Protein AF-A0A3E2HE52-F1 (afdb_monomer)

Foldseek 3Di:
DPQLLPDALVVQLQCCLVVNDALLSSLVSLVVLCVVACVLQVFAPWFDSVVLNVLSVVLSVQPSVQQALSASAEEEEELQFADQQAFRQLQFPVRSPPGGDNDGFQLRVLCVSRNYRHGHYTAFPRLQQDFFFDCGAASVDSQFFLFARSRSQLRCCLSSSHFKYKDKDLQQHFLLSCQQSQWKKKFAFAPLADPGRGQDQFPLFITMMMTGRDLVSVVSSCVSSVQFFPDDDDPDFDQLAAFEEEEECAPCVVLADPQLVVVSVVLQVLSVVSHHNYYYDDDPPLLVCLQVLSVLSSLQSLLVSCVVVCVVCVPRDDPVSVCSVVVVVVRDPVSNVVSLVSLVVCLVVVQVSQVVGLKYKYFSANHHGDGHRRGSHDSRRGRSCSSSSWMKMWHWQTAGPVRGITTIIITHRHSCRVSSSSNSNVSNVSSVVVVPPDDDDDDDDDDWDWDWFAEPLDGGDIAIQADDPRDDPADQDAEEAECLCLPPPDVVSLLVSLQVVLVNQQGALKHKYFPLPQDPVLVVLLVVLLCVVVPDPPVLQCVQQQVVFPLSFGKQDAQSFARDPVQPSHAGKIKGKDKDDLVLAPQRFDDDPVLVVLDGDHRDRPVCVVSVVSVSVRVNSVLVSVLSVQLSPCSSLVHHSCPCVVQQSRWTKMKMKMKHAFDALPDPNHFNWTKYFDAAQKKKKDWDQQFFKWWQMNSRDTRGDGHDPRIIMMGGGPLNC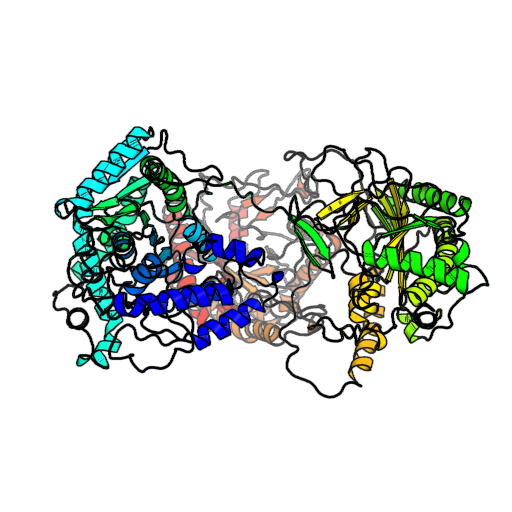QQSVNSGPGTIMGGDRSSRHMIIMMIIGTHTRLQDWGWNDPVCPVVDPPDDDIDGDGNPVVSCSSPSSDDDDDDDDDPPPPDDDDDDDVPVVVVVVVVVVVVVVVVVVVPPDDDDDDDDDDDDDVPDPPDDPCVLHLLPFDDDPQQCHPPFDFLCPPPLFLEEEAEEEEQAQPQFAFVVVVHQWGDQALFQAHPDDIHGNHGPVRRNVLSVLLLPFLLVLVLVLCLVLLFAHEYQHALSSCVVPLVSLVSNVVSVHAYAHQWNGLDACAPPDLVVSLVRLVSRQVSCCVSNVDGHQEDEHVRDYSRNVSSNVVSCVVVVHHNLAYEPAANDLAKWWGFRSNCPVPPDGQTHIYDYADPQLEQSQSRPPPRDPALVVSLVSLVVVCVVQSVCSVVVNHGYHYHHYYSSGCSDPRNVVSVSVNSVVCSPDPSYHRDYPSVSSVSSCVSPPDDPPTTD

Sequence (1176 aa):
MTEPYRITASEALALMKNGNLSVEDYAKSLLGRIKDRDSVVKAWAYLDPDSILAEAKKLDQIPPANRGPLHGIPIGVKDVILTKDMPTAYNSAIYKDEPPFLLDAAPIITLRAAGALIFGKTTTTEFASTTEGGPCTNPHAPGRTPGGSSSGSGAAVGDFQVPISLGTQTGGSTIRPGSFNGIYAFKPTWGAISREGLAQYSMTCDTLGLFARSVKDLELLSKVFQLQDDAPIPTTPFSVKGAKIAFCKTHIWPKAGPGTQAAFSKARELLISQGANVEELELPEDFSKITPWHEQVCSGEGRTSFLGNYLLAKEKLHDSIQGHIENKTKLSRKAQLDAYDGCARLRPVWDSIASQYDAIITPSAIDEAPTGIETTGSPIFCSMWTILQVPVLNIPGFAGENDLPIGLSLVAPRYHDLHVIHAGKSIVKIHILKMSTNTITKTEVEDPEYVYFFYDGAWGAKREVLHGRRAKKTFNEIPIIDISAIYSDNIDERMRVAKDIATACENVGFFYIKNHGIPQELVDATVESNKRYFDQPTEVKMQEHIYLSRTLRGYEPLHGAQLDGSKPKGDRKESFLYNYEPEQDPIPPTLTDEQRALLSHNLWPKDNPKFKQECFAYDKAMLGLARKMMQSFAIGLGVDEHHFDHKITAPNTSVKKIHYPPQNPSSTDETGIGAHTDFVCFTILYQDDVGGLDVLNANAEWIPAPAIPGTFVVNIGDFLMRASNDKFLSTVHRVKNISGKERYSMPFFFSFNMDAYVEVYRQFEKCFKRGMKSAKLISEQIFAAGNEYCSLSANITRRSQRRRRRDNRLYTYWLLQKCHINILLSLVYEKMTSKTPTPNGIASTLDAPNADPLQGTKYDFPRDHVGYGRKSHNPQWPNDARIAVSFVINYEEGAERTLLNGDFQSENRLWEQPDVPARIGERAVNVESDYDYGSRVGVWRLLELFEAHGFPVTMYAVGQALEKNPEVAEASLKGGHEIASHAYRWVDYHGMSPEMEKEYIERQLASLKKTTGQYPVGWYYGRLSPYSKGLVHEVFAEKGLPLLYEADTYADDMPYWVDVPAEKDSSDPKGMLMIPYTYDCNDLKFCSPTGWGSMGAFEEYLKSAFNVLYAEGLRGKPKMMTIGLHCRISGKPGRFTAVQNFVEYIAKKGGVWVTTRANIASHFREKFPYKKGCLA

Radius of gyration: 38.03 Å; Cα contacts (8 Å, |Δi|>4): 2359; chains: 1; bounding box: 90×82×101 Å

Mean predicted aligned error: 20.34 Å

Solvent-accessible surface area (backbone atoms only — not comparable to full-atom values): 62766 Å² total; per-residue (Å²): 131,82,61,62,38,75,50,44,49,58,56,46,42,51,32,40,73,70,68,77,38,53,32,40,59,42,52,50,38,16,52,49,46,35,71,77,42,34,90,61,27,34,22,63,70,42,76,52,71,67,61,41,47,53,49,24,50,52,52,60,67,48,54,77,93,76,52,32,95,39,44,45,41,50,31,33,33,23,25,46,43,37,32,46,86,42,59,52,30,24,64,32,75,84,30,68,87,50,74,45,44,96,44,54,8,51,58,50,49,52,40,48,70,24,30,31,32,79,51,36,24,12,25,38,17,44,55,58,72,45,55,54,38,53,83,31,11,14,63,93,43,66,65,15,14,10,22,27,23,16,19,7,21,25,17,26,34,49,59,35,41,29,40,28,17,33,29,43,23,57,39,18,11,29,36,30,5,9,10,33,29,48,21,33,11,36,35,53,23,56,76,62,55,70,61,55,48,45,63,70,41,24,89,83,25,54,27,63,14,43,34,23,75,42,65,65,41,48,54,51,48,38,59,73,61,60,64,70,40,93,64,82,78,72,92,65,79,53,62,55,57,70,32,40,34,30,40,36,62,63,88,60,42,90,63,50,32,72,31,38,53,50,40,55,52,49,53,52,54,53,43,46,76,55,46,25,46,75,46,80,45,82,76,64,77,74,64,61,54,40,57,65,26,45,53,42,47,41,41,57,35,28,23,67,54,42,42,66,56,45,75,74,44,48,94,55,50,58,68,70,60,52,34,25,59,68,41,71,82,64,78,45,73,66,59,42,49,52,24,52,53,52,41,59,61,46,33,63,54,46,30,64,57,40,69,76,36,77,41,32,40,31,57,22,39,41,39,43,51,50,81,40,34,68,40,21,66,72,39,74,60,28,28,55,48,26,55,49,30,25,18,37,38,22,42,45,84,36,53,24,94,83,71,35,27,30,24,40,21,40,46,42,28,64,52,34,46,60,54,53,53,47,43,46,57,40,62,49,54,65,59,54,71,72,66,68,86,68,87,87,89,84,81,92,81,82,84,85,51,73,46,67,28,25,48,97,92,38,75,77,44,72,39,56,49,41,61,79,94,65,43,65,95,60,59,82,73,72,53,77,41,73,42,58,42,69,74,48,92,48,63,71,51,27,52,52,44,12,46,54,50,36,52,34,25,53,65,56,8,38,30,34,39,27,60,71,81,68,60,64,70,54,53,52,54,39,53,52,50,50,49,64,58,68,72,46,56,67,78,60,52,54,75,31,28,20,86,79,21,99,53,54,12,14,29,40,53,68,37,60,38,55,56,36,86,89,43,92,69,33,21,51,29,30,36,40,34,41,60,56,52,60,91,60,41,90,67,62,59,90,70,53,74,72,59,56,68,71,57,64,63,65,44,71,58,84,93,42,61,61,58,58,53,48,51,48,58,49,48,38,53,48,52,57,46,50,52,52,47,51,27,29,51,26,43,43,70,73,48,57,51,65,70,59,53,86,37,47,57,62,35,48,28,41,37,39,44,35,42,28,64,57,30,66,64,86,51,90,81,71,38,37,35,39,34,28,57,47,94,26,33,29,33,44,30,44,64,40,91,69,44,35,41,32,38,49,35,85,29,46,47,75,34,76,51,74,52,56,92,78,44,35,41,37,36,35,5,48,51,38,12,48,44,52,68,64,49,33,33,53,43,41,31,33,31,45,46,56,76,55,47,64,42,51,37,41,45,39,35,39,28,53,20,72,85,50,78,56,53,62,47,72,89,55,58,85,70,61,68,91,84,77,73,89,59,81,53,60,62,69,60,64,58,41,72,54,54,58,67,63,66,91,87,86,89,88,87,82,84,77,80,86,80,82,90,81,83,92,73,63,64,69,64,58,56,60,59,59,57,64,60,61,62,62,62,59,76,64,63,80,77,77,83,87,85,85,87,89,88,81,92,79,82,70,63,104,75,45,79,82,68,58,91,44,66,89,40,56,47,38,70,79,86,75,91,58,78,62,57,97,67,66,69,60,77,73,43,74,91,70,22,22,25,38,37,30,45,31,40,47,43,46,40,82,22,52,41,22,50,92,74,72,36,64,31,20,56,44,72,82,43,95,60,55,88,47,77,56,37,72,79,41,73,44,67,70,56,54,52,45,35,49,42,10,69,74,49,7,43,58,57,50,50,55,56,30,55,77,68,72,41,32,30,24,30,30,35,13,20,47,14,38,72,75,41,43,65,61,44,50,50,37,54,75,63,63,28,43,65,26,34,24,41,31,50,58,58,78,37,63,87,58,52,73,68,60,50,48,50,39,52,53,49,19,45,53,38,34,30,70,56,66,74,43,67,50,39,34,41,34,59,92,37,61,36,88,50,45,73,42,48,53,54,47,53,30,58,78,68,74,47,70,72,55,32,39,28,85,42,71,87,50,55,51,69,34,45,42,71,45,46,72,36,71,85,49,97,77,62,74,55,44,37,36,38,42,44,55,76,79,50,24,54,66,28,63,32,39,97,85,42,49,90,44,46,63,58,50,31,53,47,50,53,48,56,48,51,54,40,37,53,35,12,75,72,67,42,33,36,47,44,51,35,38,38,35,27,55,53,42,34,34,78,84,38,28,54,28,56,51,54,46,52,60,53,52,72,75,45,81,47,61,37,62,31,29,60,68,54,52,35,51,53,42,47,69,80,34,53,83,47,92,93,39,53,96

Nearest PDB structures (foldseek):
  3cl6-assembly1_A  TM=9.719E-01  e=1.269E-30  Pseudomonas fluorescens
  1z7a-assembly1_C  TM=9.639E-01  e=1.206E-30  Pseudomonas aeruginosa PAO1
  1obk-assembly1_B  TM=9.242E-01  e=1.106E-32  Bradyrhizobium japonicum
  1obl-assembly1_B  TM=9.117E-01  e=1.164E-32  Bradyrhizobium japonicum
  1o9n-assembly1_B  TM=9.115E-01  e=5.951E-32  Bradyrhizobium japonicum

pLDDT: mean 87.35, std 18.32, range [24.3, 98.88]

InterPro domains:
  IPR002509 NodB homology domain [PF01522] (931-1021)
  IPR002509 NodB homology domain [PS51677] (925-1155)
  IPR005123 Oxoglutarate/iron-dependent dioxygenase domain [PS51471] (651-752)
  IPR011330 Glycoside hydrolase/deacetylase, beta/alpha-barrel [SSF88713] (860-1170)
  IPR023631 Amidase signature domain [PF01425] (28-418)
  IPR026992 Non-haem dioxygenase, N-terminal domain [PF14226] (478-606)
  IPR027443 Isopenicillin N synthase-like superfamily [G3DSA:2.60.120.330] (466-787)
  IPR036928 Amidase signature (AS) superfamily [G3DSA:3.90.1300.10] (6-431)
  IPR036928 Amidase signature (AS) superfamily [SSF75304] (2-427)
  IPR044861 Isopenicillin N synthase-like, Fe(2+) 2OG dioxygenase domain [PF03171] (658-750)

Organism: Scytalidium lignicola (NCBI:txid5539)

Secondary structure (DSSP, 8-state):
---GGGS-HHHHHHHHHTTSS-HHHHHHHHHHHHHHHHHHH--EEE--HHHHHHHHHHHHTS-GGG--TTTT-EEEEETTB--SSS---TT-TTTTTPPPPS---HHHHHHHHTT-EEEEEEP-SGGGT--B--S---SS-TTB---SSSHHHHHHHHTTS-SEEEEEESSSTTHHHHHHTTSEEEEPPTTSS--TTBPPS-TTT-EEEEEESSHHHHHHHHHHTT---SSPPPSSPPP-TT-EEEE---TTGGG--HHHHHHHHHHHHHHHHTT-EEEE-PPPGGGGGHHHHHHHHHHHHHHHHHHHHHHHHGGGS-HHHHHHHTTTT---HHHHHHHHHHHHHHHHHHHHHHTTSSEEEEESSSSSPPBBSSB----TTTHHHHHTT--EEEEEEEE-TTS-EEEEEEE-STT-HHHHHHHHHHHHHHHHHHH-SS-------PPPPEEEEEETTEEEEEEE---GGG-----SS--EEE-GGGG-S-HHHHHHHHHHHHHHHHHTSEEEEES-S--HHHHHHHHHHHHHHHTS-HHHHGGGBGGGSTT--EEE-TT---S-TT-TT--S-EEEEEE--GGG-SS-----HHHHHTSPPP---TT-HHHHHHHHHHHHHHHHHHHHHHHHHHHHHTS-TTTTGGGSSSB--EEEEEEE----TT-SS--SEEEE--SSSEEEEEE-TT--EEEE-TTS-EEEE---TTEEEEEE-HHHHHHTTSSS----EEE--TTSS-EEEEEEEE--BTT--B---GGGGGG--TT-----B-THHHHHHHHGGG-S-----SSSTTS-----SSHHHHHHHHHHHHHHHHHHHTTS------------STTS----TTTTSTT--PPPS-TTTT-------GGG-SEEEEEEEEE-TT-SS-GGGT-SB---SSSSSTTPPPPBSS--HHHHHHHHHIIIIIHHHHHHHHHHTT---EEEE-HHHHHH-HHHHHHHHHTT-EEEE--SSSS--TT--HHHHHHHHHHHHHHHHHHHSS--SEE--SS--TTHHHHHHHHHHHTT----EE----S-SS-EEE--GGGTT-SS---EEE----SSSBGGGGGSTTS-SSHHHHHHHHHHHHHHHHHHHHTT--EEEEEEEETTTTTSHHHHHHHHHHHHHHHTSTTEEE--HHHHHHHHHHHS---TT---

Structure (mmCIF, N/CA/C/O backbone):
data_AF-A0A3E2HE52-F1
#
_entry.id   AF-A0A3E2HE52-F1
#
loop_
_atom_site.group_PDB
_atom_site.id
_atom_site.type_symbol
_atom_site.label_atom_id
_atom_site.label_alt_id
_atom_site.label_comp_id
_atom_site.label_asym_id
_atom_site.label_entity_id
_atom_site.label_seq_id
_atom_site.pdbx_PDB_ins_code
_atom_site.Cartn_x
_atom_site.Cartn_y
_atom_site.Cartn_z
_atom_site.occupancy
_atom_site.B_iso_or_equiv
_atom_site.auth_seq_id
_atom_site.auth_comp_id
_atom_site.auth_asym_id
_atom_site.auth_atom_id
_atom_site.pdbx_PDB_model_num
ATOM 1 N N . MET A 1 1 ? -28.986 24.211 15.234 1.00 50.69 1 MET A N 1
ATOM 2 C CA . MET A 1 1 ? -27.893 23.339 14.753 1.00 50.69 1 MET A CA 1
ATOM 3 C C . MET A 1 1 ? -27.778 23.548 13.257 1.00 50.69 1 MET A C 1
ATOM 5 O O . MET A 1 1 ? -28.802 23.791 12.635 1.00 50.69 1 MET A O 1
ATOM 9 N N . THR A 1 2 ? -26.573 23.529 12.696 1.00 74.25 2 THR A N 1
ATOM 10 C CA . THR A 1 2 ? -26.380 23.571 11.239 1.00 74.25 2 THR A CA 1
ATOM 11 C C . THR A 1 2 ? -26.931 22.283 10.623 1.00 74.25 2 THR A C 1
ATOM 13 O O . THR A 1 2 ? -26.657 21.206 11.148 1.00 74.25 2 THR A O 1
ATOM 16 N N . GLU A 1 3 ? -27.713 22.385 9.546 1.00 89.50 3 GLU A N 1
ATOM 17 C CA . GLU A 1 3 ? -28.259 21.219 8.831 1.00 89.50 3 GLU A CA 1
ATOM 18 C C . GLU A 1 3 ? -27.138 20.275 8.355 1.00 89.50 3 GLU A C 1
ATOM 20 O O . GLU A 1 3 ? -26.168 20.773 7.769 1.00 89.50 3 GLU A O 1
ATOM 25 N N . PRO A 1 4 ? -27.248 18.940 8.534 1.00 94.31 4 PRO A N 1
ATOM 26 C CA . PRO A 1 4 ? -26.158 18.020 8.218 1.00 94.31 4 PRO A CA 1
ATOM 27 C C . PRO A 1 4 ? -25.644 18.150 6.781 1.00 94.31 4 PRO A C 1
ATOM 29 O O . PRO A 1 4 ? -24.438 18.247 6.604 1.00 94.31 4 PRO A O 1
ATOM 32 N N . TYR A 1 5 ? -26.501 18.271 5.755 1.00 96.19 5 TYR A N 1
ATOM 33 C CA . TYR A 1 5 ? -26.062 18.417 4.353 1.00 96.19 5 TYR A CA 1
ATOM 34 C C . TYR A 1 5 ? -25.074 19.580 4.112 1.00 96.19 5 TYR A C 1
ATOM 36 O O . TYR A 1 5 ? -24.321 19.552 3.134 1.00 96.19 5 TYR A O 1
ATOM 44 N N . ARG A 1 6 ? -25.020 20.585 5.002 1.00 95.00 6 ARG A N 1
ATOM 45 C CA . ARG A 1 6 ? -24.123 21.749 4.894 1.00 95.00 6 ARG A CA 1
ATOM 46 C C . ARG A 1 6 ? -22.703 21.505 5.407 1.00 95.00 6 ARG A C 1
ATOM 48 O O . ARG A 1 6 ? -21.808 22.227 4.981 1.00 95.00 6 ARG A O 1
ATOM 55 N N . ILE A 1 7 ? -22.481 20.525 6.281 1.00 94.94 7 ILE A N 1
ATOM 56 C CA . ILE A 1 7 ? -21.164 20.301 6.906 1.00 94.94 7 ILE A CA 1
ATOM 57 C C . ILE A 1 7 ? -20.246 19.486 5.989 1.00 94.94 7 ILE A C 1
ATOM 59 O O . ILE A 1 7 ? -20.693 18.540 5.343 1.00 94.94 7 ILE A O 1
ATOM 63 N N . THR A 1 8 ? -18.968 19.833 5.912 1.00 96.56 8 THR A N 1
ATOM 64 C CA . THR A 1 8 ? -17.938 19.184 5.074 1.00 96.56 8 THR A CA 1
ATOM 65 C C . THR A 1 8 ? -17.779 17.684 5.357 1.00 96.56 8 THR A C 1
ATOM 67 O O . THR A 1 8 ? -18.231 17.186 6.388 1.00 96.56 8 THR A O 1
ATOM 70 N N . ALA A 1 9 ? -17.113 16.943 4.464 1.00 96.00 9 ALA A N 1
ATOM 71 C CA . ALA A 1 9 ? -16.877 15.513 4.691 1.00 96.00 9 ALA A CA 1
ATOM 72 C C . ALA A 1 9 ? -16.032 15.272 5.949 1.00 96.00 9 ALA A C 1
ATOM 74 O O . ALA A 1 9 ? -16.312 14.353 6.711 1.00 96.00 9 ALA A O 1
ATOM 75 N N . SER A 1 10 ? -15.035 16.117 6.201 1.00 95.31 10 SER A N 1
ATOM 76 C CA . SER A 1 10 ? -14.171 16.044 7.379 1.00 95.31 10 SER A CA 1
ATOM 77 C C . SER A 1 10 ? -14.935 16.312 8.680 1.00 95.31 10 SER A C 1
ATOM 79 O O . SER A 1 10 ? -14.688 15.638 9.679 1.00 95.31 10 SER A O 1
ATOM 81 N N . GLU A 1 11 ? -15.873 17.265 8.676 1.00 96.38 11 GLU A N 1
ATOM 82 C CA . GLU A 1 11 ? -16.760 17.534 9.818 1.00 96.38 11 GLU A CA 1
ATOM 83 C C . GLU A 1 11 ? -17.758 16.391 10.027 1.00 96.38 11 GLU A C 1
ATOM 85 O O . GLU A 1 11 ? -17.892 15.894 11.145 1.00 96.38 11 GLU A O 1
ATOM 90 N N . ALA A 1 12 ? -18.405 15.917 8.957 1.00 95.75 12 ALA A N 1
ATOM 91 C CA . ALA A 1 12 ? -19.315 14.777 9.015 1.00 95.75 12 ALA A CA 1
ATOM 92 C C . ALA A 1 12 ? -18.601 13.523 9.535 1.00 95.75 12 ALA A C 1
ATOM 94 O O . ALA A 1 12 ? -19.114 12.856 10.427 1.00 95.75 12 ALA A O 1
ATOM 95 N N . LEU A 1 13 ? -17.382 13.249 9.060 1.00 94.62 13 LEU A N 1
ATOM 96 C CA . LEU A 1 13 ? -16.562 12.129 9.516 1.00 94.62 13 LEU A CA 1
ATOM 97 C C . LEU A 1 13 ? -16.242 12.235 11.010 1.00 94.62 13 LEU A C 1
ATOM 99 O O . LEU A 1 13 ? -16.273 11.226 11.712 1.00 94.62 13 LEU A O 1
ATOM 103 N N . ALA A 1 14 ? -15.935 13.436 11.509 1.00 93.56 14 ALA A N 1
ATOM 104 C CA . ALA A 1 14 ? -15.688 13.661 12.931 1.00 93.56 14 ALA A CA 1
ATOM 105 C C . ALA A 1 14 ? -16.951 13.405 13.771 1.00 93.56 14 ALA A C 1
ATOM 107 O O . ALA A 1 14 ? -16.887 12.705 14.783 1.00 93.56 14 ALA A O 1
ATOM 108 N N . LEU A 1 15 ? -18.116 13.887 13.323 1.00 94.62 15 LEU A N 1
ATOM 109 C CA . LEU A 1 15 ? -19.388 13.628 14.004 1.00 94.62 15 LEU A CA 1
ATOM 110 C C . LEU A 1 15 ? -19.785 12.145 13.950 1.00 94.62 15 LEU A C 1
ATOM 112 O O . LEU A 1 15 ? -20.231 11.611 14.964 1.00 94.62 15 LEU A O 1
ATOM 116 N N . MET A 1 16 ? -19.566 11.464 12.820 1.00 92.19 16 MET A N 1
ATOM 117 C CA . MET A 1 16 ? -19.802 10.022 12.665 1.00 92.19 16 MET A CA 1
ATOM 118 C C . MET A 1 16 ? -18.875 9.179 13.540 1.00 92.19 16 MET A C 1
ATOM 120 O O . MET A 1 16 ? -19.310 8.181 14.117 1.00 92.19 16 MET A O 1
ATOM 124 N N . LYS A 1 17 ? -17.603 9.577 13.678 1.00 88.06 17 LYS A N 1
ATOM 125 C CA . LYS A 1 17 ? -16.636 8.920 14.573 1.00 88.06 17 LYS A CA 1
ATOM 126 C C . LYS A 1 17 ? -17.029 9.056 16.043 1.00 88.06 17 LYS A C 1
ATOM 128 O O . LYS A 1 17 ? -16.867 8.095 16.788 1.00 88.06 17 LYS A O 1
ATOM 133 N N . ASN A 1 18 ? -17.591 10.201 16.426 1.00 88.81 18 ASN A N 1
ATOM 134 C CA . ASN A 1 18 ? -18.018 10.480 17.799 1.00 88.81 18 ASN A CA 1
ATOM 135 C C . ASN A 1 18 ? -19.479 10.064 18.075 1.00 88.81 18 ASN A C 1
ATOM 137 O O . ASN A 1 18 ? -19.993 10.322 19.159 1.00 88.81 18 ASN A O 1
ATOM 141 N N . GLY A 1 19 ? -20.160 9.438 17.104 1.00 87.94 19 GLY A N 1
ATOM 142 C CA . GLY A 1 19 ? -21.541 8.955 17.233 1.00 87.94 19 GLY A CA 1
ATOM 143 C C . GLY A 1 19 ? -22.622 10.044 17.245 1.00 87.94 19 GLY A C 1
ATOM 144 O O . GLY A 1 19 ? -23.780 9.741 17.511 1.00 87.94 19 GLY A O 1
ATOM 145 N N . ASN A 1 20 ? -22.269 11.296 16.941 1.00 92.31 20 ASN A N 1
ATOM 146 C CA . ASN A 1 20 ? -23.181 12.447 16.937 1.00 92.31 20 ASN A CA 1
ATOM 147 C C . ASN A 1 20 ? -23.946 12.620 15.610 1.00 92.31 20 ASN A C 1
ATOM 149 O O . ASN A 1 20 ? -24.821 13.477 15.517 1.00 92.31 20 ASN A O 1
ATOM 153 N N . LEU A 1 21 ? -23.600 11.845 14.580 1.00 94.75 21 LEU A N 1
ATOM 154 C CA . LEU A 1 21 ? -24.282 11.799 13.287 1.00 94.75 21 LEU A CA 1
ATOM 155 C C . LEU A 1 21 ? -24.191 10.368 12.747 1.00 94.75 21 LEU A C 1
ATOM 157 O O . LEU A 1 21 ? -23.092 9.825 12.665 1.00 94.75 21 LEU A O 1
ATOM 161 N N . SER A 1 22 ? -25.314 9.743 12.396 1.00 97.56 22 SER A N 1
ATOM 162 C CA . SER A 1 22 ? -25.299 8.433 11.731 1.00 97.56 22 SER A CA 1
ATOM 163 C C . SER A 1 22 ? -25.069 8.583 10.222 1.00 97.56 22 SER A C 1
ATOM 165 O O . SER A 1 22 ? -25.306 9.654 9.648 1.00 97.56 22 SER A O 1
ATOM 167 N N . VAL A 1 23 ? -24.609 7.515 9.565 1.00 98.25 23 VAL A N 1
ATOM 168 C CA . VAL A 1 23 ? -24.470 7.485 8.100 1.00 98.25 23 VAL A CA 1
ATOM 169 C C . VAL A 1 23 ? -25.841 7.639 7.446 1.00 98.25 23 VAL A C 1
ATOM 171 O O . VAL A 1 23 ? -25.989 8.410 6.497 1.00 98.25 23 VAL A O 1
ATOM 174 N N . GLU A 1 24 ? -26.860 6.968 7.988 1.00 98.25 24 GLU A N 1
ATOM 175 C CA . GLU A 1 24 ? -28.241 7.068 7.524 1.00 98.25 24 GLU A CA 1
ATOM 176 C C . GLU A 1 24 ? -28.799 8.495 7.641 1.00 98.25 24 GLU A C 1
ATOM 178 O O . GLU A 1 24 ? -29.388 8.992 6.681 1.00 98.25 24 GLU A O 1
ATOM 183 N N . ASP A 1 25 ? -28.608 9.184 8.769 1.00 97.88 25 ASP A N 1
ATOM 184 C CA . ASP A 1 25 ? -29.136 10.543 8.957 1.00 97.88 25 ASP A CA 1
ATOM 185 C C . ASP A 1 25 ? -28.439 11.555 8.047 1.00 97.88 25 ASP A C 1
ATOM 187 O O . ASP A 1 25 ? -29.089 12.454 7.501 1.00 97.88 25 ASP A O 1
ATOM 191 N N . TYR A 1 26 ? -27.133 11.388 7.814 1.00 98.31 26 TYR A N 1
ATOM 192 C CA . TYR A 1 26 ? -26.429 12.228 6.853 1.00 98.31 26 TYR A CA 1
ATOM 193 C C . TYR A 1 26 ? -26.914 11.977 5.422 1.00 98.31 26 TYR A C 1
ATOM 195 O O . TYR A 1 26 ? -27.222 12.930 4.703 1.00 98.31 26 TYR A O 1
ATOM 203 N N . ALA A 1 27 ? -27.069 10.707 5.029 1.00 98.50 27 ALA A N 1
ATOM 204 C CA . ALA A 1 27 ? -27.607 10.335 3.725 1.00 98.50 27 ALA A CA 1
ATOM 205 C C . ALA A 1 27 ? -29.034 10.873 3.516 1.00 98.50 27 ALA A C 1
ATOM 207 O O . ALA A 1 27 ? -29.316 11.445 2.466 1.00 98.50 27 ALA A O 1
ATOM 208 N N . LYS A 1 28 ? -29.916 10.786 4.524 1.00 98.56 28 LYS A N 1
ATOM 209 C CA . LYS A 1 28 ? -31.266 11.382 4.485 1.00 98.56 28 LYS A CA 1
ATOM 210 C C . LYS A 1 28 ? -31.227 12.893 4.296 1.00 98.56 28 LYS A C 1
ATOM 212 O O . LYS A 1 28 ? -31.998 13.424 3.502 1.00 98.56 28 LYS A O 1
ATOM 217 N N . SER A 1 29 ? -30.339 13.582 5.012 1.00 98.44 29 SER A N 1
ATOM 218 C CA . SER A 1 29 ? -30.189 15.035 4.901 1.00 98.44 29 SER A CA 1
ATOM 219 C C . SER A 1 29 ? -29.765 15.450 3.485 1.00 98.44 29 SER A C 1
ATOM 221 O O . SER A 1 29 ? -30.343 16.374 2.911 1.00 98.44 29 SER A O 1
ATOM 223 N N . LEU A 1 30 ? -28.820 14.721 2.881 1.00 98.56 30 LEU A N 1
ATOM 224 C CA . LEU A 1 30 ? -28.375 14.950 1.502 1.00 98.56 30 LEU A CA 1
ATOM 225 C C . LEU A 1 30 ? -29.462 14.605 0.473 1.00 98.56 30 LEU A C 1
ATOM 227 O O . LEU A 1 30 ? -29.705 15.393 -0.436 1.00 98.56 30 LEU A O 1
ATOM 231 N N . LEU A 1 31 ? -30.176 13.485 0.639 1.00 98.75 31 LEU A N 1
ATOM 232 C CA . LEU A 1 31 ? -31.320 13.131 -0.212 1.00 98.75 31 LEU A CA 1
ATOM 233 C C . LEU A 1 31 ? -32.444 14.173 -0.126 1.00 98.75 31 LEU A C 1
ATOM 235 O O . LEU A 1 31 ? -33.067 14.480 -1.140 1.00 98.75 31 LEU A O 1
ATOM 239 N N . GLY A 1 32 ? -32.674 14.762 1.053 1.00 98.19 32 GLY A N 1
ATOM 240 C CA . GLY A 1 32 ? -33.581 15.899 1.225 1.00 98.19 32 GLY A CA 1
ATOM 241 C C . GLY A 1 32 ? -33.138 17.107 0.399 1.00 98.19 32 GLY A C 1
ATOM 242 O O . GLY A 1 32 ? -33.921 17.637 -0.386 1.00 98.19 32 GLY A O 1
ATOM 243 N N . ARG A 1 33 ? -31.852 17.474 0.478 1.00 97.81 33 ARG A N 1
ATOM 244 C CA . ARG A 1 33 ? -31.284 18.559 -0.335 1.00 97.81 33 ARG A CA 1
ATOM 245 C C . ARG A 1 33 ? -31.423 18.298 -1.838 1.00 97.81 33 ARG A C 1
ATOM 247 O O . ARG A 1 33 ? -31.769 19.216 -2.577 1.00 97.81 33 ARG A O 1
ATOM 254 N N . ILE A 1 34 ? -31.183 17.066 -2.284 1.00 98.50 34 ILE A N 1
ATOM 255 C CA . ILE A 1 34 ? -31.345 16.659 -3.688 1.00 98.50 34 ILE A CA 1
ATOM 256 C C . ILE A 1 34 ? -32.803 16.783 -4.116 1.00 98.50 34 ILE A C 1
ATOM 258 O O . ILE A 1 34 ? -33.084 17.390 -5.145 1.00 98.50 34 ILE A O 1
ATOM 262 N N . LYS A 1 35 ? -33.743 16.280 -3.312 1.00 97.88 35 LYS A N 1
ATOM 263 C CA . LYS A 1 35 ? -35.178 16.389 -3.598 1.00 97.88 35 LYS A CA 1
ATOM 264 C C . LYS A 1 35 ? -35.614 17.845 -3.800 1.00 97.88 35 LYS A C 1
ATOM 266 O O . LYS A 1 35 ? -36.406 18.120 -4.698 1.00 97.88 35 LYS A O 1
ATOM 271 N N . ASP A 1 36 ? -35.075 18.760 -2.999 1.00 96.81 36 ASP A N 1
ATOM 272 C CA . ASP A 1 36 ? -35.438 20.178 -3.041 1.00 96.81 36 ASP A CA 1
ATOM 273 C C . ASP A 1 36 ? -34.836 20.933 -4.237 1.00 96.81 36 ASP A C 1
ATOM 275 O O . ASP A 1 36 ? -35.368 21.966 -4.647 1.00 96.81 36 ASP A O 1
ATOM 279 N N . ARG A 1 37 ? -33.701 20.472 -4.776 1.00 96.75 37 ARG A N 1
ATOM 280 C CA . ARG A 1 37 ? -32.876 21.280 -5.691 1.00 96.75 37 ARG A CA 1
ATOM 281 C C . ARG A 1 37 ? -32.562 20.638 -7.025 1.00 96.75 37 ARG A C 1
ATOM 283 O O . ARG A 1 37 ? -32.329 21.360 -7.994 1.00 96.75 37 ARG A O 1
ATOM 290 N N . ASP A 1 38 ? -32.544 19.317 -7.111 1.00 96.88 38 ASP A N 1
ATOM 291 C CA . ASP A 1 38 ? -32.006 18.645 -8.287 1.00 96.88 38 ASP A CA 1
ATOM 292 C C . ASP A 1 38 ? -32.945 18.680 -9.497 1.00 96.88 38 ASP A C 1
ATOM 294 O O . ASP A 1 38 ? -32.495 18.555 -10.628 1.00 96.88 38 ASP A O 1
ATOM 298 N N . SER A 1 39 ? -34.228 18.998 -9.301 1.00 95.81 39 SER A N 1
ATOM 299 C CA . SER A 1 39 ? -35.128 19.357 -10.408 1.00 95.81 39 SER A CA 1
ATOM 300 C C . SER A 1 39 ? -34.629 20.573 -11.209 1.00 95.81 39 SER A C 1
ATOM 302 O O . SER A 1 39 ? -34.928 20.694 -12.400 1.00 95.81 39 SER A O 1
ATOM 304 N N . VAL A 1 40 ? -33.840 21.444 -10.568 1.00 95.00 40 VAL A N 1
ATOM 305 C CA . VAL A 1 40 ? -33.173 22.602 -11.172 1.00 95.00 40 VAL A CA 1
ATOM 306 C C . VAL A 1 40 ? -31.730 22.264 -11.549 1.00 95.00 40 VAL A C 1
ATOM 308 O O . VAL A 1 40 ? -31.337 22.471 -12.695 1.00 95.00 40 VAL A O 1
ATOM 311 N N . VAL A 1 41 ? -30.943 21.734 -10.606 1.00 97.56 41 VAL A N 1
ATOM 312 C CA . VAL A 1 41 ? -29.498 21.511 -10.798 1.00 97.56 41 VAL A CA 1
ATOM 313 C C . VAL A 1 41 ? -29.214 20.348 -11.752 1.00 97.56 41 VAL A C 1
ATOM 315 O O . VAL A 1 41 ? -28.331 20.467 -12.597 1.00 97.56 41 VAL A O 1
ATOM 318 N N . LYS A 1 42 ? -29.986 19.258 -11.673 1.00 97.75 42 LYS A N 1
ATOM 319 C CA . LYS A 1 42 ? -29.887 18.055 -12.519 1.00 97.75 42 LYS A CA 1
ATOM 320 C C . LYS A 1 42 ? -28.475 17.462 -12.540 1.00 97.75 42 LYS A C 1
ATOM 322 O O . LYS A 1 42 ? -27.897 17.175 -13.594 1.00 97.75 42 LYS A O 1
ATOM 327 N N . ALA A 1 43 ? -27.901 17.304 -11.353 1.00 98.31 43 ALA A N 1
ATOM 328 C CA . ALA A 1 43 ? -26.541 16.835 -11.156 1.00 98.31 43 ALA A CA 1
ATOM 329 C C . ALA A 1 43 ? -26.393 15.311 -11.279 1.00 98.31 43 ALA A C 1
ATOM 331 O O . ALA A 1 43 ? -25.278 14.839 -11.510 1.00 98.31 43 ALA A O 1
ATOM 332 N N . TRP A 1 44 ? -27.473 14.533 -11.159 1.00 98.38 44 TRP A N 1
ATOM 333 C CA . TRP A 1 44 ? -27.420 13.067 -11.114 1.00 98.38 44 TRP A CA 1
ATOM 334 C C . TRP A 1 44 ? -27.921 12.421 -12.412 1.00 98.38 44 TRP A C 1
ATOM 336 O O . TRP A 1 44 ? -29.010 12.715 -12.891 1.00 98.38 44 TRP A O 1
ATOM 346 N N . ALA A 1 45 ? -27.112 11.526 -12.981 1.00 96.69 45 ALA A N 1
ATOM 347 C CA . ALA A 1 45 ? -27.481 10.645 -14.091 1.00 96.69 45 ALA A CA 1
ATOM 348 C C . ALA A 1 45 ? -28.183 9.371 -13.592 1.00 96.69 45 ALA A C 1
ATOM 350 O O . ALA A 1 45 ? -29.071 8.846 -14.256 1.00 96.69 45 ALA A O 1
ATOM 351 N N . TYR A 1 46 ? -27.798 8.893 -12.406 1.00 97.38 46 TYR A N 1
ATOM 352 C CA . TYR A 1 46 ? -28.440 7.775 -11.725 1.00 97.38 46 TYR A CA 1
ATOM 353 C C . TYR A 1 46 ? -28.405 8.005 -10.216 1.00 97.38 46 TYR A C 1
ATOM 355 O O . TYR A 1 46 ? -27.350 8.304 -9.648 1.00 97.38 46 TYR A O 1
ATOM 363 N N . LEU A 1 47 ? -29.554 7.829 -9.569 1.00 97.56 47 LEU A N 1
ATOM 364 C CA . LEU A 1 47 ? -29.706 7.927 -8.126 1.00 97.56 47 LEU A CA 1
ATOM 365 C C . LEU A 1 47 ? -30.803 6.963 -7.673 1.00 97.56 47 LEU A C 1
ATOM 367 O O . LEU A 1 47 ? -31.915 7.005 -8.194 1.00 97.56 47 LEU A O 1
ATOM 371 N N . ASP A 1 48 ? -30.498 6.133 -6.681 1.00 97.75 48 ASP A N 1
ATOM 372 C CA . ASP A 1 48 ? -31.455 5.218 -6.057 1.00 97.75 48 ASP A CA 1
ATOM 373 C C . ASP A 1 48 ? -31.489 5.485 -4.542 1.00 97.75 48 ASP A C 1
ATOM 375 O O . ASP A 1 48 ? -30.648 4.962 -3.802 1.00 97.75 48 ASP A O 1
ATOM 379 N N . PRO A 1 49 ? -32.430 6.326 -4.068 1.00 97.88 49 PRO A N 1
ATOM 380 C CA . PRO A 1 49 ? -32.550 6.678 -2.655 1.00 97.88 49 PRO A CA 1
ATOM 381 C C . PRO A 1 49 ? -32.691 5.467 -1.727 1.00 97.88 49 PRO A C 1
ATOM 383 O O . PRO A 1 49 ? -32.122 5.471 -0.634 1.00 97.88 49 PRO A O 1
ATOM 386 N N . ASP A 1 50 ? -33.409 4.428 -2.153 1.00 97.44 50 ASP A N 1
ATOM 387 C CA . ASP A 1 50 ? -33.669 3.255 -1.322 1.00 97.44 50 ASP A CA 1
ATOM 388 C C . ASP A 1 50 ? -32.401 2.413 -1.162 1.00 97.44 50 ASP A C 1
ATOM 390 O O . ASP A 1 50 ? -32.045 2.039 -0.038 1.00 97.44 50 ASP A O 1
ATOM 394 N N . SER A 1 51 ? -31.663 2.187 -2.253 1.00 95.62 51 SER A N 1
ATOM 395 C CA . SER A 1 51 ? -30.366 1.500 -2.204 1.00 95.62 51 SER A CA 1
ATOM 396 C C . SER A 1 51 ? -29.328 2.279 -1.394 1.00 95.62 51 SER A C 1
ATOM 398 O O . SER A 1 51 ? -28.603 1.679 -0.596 1.00 95.62 51 SER A O 1
ATOM 400 N N . ILE A 1 52 ? -29.287 3.610 -1.525 1.00 98.31 52 ILE A N 1
ATOM 401 C CA . IL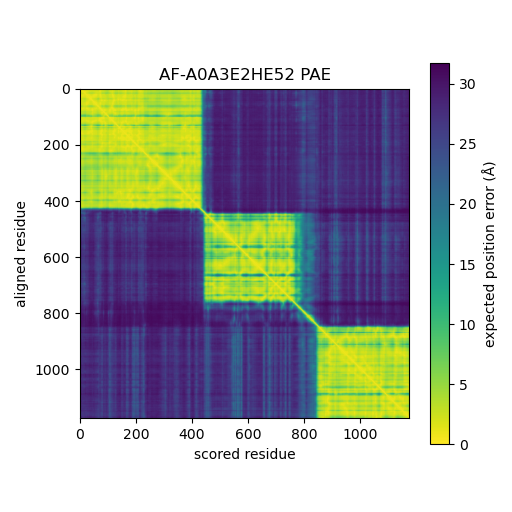E A 1 52 ? -28.397 4.482 -0.739 1.00 98.31 52 ILE A CA 1
ATOM 402 C C . ILE A 1 52 ? -28.692 4.345 0.755 1.00 98.31 52 ILE A C 1
ATOM 404 O O . ILE A 1 52 ? -27.773 4.142 1.547 1.00 98.31 52 ILE A O 1
ATOM 408 N N . LEU A 1 53 ? -29.963 4.431 1.157 1.00 98.38 53 LEU A N 1
ATOM 409 C CA . LEU A 1 53 ? -30.355 4.313 2.562 1.00 98.38 53 LEU A CA 1
ATOM 410 C C . LEU A 1 53 ? -30.130 2.899 3.104 1.00 98.38 53 LEU A C 1
ATOM 412 O O . LEU A 1 53 ? -29.739 2.738 4.261 1.00 98.38 53 LEU A O 1
ATOM 416 N N . ALA A 1 54 ? -30.352 1.869 2.286 1.00 97.75 54 ALA A N 1
ATOM 417 C CA . ALA A 1 54 ? -30.047 0.495 2.656 1.00 97.75 54 ALA A CA 1
ATOM 418 C C . ALA A 1 54 ? -28.543 0.298 2.896 1.00 97.75 54 ALA A C 1
ATOM 420 O O . ALA A 1 54 ? -28.162 -0.343 3.876 1.00 97.75 54 ALA A O 1
ATOM 421 N N . GLU A 1 55 ? -27.686 0.863 2.046 1.00 97.50 55 GLU A N 1
ATOM 422 C CA . GLU A 1 55 ? -26.235 0.788 2.218 1.00 97.50 55 GLU A CA 1
ATOM 423 C C . GLU A 1 55 ? -25.749 1.645 3.392 1.00 97.50 55 GLU A C 1
ATOM 425 O O . GLU A 1 55 ? -24.950 1.171 4.195 1.00 97.50 55 GLU A O 1
ATOM 430 N N . ALA A 1 56 ? -26.300 2.846 3.581 1.00 98.12 56 ALA A N 1
ATOM 431 C CA . ALA A 1 56 ? -26.030 3.686 4.746 1.00 98.12 56 ALA A CA 1
ATOM 432 C C . ALA A 1 56 ? -26.329 2.945 6.062 1.00 98.12 56 ALA A C 1
ATOM 434 O O . ALA A 1 56 ? -25.484 2.904 6.954 1.00 98.12 56 ALA A O 1
ATOM 435 N N . LYS A 1 57 ? -27.472 2.249 6.144 1.00 97.75 57 LYS A N 1
ATOM 436 C CA . LYS A 1 57 ? -27.823 1.389 7.288 1.00 97.75 57 LYS A CA 1
ATOM 437 C C . LYS A 1 57 ? -26.836 0.246 7.501 1.00 97.75 57 LYS A C 1
ATOM 439 O O . LYS A 1 57 ? -26.541 -0.097 8.644 1.00 97.75 57 LYS A O 1
ATOM 444 N N . LYS A 1 58 ? -26.340 -0.378 6.426 1.00 97.25 58 LYS A N 1
ATOM 445 C CA . LYS A 1 58 ? -25.306 -1.421 6.536 1.00 97.25 58 LYS A CA 1
ATOM 446 C C . LYS A 1 58 ? -23.993 -0.841 7.046 1.00 97.25 58 LYS A C 1
ATOM 448 O O . LYS A 1 58 ? -23.360 -1.469 7.888 1.00 97.25 58 LYS A O 1
ATOM 453 N N . LEU A 1 59 ? -23.603 0.345 6.576 1.00 96.94 59 LEU A N 1
ATOM 454 C CA . LEU A 1 59 ? -22.420 1.050 7.064 1.00 96.94 59 LEU A CA 1
ATOM 455 C C . LEU A 1 59 ? -22.570 1.397 8.552 1.00 96.94 59 LEU A C 1
ATOM 457 O O . LEU A 1 59 ? -21.665 1.097 9.325 1.00 96.94 59 LEU A O 1
ATOM 461 N N . ASP A 1 60 ? -23.732 1.881 8.994 1.00 97.25 60 ASP A N 1
ATOM 462 C CA . ASP A 1 60 ? -23.989 2.140 10.418 1.00 97.25 60 ASP A CA 1
ATOM 463 C C . ASP A 1 60 ? -23.837 0.883 11.296 1.00 97.25 60 ASP A C 1
ATOM 465 O O . ASP A 1 60 ? -23.364 0.982 12.431 1.00 97.25 60 ASP A O 1
ATOM 469 N N . GLN A 1 61 ? -24.149 -0.307 10.764 1.00 95.19 61 GLN A N 1
ATOM 470 C CA . GLN A 1 61 ? -23.956 -1.593 11.451 1.00 95.19 61 GLN A CA 1
ATOM 471 C C . GLN A 1 61 ? -22.486 -2.028 11.555 1.00 95.19 61 GLN A C 1
ATOM 473 O O . GLN A 1 61 ? -22.183 -2.942 12.327 1.00 95.19 61 GLN A O 1
ATOM 478 N N . ILE A 1 62 ? -21.565 -1.413 10.804 1.00 92.06 62 ILE A N 1
ATOM 479 C CA . ILE A 1 62 ? -20.135 -1.722 10.894 1.00 92.06 62 ILE A CA 1
ATOM 480 C C . ILE A 1 62 ? -19.602 -1.191 12.235 1.00 92.06 62 ILE A C 1
ATOM 482 O O . ILE A 1 62 ? -19.665 0.021 12.482 1.00 92.06 62 ILE A O 1
ATOM 486 N N . PRO A 1 63 ? -19.036 -2.061 13.100 1.00 89.50 63 PRO A N 1
ATOM 487 C CA . PRO A 1 63 ? -18.479 -1.642 14.382 1.00 89.50 63 PRO A CA 1
ATOM 488 C C . PRO A 1 63 ? -17.384 -0.583 14.203 1.00 89.50 63 PRO A C 1
ATOM 490 O O . PRO A 1 63 ? -16.594 -0.723 13.268 1.00 89.50 63 PRO A O 1
ATOM 493 N N . PRO A 1 64 ? -17.253 0.416 15.102 1.00 85.06 64 PRO A N 1
ATOM 494 C CA . PRO A 1 64 ? -16.270 1.494 14.966 1.00 85.06 64 PRO A CA 1
ATOM 495 C C . PRO A 1 64 ? -14.829 1.052 14.682 1.00 85.06 64 PRO A C 1
ATOM 497 O O . PRO A 1 64 ? -14.139 1.715 13.916 1.00 85.06 64 PRO A O 1
ATOM 500 N N . ALA A 1 65 ? -14.396 -0.088 15.229 1.00 83.50 65 ALA A N 1
ATOM 501 C CA . ALA A 1 65 ? -13.064 -0.655 14.996 1.00 83.50 65 ALA A CA 1
ATOM 502 C C . ALA A 1 65 ? -12.823 -1.134 13.548 1.00 83.50 65 ALA A C 1
ATOM 504 O O . ALA A 1 65 ? -11.682 -1.209 13.109 1.00 83.50 65 ALA A O 1
ATOM 505 N N . ASN A 1 66 ? -13.889 -1.427 12.798 1.00 86.88 66 ASN A N 1
ATOM 506 C CA . ASN A 1 66 ? -13.837 -1.894 11.408 1.00 86.88 66 ASN A CA 1
ATOM 507 C C . ASN A 1 66 ? -14.182 -0.783 10.403 1.00 86.88 66 ASN A C 1
ATOM 509 O O . ASN A 1 66 ? -14.318 -1.042 9.206 1.00 86.88 66 ASN A O 1
ATOM 513 N N . ARG A 1 67 ? -14.392 0.450 10.879 1.00 91.12 67 ARG A N 1
ATOM 514 C CA . ARG A 1 67 ? -14.720 1.601 10.039 1.00 91.12 67 ARG A CA 1
ATOM 515 C C . ARG A 1 67 ? -13.442 2.136 9.394 1.00 91.12 67 ARG A C 1
ATOM 517 O O . ARG A 1 67 ? -12.502 2.511 10.088 1.00 91.12 67 ARG A O 1
ATOM 524 N N . GLY A 1 68 ? -13.417 2.177 8.064 1.00 91.69 68 GLY A N 1
ATOM 525 C CA . GLY A 1 68 ? -12.306 2.753 7.306 1.00 91.69 68 GLY A CA 1
ATOM 526 C C . GLY A 1 68 ? -12.211 4.288 7.422 1.00 91.69 68 GLY A C 1
ATOM 527 O O . GLY A 1 68 ? -13.091 4.940 7.992 1.00 91.69 68 GLY A O 1
ATOM 528 N N . PRO A 1 69 ? -11.147 4.901 6.873 1.00 95.38 69 PRO A N 1
ATOM 529 C CA . PRO A 1 69 ? -10.879 6.337 6.996 1.00 95.38 69 PRO A CA 1
ATOM 530 C C . PRO A 1 69 ? -11.930 7.257 6.352 1.00 95.38 69 PRO A C 1
ATOM 532 O O . PRO A 1 69 ? -11.982 8.426 6.719 1.00 95.38 69 PRO A O 1
ATOM 535 N N . LEU A 1 70 ? -12.774 6.751 5.447 1.00 96.88 70 LEU A N 1
ATOM 536 C CA . LEU A 1 70 ? -13.900 7.464 4.826 1.00 96.88 70 LEU A CA 1
ATOM 537 C C . LEU A 1 70 ? -15.258 6.899 5.245 1.00 96.88 70 LEU A C 1
ATOM 539 O O . LEU A 1 70 ? -16.236 7.069 4.520 1.00 96.88 70 LEU A O 1
ATOM 543 N N . HIS A 1 71 ? -15.329 6.195 6.376 1.00 97.88 71 HIS A N 1
ATOM 544 C CA . HIS A 1 71 ? -16.535 5.475 6.756 1.00 97.88 71 HIS A CA 1
ATOM 545 C C . HIS A 1 71 ? -17.801 6.335 6.682 1.00 97.88 71 HIS A C 1
ATOM 547 O O . HIS A 1 71 ? -17.916 7.339 7.382 1.00 97.88 71 HIS A O 1
ATOM 553 N N . GLY A 1 72 ? -18.747 5.906 5.845 1.00 96.56 72 GLY A N 1
ATOM 554 C CA . GLY A 1 72 ? -20.045 6.548 5.690 1.00 96.56 72 GLY A CA 1
ATOM 555 C C . GLY A 1 72 ? -20.049 7.837 4.876 1.00 96.56 72 GLY A C 1
ATOM 556 O O . GLY A 1 72 ? -21.123 8.385 4.650 1.00 96.56 72 GLY A O 1
ATOM 557 N N . ILE A 1 73 ? -18.895 8.329 4.413 1.00 98.50 73 ILE A N 1
ATOM 558 C CA . ILE A 1 73 ? -18.825 9.590 3.673 1.00 98.50 73 ILE A CA 1
ATOM 559 C C . ILE A 1 73 ? -19.430 9.421 2.276 1.00 98.50 73 ILE A C 1
ATOM 561 O O . ILE A 1 73 ? -18.927 8.600 1.504 1.00 98.50 73 ILE A O 1
ATOM 565 N N . PRO A 1 74 ? -20.484 10.188 1.936 1.00 98.62 74 PRO A N 1
ATOM 566 C CA . PRO A 1 74 ? -21.125 10.147 0.628 1.00 98.62 74 PRO A CA 1
ATOM 567 C C . PRO A 1 74 ? -20.225 10.707 -0.472 1.00 98.62 74 PRO A C 1
ATOM 569 O O . PRO A 1 74 ? -19.704 11.817 -0.339 1.00 98.62 74 PRO A O 1
ATOM 572 N N . ILE A 1 75 ? -20.069 9.957 -1.565 1.00 98.75 75 ILE A N 1
ATOM 573 C CA . ILE A 1 75 ? -19.264 10.355 -2.727 1.00 98.75 75 ILE A CA 1
ATOM 574 C C . ILE A 1 75 ? -20.090 10.230 -4.007 1.00 98.75 75 ILE A C 1
ATOM 576 O O . ILE A 1 75 ? -20.547 9.141 -4.358 1.00 98.75 75 ILE A O 1
ATOM 580 N N . GLY A 1 76 ? -20.245 11.343 -4.726 1.00 98.81 76 GLY A N 1
ATOM 581 C CA . GLY A 1 76 ? -20.815 11.351 -6.075 1.00 98.81 76 GLY A CA 1
ATOM 582 C C . GLY A 1 76 ? -19.782 10.889 -7.103 1.00 98.81 76 GLY A C 1
ATOM 583 O O . GLY A 1 76 ? -18.618 11.282 -7.028 1.00 98.81 76 GLY A O 1
ATOM 584 N N . VAL A 1 77 ? -20.178 10.059 -8.066 1.00 98.81 77 VAL A N 1
ATOM 585 C CA . VAL A 1 77 ? -19.248 9.440 -9.021 1.00 98.81 77 VAL A CA 1
ATOM 586 C C . VAL A 1 77 ? -19.622 9.824 -10.444 1.00 98.81 77 VAL A C 1
ATOM 588 O O . VAL A 1 77 ? -20.693 9.461 -10.911 1.00 98.81 77 VAL A O 1
ATOM 591 N N . LYS A 1 78 ? -18.735 10.513 -11.168 1.00 98.75 78 LYS A N 1
ATOM 592 C CA . LYS A 1 78 ? -18.966 10.864 -12.579 1.00 98.75 78 LYS A CA 1
ATOM 593 C C . LYS A 1 78 ? -19.336 9.640 -13.411 1.00 98.75 78 LYS A C 1
ATOM 595 O O . LYS A 1 78 ? -18.653 8.621 -13.330 1.00 98.75 78 LYS A O 1
ATOM 600 N N . ASP A 1 79 ? -20.348 9.766 -14.268 1.00 98.00 79 ASP A N 1
ATOM 601 C CA . ASP A 1 79 ? -20.888 8.659 -15.071 1.00 98.00 79 ASP A CA 1
ATOM 602 C C . ASP A 1 79 ? -20.009 8.213 -16.261 1.00 98.00 79 ASP A C 1
ATOM 604 O O . ASP A 1 79 ? -20.482 7.805 -17.312 1.00 98.00 79 ASP A O 1
ATOM 608 N N . VAL A 1 80 ? -18.693 8.281 -16.084 1.00 97.56 80 VAL A N 1
ATOM 609 C CA . VAL A 1 80 ? -17.672 7.639 -16.926 1.00 97.56 80 VAL A CA 1
ATOM 610 C C . VAL A 1 80 ? -16.743 6.745 -16.098 1.00 97.56 80 VAL A C 1
ATOM 612 O O . VAL A 1 80 ? -15.714 6.293 -16.589 1.00 97.56 80 VAL A O 1
ATOM 615 N N . ILE A 1 81 ? -17.067 6.535 -14.822 1.00 98.56 81 ILE A N 1
ATOM 616 C CA . ILE A 1 81 ? -16.306 5.730 -13.868 1.00 98.56 81 ILE A CA 1
ATOM 617 C C . ILE A 1 81 ? -17.153 4.499 -13.539 1.00 98.56 81 ILE A C 1
ATOM 619 O O . ILE A 1 81 ? -18.319 4.629 -13.154 1.00 98.56 81 ILE A O 1
ATOM 623 N N . LEU A 1 82 ? -16.580 3.310 -13.723 1.00 98.19 82 LEU A N 1
ATOM 624 C CA . LEU A 1 82 ? -17.270 2.044 -13.489 1.00 98.19 82 LEU A CA 1
ATOM 625 C C . LEU A 1 82 ? -17.644 1.843 -12.015 1.00 98.19 82 LEU A C 1
ATOM 627 O O . LEU A 1 82 ? -16.850 2.094 -11.104 1.00 98.19 82 LEU A O 1
ATOM 631 N N . THR A 1 83 ? -18.851 1.329 -11.809 1.00 97.44 83 THR A N 1
ATOM 632 C CA . THR A 1 83 ? -19.425 0.940 -10.519 1.00 97.44 83 THR A CA 1
ATOM 633 C C . THR A 1 83 ? -20.113 -0.402 -10.693 1.00 97.44 83 THR A C 1
ATOM 635 O O . THR A 1 83 ? -20.841 -0.588 -11.667 1.00 97.44 83 THR A O 1
ATOM 638 N N . LYS A 1 84 ? -19.919 -1.330 -9.753 1.00 95.25 84 LYS A N 1
ATOM 639 C CA . LYS A 1 84 ? -20.463 -2.688 -9.905 1.00 95.25 84 LYS A CA 1
ATOM 640 C C . LYS A 1 84 ? -21.973 -2.817 -9.660 1.00 95.25 84 LYS A C 1
ATOM 642 O O . LYS A 1 84 ? -22.567 -3.861 -9.899 1.00 95.25 84 LYS A O 1
ATOM 647 N N . ASP A 1 85 ? -22.564 -1.800 -9.048 1.00 93.12 85 ASP A N 1
ATOM 648 C CA . ASP A 1 85 ? -23.915 -1.796 -8.478 1.00 93.12 85 ASP A CA 1
ATOM 649 C C . ASP A 1 85 ? -24.800 -0.674 -9.039 1.00 93.12 85 ASP A C 1
ATOM 651 O O . ASP A 1 85 ? -25.973 -0.583 -8.690 1.00 93.12 85 ASP A O 1
ATOM 655 N N . MET A 1 86 ? -24.257 0.165 -9.921 1.00 95.69 86 MET A N 1
ATOM 656 C CA . MET A 1 86 ? -24.970 1.246 -10.601 1.00 95.69 86 MET A CA 1
ATOM 657 C C . MET A 1 86 ? -24.557 1.261 -12.075 1.00 95.69 86 MET A C 1
ATOM 659 O O . MET A 1 86 ? -23.391 0.972 -12.369 1.00 95.69 86 MET A O 1
ATOM 663 N N . PRO A 1 87 ? -25.467 1.600 -13.002 1.00 96.06 87 PRO A N 1
ATOM 664 C CA . PRO A 1 87 ? -25.138 1.666 -14.421 1.00 96.06 87 PRO A CA 1
ATOM 665 C C . PRO A 1 87 ? -24.057 2.720 -14.686 1.00 96.06 87 PRO A C 1
ATOM 667 O O . PRO A 1 87 ? -23.921 3.686 -13.933 1.00 96.06 87 PRO A O 1
ATOM 670 N N . THR A 1 88 ? -23.286 2.536 -15.758 1.00 97.12 88 THR A N 1
ATOM 671 C CA . THR A 1 88 ? -22.386 3.565 -16.297 1.00 97.12 88 THR A CA 1
ATOM 672 C C . THR A 1 88 ? -22.738 3.783 -17.757 1.00 97.12 88 THR A C 1
ATOM 674 O O . THR A 1 88 ? -22.366 2.969 -18.598 1.00 97.12 88 THR A O 1
ATOM 677 N N . ALA A 1 89 ? -23.465 4.862 -18.052 1.00 95.69 89 ALA A N 1
ATOM 678 C CA . ALA A 1 89 ? -24.027 5.097 -19.381 1.00 95.69 89 ALA A CA 1
ATOM 679 C C . ALA A 1 89 ? -23.145 5.995 -20.260 1.00 95.69 89 ALA A C 1
ATOM 681 O O . ALA A 1 89 ? -23.437 6.179 -21.443 1.00 95.69 89 ALA A O 1
ATOM 682 N N . TYR A 1 90 ? -22.081 6.587 -19.706 1.00 95.56 90 TYR A N 1
ATOM 683 C CA . TYR A 1 90 ? -21.162 7.482 -20.422 1.00 95.56 90 TYR A CA 1
ATOM 684 C C . TYR A 1 90 ? -21.846 8.698 -21.063 1.00 95.56 90 TYR A C 1
ATOM 686 O O . TYR A 1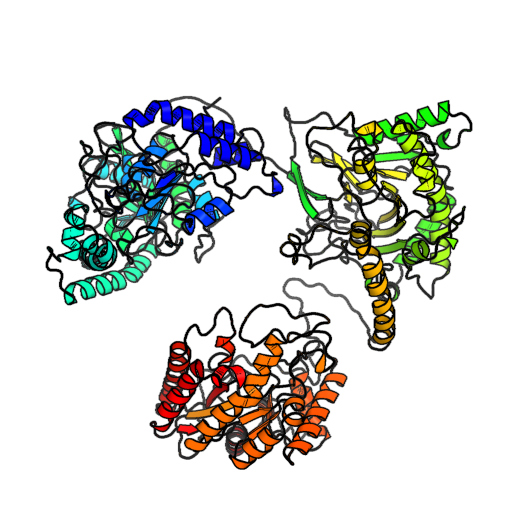 90 ? -21.257 9.337 -21.933 1.00 95.56 90 TYR A O 1
ATOM 694 N N . ASN A 1 91 ? -23.087 9.003 -20.660 1.00 95.50 91 ASN A N 1
ATOM 695 C CA . ASN A 1 91 ? -23.996 9.910 -21.363 1.00 95.50 91 ASN A CA 1
ATOM 696 C C . ASN A 1 91 ? -24.103 9.626 -22.880 1.00 95.50 91 ASN A C 1
ATOM 698 O O . ASN A 1 91 ? -24.205 10.553 -23.677 1.00 95.50 91 ASN A O 1
ATOM 702 N N . SER A 1 92 ? -24.052 8.351 -23.282 1.00 94.69 92 SER A N 1
ATOM 703 C CA . SER A 1 92 ? -24.150 7.922 -24.680 1.00 94.69 92 SER A CA 1
ATOM 704 C C . SER A 1 92 ? -25.398 7.077 -24.912 1.00 94.69 92 SER A C 1
ATOM 706 O O . SER A 1 92 ? -25.737 6.199 -24.114 1.00 94.69 92 SER A O 1
ATOM 708 N N . ALA A 1 93 ? -26.053 7.281 -26.057 1.00 93.94 93 ALA A N 1
ATOM 709 C CA . ALA A 1 93 ? -27.205 6.480 -26.472 1.00 93.94 93 ALA A CA 1
ATOM 710 C C . ALA A 1 93 ? -26.861 4.992 -26.691 1.00 93.94 93 ALA A C 1
ATOM 712 O O . ALA A 1 93 ? -27.764 4.162 -26.779 1.00 93.94 93 ALA A O 1
ATOM 713 N N . ILE A 1 94 ? -25.571 4.647 -26.773 1.00 94.62 94 ILE A N 1
ATOM 714 C CA . ILE A 1 94 ? -25.096 3.261 -26.852 1.00 94.62 94 ILE A CA 1
ATOM 715 C C . ILE A 1 94 ? -25.371 2.499 -25.547 1.00 94.62 94 ILE A C 1
ATOM 717 O O . ILE A 1 94 ? -25.731 1.331 -25.611 1.00 94.62 94 ILE A O 1
ATOM 721 N N . TYR A 1 95 ? -25.235 3.154 -24.388 1.00 93.88 95 TYR A N 1
ATOM 722 C CA . TYR A 1 95 ? -25.202 2.493 -23.073 1.00 93.88 95 TYR A CA 1
ATOM 723 C C . TYR A 1 95 ? -26.357 2.890 -22.144 1.00 93.88 95 TYR A C 1
ATOM 725 O O . TYR A 1 95 ? -26.358 2.526 -20.971 1.00 93.88 95 TYR A O 1
ATOM 733 N N . LYS A 1 96 ? -27.334 3.656 -22.644 1.00 87.75 96 LYS A N 1
ATOM 734 C CA . LYS A 1 96 ? -28.408 4.259 -21.838 1.00 87.75 96 LYS A CA 1
ATOM 735 C C . LYS A 1 96 ? -29.195 3.249 -20.991 1.00 87.75 96 LYS A C 1
ATOM 737 O O . LYS A 1 96 ? -29.542 3.568 -19.859 1.00 87.75 96 LYS A O 1
ATOM 742 N N . ASP A 1 97 ? -29.452 2.063 -21.540 1.00 86.44 97 ASP A N 1
ATOM 743 C CA . ASP A 1 97 ? -30.295 1.031 -20.924 1.00 86.44 97 ASP A CA 1
ATOM 744 C C . ASP A 1 97 ? -29.493 -0.221 -20.508 1.00 86.44 97 ASP A C 1
ATOM 746 O O . ASP A 1 97 ? -30.070 -1.265 -20.202 1.00 86.44 97 ASP A O 1
ATOM 750 N N . GLU A 1 98 ? -28.158 -0.135 -20.502 1.00 88.31 98 GLU A N 1
ATOM 751 C CA . GLU A 1 98 ? -27.290 -1.252 -20.121 1.00 88.31 98 GLU A CA 1
ATOM 752 C C . GLU A 1 98 ? -27.270 -1.450 -18.593 1.00 88.31 98 GLU A C 1
ATOM 754 O O . GLU A 1 98 ? -27.269 -0.475 -17.829 1.00 88.31 98 GLU A O 1
ATOM 759 N N . PRO A 1 99 ? -27.238 -2.705 -18.106 1.00 87.69 99 PRO A N 1
ATOM 760 C CA . PRO A 1 99 ? -27.150 -2.981 -16.680 1.00 87.69 99 PRO A CA 1
ATOM 761 C C . PRO A 1 99 ? -25.789 -2.547 -16.098 1.00 87.69 99 PRO A C 1
ATOM 763 O O . PRO A 1 99 ? -24.822 -2.335 -16.835 1.00 87.69 99 PRO A O 1
ATOM 766 N N . PRO A 1 100 ? -25.670 -2.456 -14.759 1.00 85.44 100 PRO A N 1
ATOM 767 C CA . PRO A 1 100 ? -24.386 -2.248 -14.100 1.00 85.44 100 PRO A CA 1
ATOM 768 C C . PRO A 1 100 ? -23.328 -3.267 -14.538 1.00 85.44 100 PRO A C 1
ATOM 770 O O . PRO A 1 100 ? -23.607 -4.458 -14.701 1.00 85.44 100 PRO A O 1
ATOM 773 N N . PHE A 1 101 ? -22.087 -2.803 -14.669 1.00 83.00 101 PHE A N 1
ATOM 774 C CA . PHE A 1 101 ? -20.939 -3.676 -14.905 1.00 83.00 101 PHE A CA 1
ATOM 775 C C . PHE A 1 101 ? -20.690 -4.573 -13.683 1.00 83.00 101 PHE A C 1
ATOM 777 O O . PHE A 1 101 ? -21.072 -4.235 -12.573 1.00 83.00 101 PHE A O 1
ATOM 784 N N . LEU A 1 102 ? -19.991 -5.702 -13.837 1.00 86.19 102 LEU A N 1
ATOM 785 C CA . LEU A 1 102 ? -19.649 -6.577 -12.697 1.00 86.19 102 LEU A CA 1
ATOM 786 C C . LEU A 1 102 ? -18.385 -6.132 -11.932 1.00 86.19 102 LEU A C 1
ATOM 788 O O . LEU A 1 102 ? -17.866 -6.881 -11.103 1.00 86.19 102 LEU A O 1
ATOM 792 N N . LEU A 1 103 ? -17.868 -4.931 -12.216 1.00 92.31 103 LEU A N 1
ATOM 793 C CA . LEU A 1 103 ? -16.593 -4.421 -11.709 1.00 92.31 103 LEU A CA 1
ATOM 794 C C . LEU A 1 103 ? -16.734 -2.972 -11.228 1.00 92.31 103 LEU A C 1
ATOM 796 O O . LEU A 1 103 ? -17.382 -2.147 -11.868 1.00 92.31 103 LEU A O 1
ATOM 800 N N . ASP A 1 104 ? -16.085 -2.666 -10.107 1.00 97.88 104 ASP A N 1
ATOM 801 C CA . ASP A 1 104 ? -15.818 -1.290 -9.688 1.00 97.88 104 ASP A CA 1
ATOM 802 C C . ASP A 1 104 ? -14.527 -0.809 -10.372 1.00 97.88 104 ASP A C 1
ATOM 804 O O . ASP A 1 104 ? -13.579 -1.582 -10.518 1.00 97.88 104 ASP A O 1
ATOM 808 N N . ALA A 1 105 ? -14.454 0.471 -10.744 1.00 98.38 105 ALA A N 1
ATOM 809 C CA . ALA A 1 105 ? -13.188 1.088 -11.136 1.00 98.38 105 ALA A CA 1
ATOM 810 C C . ALA A 1 105 ? -12.187 1.061 -9.966 1.00 98.38 105 ALA A C 1
ATOM 812 O O . ALA A 1 105 ? -12.590 1.142 -8.803 1.00 98.38 105 ALA A O 1
ATOM 813 N N . ALA A 1 106 ? -10.883 1.031 -10.251 1.00 98.12 106 ALA A N 1
ATOM 814 C CA . ALA A 1 106 ? -9.838 1.016 -9.222 1.00 98.12 106 ALA A CA 1
ATOM 815 C C . ALA A 1 106 ? -10.013 2.099 -8.133 1.00 98.12 106 ALA A C 1
ATOM 817 O O . ALA A 1 106 ? -9.983 1.750 -6.950 1.00 98.12 106 ALA A O 1
ATOM 818 N N . PRO A 1 107 ? -10.286 3.383 -8.455 1.00 98.19 107 PRO A N 1
ATOM 819 C CA . PRO A 1 107 ? -10.537 4.378 -7.415 1.00 98.19 107 PRO A CA 1
ATOM 820 C C . PRO A 1 107 ? -11.806 4.104 -6.594 1.00 98.19 107 PRO A C 1
ATOM 822 O O . PRO A 1 107 ? -11.836 4.417 -5.407 1.00 98.19 107 PRO A O 1
ATOM 825 N N . ILE A 1 108 ? -12.837 3.482 -7.171 1.00 98.62 108 ILE A N 1
ATOM 826 C CA . ILE A 1 108 ? -14.053 3.099 -6.438 1.00 98.62 108 ILE A CA 1
ATOM 827 C C . ILE A 1 108 ? -13.770 1.946 -5.474 1.00 98.62 108 ILE A C 1
ATOM 829 O O . ILE A 1 108 ? -14.249 1.978 -4.340 1.00 98.62 108 ILE A O 1
ATOM 833 N N . ILE A 1 109 ? -12.949 0.971 -5.875 1.00 98.38 109 ILE A N 1
ATOM 834 C CA . ILE A 1 109 ? -12.485 -0.103 -4.986 1.00 98.38 109 ILE A CA 1
ATOM 835 C C . ILE A 1 109 ? -11.780 0.500 -3.767 1.00 98.38 109 ILE A C 1
ATOM 837 O O . ILE A 1 109 ? -12.135 0.161 -2.638 1.00 98.38 109 ILE A O 1
ATOM 841 N N . THR A 1 110 ? -10.849 1.437 -3.980 1.00 98.44 110 THR A N 1
ATOM 842 C CA . THR A 1 110 ? -10.133 2.129 -2.896 1.00 98.44 110 THR A CA 1
ATOM 843 C C . THR A 1 110 ? -11.092 2.856 -1.954 1.00 98.44 110 THR A C 1
ATOM 845 O O . THR A 1 110 ? -11.000 2.702 -0.737 1.00 98.44 110 THR A O 1
ATOM 848 N N . LEU A 1 111 ? -12.061 3.603 -2.490 1.00 98.44 111 LEU A N 1
ATOM 849 C CA . LEU A 1 111 ? -13.020 4.353 -1.675 1.00 98.44 111 LEU A CA 1
ATOM 850 C C . LEU A 1 111 ? -13.964 3.440 -0.884 1.00 98.44 111 LEU A C 1
ATOM 852 O O . LEU A 1 111 ? -14.201 3.683 0.300 1.00 98.44 111 LEU A O 1
ATOM 856 N N . ARG A 1 112 ? -14.463 2.358 -1.493 1.00 97.00 112 ARG A N 1
ATOM 857 C CA . ARG A 1 112 ? -15.282 1.356 -0.792 1.00 97.00 112 ARG A CA 1
ATOM 858 C C . ARG A 1 112 ? -14.486 0.642 0.294 1.00 97.00 112 ARG A C 1
ATOM 860 O O . ARG A 1 112 ? -14.999 0.460 1.394 1.00 97.00 112 ARG A O 1
ATOM 867 N N . ALA A 1 113 ? -13.230 0.283 0.024 1.00 96.81 113 ALA A N 1
ATOM 868 C CA . ALA A 1 113 ? -12.334 -0.303 1.022 1.00 96.81 113 ALA A CA 1
ATOM 869 C C . ALA A 1 113 ? -12.053 0.671 2.179 1.00 96.81 113 ALA A C 1
ATOM 871 O O . ALA A 1 113 ? -11.957 0.255 3.332 1.00 96.81 113 ALA A O 1
ATOM 872 N N . ALA A 1 114 ? -12.013 1.975 1.894 1.00 97.69 114 ALA A N 1
ATOM 873 C CA . ALA A 1 114 ? -11.940 3.029 2.898 1.00 97.69 114 ALA A CA 1
ATOM 874 C C . ALA A 1 114 ? -13.271 3.281 3.639 1.00 97.69 114 ALA A C 1
ATOM 876 O O . ALA A 1 114 ? -13.307 4.099 4.559 1.00 97.69 114 ALA A O 1
ATOM 877 N N . GLY A 1 115 ? -14.348 2.573 3.287 1.00 97.25 115 GLY A N 1
ATOM 878 C CA . GLY A 1 115 ? -15.657 2.640 3.937 1.00 97.25 115 GLY A CA 1
ATOM 879 C C . GLY A 1 115 ? -16.595 3.727 3.407 1.00 97.25 115 GLY A C 1
ATOM 880 O O . GLY A 1 115 ? -17.602 3.997 4.060 1.00 97.25 115 GLY A O 1
ATOM 881 N N . ALA A 1 116 ? -16.288 4.358 2.271 1.00 98.38 116 ALA A N 1
ATOM 882 C CA . ALA A 1 116 ? -17.126 5.407 1.695 1.00 98.38 116 ALA A CA 1
ATOM 883 C C . ALA A 1 116 ? -18.496 4.884 1.230 1.00 98.38 116 ALA A C 1
ATOM 885 O O . ALA A 1 116 ? -18.622 3.750 0.757 1.00 98.38 116 ALA A O 1
ATOM 886 N N . LEU A 1 117 ? -19.508 5.751 1.300 1.00 98.38 117 LEU A N 1
ATOM 887 C CA . LEU A 1 117 ? -20.827 5.515 0.723 1.00 98.38 117 LEU A CA 1
ATOM 888 C C . LEU A 1 117 ? -20.835 6.043 -0.717 1.00 98.38 117 LEU A C 1
ATOM 890 O O . LEU A 1 117 ? -20.918 7.249 -0.947 1.00 98.38 117 LEU A O 1
ATOM 894 N N . ILE A 1 118 ? -20.739 5.148 -1.700 1.00 98.38 118 ILE A N 1
ATOM 895 C CA . ILE A 1 118 ? -20.880 5.533 -3.110 1.00 98.38 118 ILE A CA 1
ATOM 896 C C . ILE A 1 118 ? -22.338 5.927 -3.340 1.00 98.38 118 ILE A C 1
ATOM 898 O O . ILE A 1 118 ? -23.232 5.103 -3.175 1.00 98.38 118 ILE A O 1
ATOM 902 N N . PHE A 1 119 ? -22.571 7.205 -3.634 1.00 98.31 119 PHE A N 1
ATOM 903 C CA . PHE A 1 119 ? -23.887 7.817 -3.459 1.00 98.31 119 PHE A CA 1
ATOM 904 C C . PHE A 1 119 ? -24.740 7.806 -4.727 1.00 98.31 119 PHE A C 1
ATOM 906 O O . PHE A 1 119 ? -25.956 7.774 -4.651 1.00 98.31 119 PHE A O 1
ATOM 913 N N . GLY A 1 120 ? -24.123 7.832 -5.904 1.00 98.31 120 GLY A N 1
ATOM 914 C CA . GLY A 1 120 ? -24.844 7.878 -7.172 1.00 98.31 120 GLY A CA 1
ATOM 915 C C . GLY A 1 120 ? -23.933 8.277 -8.320 1.00 98.31 120 GLY A C 1
ATOM 916 O O . GLY A 1 120 ? -22.759 8.614 -8.111 1.00 98.31 120 GLY A O 1
ATOM 917 N N . LYS A 1 121 ? -24.484 8.262 -9.533 1.00 98.50 121 LYS A N 1
ATOM 918 C CA . LYS A 1 121 ? -23.759 8.627 -10.750 1.00 98.50 121 LYS A CA 1
ATOM 919 C C . LYS A 1 121 ? -24.084 10.060 -11.130 1.00 98.50 121 LYS A C 1
ATOM 921 O O . LYS A 1 121 ? -25.252 10.395 -11.308 1.00 98.50 121 LYS A O 1
ATOM 926 N N . THR A 1 122 ? -23.076 10.913 -11.246 1.00 98.69 122 THR A N 1
ATOM 927 C CA . THR A 1 122 ? -23.246 12.325 -11.600 1.00 98.69 122 THR A CA 1
ATOM 928 C C . THR A 1 122 ? -23.148 12.539 -13.108 1.00 98.69 122 THR A C 1
ATOM 930 O O . THR A 1 122 ? -22.404 11.847 -13.808 1.00 98.69 122 THR A O 1
ATOM 933 N N . THR A 1 123 ? -23.902 13.516 -13.614 1.00 97.94 123 THR A N 1
ATOM 934 C CA . THR A 1 123 ? -23.999 13.823 -15.044 1.00 97.94 123 THR A CA 1
ATOM 935 C C . THR A 1 123 ? -22.652 14.195 -15.657 1.00 97.94 123 THR A C 1
ATOM 937 O O . THR A 1 123 ? -21.797 14.851 -15.048 1.00 97.94 123 THR A O 1
ATOM 940 N N . THR A 1 124 ? -22.469 13.775 -16.904 1.00 98.00 124 THR A N 1
ATOM 941 C CA . THR A 1 124 ? -21.260 13.990 -17.695 1.00 98.00 124 THR A CA 1
ATOM 942 C C . THR A 1 124 ? -21.619 14.251 -19.155 1.00 98.00 124 THR A C 1
ATOM 944 O O . THR A 1 124 ? -22.742 13.973 -19.559 1.00 98.00 124 THR A O 1
ATOM 947 N N . THR A 1 125 ? -20.689 14.799 -19.936 1.00 96.56 125 THR A N 1
ATOM 948 C CA . THR A 1 125 ? -20.823 14.849 -21.399 1.00 96.56 125 THR A CA 1
ATOM 949 C C . THR A 1 125 ? -20.415 13.515 -22.016 1.00 96.56 125 THR A C 1
ATOM 951 O O . THR A 1 125 ? -19.765 12.705 -21.349 1.00 96.56 125 THR A O 1
ATOM 954 N N . GLU A 1 126 ? -20.783 13.269 -23.275 1.00 96.75 126 GLU A N 1
ATOM 955 C CA . GLU A 1 126 ? -20.590 11.957 -23.905 1.00 96.75 126 GLU A CA 1
ATOM 956 C C . GLU A 1 126 ? -19.113 11.495 -23.850 1.00 96.75 126 GLU A C 1
ATOM 958 O O . GLU A 1 126 ? -18.196 12.183 -24.319 1.00 96.75 126 GLU A O 1
ATOM 963 N N . PHE A 1 127 ? -18.872 10.353 -23.192 1.00 96.50 127 PHE A N 1
ATOM 964 C CA . PHE A 1 127 ? -17.550 9.779 -22.874 1.00 96.50 127 PHE A CA 1
ATOM 965 C C . PHE A 1 127 ? -16.548 10.762 -22.248 1.00 96.50 127 PHE A C 1
ATOM 967 O O . PHE A 1 127 ? -15.336 10.596 -22.375 1.00 96.50 127 PHE A O 1
ATOM 974 N N . ALA A 1 128 ? -17.034 11.816 -21.587 1.00 96.44 128 ALA A N 1
ATOM 975 C CA . ALA A 1 128 ? -16.226 12.924 -21.090 1.00 96.44 128 ALA A CA 1
ATOM 976 C C . ALA A 1 128 ? -15.388 13.653 -22.166 1.00 96.44 128 ALA A C 1
ATOM 978 O O . ALA A 1 128 ? -14.462 14.388 -21.804 1.00 96.44 128 ALA A O 1
ATOM 979 N N . SER A 1 129 ? -15.734 13.488 -23.447 1.00 94.19 129 SER A N 1
ATOM 980 C CA . SER A 1 129 ? -14.924 13.882 -24.608 1.00 94.19 129 SER A CA 1
ATOM 981 C C . SER A 1 129 ? -15.472 15.085 -25.382 1.00 94.19 129 SER A C 1
ATOM 983 O O . SER A 1 129 ? -14.725 15.733 -26.117 1.00 94.19 129 SER A O 1
ATOM 985 N N . THR A 1 130 ? -16.750 15.425 -25.188 1.00 92.19 130 THR A N 1
ATOM 986 C CA . THR A 1 130 ? -17.418 16.534 -25.882 1.00 92.19 130 THR A CA 1
ATOM 987 C C . THR A 1 130 ? -17.545 17.770 -24.990 1.00 92.19 130 THR A C 1
ATOM 989 O O . THR A 1 130 ? -17.510 17.688 -23.755 1.00 92.19 130 THR A O 1
ATOM 992 N N . THR A 1 131 ? -17.693 18.936 -25.624 1.00 90.25 131 THR A N 1
ATOM 993 C CA . THR A 1 131 ? -18.024 20.199 -24.947 1.00 90.25 131 THR A CA 1
ATOM 994 C C . THR A 1 131 ? -19.510 20.534 -24.990 1.00 90.25 131 THR A C 1
ATOM 996 O O . THR A 1 131 ? -19.886 21.530 -24.371 1.00 90.25 131 THR A O 1
ATOM 999 N N . GLU A 1 132 ? -20.313 19.745 -25.709 1.00 91.44 132 GLU A N 1
ATOM 1000 C CA . GLU A 1 132 ? -21.774 19.835 -25.710 1.00 91.44 132 GLU A CA 1
ATOM 1001 C C . GLU A 1 132 ? -22.269 19.599 -24.286 1.00 91.44 132 GLU A C 1
ATOM 1003 O O . GLU A 1 132 ? -21.876 18.631 -23.630 1.00 91.44 132 GLU A O 1
ATOM 1008 N N . GLY A 1 133 ? -23.028 20.554 -23.767 1.00 84.19 133 GLY A N 1
ATOM 1009 C CA . GLY A 1 133 ? -23.545 20.461 -22.417 1.00 84.19 133 GLY A CA 1
ATOM 1010 C C . GLY A 1 133 ? -24.678 19.447 -22.298 1.00 84.19 133 GLY A C 1
ATOM 1011 O O . GLY A 1 133 ? -25.123 18.836 -23.262 1.00 84.19 133 GLY A O 1
ATOM 1012 N N . GLY A 1 134 ? -25.114 19.237 -21.063 1.00 83.56 134 GLY A N 1
ATOM 1013 C CA . GLY A 1 134 ? -26.223 18.349 -20.744 1.00 83.56 134 GLY A CA 1
ATOM 1014 C C . GLY A 1 134 ? -27.296 19.089 -19.950 1.00 83.56 134 GLY A C 1
ATOM 1015 O O . GLY A 1 134 ? -27.225 20.306 -19.790 1.00 83.56 134 GLY A O 1
ATOM 1016 N N . PRO A 1 135 ? -28.265 18.367 -19.369 1.00 87.81 135 PRO A N 1
ATOM 1017 C CA . PRO A 1 135 ? -29.343 18.988 -18.602 1.00 87.81 135 PRO A CA 1
ATOM 1018 C C . PRO A 1 135 ? -28.870 19.667 -17.303 1.00 87.81 135 PRO A C 1
ATOM 1020 O O . PRO A 1 135 ? -29.644 20.406 -16.700 1.00 87.81 135 PRO A O 1
ATOM 1023 N N . CYS A 1 136 ? -27.638 19.403 -16.859 1.00 96.88 136 CYS A N 1
ATOM 1024 C CA . CYS A 1 136 ? -27.066 19.927 -15.623 1.00 96.88 136 CYS A CA 1
ATOM 1025 C C . CYS A 1 136 ? -26.842 21.443 -15.695 1.00 96.88 136 CYS A C 1
ATOM 1027 O O . CYS A 1 136 ? -26.302 21.951 -16.679 1.00 96.88 136 CYS A O 1
ATOM 1029 N N . THR A 1 137 ? -27.208 22.155 -14.632 1.00 97.75 137 THR A N 1
ATOM 1030 C CA . THR A 1 137 ? -27.142 23.619 -14.544 1.00 97.75 137 THR A CA 1
ATOM 1031 C C . THR A 1 137 ? -26.228 24.073 -13.405 1.00 97.75 137 THR A C 1
ATOM 1033 O O . THR A 1 137 ? -25.921 23.313 -12.485 1.00 97.75 137 THR A O 1
ATOM 1036 N N . ASN A 1 138 ? -25.761 25.321 -13.462 1.00 97.94 138 ASN A N 1
ATOM 1037 C CA . ASN A 1 138 ? -24.972 25.913 -12.387 1.00 97.94 138 ASN A CA 1
ATOM 1038 C C . ASN A 1 138 ? -25.853 26.168 -11.143 1.00 97.94 138 ASN A C 1
ATOM 1040 O O . ASN A 1 138 ? -26.903 26.807 -11.263 1.00 97.94 138 ASN A O 1
ATOM 1044 N N . PRO A 1 139 ? -25.436 25.749 -9.934 1.00 96.06 139 PRO A N 1
ATOM 1045 C CA . PRO A 1 139 ? -26.251 25.885 -8.729 1.00 96.06 139 PRO A CA 1
ATOM 1046 C C . PRO A 1 139 ? -26.446 27.333 -8.261 1.00 96.06 139 PRO A C 1
ATOM 1048 O O . PRO A 1 139 ? -27.435 27.614 -7.575 1.00 96.06 139 PRO A O 1
ATOM 1051 N N . HIS A 1 140 ? -25.550 28.240 -8.663 1.00 95.00 140 HIS A N 1
ATOM 1052 C CA . HIS A 1 140 ? -25.627 29.678 -8.383 1.00 95.00 140 HIS A CA 1
ATOM 1053 C C . HIS A 1 140 ? -26.494 30.421 -9.407 1.00 95.00 140 HIS A C 1
ATOM 1055 O O . HIS A 1 140 ? -27.084 31.446 -9.083 1.00 95.00 140 HIS A O 1
ATOM 1061 N N . ALA A 1 141 ? -26.622 29.888 -10.628 1.00 94.69 141 ALA A N 1
ATOM 1062 C CA . ALA A 1 141 ? -27.441 30.467 -11.692 1.00 94.69 141 ALA A CA 1
ATOM 1063 C C . ALA A 1 141 ? -27.952 29.391 -12.675 1.00 94.69 141 ALA A C 1
ATOM 1065 O O . ALA A 1 141 ? -27.248 29.051 -13.627 1.00 94.69 141 ALA A O 1
ATOM 1066 N N . PRO A 1 142 ? -29.202 28.906 -12.528 1.00 91.19 142 PRO A N 1
ATOM 1067 C CA . PRO A 1 142 ? -29.746 27.803 -13.333 1.00 91.19 142 PRO A CA 1
ATOM 1068 C C . PRO A 1 142 ? -29.757 28.015 -14.856 1.00 91.19 142 PRO A C 1
ATOM 1070 O O . PRO A 1 142 ? -29.825 27.055 -15.616 1.00 91.19 142 PRO A O 1
ATOM 1073 N N . GLY A 1 143 ? -29.689 29.264 -15.328 1.00 92.50 143 GLY A N 1
ATOM 1074 C CA . GLY A 1 143 ? -29.581 29.595 -16.755 1.00 92.50 143 GLY A CA 1
ATOM 1075 C C . GLY A 1 143 ? -28.161 29.494 -17.325 1.00 92.50 143 GLY A C 1
ATOM 1076 O O . GLY A 1 143 ? -27.930 29.929 -18.454 1.00 92.50 143 GLY A O 1
ATOM 1077 N N . ARG A 1 144 ? -27.193 29.002 -16.547 1.00 97.25 144 ARG A N 1
ATOM 1078 C CA . ARG A 1 144 ? -25.768 28.978 -16.891 1.00 97.25 144 ARG A CA 1
ATOM 1079 C C . ARG A 1 144 ? -25.180 27.584 -16.734 1.00 97.25 144 ARG A C 1
ATOM 1081 O O . ARG A 1 144 ? -25.659 26.770 -15.944 1.00 97.25 144 ARG A O 1
ATOM 1088 N N . THR A 1 145 ? -24.112 27.324 -17.476 1.00 97.81 145 THR A N 1
ATOM 1089 C CA . THR A 1 145 ? -23.429 26.030 -17.457 1.00 97.81 145 THR A CA 1
ATOM 1090 C C . THR A 1 145 ? -22.690 25.798 -16.131 1.00 97.81 145 THR A C 1
ATOM 1092 O O . THR A 1 145 ? -22.008 26.698 -15.632 1.00 97.81 145 THR A O 1
ATOM 1095 N N . PRO A 1 146 ? -22.741 24.588 -15.548 1.00 97.44 146 PRO A N 1
ATOM 1096 C CA . PRO A 1 146 ? -21.888 24.218 -14.417 1.00 97.44 146 PRO A CA 1
ATOM 1097 C C . PRO A 1 146 ? -20.450 23.913 -14.868 1.00 97.44 146 PRO A C 1
ATOM 1099 O O . PRO A 1 146 ? -19.595 23.564 -14.055 1.00 97.44 146 PRO A O 1
ATOM 1102 N N . GLY A 1 147 ? -20.167 24.005 -16.169 1.00 97.69 147 GLY A N 1
ATOM 1103 C CA . GLY A 1 147 ? -18.924 23.541 -16.762 1.00 97.69 147 GLY A CA 1
ATOM 1104 C C . GLY A 1 147 ? -18.968 22.044 -17.046 1.00 97.69 147 GLY A C 1
ATOM 1105 O O . GLY A 1 147 ? -19.971 21.370 -16.823 1.00 97.69 147 GLY A O 1
ATOM 1106 N N . GLY A 1 148 ? -17.875 21.490 -17.561 1.00 95.69 148 GLY A N 1
ATOM 1107 C CA . GLY A 1 148 ? -17.802 20.062 -17.850 1.00 95.69 148 GLY A CA 1
ATOM 1108 C C . GLY A 1 148 ? -16.416 19.613 -18.297 1.00 95.69 148 GLY A C 1
ATOM 1109 O O . GLY A 1 148 ? -15.479 20.404 -18.351 1.00 95.69 148 GLY A O 1
ATOM 1110 N N . SER A 1 149 ? -16.216 18.334 -18.591 1.00 97.25 149 SER A N 1
ATOM 1111 C CA . SER A 1 149 ? -17.222 17.269 -18.697 1.00 97.25 149 SER A CA 1
ATOM 1112 C C . SER A 1 149 ? -17.701 16.654 -17.373 1.00 97.25 149 SER A C 1
ATOM 1114 O O . SER A 1 149 ? -18.590 15.810 -17.397 1.00 97.25 149 SER A O 1
ATOM 1116 N N . SER A 1 150 ? -17.138 17.027 -16.215 1.00 98.44 150 SER A N 1
ATOM 1117 C CA . SER A 1 150 ? -17.607 16.573 -14.884 1.00 98.44 150 SER A CA 1
ATOM 1118 C C . SER A 1 150 ? -18.719 17.478 -14.329 1.00 98.44 150 SER A C 1
ATOM 1120 O O . SER A 1 150 ? -18.616 17.980 -13.211 1.00 98.44 150 SER A O 1
ATOM 1122 N N . SER A 1 151 ? -19.742 17.736 -15.146 1.00 98.31 151 SER A N 1
ATOM 1123 C CA . SER A 1 151 ? -20.790 18.736 -14.900 1.00 98.31 151 SER A CA 1
ATOM 1124 C C . SER A 1 151 ? -21.539 18.491 -13.592 1.00 98.31 151 SER A C 1
ATOM 1126 O O . SER A 1 151 ? -21.532 19.343 -12.707 1.00 98.31 151 SER A O 1
ATOM 1128 N N . GLY A 1 152 ? -22.110 17.296 -13.429 1.00 98.50 152 GLY A N 1
ATOM 1129 C CA . GLY A 1 152 ? -22.847 16.930 -12.225 1.00 98.50 152 GLY A CA 1
ATOM 1130 C C . GLY A 1 152 ? -21.968 16.840 -10.984 1.00 98.50 152 GLY A C 1
ATOM 1131 O O . GLY A 1 152 ? -22.386 17.254 -9.912 1.00 98.50 152 GLY A O 1
ATOM 1132 N N . SER A 1 153 ? -20.725 16.364 -11.117 1.00 98.81 153 SER A N 1
ATOM 1133 C CA . SER A 1 153 ? -19.791 16.267 -9.986 1.00 98.81 153 SER A CA 1
ATOM 1134 C C . SER A 1 153 ? -19.520 17.632 -9.352 1.00 98.81 153 SER A C 1
ATOM 1136 O O . SER A 1 153 ? -19.603 17.760 -8.129 1.00 98.81 153 SER A O 1
ATOM 1138 N N . GLY A 1 154 ? -19.237 18.647 -10.177 1.00 98.38 154 GLY A N 1
ATOM 1139 C CA . GLY A 1 154 ? -19.015 20.010 -9.700 1.00 98.38 154 GLY A CA 1
ATOM 1140 C C . GLY A 1 154 ? -20.289 20.646 -9.137 1.00 98.38 154 GLY A C 1
ATOM 1141 O O . GLY A 1 154 ? -20.272 21.189 -8.033 1.00 98.38 154 GLY A O 1
ATOM 1142 N N . ALA A 1 155 ? -21.408 20.519 -9.854 1.00 98.69 155 ALA A N 1
ATOM 1143 C CA . ALA A 1 155 ? -22.683 21.104 -9.446 1.00 98.69 155 ALA A CA 1
ATOM 1144 C C . ALA A 1 155 ? -23.235 20.490 -8.146 1.00 98.69 155 ALA A C 1
ATOM 1146 O O . ALA A 1 155 ? -23.673 21.226 -7.265 1.00 98.69 155 ALA A O 1
ATOM 1147 N N . ALA A 1 156 ? -23.153 19.164 -7.970 1.00 98.75 156 ALA A N 1
ATOM 1148 C CA . ALA A 1 156 ? -23.631 18.482 -6.764 1.00 98.75 156 ALA A CA 1
ATOM 1149 C C . ALA A 1 156 ? -22.877 18.931 -5.502 1.00 98.75 156 ALA A C 1
ATOM 1151 O O . ALA A 1 156 ? -23.487 19.124 -4.449 1.00 98.75 156 ALA A O 1
ATOM 1152 N N . VAL A 1 157 ? -21.556 19.125 -5.598 1.00 98.75 157 VAL A N 1
ATOM 1153 C CA . VAL A 1 157 ? -20.752 19.622 -4.471 1.00 98.75 157 VAL A CA 1
ATOM 1154 C C . VAL A 1 157 ? -21.051 21.100 -4.205 1.00 98.75 157 VAL A C 1
ATOM 1156 O O . VAL A 1 157 ? -21.267 21.474 -3.050 1.00 98.75 157 VAL A O 1
ATOM 1159 N N . GLY A 1 158 ? -21.139 21.921 -5.259 1.00 97.69 158 GLY A N 1
ATOM 1160 C CA . GLY A 1 158 ? -21.473 23.348 -5.160 1.00 97.69 158 GLY A CA 1
ATOM 1161 C C . GLY A 1 158 ? -22.879 23.626 -4.618 1.00 97.69 158 GLY A C 1
ATOM 1162 O O . GLY A 1 158 ? -23.084 24.617 -3.925 1.00 97.69 158 GLY A O 1
ATOM 1163 N N . ASP A 1 159 ? -23.838 22.727 -4.858 1.00 98.00 159 ASP A N 1
ATOM 1164 C CA . ASP A 1 159 ? -25.211 22.833 -4.347 1.00 98.00 159 ASP A CA 1
ATOM 1165 C C . ASP A 1 159 ? -25.427 22.145 -2.989 1.00 98.00 159 ASP A C 1
ATOM 1167 O O . ASP A 1 159 ? -26.552 22.100 -2.488 1.00 98.00 159 ASP A O 1
ATOM 1171 N N . PHE A 1 160 ? -24.368 21.626 -2.362 1.00 98.12 160 PHE A N 1
ATOM 1172 C CA . PHE A 1 160 ? -24.421 20.897 -1.090 1.00 98.12 160 PHE A CA 1
ATOM 1173 C C . PHE A 1 160 ? -25.206 19.571 -1.136 1.00 98.12 160 PHE A C 1
ATOM 1175 O O . PHE A 1 160 ? -25.629 19.076 -0.093 1.00 98.12 160 PHE A O 1
ATOM 1182 N N . GLN A 1 161 ? -25.385 18.984 -2.320 1.00 98.50 161 GLN A N 1
ATOM 1183 C CA . GLN A 1 161 ? -26.053 17.692 -2.507 1.00 98.50 161 GLN A CA 1
ATOM 1184 C C . GLN A 1 161 ? -25.158 16.501 -2.144 1.00 98.50 161 GLN A C 1
ATOM 1186 O O . GLN A 1 161 ? -25.656 15.436 -1.793 1.00 98.50 161 GLN A O 1
ATOM 1191 N N . VAL A 1 162 ? -23.837 16.678 -2.205 1.00 98.56 162 VAL A N 1
ATOM 1192 C CA . VAL A 1 162 ? -22.836 15.709 -1.738 1.00 98.56 162 VAL A CA 1
ATOM 1193 C C . VAL A 1 162 ? -21.592 16.469 -1.255 1.00 98.56 162 VAL A C 1
ATOM 1195 O O . VAL A 1 162 ? -21.269 17.508 -1.831 1.00 98.56 162 VAL A O 1
ATOM 1198 N N . PRO A 1 163 ? -20.884 16.036 -0.196 1.00 98.00 163 PRO A N 1
ATOM 1199 C CA . PRO A 1 163 ? -19.720 16.781 0.294 1.00 98.00 163 PRO A CA 1
ATOM 1200 C C . PRO A 1 163 ? -18.477 16.639 -0.599 1.00 98.00 163 PRO A C 1
ATOM 1202 O O . PRO A 1 163 ? -17.644 17.546 -0.626 1.00 98.00 163 PRO A O 1
ATOM 1205 N N . ILE A 1 164 ? -18.349 15.509 -1.304 1.00 98.56 164 ILE A N 1
ATOM 1206 C CA . ILE A 1 164 ? -17.225 15.160 -2.179 1.00 98.56 164 ILE A CA 1
ATOM 1207 C C . ILE A 1 164 ? -17.762 14.486 -3.444 1.00 98.56 164 ILE A C 1
ATOM 1209 O O . ILE A 1 164 ? -18.722 13.713 -3.392 1.00 98.56 164 ILE A O 1
ATOM 1213 N N . SER A 1 165 ? -17.107 14.708 -4.581 1.00 98.88 165 SER A N 1
ATOM 1214 C CA . SER A 1 165 ? -17.364 13.924 -5.789 1.00 98.88 165 SER A CA 1
ATOM 1215 C C . SER A 1 165 ? -16.094 13.640 -6.590 1.00 98.88 165 SER A C 1
ATOM 1217 O O . SER A 1 165 ? -15.084 14.340 -6.479 1.00 98.88 165 SER A O 1
ATOM 1219 N N . LEU A 1 166 ? -16.146 12.582 -7.399 1.00 98.81 166 LEU A N 1
ATOM 1220 C CA . LEU A 1 166 ? -15.115 12.244 -8.373 1.00 98.81 166 LEU A CA 1
ATOM 1221 C C . LEU A 1 166 ? -15.455 12.828 -9.739 1.00 98.81 166 LEU A C 1
ATOM 1223 O O . LEU A 1 166 ? -16.613 12.840 -10.161 1.00 98.81 166 LEU A O 1
ATOM 1227 N N . GLY A 1 167 ? -14.423 13.245 -10.458 1.00 98.50 167 GLY A N 1
ATOM 1228 C CA . GLY A 1 167 ? -14.472 13.644 -11.854 1.00 98.50 167 GLY A CA 1
ATOM 1229 C C . GLY A 1 167 ? -13.337 13.027 -12.659 1.00 98.50 167 GLY A C 1
ATOM 1230 O O . GLY A 1 167 ? -12.569 12.202 -12.171 1.00 98.50 167 GLY A O 1
ATOM 1231 N N . THR A 1 168 ? -13.208 13.468 -13.903 1.00 98.50 168 THR A N 1
ATOM 1232 C CA . THR A 1 168 ? -12.037 13.183 -14.741 1.00 98.50 168 THR A CA 1
ATOM 1233 C C . THR A 1 168 ? -11.653 14.441 -15.502 1.00 98.50 168 THR A C 1
ATOM 1235 O O . THR A 1 168 ? -12.532 15.246 -15.823 1.00 98.50 168 THR A O 1
ATOM 1238 N N . GLN A 1 169 ? -10.367 14.608 -15.810 1.00 98.69 169 GLN A N 1
ATOM 1239 C CA . GLN A 1 169 ? -9.848 15.711 -16.611 1.00 98.69 169 GLN A CA 1
ATOM 1240 C C . GLN A 1 169 ? -8.934 15.220 -17.731 1.00 98.69 169 GLN A C 1
ATOM 1242 O O . GLN A 1 169 ? -7.890 14.637 -17.467 1.00 98.69 169 GLN A O 1
ATOM 1247 N N . THR A 1 170 ? -9.334 15.542 -18.963 1.00 98.19 170 THR A N 1
ATOM 1248 C CA . THR A 1 170 ? -8.547 15.368 -20.198 1.00 98.19 170 THR A CA 1
ATOM 1249 C C . THR A 1 170 ? -8.073 16.714 -20.755 1.00 98.19 170 THR A C 1
ATOM 1251 O O . THR A 1 170 ? -6.967 16.836 -21.268 1.00 98.19 170 THR A O 1
ATOM 1254 N N . GLY A 1 171 ? -8.901 17.757 -20.630 1.00 96.88 171 GLY A N 1
ATOM 1255 C CA . GLY A 1 171 ? -8.537 19.146 -20.935 1.00 96.88 171 GLY A CA 1
ATOM 1256 C C . GLY A 1 171 ? -8.633 20.030 -19.696 1.00 96.88 171 GLY A C 1
ATOM 1257 O O . GLY A 1 171 ? -7.625 20.471 -19.160 1.00 96.88 171 GLY A O 1
ATOM 1258 N N . GLY A 1 172 ? -9.855 20.244 -19.204 1.00 97.50 172 GLY A N 1
ATOM 1259 C CA . GLY A 1 172 ? -10.123 21.090 -18.031 1.00 97.50 172 GLY A CA 1
ATOM 1260 C C . GLY A 1 172 ? -11.318 20.645 -17.200 1.00 97.50 172 GLY A C 1
ATOM 1261 O O . GLY A 1 172 ? -11.946 21.461 -16.536 1.00 97.50 172 GLY A O 1
ATOM 1262 N N . SER A 1 173 ? -11.687 19.370 -17.314 1.00 98.38 173 SER A N 1
ATOM 1263 C CA . SER A 1 173 ? -12.968 18.836 -16.846 1.00 98.38 173 SER A CA 1
ATOM 1264 C C . SER A 1 173 ? -13.078 18.634 -15.333 1.00 98.38 173 SER A C 1
ATOM 1266 O O . SER A 1 173 ? -14.126 18.192 -14.871 1.00 98.38 173 SER A O 1
ATOM 1268 N N . THR A 1 174 ? -12.049 18.998 -14.570 1.00 98.75 174 THR A N 1
ATOM 1269 C CA . THR A 1 174 ? -12.066 19.074 -13.103 1.00 98.75 174 THR A CA 1
ATOM 1270 C C . THR A 1 174 ? -11.966 20.530 -12.650 1.00 98.75 174 THR A C 1
ATOM 1272 O O . THR A 1 174 ? -12.850 21.035 -11.967 1.00 98.75 174 THR A O 1
ATOM 1275 N N . ILE A 1 175 ? -10.940 21.251 -13.103 1.00 98.75 175 ILE A N 1
ATOM 1276 C CA . ILE A 1 175 ? -10.636 22.613 -12.640 1.00 98.75 175 ILE A CA 1
ATOM 1277 C C . ILE A 1 175 ? -11.693 23.641 -13.069 1.00 98.75 175 ILE A C 1
ATOM 1279 O O . ILE A 1 175 ? -12.139 24.434 -12.240 1.00 98.75 175 ILE A O 1
ATOM 1283 N N . ARG A 1 176 ? -12.162 23.597 -14.324 1.00 98.50 176 ARG A N 1
ATOM 1284 C CA . ARG A 1 176 ? -13.166 24.552 -14.826 1.00 98.50 176 ARG A CA 1
ATOM 1285 C C . ARG A 1 176 ? -14.520 24.416 -14.114 1.00 98.50 176 ARG A C 1
ATOM 1287 O O . ARG A 1 176 ? -15.012 25.435 -13.635 1.00 98.50 176 ARG A O 1
ATOM 1294 N N . PRO A 1 177 ? -15.108 23.209 -13.961 1.00 98.44 177 PRO A N 1
ATOM 1295 C CA . PRO A 1 177 ? -16.267 23.038 -13.085 1.00 98.44 177 PRO A CA 1
ATOM 1296 C C . PRO A 1 177 ? -15.999 23.468 -11.639 1.00 98.44 177 PRO A C 1
ATOM 1298 O O . PRO A 1 177 ? -16.889 24.020 -11.004 1.00 98.44 177 PRO A O 1
ATOM 1301 N N . GLY A 1 178 ? -14.786 23.271 -11.113 1.00 98.38 178 GLY A N 1
ATOM 1302 C CA . GLY A 1 178 ? -14.425 23.746 -9.773 1.00 98.38 178 GLY A CA 1
ATOM 1303 C C . GLY A 1 178 ? -14.587 25.260 -9.630 1.00 98.38 178 GLY A C 1
ATOM 1304 O O . GLY A 1 178 ? -15.230 25.733 -8.695 1.00 98.38 178 GLY A O 1
ATOM 1305 N N . SER A 1 179 ? -14.070 26.004 -10.612 1.00 98.31 179 SER A N 1
ATOM 1306 C CA . SER A 1 179 ? -14.219 27.458 -10.705 1.00 98.31 179 SER A CA 1
ATOM 1307 C C . SER A 1 179 ? -15.687 27.865 -10.810 1.00 98.31 179 SER A C 1
ATOM 1309 O O . SER A 1 179 ? -16.168 28.593 -9.953 1.00 98.31 179 SER A O 1
ATOM 1311 N N . PHE A 1 180 ? -16.417 27.363 -11.812 1.00 98.50 180 PHE A N 1
ATOM 1312 C CA . PHE A 1 180 ? -17.797 27.789 -12.094 1.00 98.50 180 PHE A CA 1
ATOM 1313 C C . PHE A 1 180 ? -18.781 27.500 -10.957 1.00 98.50 180 PHE A C 1
ATOM 1315 O O . PHE A 1 180 ? -19.737 28.250 -10.775 1.00 98.50 180 PHE A O 1
ATOM 1322 N N . ASN A 1 181 ? -18.569 26.419 -10.202 1.00 98.12 181 ASN A N 1
ATOM 1323 C CA . ASN A 1 181 ? -19.443 26.043 -9.090 1.00 98.12 181 ASN A CA 1
ATOM 1324 C C . ASN A 1 181 ? -18.949 26.580 -7.734 1.00 98.12 181 ASN A C 1
ATOM 1326 O O . ASN A 1 181 ? -19.607 26.341 -6.723 1.00 98.12 181 ASN A O 1
ATOM 1330 N N . GLY A 1 182 ? -17.828 27.311 -7.693 1.00 96.75 182 GLY A N 1
ATOM 1331 C CA . GLY A 1 182 ? -17.322 27.952 -6.474 1.00 96.75 182 GLY A CA 1
ATOM 1332 C C . GLY A 1 182 ? -16.819 26.975 -5.415 1.00 96.75 182 GLY A C 1
ATOM 1333 O O . GLY A 1 182 ? -17.054 27.177 -4.227 1.00 96.75 182 GLY A O 1
ATOM 1334 N N . ILE A 1 183 ? -16.137 25.909 -5.833 1.00 97.88 183 ILE A N 1
ATOM 1335 C CA . ILE A 1 183 ? -15.679 24.830 -4.949 1.00 97.88 183 ILE A CA 1
ATOM 1336 C C . ILE A 1 183 ? -14.206 24.496 -5.171 1.00 97.88 183 ILE A C 1
ATOM 1338 O O . ILE A 1 183 ? -13.600 24.861 -6.181 1.00 97.88 183 ILE A O 1
ATOM 1342 N N . TYR A 1 184 ? -13.619 23.751 -4.239 1.00 98.50 184 TYR A N 1
ATOM 1343 C CA . TYR A 1 184 ? -12.287 23.204 -4.446 1.00 98.50 184 TYR A CA 1
ATOM 1344 C C . TYR A 1 184 ? -12.346 22.065 -5.453 1.00 98.50 184 TYR A C 1
ATOM 1346 O O . TYR A 1 184 ? -13.216 21.193 -5.385 1.00 98.50 184 TYR A O 1
ATOM 1354 N N . ALA A 1 185 ? -11.388 22.062 -6.371 1.00 98.69 185 ALA A N 1
ATOM 1355 C CA . ALA A 1 185 ? -11.220 20.985 -7.330 1.00 98.69 185 ALA A CA 1
ATOM 1356 C C . ALA A 1 185 ? -9.736 20.680 -7.492 1.00 98.69 185 ALA A C 1
ATOM 1358 O O . ALA A 1 185 ? -8.934 21.592 -7.665 1.00 98.69 185 ALA A O 1
ATOM 1359 N N . PHE A 1 186 ? -9.372 19.408 -7.442 1.00 98.81 186 PHE A N 1
ATOM 1360 C CA . PHE A 1 186 ? -7.991 18.961 -7.499 1.00 98.81 186 PHE A CA 1
ATOM 1361 C C . PHE A 1 186 ? -7.807 17.964 -8.636 1.00 98.81 186 PHE A C 1
ATOM 1363 O O . PHE A 1 186 ? -8.501 16.947 -8.711 1.00 98.81 186 PHE A O 1
ATOM 1370 N N . LYS A 1 187 ? -6.872 18.273 -9.534 1.00 98.69 187 LYS A N 1
ATOM 1371 C CA . LYS A 1 187 ? -6.338 17.343 -10.524 1.00 98.69 187 LYS A CA 1
ATOM 1372 C C . LYS A 1 187 ? -4.949 16.909 -10.037 1.00 98.69 187 LYS A C 1
ATOM 1374 O O . LYS A 1 187 ? -4.030 17.712 -10.175 1.00 98.69 187 LYS A O 1
ATOM 1379 N N . PRO A 1 188 ? -4.773 15.685 -9.519 1.00 98.62 188 PRO A N 1
ATOM 1380 C CA . PRO A 1 188 ? -3.464 15.163 -9.133 1.00 98.62 188 PRO A CA 1
ATOM 1381 C C . PRO A 1 188 ? -2.501 15.066 -10.323 1.00 98.62 188 PRO A C 1
ATOM 1383 O O . PRO A 1 188 ? -2.914 15.186 -11.485 1.00 98.62 188 PRO A O 1
ATOM 1386 N N . THR A 1 189 ? -1.228 14.794 -10.053 1.00 98.62 189 THR A N 1
ATOM 1387 C CA . THR A 1 189 ? -0.245 14.369 -11.054 1.00 98.62 189 THR A CA 1
ATOM 1388 C C . THR A 1 189 ? -0.805 13.193 -11.855 1.00 98.62 189 THR A C 1
ATOM 1390 O O . THR A 1 189 ? -1.447 12.283 -11.320 1.00 98.62 189 THR A O 1
ATOM 1393 N N . TRP A 1 190 ? -0.613 13.218 -13.175 1.00 98.06 190 TRP A N 1
ATOM 1394 C CA . TRP A 1 190 ? -1.085 12.128 -14.030 1.00 98.06 190 TRP A CA 1
ATOM 1395 C C . TRP A 1 190 ? -0.432 10.807 -13.600 1.00 98.06 190 TRP A C 1
ATOM 1397 O O . TRP A 1 190 ? 0.780 10.737 -13.422 1.00 98.06 190 TRP A O 1
ATOM 1407 N N . GLY A 1 191 ? -1.241 9.762 -13.415 1.00 94.75 191 GLY A N 1
ATOM 1408 C CA . GLY A 1 191 ? -0.768 8.453 -12.956 1.00 94.75 191 GLY A CA 1
ATOM 1409 C C . GLY A 1 191 ? -0.586 8.307 -11.440 1.00 94.75 191 GLY A C 1
ATOM 1410 O O . GLY A 1 191 ? -0.365 7.188 -10.993 1.00 94.75 191 GLY A O 1
ATOM 1411 N N . ALA A 1 192 ? -0.746 9.371 -10.641 1.00 96.94 192 ALA A N 1
ATOM 1412 C CA . ALA A 1 192 ? -0.659 9.280 -9.177 1.00 96.94 192 ALA A CA 1
ATOM 1413 C C . ALA A 1 192 ? -1.860 8.555 -8.536 1.00 96.94 192 ALA A C 1
ATOM 1415 O O . ALA A 1 192 ? -1.756 8.019 -7.438 1.00 96.94 192 ALA A O 1
ATOM 1416 N N . ILE A 1 193 ? -2.999 8.496 -9.236 1.00 98.00 193 ILE A N 1
ATOM 1417 C CA . ILE A 1 193 ? -4.148 7.651 -8.884 1.00 98.00 193 ILE A CA 1
ATOM 1418 C C . ILE A 1 193 ? -4.487 6.771 -10.088 1.00 98.00 193 ILE A C 1
ATOM 1420 O O . ILE A 1 193 ? -4.513 7.258 -11.224 1.00 98.00 193 ILE A O 1
ATOM 1424 N N . SER A 1 194 ? -4.769 5.485 -9.843 1.00 96.75 194 SER A N 1
ATOM 1425 C CA . SER A 1 194 ? -5.141 4.540 -10.902 1.00 96.75 194 SER A CA 1
ATOM 1426 C C . SER A 1 194 ? -6.362 5.020 -11.691 1.00 96.75 194 SER A C 1
ATOM 1428 O O . SER A 1 194 ? -7.326 5.559 -11.144 1.00 96.75 194 SER A O 1
ATOM 1430 N N . ARG A 1 195 ? -6.308 4.787 -13.003 1.00 95.44 195 ARG A N 1
ATOM 1431 C CA . ARG A 1 195 ? -7.344 5.152 -13.978 1.00 95.44 195 ARG A CA 1
ATOM 1432 C C . ARG A 1 195 ? -8.081 3.934 -14.526 1.00 95.44 195 ARG A C 1
ATOM 1434 O O . ARG A 1 195 ? -8.894 4.061 -15.435 1.00 95.44 195 ARG A O 1
ATOM 1441 N N . GLU A 1 196 ? -7.776 2.751 -14.008 1.00 97.00 196 GLU A N 1
ATOM 1442 C CA . GLU A 1 196 ? -8.444 1.524 -14.417 1.00 97.00 196 GLU A CA 1
ATOM 1443 C C . GLU A 1 196 ? -9.946 1.606 -14.110 1.00 97.00 196 GLU A C 1
ATOM 1445 O O . GLU A 1 196 ? -10.355 1.957 -13.000 1.00 97.00 196 GLU A O 1
ATOM 1450 N N . GLY A 1 197 ? -10.769 1.311 -15.119 1.00 96.19 197 GLY A N 1
ATOM 1451 C CA . GLY A 1 197 ? -12.226 1.435 -15.049 1.00 96.19 197 GLY A CA 1
ATOM 1452 C C . GLY A 1 197 ? -12.772 2.855 -15.251 1.00 96.19 197 GLY A C 1
ATOM 1453 O O . GLY A 1 197 ? -13.955 3.084 -15.006 1.00 96.19 197 GLY A O 1
ATOM 1454 N N . LEU A 1 198 ? -11.956 3.816 -15.692 1.00 96.81 198 LEU A N 1
ATOM 1455 C CA . LEU A 1 198 ? -12.440 5.081 -16.260 1.00 96.81 198 LEU A CA 1
ATOM 1456 C C . LEU A 1 198 ? -12.677 4.905 -17.768 1.00 96.81 198 LEU A C 1
ATOM 1458 O O . LEU A 1 198 ? -11.960 4.145 -18.421 1.00 96.81 198 LEU A O 1
ATOM 1462 N N . ALA A 1 199 ? -13.634 5.640 -18.341 1.00 94.19 199 ALA A N 1
ATOM 1463 C CA . ALA A 1 199 ? -13.730 5.780 -19.792 1.00 94.19 199 ALA A CA 1
ATOM 1464 C C . ALA A 1 199 ? -12.414 6.333 -20.340 1.00 94.19 199 ALA A C 1
ATOM 1466 O O . ALA A 1 199 ? -11.887 7.320 -19.822 1.00 94.19 199 ALA A O 1
ATOM 1467 N N . GLN A 1 200 ? -11.908 5.696 -21.390 1.00 93.88 200 GLN A N 1
ATOM 1468 C CA . GLN A 1 200 ? -10.682 6.109 -22.051 1.00 93.88 200 GLN A CA 1
ATOM 1469 C C . GLN A 1 200 ? -11.032 7.043 -23.205 1.00 93.88 200 GLN A C 1
ATOM 1471 O O . GLN A 1 200 ? -11.705 6.643 -24.150 1.00 93.88 200 GLN A O 1
ATOM 1476 N N . TYR A 1 201 ? -10.559 8.282 -23.127 1.00 96.44 201 TYR A N 1
ATOM 1477 C CA . TYR A 1 201 ? -10.540 9.212 -24.251 1.00 96.44 201 TYR A CA 1
ATOM 1478 C C . TYR A 1 201 ? -9.096 9.394 -24.725 1.00 96.44 201 TYR A C 1
ATOM 1480 O O . TYR A 1 201 ? -8.759 9.026 -25.853 1.00 96.44 201 TYR A O 1
ATOM 1488 N N . SER A 1 202 ? -8.229 9.900 -23.848 1.00 97.38 202 SER A N 1
ATOM 1489 C CA . SER A 1 202 ? -6.815 10.141 -24.123 1.00 97.38 202 SER A CA 1
ATOM 1490 C C . SER A 1 202 ? -5.958 9.541 -23.015 1.00 97.38 202 SER A C 1
ATOM 1492 O O . SER A 1 202 ? -5.856 10.069 -21.906 1.00 97.38 202 SER A O 1
ATOM 1494 N N . MET A 1 203 ? -5.265 8.452 -23.342 1.00 93.50 203 MET A N 1
ATOM 1495 C CA . MET A 1 203 ? -4.323 7.788 -22.448 1.00 93.50 203 MET A CA 1
ATOM 1496 C C . MET A 1 203 ? -3.281 8.744 -21.868 1.00 93.50 203 MET A C 1
ATOM 1498 O O . MET A 1 203 ? -2.942 8.598 -20.693 1.00 93.50 203 MET A O 1
ATOM 1502 N N . THR A 1 204 ? -2.824 9.735 -22.632 1.00 96.38 204 THR A N 1
ATOM 1503 C CA . THR A 1 204 ? -1.793 10.692 -22.201 1.00 96.38 204 THR A CA 1
ATOM 1504 C C . THR A 1 204 ? -2.315 11.769 -21.242 1.00 96.38 204 THR A C 1
ATOM 1506 O O . THR A 1 204 ? -1.541 12.292 -20.436 1.00 96.38 204 THR A O 1
ATOM 1509 N N . CYS A 1 205 ? -3.613 12.082 -21.295 1.00 97.94 205 CYS A N 1
ATOM 1510 C CA . CYS A 1 205 ? -4.207 13.218 -20.586 1.00 97.94 205 CYS A CA 1
ATOM 1511 C C . CYS A 1 205 ? -5.157 12.817 -19.454 1.00 97.94 205 CYS A C 1
ATOM 1513 O O . CYS A 1 205 ? -5.181 13.485 -18.419 1.00 97.94 205 CYS A O 1
ATOM 1515 N N . ASP A 1 206 ? -5.952 11.760 -19.642 1.00 98.44 206 ASP A N 1
ATOM 1516 C CA . ASP A 1 206 ? -7.043 11.406 -18.733 1.00 98.44 206 ASP A CA 1
ATOM 1517 C C . ASP A 1 206 ? -6.508 11.247 -17.314 1.00 98.44 206 ASP A C 1
ATOM 1519 O O . ASP A 1 206 ? -5.603 10.454 -17.077 1.00 98.44 206 ASP A O 1
ATOM 1523 N N . THR A 1 207 ? -7.041 12.020 -16.374 1.00 98.75 207 THR A N 1
ATOM 1524 C CA . THR A 1 207 ? -6.623 12.021 -14.967 1.00 98.75 207 THR A CA 1
ATOM 1525 C C . THR A 1 207 ? -7.865 12.018 -14.080 1.00 98.75 207 THR A C 1
ATOM 1527 O O . THR A 1 207 ? -8.815 12.751 -14.366 1.00 98.75 207 THR A O 1
ATOM 1530 N N . LEU A 1 208 ? -7.883 11.219 -13.008 1.00 98.62 208 LEU A N 1
ATOM 1531 C CA . LEU A 1 208 ? -8.958 11.282 -12.012 1.00 98.62 208 LEU A CA 1
ATOM 1532 C C . LEU A 1 208 ? -8.971 12.673 -11.359 1.00 98.62 208 LEU A C 1
ATOM 1534 O O . LEU A 1 208 ? -7.922 13.211 -11.029 1.00 98.62 208 LEU A O 1
ATOM 1538 N N . GLY A 1 209 ? -10.147 13.268 -11.187 1.00 98.50 209 GLY A N 1
ATOM 1539 C CA . GLY A 1 209 ? -10.325 14.552 -10.512 1.00 98.50 209 GLY A CA 1
ATOM 1540 C C . GLY A 1 209 ? -11.105 14.412 -9.215 1.00 98.50 209 GLY A C 1
ATOM 1541 O O . GLY A 1 209 ? -11.973 13.546 -9.115 1.00 98.50 209 GLY A O 1
ATOM 1542 N N . LEU A 1 210 ? -10.834 15.290 -8.254 1.00 98.81 210 LEU A N 1
ATOM 1543 C CA . LEU A 1 210 ? -11.517 15.335 -6.962 1.00 98.81 210 LEU A CA 1
ATOM 1544 C C . LEU A 1 210 ? -12.185 16.699 -6.775 1.00 98.81 210 LEU A C 1
ATOM 1546 O O . LEU A 1 210 ? -11.567 17.725 -7.045 1.00 98.81 210 LEU A O 1
ATOM 1550 N N . PHE A 1 211 ? -13.420 16.717 -6.283 1.00 98.88 211 PHE A N 1
ATOM 1551 C CA . PHE A 1 211 ? -14.139 17.931 -5.899 1.00 98.88 211 PHE A CA 1
ATOM 1552 C C . PHE A 1 211 ? -14.503 17.878 -4.423 1.00 98.88 211 PHE A C 1
ATOM 1554 O O . PHE A 1 211 ? -14.930 16.831 -3.932 1.00 98.88 211 PHE A O 1
ATOM 1561 N N . ALA A 1 212 ? -14.378 19.006 -3.729 1.00 98.19 212 ALA A N 1
ATOM 1562 C CA . ALA A 1 212 ? -14.742 19.098 -2.325 1.00 98.19 212 ALA A CA 1
ATOM 1563 C C . ALA A 1 212 ? -15.120 20.521 -1.900 1.00 98.19 212 ALA A C 1
ATOM 1565 O O . ALA A 1 212 ? -14.837 21.505 -2.585 1.00 98.19 212 ALA A O 1
ATOM 1566 N N . ARG A 1 213 ? -15.730 20.632 -0.718 1.00 94.50 213 ARG A N 1
ATOM 1567 C CA . ARG A 1 213 ? -16.101 21.922 -0.111 1.00 94.50 213 ARG A CA 1
ATOM 1568 C C . ARG A 1 213 ? -14.995 22.551 0.728 1.00 94.50 213 ARG A C 1
ATOM 1570 O O . ARG A 1 213 ? -15.097 23.719 1.084 1.00 94.50 213 ARG A O 1
ATOM 1577 N N . SER A 1 214 ? -13.938 21.803 1.035 1.00 94.12 214 SER A N 1
ATOM 1578 C CA . SER A 1 214 ? -12.791 22.302 1.790 1.00 94.12 214 SER A CA 1
ATOM 1579 C C . SER A 1 214 ? -11.479 21.666 1.332 1.00 94.12 214 SER A C 1
ATOM 1581 O O . SER A 1 214 ? -11.461 20.556 0.802 1.00 94.12 214 SER A O 1
ATOM 1583 N N . VAL A 1 215 ? -10.356 22.335 1.608 1.00 93.25 215 VAL A N 1
ATOM 1584 C CA . VAL A 1 215 ? -9.016 21.755 1.397 1.00 93.25 215 VAL A CA 1
ATOM 1585 C C . VAL A 1 215 ? -8.783 20.540 2.306 1.00 93.25 215 VAL A C 1
ATOM 1587 O O . VAL A 1 215 ? -8.124 19.591 1.897 1.00 93.25 215 VAL A O 1
ATOM 1590 N N . LYS A 1 216 ? -9.368 20.520 3.514 1.00 93.38 216 LYS A N 1
ATOM 1591 C CA . LYS A 1 216 ? -9.239 19.400 4.468 1.00 93.38 216 LYS A CA 1
ATOM 1592 C C . LYS A 1 216 ? -9.850 18.105 3.920 1.00 93.38 216 LYS A C 1
ATOM 1594 O O . LYS A 1 216 ? -9.306 17.026 4.134 1.00 93.38 216 LYS A O 1
ATOM 1599 N N . ASP A 1 217 ? -10.938 18.218 3.163 1.00 97.00 217 ASP A N 1
ATOM 1600 C CA . ASP A 1 217 ? -11.555 17.083 2.473 1.00 97.00 217 ASP A CA 1
ATOM 1601 C C . ASP A 1 217 ? -10.658 16.541 1.349 1.00 97.00 217 ASP A C 1
ATOM 1603 O O . ASP A 1 217 ? -10.572 15.329 1.158 1.00 97.00 217 ASP A O 1
ATOM 1607 N N . LEU A 1 218 ? -9.939 17.418 0.639 1.00 97.38 218 LEU A N 1
ATOM 1608 C CA . LEU A 1 218 ? -8.938 16.998 -0.344 1.00 97.38 218 LEU A CA 1
ATOM 1609 C C . LEU A 1 218 ? -7.729 16.336 0.334 1.00 97.38 218 LEU A C 1
ATOM 1611 O O . LEU A 1 218 ? -7.306 15.281 -0.119 1.00 97.38 218 LEU A O 1
ATOM 1615 N N . GLU A 1 219 ? -7.231 16.872 1.458 1.00 94.81 219 GLU A N 1
ATOM 1616 C CA . GLU A 1 219 ? -6.182 16.226 2.273 1.00 94.81 219 GLU A CA 1
ATOM 1617 C C . GLU A 1 219 ? -6.602 14.816 2.727 1.00 94.81 219 GLU A C 1
ATOM 1619 O O . GLU A 1 219 ? -5.792 13.886 2.728 1.00 94.81 219 GLU A O 1
ATOM 1624 N N . LEU A 1 220 ? -7.872 14.644 3.111 1.00 95.50 220 LEU A N 1
ATOM 1625 C CA . LEU A 1 220 ? -8.436 13.353 3.499 1.00 95.50 220 LEU A CA 1
ATOM 1626 C C . LEU A 1 220 ? -8.414 12.354 2.331 1.00 95.50 220 LEU A C 1
ATOM 1628 O O . LEU A 1 220 ? -7.975 11.218 2.515 1.00 95.50 220 LEU A O 1
ATOM 1632 N N . LEU A 1 221 ? -8.835 12.768 1.132 1.00 97.56 221 LEU A N 1
ATOM 1633 C CA . LEU A 1 221 ? -8.798 11.916 -0.061 1.00 97.56 221 LEU A CA 1
ATOM 1634 C C . LEU A 1 221 ? -7.367 11.597 -0.503 1.00 97.56 221 LEU A C 1
ATOM 1636 O O . LEU A 1 221 ? -7.090 10.448 -0.839 1.00 97.56 221 LEU A O 1
ATOM 1640 N N . SER A 1 222 ? -6.446 12.562 -0.451 1.00 96.69 222 SER A N 1
ATOM 1641 C CA . SER A 1 222 ? -5.038 12.343 -0.801 1.00 96.69 222 SER A CA 1
ATOM 1642 C C . SER A 1 222 ? -4.393 11.266 0.071 1.00 96.69 222 SER A C 1
ATOM 1644 O O . SER A 1 222 ? -3.649 10.434 -0.439 1.00 96.69 222 SER A O 1
ATOM 1646 N N . LYS A 1 223 ? -4.738 11.211 1.366 1.00 95.00 223 LYS A N 1
ATOM 1647 C CA . LYS A 1 223 ? -4.299 10.133 2.271 1.00 95.00 223 LYS A CA 1
ATOM 1648 C C . LYS A 1 223 ? -4.898 8.778 1.899 1.00 95.00 223 LYS A C 1
ATOM 1650 O O . LYS A 1 223 ? -4.203 7.771 1.944 1.00 95.00 223 LYS A O 1
ATOM 1655 N N . VAL A 1 224 ? -6.177 8.744 1.526 1.00 97.62 224 VAL A N 1
ATOM 1656 C CA . VAL A 1 224 ? -6.877 7.507 1.132 1.00 97.62 224 VAL A CA 1
ATOM 1657 C C . VAL A 1 224 ? -6.302 6.927 -0.159 1.00 97.62 224 VAL A C 1
ATOM 1659 O O . VAL A 1 224 ? -6.141 5.714 -0.266 1.00 97.62 224 VAL A O 1
ATOM 1662 N N . PHE A 1 225 ? -5.953 7.789 -1.113 1.00 98.00 225 PHE A N 1
ATOM 1663 C CA . PHE A 1 225 ? -5.279 7.401 -2.350 1.00 98.00 225 PHE A CA 1
ATOM 1664 C C . PHE A 1 225 ? -3.760 7.256 -2.210 1.00 98.00 225 PHE A C 1
ATOM 1666 O O . PHE A 1 225 ? -3.117 6.882 -3.183 1.00 98.00 225 PHE A O 1
ATOM 1673 N N . GLN A 1 226 ? -3.208 7.502 -1.016 1.00 96.56 226 GLN A N 1
ATOM 1674 C CA . GLN A 1 226 ? -1.780 7.383 -0.711 1.00 96.56 226 GLN A CA 1
ATOM 1675 C C . GLN A 1 226 ? -0.897 8.195 -1.668 1.00 96.56 226 GLN A C 1
ATOM 1677 O O . GLN A 1 226 ? 0.126 7.714 -2.146 1.00 96.56 226 GLN A O 1
ATOM 1682 N N . LEU A 1 227 ? -1.301 9.436 -1.952 1.00 96.62 227 LEU A N 1
ATOM 1683 C CA . LEU A 1 227 ? -0.440 10.361 -2.684 1.00 96.62 227 LEU A CA 1
ATOM 1684 C C . LEU A 1 227 ? 0.833 10.626 -1.878 1.00 96.62 227 LEU A C 1
ATOM 1686 O O . 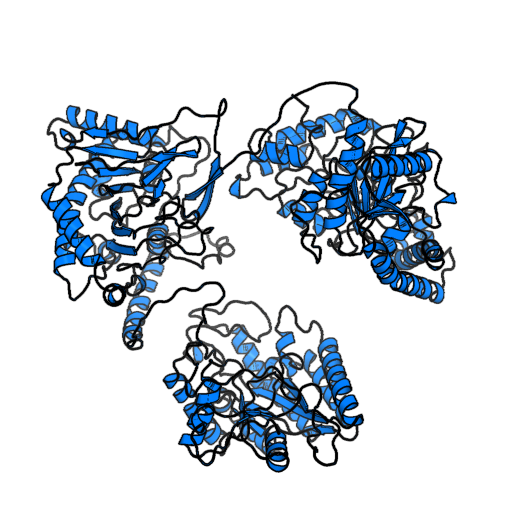LEU A 1 227 ? 0.778 10.766 -0.654 1.00 96.62 227 LEU A O 1
ATOM 1690 N N . GLN A 1 228 ? 1.958 10.708 -2.580 1.00 93.81 228 GLN A N 1
ATOM 1691 C CA . GLN A 1 228 ? 3.275 10.887 -1.993 1.00 93.81 228 GLN A CA 1
ATOM 1692 C C . GLN A 1 228 ? 4.065 11.911 -2.803 1.00 93.81 228 GLN A C 1
ATOM 1694 O O . GLN A 1 228 ? 4.112 11.830 -4.030 1.00 93.81 228 GLN A O 1
ATOM 1699 N N . ASP A 1 229 ? 4.705 12.823 -2.079 1.00 95.62 229 ASP A N 1
ATOM 1700 C CA . ASP A 1 229 ? 5.725 13.727 -2.598 1.00 95.62 229 ASP A CA 1
ATOM 1701 C C . ASP A 1 229 ? 7.101 13.199 -2.144 1.00 95.62 229 ASP A C 1
ATOM 1703 O O . ASP A 1 229 ? 7.203 12.543 -1.100 1.00 95.62 229 ASP A O 1
ATOM 1707 N N . ASP A 1 230 ? 8.163 13.484 -2.902 1.00 90.94 230 ASP A N 1
ATOM 1708 C CA . ASP A 1 230 ? 9.530 13.056 -2.549 1.00 90.94 230 ASP A CA 1
ATOM 1709 C C . ASP A 1 230 ? 10.018 13.711 -1.249 1.00 90.94 230 ASP A C 1
ATOM 1711 O O . ASP A 1 230 ? 10.691 13.087 -0.425 1.00 90.94 230 ASP A O 1
ATOM 1715 N N . ALA A 1 231 ? 9.661 14.983 -1.055 1.00 87.56 231 ALA A N 1
ATOM 1716 C CA . ALA A 1 231 ? 9.931 15.711 0.171 1.00 87.56 231 ALA A CA 1
ATOM 1717 C C . ALA A 1 231 ? 8.741 15.578 1.138 1.00 87.56 231 ALA A C 1
ATOM 1719 O O . ALA A 1 231 ? 7.593 15.792 0.738 1.00 87.56 231 ALA A O 1
ATOM 1720 N N . PRO A 1 232 ? 8.979 15.276 2.426 1.00 86.81 232 PRO A N 1
ATOM 1721 C CA . PRO A 1 232 ? 7.905 15.242 3.406 1.00 86.81 232 PRO A CA 1
ATOM 1722 C C . PRO A 1 232 ? 7.299 16.638 3.578 1.00 86.81 232 PRO A C 1
ATOM 1724 O O . PRO A 1 232 ? 8.014 17.630 3.729 1.00 86.81 232 PRO A O 1
ATOM 1727 N N . ILE A 1 233 ? 5.968 16.710 3.611 1.00 91.00 233 ILE A N 1
ATOM 1728 C CA . ILE A 1 233 ? 5.270 17.974 3.849 1.00 91.00 233 ILE A CA 1
ATOM 1729 C C . ILE A 1 233 ? 5.482 18.423 5.300 1.00 91.00 233 ILE A C 1
ATOM 1731 O O . ILE A 1 233 ? 5.230 17.634 6.218 1.00 91.00 233 ILE A O 1
ATOM 1735 N N . PRO A 1 234 ? 5.896 19.683 5.536 1.00 86.94 234 PRO A N 1
ATOM 1736 C CA . PRO A 1 234 ? 6.040 20.217 6.882 1.00 86.94 234 PRO A CA 1
ATOM 1737 C C . PRO A 1 234 ? 4.748 20.103 7.697 1.00 86.94 234 PRO A C 1
ATOM 1739 O O . PRO A 1 234 ? 3.641 20.340 7.207 1.00 86.94 234 PRO A O 1
ATOM 1742 N N . THR A 1 235 ? 4.887 19.783 8.984 1.00 83.31 235 THR A N 1
ATOM 1743 C CA . THR A 1 235 ? 3.763 19.807 9.935 1.00 83.31 235 THR A CA 1
ATOM 1744 C C . THR A 1 235 ? 3.319 21.233 10.258 1.00 83.31 235 THR A C 1
ATOM 1746 O O . THR A 1 235 ? 2.166 21.457 10.634 1.00 83.31 235 THR A O 1
ATOM 1749 N N . THR A 1 236 ? 4.214 22.209 10.091 1.00 88.31 236 THR A N 1
ATOM 1750 C CA . THR A 1 236 ? 3.920 23.635 10.225 1.00 88.31 236 THR A CA 1
ATOM 1751 C C . THR A 1 236 ? 3.133 24.139 9.014 1.00 88.31 236 THR A C 1
ATOM 1753 O O . THR A 1 236 ? 3.461 23.776 7.889 1.00 88.31 236 THR A O 1
ATOM 1756 N N . PRO A 1 237 ? 2.111 24.997 9.193 1.00 87.88 237 PRO A N 1
ATOM 1757 C CA . PRO A 1 237 ? 1.396 25.588 8.064 1.00 87.88 237 PRO A CA 1
ATOM 1758 C C . PRO A 1 237 ? 2.325 26.385 7.140 1.00 87.88 237 PRO A C 1
ATOM 1760 O O . PRO A 1 237 ? 3.203 27.101 7.623 1.00 87.88 237 PRO A O 1
ATOM 1763 N N . PHE A 1 238 ? 2.068 26.340 5.830 1.00 90.62 238 PHE A N 1
ATOM 1764 C CA . PHE A 1 238 ? 2.770 27.159 4.841 1.00 90.62 238 PHE A CA 1
ATOM 1765 C C . PHE A 1 238 ? 2.729 28.645 5.230 1.00 90.62 238 PHE A C 1
ATOM 1767 O O . PHE A 1 238 ? 1.643 29.209 5.413 1.00 90.62 238 PHE A O 1
ATOM 1774 N N . SER A 1 239 ? 3.897 29.278 5.361 1.00 92.62 239 SER A N 1
ATOM 1775 C CA . SER A 1 239 ? 4.011 30.703 5.682 1.00 92.62 239 SER A CA 1
ATOM 1776 C C . SER A 1 239 ? 3.946 31.528 4.407 1.00 92.62 239 SER A C 1
ATOM 1778 O O . SER A 1 239 ? 4.825 31.423 3.565 1.00 92.62 239 SER A O 1
ATOM 1780 N N . VAL A 1 240 ? 2.943 32.399 4.282 1.00 92.50 240 VAL A N 1
ATOM 1781 C CA . VAL A 1 240 ? 2.850 33.304 3.123 1.00 92.50 240 VAL A CA 1
ATOM 1782 C C . VAL A 1 240 ? 3.809 34.489 3.242 1.00 92.50 240 VAL A C 1
ATOM 1784 O O . VAL A 1 240 ? 4.312 34.987 2.237 1.00 92.50 240 VAL A O 1
ATOM 1787 N N . LYS A 1 241 ? 4.114 34.926 4.467 1.00 94.19 241 LYS A N 1
ATOM 1788 C CA . LYS A 1 241 ? 5.091 35.990 4.698 1.00 94.19 241 LYS A CA 1
ATOM 1789 C C . LYS A 1 241 ? 6.477 35.506 4.265 1.00 94.19 241 LYS A C 1
ATOM 1791 O O . LYS A 1 241 ? 6.977 34.526 4.812 1.00 94.19 241 LYS A O 1
ATOM 1796 N N . GLY A 1 242 ? 7.080 36.211 3.312 1.00 93.31 242 GLY A N 1
ATOM 1797 C CA . GLY A 1 242 ? 8.379 35.897 2.720 1.00 93.31 242 GLY A CA 1
ATOM 1798 C C . GLY A 1 242 ? 8.351 34.855 1.597 1.00 93.31 242 GLY A C 1
ATOM 1799 O O . GLY A 1 242 ? 9.370 34.705 0.927 1.00 93.31 242 GLY A O 1
ATOM 1800 N N . ALA A 1 243 ? 7.220 34.181 1.353 1.00 96.38 243 ALA A N 1
ATOM 1801 C CA . ALA A 1 243 ? 7.114 33.174 0.296 1.00 96.38 243 ALA A CA 1
ATOM 1802 C C . ALA A 1 243 ? 7.247 33.802 -1.094 1.00 96.38 243 ALA A C 1
ATOM 1804 O O . ALA A 1 243 ? 6.685 34.871 -1.355 1.00 96.38 243 ALA A O 1
ATOM 1805 N N . LYS A 1 244 ? 7.949 33.116 -1.995 1.00 97.88 244 LYS A N 1
ATOM 1806 C CA . LYS A 1 244 ? 8.124 33.501 -3.393 1.00 97.88 244 LYS A CA 1
ATOM 1807 C C . LYS A 1 244 ? 6.999 32.907 -4.241 1.00 97.88 244 LYS A C 1
ATOM 1809 O O . LYS A 1 244 ? 6.990 31.711 -4.531 1.00 97.88 244 LYS A O 1
ATOM 1814 N N . ILE A 1 245 ? 6.042 33.745 -4.639 1.00 97.81 245 ILE A N 1
ATOM 1815 C CA . ILE A 1 245 ? 4.828 33.327 -5.356 1.00 97.81 245 ILE A CA 1
ATOM 1816 C C . ILE A 1 245 ? 4.824 33.908 -6.769 1.00 97.81 245 ILE A C 1
ATOM 1818 O O . ILE A 1 245 ? 4.855 35.126 -6.944 1.00 97.81 245 ILE A O 1
ATOM 1822 N N . ALA A 1 246 ? 4.725 33.048 -7.780 1.00 98.19 246 ALA A N 1
ATOM 1823 C CA . ALA A 1 246 ? 4.638 33.470 -9.176 1.00 98.19 246 ALA A CA 1
ATOM 1824 C C . ALA A 1 246 ? 3.186 33.583 -9.656 1.00 98.19 246 ALA A C 1
ATOM 1826 O O . ALA A 1 246 ? 2.335 32.763 -9.321 1.00 98.19 246 ALA A O 1
ATOM 1827 N N . PHE A 1 247 ? 2.916 34.569 -10.506 1.00 98.44 247 PHE A N 1
ATOM 1828 C CA . PHE A 1 247 ? 1.660 34.730 -11.235 1.00 98.44 247 PHE A CA 1
ATOM 1829 C C . PHE A 1 247 ? 1.908 34.442 -12.715 1.00 98.44 247 PHE A C 1
ATOM 1831 O O . PHE A 1 247 ? 2.561 35.218 -13.409 1.00 98.44 247 PHE A O 1
ATOM 1838 N N . CYS A 1 248 ? 1.382 33.318 -13.201 1.00 98.06 248 CYS A N 1
ATOM 1839 C CA . CYS A 1 248 ? 1.552 32.859 -14.574 1.00 98.06 248 CYS A CA 1
ATOM 1840 C C . CYS A 1 248 ? 0.284 33.115 -15.393 1.00 98.06 248 CYS A C 1
ATOM 1842 O O . CYS A 1 248 ? -0.728 32.420 -15.260 1.00 98.06 248 CYS A O 1
ATOM 1844 N N . LYS A 1 249 ? 0.352 34.113 -16.275 1.00 95.38 249 LYS A N 1
ATOM 1845 C CA . LYS A 1 249 ? -0.731 34.476 -17.201 1.00 95.38 249 LYS A CA 1
ATOM 1846 C C . LYS A 1 249 ? -0.928 33.445 -18.323 1.00 95.38 249 LYS A C 1
ATOM 1848 O O . LYS A 1 249 ? -2.052 33.263 -18.794 1.00 95.38 249 LYS A O 1
ATOM 1853 N N . THR A 1 250 ? 0.136 32.715 -18.683 1.00 94.50 250 THR A N 1
ATOM 1854 C CA . THR A 1 250 ? 0.233 31.802 -19.844 1.00 94.50 250 THR A CA 1
ATOM 1855 C C . THR A 1 250 ? 0.043 32.519 -21.190 1.00 94.50 250 THR A C 1
ATOM 1857 O O . THR A 1 250 ? -0.434 33.652 -21.247 1.00 94.50 250 THR A O 1
ATOM 1860 N N . HIS A 1 251 ? 0.355 31.855 -22.306 1.00 94.12 251 HIS A N 1
ATOM 1861 C CA . HIS A 1 251 ? 0.101 32.386 -23.657 1.00 94.12 251 HIS A CA 1
ATOM 1862 C C . HIS A 1 251 ? -1.395 32.541 -23.987 1.00 94.12 251 HIS A C 1
ATOM 1864 O O . HIS A 1 251 ? -1.748 33.144 -24.997 1.00 94.12 251 HIS A O 1
ATOM 1870 N N . ILE A 1 252 ? -2.285 32.013 -23.141 1.00 95.75 252 ILE A N 1
ATOM 1871 C CA . ILE A 1 252 ? -3.744 32.084 -23.298 1.00 95.75 252 ILE A CA 1
ATOM 1872 C C . ILE A 1 252 ? -4.342 33.346 -22.660 1.00 95.75 252 ILE A C 1
ATOM 1874 O O . ILE A 1 252 ? -5.500 33.665 -22.928 1.00 95.75 252 ILE A O 1
ATOM 1878 N N . TRP A 1 253 ? -3.564 34.116 -21.892 1.00 97.00 253 TRP A N 1
ATOM 1879 C CA . TRP A 1 253 ? -4.020 35.330 -21.206 1.00 97.00 253 TRP A CA 1
ATOM 1880 C C . TRP A 1 253 ? -4.876 36.303 -22.027 1.00 97.00 253 TRP A C 1
ATOM 1882 O O . TRP A 1 253 ? -5.845 36.809 -21.466 1.00 97.00 253 TRP A O 1
ATOM 1892 N N . PRO A 1 254 ? -4.630 36.540 -23.335 1.00 96.94 254 PRO A N 1
ATOM 1893 C CA . PRO A 1 254 ? -5.503 37.402 -24.137 1.00 96.94 254 PRO A CA 1
ATOM 1894 C C . PRO A 1 254 ? -6.977 36.959 -24.184 1.00 96.94 254 PRO A C 1
ATOM 1896 O O . PRO A 1 254 ? -7.834 37.741 -24.580 1.00 96.94 254 PRO A O 1
ATOM 1899 N N . LYS A 1 255 ? -7.283 35.712 -23.797 1.00 96.50 255 LYS A N 1
ATOM 1900 C CA . LYS A 1 255 ? -8.645 35.173 -23.677 1.00 96.50 255 LYS A CA 1
ATOM 1901 C C . LYS A 1 255 ? -9.241 35.292 -22.270 1.00 96.50 255 LYS A C 1
ATOM 1903 O O . LYS A 1 255 ? -10.369 34.849 -22.090 1.00 96.50 255 LYS A O 1
ATOM 1908 N N . ALA A 1 256 ? -8.519 35.809 -21.274 1.00 97.50 256 ALA A N 1
ATOM 1909 C CA . ALA A 1 256 ? -9.058 36.010 -19.930 1.00 97.50 256 ALA A CA 1
ATOM 1910 C C . ALA A 1 256 ? -10.148 37.089 -19.966 1.00 97.50 256 ALA A C 1
ATOM 1912 O O . ALA A 1 256 ? -9.919 38.186 -20.473 1.00 97.50 256 ALA A O 1
ATOM 1913 N N . GLY A 1 257 ? -11.323 36.789 -19.426 1.00 97.12 257 GLY A N 1
ATOM 1914 C CA . GLY A 1 257 ? -12.408 37.749 -19.276 1.00 97.12 257 GLY A CA 1
ATOM 1915 C C . GLY A 1 257 ? -12.188 38.706 -18.094 1.00 97.12 257 GLY A C 1
ATOM 1916 O O . GLY A 1 257 ? -11.303 38.468 -17.259 1.00 97.12 257 GLY A O 1
ATOM 1917 N N . PRO A 1 258 ? -12.955 39.808 -18.028 1.00 96.44 258 PRO A N 1
ATOM 1918 C CA . PRO A 1 258 ? -12.799 40.850 -17.013 1.00 96.44 258 PRO A CA 1
ATOM 1919 C C . PRO A 1 258 ? -12.843 40.320 -15.575 1.00 96.44 258 PRO A C 1
ATOM 1921 O O . PRO A 1 258 ? -12.012 40.731 -14.761 1.00 96.44 258 PRO A O 1
ATOM 1924 N N . GLY A 1 259 ? -13.726 39.368 -15.256 1.00 95.06 259 GLY A N 1
ATOM 1925 C CA . GLY A 1 259 ? -13.830 38.830 -13.898 1.00 95.06 259 GLY A CA 1
ATOM 1926 C C . GLY A 1 259 ? -12.582 38.045 -13.489 1.00 95.06 259 GLY A C 1
ATOM 1927 O O . GLY A 1 259 ? -12.064 38.210 -12.384 1.00 95.06 259 GLY A O 1
ATOM 1928 N N . THR A 1 260 ? -12.020 37.250 -14.403 1.00 97.00 260 THR A N 1
ATOM 1929 C CA . THR A 1 260 ? -10.760 36.526 -14.158 1.00 97.00 260 THR A CA 1
ATOM 1930 C C . THR A 1 260 ? -9.573 37.475 -14.033 1.00 97.00 260 THR A C 1
ATOM 1932 O O . THR A 1 260 ? -8.739 37.292 -13.145 1.00 97.00 260 THR A O 1
ATOM 1935 N N . GLN A 1 261 ? -9.496 38.516 -14.866 1.00 97.81 261 GLN A N 1
ATOM 1936 C CA . GLN A 1 261 ? -8.448 39.534 -14.750 1.00 97.81 261 GLN A CA 1
ATOM 1937 C C . GLN A 1 261 ? -8.524 40.260 -13.396 1.00 97.81 261 GLN A C 1
ATOM 1939 O O . GLN A 1 261 ? -7.495 40.455 -12.737 1.00 97.81 261 GLN A O 1
ATOM 1944 N N . ALA A 1 262 ? -9.735 40.603 -12.948 1.00 95.06 262 ALA A N 1
ATOM 1945 C CA . ALA A 1 262 ? -9.977 41.220 -11.649 1.00 95.06 262 ALA A CA 1
ATOM 1946 C C . ALA A 1 262 ? -9.600 40.284 -10.490 1.00 95.06 262 ALA A C 1
ATOM 1948 O O . ALA A 1 262 ? -8.864 40.695 -9.591 1.00 95.06 262 ALA A O 1
ATOM 1949 N N . ALA A 1 263 ? -10.014 39.014 -10.535 1.00 94.88 263 ALA A N 1
ATOM 1950 C CA . ALA A 1 263 ? -9.653 38.000 -9.543 1.00 94.88 263 ALA A CA 1
ATOM 1951 C C . ALA A 1 263 ? -8.131 37.814 -9.437 1.00 94.88 263 ALA A C 1
ATOM 1953 O O . ALA A 1 263 ? -7.571 37.825 -8.339 1.00 94.88 263 ALA A O 1
ATOM 1954 N N . PHE A 1 264 ? -7.446 37.711 -10.579 1.00 95.38 264 PHE A N 1
ATOM 1955 C CA . PHE A 1 264 ? -5.993 37.557 -10.659 1.00 95.38 264 PHE A CA 1
ATOM 1956 C C . PHE A 1 264 ? -5.260 38.758 -10.046 1.00 95.38 264 PHE A C 1
ATOM 1958 O O . PHE A 1 264 ? -4.344 38.597 -9.236 1.00 95.38 264 PHE A O 1
ATOM 1965 N N . SER A 1 265 ? -5.716 39.970 -10.371 1.00 95.06 265 SER A N 1
ATOM 1966 C CA . SER A 1 265 ? -5.168 41.217 -9.825 1.00 95.06 265 SER A CA 1
ATOM 1967 C C . SER A 1 265 ? -5.421 41.311 -8.320 1.00 95.06 265 SER A C 1
ATOM 1969 O O . SER A 1 265 ? -4.516 41.636 -7.548 1.00 95.06 265 SER A O 1
ATOM 1971 N N . LYS A 1 266 ? -6.623 40.927 -7.873 1.00 93.75 266 LYS A N 1
ATOM 1972 C CA . LYS A 1 266 ? -6.988 40.971 -6.462 1.00 93.75 266 LYS A CA 1
ATOM 1973 C C . LYS A 1 266 ? -6.195 39.982 -5.618 1.00 93.75 266 LYS A C 1
ATOM 1975 O O . LYS A 1 266 ? -5.740 40.333 -4.531 1.00 93.75 266 LYS A O 1
ATOM 1980 N N . ALA A 1 267 ? -6.001 38.760 -6.106 1.00 94.12 267 ALA A N 1
ATOM 1981 C CA . ALA A 1 267 ? -5.176 37.761 -5.435 1.00 94.12 267 ALA A CA 1
ATOM 1982 C C . ALA A 1 267 ? -3.736 38.263 -5.240 1.00 94.12 267 ALA A C 1
ATOM 1984 O O . ALA A 1 267 ? -3.180 38.127 -4.148 1.00 94.12 267 ALA A O 1
ATOM 1985 N N . ARG A 1 268 ? -3.165 38.911 -6.265 1.00 94.94 268 ARG A N 1
ATOM 1986 C CA . ARG A 1 268 ? -1.832 39.526 -6.202 1.00 94.94 268 ARG A CA 1
ATOM 1987 C C . ARG A 1 268 ? -1.750 40.593 -5.110 1.00 94.94 268 ARG A C 1
ATOM 1989 O O . ARG A 1 268 ? -0.859 40.522 -4.267 1.00 94.94 268 ARG A O 1
ATOM 1996 N N . GLU A 1 269 ? -2.694 41.534 -5.074 1.00 94.12 269 GLU A N 1
ATOM 1997 C CA . GLU A 1 269 ? -2.759 42.566 -4.025 1.00 94.12 269 GLU A CA 1
ATOM 1998 C C . GLU A 1 269 ? -2.841 41.966 -2.616 1.00 94.12 269 GLU A C 1
ATOM 2000 O O . GLU A 1 269 ? -2.159 42.418 -1.693 1.00 94.12 269 GLU A O 1
ATOM 2005 N N . LEU A 1 270 ? -3.691 40.949 -2.436 1.00 92.56 270 LEU A N 1
ATOM 2006 C CA . LEU A 1 270 ? -3.902 40.313 -1.140 1.00 92.56 270 LEU A CA 1
ATOM 2007 C C . LEU A 1 270 ? -2.625 39.643 -0.632 1.00 92.56 270 LEU A C 1
ATOM 2009 O O . LEU A 1 270 ? -2.256 39.867 0.520 1.00 92.56 270 LEU A O 1
ATOM 2013 N N . LEU A 1 271 ? -1.927 38.891 -1.482 1.00 94.06 271 LEU A N 1
ATOM 2014 C CA . LEU A 1 271 ? -0.686 38.207 -1.113 1.00 94.06 271 LEU A CA 1
ATOM 2015 C C . LEU A 1 271 ? 0.447 39.188 -0.795 1.00 94.06 271 LEU A C 1
ATOM 2017 O O . LEU A 1 271 ? 1.114 39.026 0.227 1.00 94.06 271 LEU A O 1
ATOM 2021 N N . ILE A 1 272 ? 0.600 40.258 -1.586 1.00 94.44 272 ILE A N 1
ATOM 2022 C CA . ILE A 1 272 ? 1.556 41.339 -1.287 1.00 94.44 272 ILE A CA 1
ATOM 2023 C C . ILE A 1 272 ? 1.236 41.964 0.077 1.00 94.44 272 ILE A C 1
ATOM 2025 O O . ILE A 1 272 ? 2.130 42.147 0.901 1.00 94.44 272 ILE A O 1
ATOM 2029 N N . SER A 1 273 ? -0.045 42.222 0.370 1.00 92.00 273 SER A N 1
ATOM 2030 C CA . SER A 1 273 ? -0.458 42.803 1.658 1.00 92.00 273 SER A CA 1
ATOM 2031 C C . SER A 1 273 ? -0.191 41.900 2.870 1.00 92.00 273 SER A C 1
ATOM 2033 O O . SER A 1 273 ? -0.213 42.380 4.000 1.00 92.00 273 SER A O 1
ATOM 2035 N N . GLN A 1 274 ? 0.058 40.605 2.652 1.00 92.44 274 GLN A N 1
ATOM 2036 C CA . GLN A 1 274 ? 0.447 39.638 3.685 1.00 92.44 274 GLN A CA 1
ATOM 2037 C C . GLN A 1 274 ? 1.962 39.375 3.720 1.00 92.44 274 GLN A C 1
ATOM 2039 O O . GLN A 1 274 ? 2.429 38.523 4.475 1.00 92.44 274 GLN A O 1
ATOM 2044 N N . GLY A 1 275 ? 2.740 40.125 2.934 1.00 94.06 275 GLY A N 1
ATOM 2045 C CA . GLY A 1 275 ? 4.197 40.055 2.913 1.00 94.06 275 GLY A CA 1
ATOM 2046 C C . GLY A 1 275 ? 4.772 38.955 2.024 1.00 94.06 275 GLY A C 1
ATOM 2047 O O . GLY A 1 275 ? 5.901 38.542 2.277 1.00 94.06 275 GLY A O 1
ATOM 2048 N N . ALA A 1 276 ? 4.030 38.458 1.029 1.00 96.44 276 ALA A N 1
ATOM 2049 C CA . ALA A 1 276 ? 4.579 37.561 0.010 1.00 96.44 276 ALA A CA 1
ATOM 2050 C C . ALA A 1 276 ? 5.444 38.325 -1.008 1.00 96.44 276 ALA A C 1
ATOM 2052 O O . ALA A 1 276 ? 5.118 39.450 -1.395 1.00 96.44 276 ALA A O 1
ATOM 2053 N N . ASN A 1 277 ? 6.498 37.675 -1.498 1.00 97.25 277 ASN A N 1
ATOM 2054 C CA . ASN A 1 277 ? 7.317 38.144 -2.612 1.00 97.25 277 ASN A CA 1
ATOM 2055 C C . ASN A 1 277 ? 6.661 37.683 -3.919 1.00 97.25 277 ASN A C 1
ATOM 2057 O O . ASN A 1 277 ? 6.782 36.519 -4.301 1.00 97.25 277 ASN A O 1
ATOM 2061 N N . VAL A 1 278 ? 5.910 38.575 -4.573 1.00 97.12 278 VAL A N 1
ATOM 2062 C CA . VAL A 1 278 ? 5.113 38.222 -5.757 1.00 97.12 278 VAL A CA 1
ATOM 2063 C C . VAL A 1 278 ? 5.805 38.628 -7.056 1.00 97.12 278 VAL A C 1
ATOM 2065 O O . VAL A 1 278 ? 6.096 39.806 -7.263 1.00 97.12 278 VAL A O 1
ATOM 2068 N N . GLU A 1 279 ? 5.979 37.666 -7.961 1.00 96.75 279 GLU A N 1
ATOM 2069 C CA . GLU A 1 279 ? 6.610 37.844 -9.273 1.00 96.75 279 GLU A CA 1
ATOM 2070 C C . GLU A 1 279 ? 5.648 37.491 -10.415 1.00 96.75 279 GLU A C 1
ATOM 2072 O O . GLU A 1 279 ? 4.725 36.692 -10.255 1.00 96.75 279 GLU A O 1
ATOM 2077 N N . GLU A 1 280 ? 5.862 38.084 -11.588 1.00 96.81 280 GLU A N 1
ATOM 2078 C CA . GLU A 1 280 ? 5.184 37.673 -12.820 1.00 96.81 280 GLU A CA 1
ATOM 2079 C C . GLU A 1 280 ? 6.042 36.624 -13.534 1.00 96.81 280 GLU A C 1
ATOM 2081 O O . GLU A 1 280 ? 7.235 36.838 -13.736 1.00 96.81 280 GLU A O 1
ATOM 2086 N N . LEU A 1 281 ? 5.444 35.479 -13.875 1.00 97.38 281 LEU A N 1
ATOM 2087 C CA . LEU A 1 281 ? 6.133 34.373 -14.537 1.00 97.38 281 LEU A CA 1
ATOM 2088 C C . LEU A 1 281 ? 5.794 34.354 -16.027 1.00 97.38 281 LEU A C 1
ATOM 2090 O O . LEU A 1 281 ? 4.677 33.994 -16.418 1.00 97.38 281 LEU A O 1
ATOM 2094 N N . GLU A 1 282 ? 6.788 34.682 -16.848 1.00 95.50 282 GLU A N 1
ATOM 2095 C CA . GLU A 1 282 ? 6.743 34.514 -18.298 1.00 95.50 282 GLU A CA 1
ATOM 2096 C C . GLU A 1 282 ? 7.279 33.133 -18.691 1.00 95.50 282 GLU A C 1
ATOM 2098 O O . GLU A 1 282 ? 8.330 32.695 -18.223 1.00 95.50 282 GLU A O 1
ATOM 2103 N N . LEU A 1 283 ? 6.538 32.425 -19.545 1.00 96.75 283 LEU A N 1
ATOM 2104 C CA . LEU A 1 283 ? 6.943 31.108 -20.034 1.00 96.75 283 LEU A CA 1
ATOM 2105 C C . LEU A 1 283 ? 7.732 31.239 -21.343 1.00 96.75 283 LEU A C 1
ATOM 2107 O O . LEU A 1 283 ? 7.393 32.095 -22.163 1.00 96.75 283 LEU A O 1
ATOM 2111 N N . PRO A 1 284 ? 8.725 30.363 -21.590 1.00 96.31 284 PRO A N 1
ATOM 2112 C CA . PRO A 1 284 ? 9.411 30.297 -22.876 1.00 96.31 284 PRO A CA 1
ATOM 2113 C C . PRO A 1 284 ? 8.439 30.146 -24.054 1.00 96.31 284 PRO A C 1
ATOM 2115 O O . PRO A 1 284 ? 7.423 29.458 -23.940 1.00 96.31 284 PRO A O 1
ATOM 2118 N N . GLU A 1 285 ? 8.786 30.721 -25.209 1.00 93.25 285 GLU A N 1
ATOM 2119 C CA . GLU A 1 285 ? 7.927 30.759 -26.407 1.00 93.25 285 GLU A CA 1
ATOM 2120 C C . GLU A 1 285 ? 7.405 29.374 -26.823 1.00 93.25 285 GLU A C 1
ATOM 2122 O O . GLU A 1 285 ? 6.257 29.239 -27.249 1.00 93.25 285 GLU A O 1
ATOM 2127 N N . ASP A 1 286 ? 8.204 28.320 -26.636 1.00 93.56 286 ASP A N 1
ATOM 2128 C CA . ASP A 1 286 ? 7.822 26.945 -26.963 1.00 93.56 286 ASP A CA 1
ATOM 2129 C C . ASP A 1 286 ? 6.563 26.453 -26.226 1.00 93.56 286 ASP A C 1
ATOM 2131 O O . ASP A 1 286 ? 5.842 25.614 -26.771 1.00 93.56 286 ASP A O 1
ATOM 2135 N N . PHE A 1 287 ? 6.234 26.997 -25.046 1.00 96.44 287 PHE A N 1
ATOM 2136 C CA . PHE A 1 287 ? 4.994 26.659 -24.335 1.00 96.44 287 PHE A CA 1
ATOM 2137 C C . PHE A 1 287 ? 3.737 27.078 -25.112 1.00 96.44 287 PHE A C 1
ATOM 2139 O O . PHE A 1 287 ? 2.690 26.454 -24.951 1.00 96.44 287 PHE A O 1
ATOM 2146 N N . SER A 1 288 ? 3.831 28.047 -26.030 1.00 94.50 288 SER A N 1
ATOM 2147 C CA . SER A 1 288 ? 2.702 28.446 -26.884 1.00 94.50 288 SER A CA 1
ATOM 2148 C C . SER A 1 288 ? 2.211 27.325 -27.814 1.00 94.50 288 SER A C 1
ATOM 2150 O O . SER A 1 288 ? 1.028 27.268 -28.158 1.00 94.50 288 SER A O 1
ATOM 2152 N N . LYS A 1 289 ? 3.093 26.379 -28.171 1.00 95.94 289 LYS A N 1
ATOM 2153 C CA . LYS A 1 289 ? 2.783 25.223 -29.032 1.00 95.94 289 LYS A CA 1
ATOM 2154 C C . LYS A 1 289 ? 1.996 24.136 -28.302 1.00 95.94 289 LYS A C 1
ATOM 2156 O O . LYS A 1 289 ? 1.439 23.242 -28.934 1.00 95.94 289 LYS A O 1
ATOM 2161 N N . ILE A 1 290 ? 1.910 24.205 -26.975 1.00 95.44 290 ILE A N 1
ATOM 2162 C CA . ILE A 1 290 ? 1.337 23.122 -26.180 1.00 95.44 290 ILE A CA 1
ATOM 2163 C C . ILE A 1 290 ? -0.178 22.985 -26.349 1.00 95.44 290 ILE A C 1
ATOM 2165 O O . ILE A 1 290 ? -0.715 21.887 -26.242 1.00 95.44 290 ILE A O 1
ATOM 2169 N N . THR A 1 291 ? -0.872 24.086 -26.645 1.00 92.56 291 THR A N 1
ATOM 2170 C CA . THR A 1 291 ? -2.316 24.083 -26.896 1.00 92.56 291 THR A CA 1
ATOM 2171 C C . THR A 1 291 ? -2.669 23.274 -28.146 1.00 92.56 291 THR A C 1
ATOM 2173 O O . THR A 1 291 ? -3.434 22.321 -28.012 1.00 92.56 291 THR A O 1
ATOM 2176 N N . PRO A 1 292 ? -2.104 23.565 -29.337 1.00 94.19 292 PRO A N 1
ATOM 2177 C CA . PRO A 1 292 ? -2.364 22.729 -30.503 1.00 94.19 292 PRO A CA 1
ATOM 2178 C C . PRO A 1 292 ? -1.839 21.298 -30.324 1.00 94.19 292 PRO A C 1
ATOM 2180 O O . PRO A 1 292 ? -2.486 20.366 -30.794 1.00 94.19 292 PRO A O 1
ATOM 2183 N N . TRP A 1 293 ? -0.729 21.073 -29.610 1.00 97.44 293 TRP A N 1
ATOM 2184 C CA . TRP A 1 293 ? -0.268 19.707 -29.323 1.00 97.44 293 TRP A CA 1
ATOM 2185 C C . TRP A 1 293 ? -1.237 18.914 -28.442 1.00 97.44 293 TRP A C 1
ATOM 2187 O O . TRP A 1 293 ? -1.502 17.752 -28.738 1.00 97.44 293 TRP A O 1
ATOM 2197 N N . HIS A 1 294 ? -1.824 19.526 -27.409 1.00 97.62 294 HIS A N 1
ATOM 2198 C CA . HIS A 1 294 ? -2.861 18.889 -26.588 1.00 97.62 294 HIS A CA 1
ATOM 2199 C C . HIS A 1 294 ? -4.055 18.434 -27.436 1.00 97.62 294 HIS A C 1
ATOM 2201 O O . HIS A 1 294 ? -4.490 17.286 -27.316 1.00 97.62 294 HIS A O 1
ATOM 2207 N N . GLU A 1 295 ? -4.541 19.295 -28.332 1.00 94.75 295 GLU A N 1
ATOM 2208 C CA . GLU A 1 295 ? -5.643 18.971 -29.245 1.00 94.75 295 GLU A CA 1
ATOM 2209 C C . GLU A 1 295 ? -5.277 17.828 -30.202 1.00 94.75 295 GLU A C 1
ATOM 2211 O O . GLU A 1 295 ? -6.082 16.923 -30.433 1.00 94.75 295 GLU A O 1
ATOM 2216 N N . GLN A 1 296 ? -4.049 17.827 -30.729 1.00 96.88 296 GLN A N 1
ATOM 2217 C CA . GLN A 1 296 ? -3.549 16.773 -31.615 1.00 96.88 296 GLN A CA 1
ATOM 2218 C C . GLN A 1 296 ? -3.408 15.431 -30.891 1.00 96.88 296 GLN A C 1
ATOM 2220 O O . GLN A 1 296 ? -3.825 14.408 -31.436 1.00 96.88 296 GLN A O 1
ATOM 2225 N N . VAL A 1 297 ? -2.887 15.423 -29.660 1.00 97.75 297 VAL A N 1
ATOM 2226 C CA . VAL A 1 297 ? -2.803 14.216 -28.823 1.00 97.75 297 VAL A CA 1
ATOM 2227 C C . VAL A 1 297 ? -4.200 13.664 -28.552 1.00 97.75 297 VAL A C 1
ATOM 2229 O O . VAL A 1 297 ? -4.458 12.500 -28.856 1.00 97.75 297 VAL A O 1
ATOM 2232 N N . CYS A 1 298 ? -5.133 14.498 -28.080 1.00 96.50 298 CYS A N 1
ATOM 2233 C CA . CYS A 1 298 ? -6.504 14.059 -27.804 1.00 96.50 298 CYS A CA 1
ATOM 2234 C C . CYS A 1 298 ? -7.199 13.548 -29.072 1.00 96.50 298 CYS A C 1
ATOM 2236 O O . CYS A 1 298 ? -7.815 12.485 -29.055 1.00 96.50 298 CYS A O 1
ATOM 2238 N N . SER A 1 299 ? -7.056 14.249 -30.202 1.00 94.56 299 SER A N 1
ATOM 2239 C CA . SER A 1 299 ? -7.657 13.808 -31.461 1.00 94.56 299 SER A CA 1
ATOM 2240 C C . SER A 1 299 ? -7.020 12.538 -32.021 1.00 94.56 299 SER A C 1
ATOM 2242 O O . SER A 1 299 ? -7.708 11.804 -32.731 1.00 94.56 299 SER A O 1
ATOM 2244 N N . GLY A 1 300 ? -5.726 12.312 -31.791 1.00 96.00 300 GLY A N 1
ATOM 2245 C CA . GLY A 1 300 ? -5.004 11.125 -32.238 1.00 96.00 300 GLY A CA 1
ATOM 2246 C C . GLY A 1 300 ? -5.365 9.889 -31.415 1.00 96.00 300 GLY A C 1
ATOM 2247 O O . GLY A 1 300 ? -5.640 8.836 -31.988 1.00 96.00 300 GLY A O 1
ATOM 2248 N N . GLU A 1 301 ? -5.420 10.029 -30.090 1.00 97.38 301 GLU A N 1
ATOM 2249 C CA . GLU A 1 301 ? -5.793 8.950 -29.163 1.00 97.38 301 GLU A CA 1
ATOM 2250 C C . GLU A 1 301 ? -7.292 8.658 -29.197 1.00 97.38 301 GLU A C 1
ATOM 2252 O O . GLU A 1 301 ? -7.688 7.495 -29.192 1.00 97.38 301 GLU A O 1
ATOM 2257 N N . GLY A 1 302 ? -8.131 9.683 -29.366 1.00 96.56 302 GLY A N 1
ATOM 2258 C CA . GLY A 1 302 ? -9.573 9.513 -29.535 1.00 96.56 302 GLY A CA 1
ATOM 2259 C C . GLY A 1 302 ? -9.939 8.617 -30.722 1.00 96.56 302 GLY A C 1
ATOM 2260 O O . GLY A 1 302 ? -10.935 7.902 -30.657 1.00 96.56 302 GLY A O 1
ATOM 2261 N N . ARG A 1 303 ? -9.110 8.564 -31.780 1.00 95.31 303 ARG A N 1
ATOM 2262 C CA . ARG A 1 303 ? -9.337 7.628 -32.902 1.00 95.31 303 ARG A CA 1
ATOM 2263 C C . ARG A 1 303 ? -9.313 6.190 -32.444 1.00 95.31 303 ARG A C 1
ATOM 2265 O O . ARG A 1 303 ? -10.148 5.402 -32.862 1.00 95.31 303 ARG A O 1
ATOM 2272 N N . THR A 1 304 ? -8.307 5.853 -31.647 1.00 94.25 304 THR A N 1
ATOM 2273 C CA . THR A 1 304 ? -8.085 4.489 -31.183 1.00 94.25 304 THR A CA 1
ATOM 2274 C C . THR A 1 304 ? -9.057 4.140 -30.069 1.00 94.25 304 THR A C 1
ATOM 2276 O O . THR A 1 304 ? -9.636 3.060 -30.108 1.00 94.25 304 THR A O 1
ATOM 2279 N N . SER A 1 305 ? -9.298 5.068 -29.140 1.00 96.31 305 SER A N 1
ATOM 2280 C CA . SER A 1 305 ? -10.176 4.850 -27.988 1.00 96.31 305 SER A CA 1
ATOM 2281 C C . SER A 1 305 ? -11.631 4.609 -28.397 1.00 96.31 305 SER A C 1
ATOM 2283 O O . SER A 1 305 ? -12.293 3.748 -27.830 1.00 96.31 305 SER A O 1
ATOM 2285 N N . PHE A 1 306 ? -12.123 5.318 -29.418 1.00 97.56 306 PHE A N 1
ATOM 2286 C CA . PHE A 1 306 ? -13.530 5.254 -29.826 1.00 97.56 306 PHE A CA 1
ATOM 2287 C C . PHE A 1 306 ? -13.798 4.392 -31.065 1.00 97.56 306 PHE A C 1
ATOM 2289 O O . PHE A 1 306 ? -14.954 4.270 -31.473 1.00 97.56 306 PHE A O 1
ATOM 2296 N N . LEU A 1 307 ? -12.776 3.770 -31.671 1.00 97.19 307 LEU A N 1
ATOM 2297 C CA . LEU A 1 307 ? -12.950 2.967 -32.888 1.00 97.19 307 LEU A CA 1
ATOM 2298 C C . LEU A 1 307 ? -13.980 1.847 -32.696 1.00 97.19 307 LEU A C 1
ATOM 2300 O O . LEU A 1 307 ? -14.829 1.648 -33.559 1.00 97.19 307 LEU A O 1
ATOM 2304 N N . GLY A 1 308 ? -13.938 1.144 -31.560 1.00 95.94 308 GLY A N 1
ATOM 2305 C CA . GLY A 1 308 ? -14.887 0.068 -31.260 1.00 95.94 308 GLY A CA 1
ATOM 2306 C C . GLY A 1 308 ? -16.335 0.562 -31.233 1.00 95.94 308 GLY A C 1
ATOM 2307 O O . GLY A 1 308 ? -17.181 0.026 -31.943 1.00 95.94 308 GLY A O 1
ATOM 2308 N N . ASN A 1 309 ? -16.609 1.632 -30.480 1.00 95.75 309 ASN A N 1
ATOM 2309 C CA . ASN A 1 309 ? -17.937 2.247 -30.419 1.00 95.75 309 ASN A CA 1
ATOM 2310 C C . ASN A 1 309 ? -18.403 2.764 -31.783 1.00 95.75 309 ASN A C 1
ATOM 2312 O O . ASN A 1 309 ? -19.561 2.574 -32.143 1.00 95.75 309 ASN A O 1
ATOM 2316 N N . TYR A 1 310 ? -17.498 3.372 -32.553 1.00 97.31 310 TYR A N 1
ATOM 2317 C CA . TYR A 1 310 ? -17.799 3.872 -33.892 1.00 97.31 310 TYR A CA 1
ATOM 2318 C C . TYR A 1 310 ? -18.195 2.744 -34.846 1.00 97.31 310 TYR A C 1
ATOM 2320 O O . TYR A 1 310 ? -19.163 2.881 -35.588 1.00 97.31 310 TYR A O 1
ATOM 2328 N N . LEU A 1 311 ? -17.474 1.620 -34.823 1.00 97.00 311 LEU A N 1
ATOM 2329 C CA . LEU A 1 311 ? -17.783 0.467 -35.671 1.00 97.00 311 LEU A CA 1
ATOM 2330 C C . LEU A 1 311 ? -19.101 -0.216 -35.281 1.00 97.00 311 LEU A C 1
ATOM 2332 O O . LEU A 1 311 ? -19.758 -0.786 -36.147 1.00 97.00 311 LEU A O 1
ATOM 2336 N N . LEU A 1 312 ? -19.479 -0.164 -34.001 1.00 94.00 312 LEU A N 1
ATOM 2337 C CA . LEU A 1 312 ? -20.707 -0.782 -33.500 1.00 94.00 312 LEU A CA 1
ATOM 2338 C C . LEU A 1 312 ? -21.956 0.078 -33.727 1.00 94.00 312 LEU A C 1
ATOM 2340 O O . LEU A 1 312 ? -23.009 -0.473 -34.033 1.00 94.00 312 LEU A O 1
ATOM 2344 N N . ALA A 1 313 ? -21.862 1.396 -33.532 1.00 95.25 313 ALA A N 1
ATOM 2345 C CA . ALA A 1 313 ? -23.023 2.289 -33.542 1.00 95.25 313 ALA A CA 1
ATOM 2346 C C . ALA A 1 313 ? -22.633 3.749 -33.837 1.00 95.25 313 ALA A C 1
ATOM 2348 O O . ALA A 1 313 ? -22.841 4.645 -33.014 1.00 95.25 313 ALA A O 1
ATOM 2349 N N . LYS A 1 314 ? -22.043 3.999 -35.012 1.00 96.25 314 LYS A N 1
ATOM 2350 C CA . LYS A 1 314 ? -21.603 5.333 -35.460 1.00 96.25 314 LYS A CA 1
ATOM 2351 C C . LYS A 1 314 ? -22.677 6.406 -35.275 1.00 96.25 314 LYS A C 1
ATOM 2353 O O . LYS A 1 314 ? -22.387 7.477 -34.756 1.00 96.25 314 LYS A O 1
ATOM 2358 N N . GLU A 1 315 ? -23.897 6.126 -35.720 1.00 96.81 315 GLU A N 1
ATOM 2359 C CA . GLU A 1 315 ? -25.030 7.055 -35.744 1.00 96.81 315 GLU A CA 1
ATOM 2360 C C . GLU A 1 315 ? -25.511 7.482 -34.353 1.00 96.81 315 GLU A C 1
ATOM 2362 O O . GLU A 1 315 ? -26.258 8.450 -34.235 1.00 96.81 315 GLU A O 1
ATOM 2367 N N . LYS A 1 316 ? -25.083 6.766 -33.307 1.00 95.81 316 LYS A N 1
ATOM 2368 C CA . LYS A 1 316 ? -25.393 7.076 -31.909 1.00 95.81 316 LYS A CA 1
ATOM 2369 C C . LYS A 1 316 ? -24.317 7.910 -31.211 1.00 95.81 316 LYS A C 1
ATOM 2371 O O . LYS A 1 316 ? -24.550 8.313 -30.077 1.00 95.81 316 LYS A O 1
ATOM 2376 N N . LEU A 1 317 ? -23.166 8.137 -31.849 1.00 96.06 317 LEU A N 1
ATOM 2377 C CA . LEU A 1 317 ? -22.062 8.928 -31.301 1.00 96.06 317 LEU A CA 1
ATOM 2378 C C . LEU A 1 317 ? -22.150 10.387 -31.738 1.00 96.06 317 LEU A C 1
ATOM 2380 O O . LEU A 1 317 ? -22.469 10.673 -32.893 1.00 96.06 317 LEU A O 1
ATOM 2384 N N . HIS A 1 318 ? -21.743 11.307 -30.868 1.00 95.31 318 HIS A N 1
ATOM 2385 C CA . HIS A 1 318 ? -21.614 12.718 -31.209 1.00 95.31 318 HIS A CA 1
ATOM 2386 C C . HIS A 1 318 ? -20.617 12.961 -32.361 1.00 95.31 318 HIS A C 1
ATOM 2388 O O . HIS A 1 318 ? -19.571 12.310 -32.482 1.00 95.31 318 HIS A O 1
ATOM 2394 N N . ASP A 1 319 ? -20.899 13.969 -33.189 1.00 94.69 319 ASP A N 1
ATOM 2395 C CA . ASP A 1 319 ? -20.147 14.284 -34.412 1.00 94.69 319 ASP A CA 1
ATOM 2396 C C . ASP A 1 319 ? -18.661 14.581 -34.178 1.00 94.69 319 ASP A C 1
ATOM 2398 O O . ASP A 1 319 ? -17.826 14.303 -35.047 1.00 94.69 319 ASP A O 1
ATOM 2402 N N . SER A 1 320 ? -18.306 15.140 -33.016 1.00 93.38 320 SER A N 1
ATOM 2403 C CA . SER A 1 320 ? -16.900 15.377 -32.660 1.00 93.38 320 SER A CA 1
ATOM 2404 C C . SER A 1 320 ? -16.141 14.068 -32.449 1.00 93.38 320 SER A C 1
ATOM 2406 O O . SER A 1 320 ? -14.995 13.958 -32.881 1.00 93.38 320 SER A O 1
ATOM 2408 N N . ILE A 1 321 ? -16.790 13.063 -31.849 1.00 96.00 321 ILE A N 1
ATOM 2409 C CA . ILE A 1 321 ? -16.219 11.730 -31.645 1.00 96.00 321 ILE A CA 1
ATOM 2410 C C . ILE A 1 321 ? -16.035 11.064 -33.001 1.00 96.00 321 ILE A C 1
ATOM 2412 O O . ILE A 1 321 ? -14.915 10.679 -33.337 1.00 96.00 321 ILE A O 1
ATOM 2416 N N . GLN A 1 322 ? -17.087 11.036 -33.829 1.00 97.00 322 GLN A N 1
ATOM 2417 C CA . GLN A 1 322 ? -16.999 10.548 -35.210 1.00 97.00 322 GLN A CA 1
ATOM 2418 C C . GLN A 1 322 ? -15.861 11.239 -35.979 1.00 97.00 322 GLN A C 1
ATOM 2420 O O . GLN A 1 322 ? -15.081 10.588 -36.674 1.00 97.00 322 GLN A O 1
ATOM 2425 N N . GLY A 1 323 ? -15.712 12.555 -35.797 1.00 95.88 323 GLY A N 1
ATOM 2426 C CA . GLY A 1 323 ? -14.667 13.359 -36.419 1.00 95.88 323 GLY A CA 1
ATOM 2427 C C . GLY A 1 323 ? -13.240 12.969 -36.030 1.00 95.88 323 GLY A C 1
ATOM 2428 O O . GLY A 1 323 ? -12.339 13.100 -36.866 1.00 95.88 323 GLY A O 1
ATOM 2429 N N . HIS A 1 324 ? -13.020 12.455 -34.814 1.00 95.38 324 HIS A N 1
ATOM 2430 C CA . HIS A 1 324 ? -11.728 11.889 -34.429 1.00 95.38 324 HIS A CA 1
ATOM 2431 C C . HIS A 1 324 ? -11.411 10.651 -35.274 1.00 95.38 324 HIS A C 1
ATOM 2433 O O . HIS A 1 324 ? -10.371 10.652 -35.941 1.00 95.38 324 HIS A O 1
ATOM 2439 N N . ILE A 1 325 ? -12.305 9.650 -35.308 1.00 97.19 325 ILE A N 1
ATOM 2440 C CA . ILE A 1 325 ? -12.115 8.395 -36.066 1.00 97.19 325 ILE A CA 1
ATOM 2441 C C . ILE A 1 325 ? -11.926 8.679 -37.559 1.00 97.19 325 ILE A C 1
ATOM 2443 O O . ILE A 1 325 ? -10.984 8.180 -38.173 1.00 97.19 325 ILE A O 1
ATOM 2447 N N . GLU A 1 326 ? -12.771 9.535 -38.131 1.00 97.50 326 GLU A N 1
ATOM 2448 C CA . GLU A 1 326 ? -12.734 9.908 -39.550 1.00 97.50 326 GLU A CA 1
ATOM 2449 C C . GLU A 1 326 ? -11.543 10.802 -39.914 1.00 97.50 326 GLU A C 1
ATOM 2451 O O . GLU A 1 326 ? -11.343 11.120 -41.085 1.00 97.50 326 GLU A O 1
ATOM 2456 N N . ASN A 1 327 ? -10.741 11.220 -38.927 1.00 95.31 327 ASN A N 1
ATOM 2457 C CA . ASN A 1 327 ? -9.611 12.119 -39.124 1.00 95.31 327 ASN A CA 1
ATOM 2458 C C . ASN A 1 327 ? -10.024 13.415 -39.856 1.00 95.31 327 ASN A C 1
ATOM 2460 O O . ASN A 1 327 ? -9.321 13.882 -40.756 1.00 95.31 327 ASN A O 1
ATOM 2464 N N . LYS A 1 328 ? -11.151 14.033 -39.465 1.00 94.81 328 LYS A N 1
ATOM 2465 C CA . LYS A 1 328 ? -11.639 15.283 -40.089 1.00 94.81 328 LYS A CA 1
ATOM 2466 C C . LYS A 1 328 ? -10.609 16.418 -40.009 1.00 94.81 328 LYS A C 1
ATOM 2468 O O . LYS A 1 328 ? -10.519 17.238 -40.918 1.00 94.81 328 LYS A O 1
ATOM 2473 N N . THR A 1 329 ? -9.787 16.429 -38.957 1.00 88.06 329 THR A N 1
ATOM 2474 C CA . THR A 1 329 ? -8.693 17.395 -38.746 1.00 88.06 329 THR A CA 1
ATOM 2475 C C . THR A 1 329 ? -7.466 17.149 -39.629 1.00 88.06 329 THR A C 1
ATOM 2477 O O . THR A 1 329 ? -6.545 17.961 -39.622 1.00 88.06 329 THR A O 1
ATOM 2480 N N . LYS A 1 330 ? -7.424 16.043 -40.388 1.00 94.94 330 LYS A N 1
ATOM 2481 C CA . LYS A 1 330 ? -6.293 15.631 -41.241 1.00 94.94 330 LYS A CA 1
ATOM 2482 C C . LYS A 1 330 ? -4.953 15.549 -40.495 1.00 94.94 330 LYS A C 1
ATOM 2484 O O . LYS A 1 330 ? -3.890 15.724 -41.090 1.00 94.94 330 LYS A O 1
ATOM 2489 N N . LEU A 1 331 ? -4.986 15.248 -39.197 1.00 95.69 331 LEU A N 1
ATOM 2490 C CA . LEU A 1 331 ? -3.789 15.053 -38.382 1.00 95.69 331 LEU A CA 1
ATOM 2491 C C . LEU A 1 331 ? -2.968 13.869 -38.920 1.00 95.69 331 LEU A C 1
ATOM 2493 O O . LEU A 1 331 ? -3.434 12.722 -38.964 1.00 95.69 331 LEU A O 1
ATOM 2497 N N . SER A 1 332 ? -1.741 14.187 -39.337 1.00 96.44 332 SER A N 1
ATOM 2498 C CA . SER A 1 332 ? -0.751 13.242 -39.849 1.00 96.44 332 SER A CA 1
ATOM 2499 C C . SER A 1 332 ? -0.015 12.535 -38.710 1.00 96.44 332 SER A C 1
ATOM 2501 O O . SER A 1 332 ? 0.081 13.055 -37.599 1.00 96.44 332 SER A O 1
ATOM 2503 N N . ARG A 1 333 ? 0.568 11.363 -38.991 1.00 94.69 333 ARG A N 1
ATOM 2504 C CA . ARG A 1 333 ? 1.400 10.648 -38.007 1.00 94.69 333 ARG A CA 1
ATOM 2505 C C . ARG A 1 333 ? 2.625 11.452 -37.584 1.00 94.69 333 ARG A C 1
ATOM 2507 O O . ARG A 1 333 ? 2.981 11.411 -36.416 1.00 94.69 333 ARG A O 1
ATOM 2514 N N . LYS A 1 334 ? 3.210 12.228 -38.502 1.00 96.25 334 LYS A N 1
ATOM 2515 C CA . LYS A 1 334 ? 4.322 13.131 -38.190 1.00 96.25 334 LYS A CA 1
ATOM 2516 C C . LYS A 1 334 ? 3.913 14.178 -37.151 1.00 96.25 334 LYS A C 1
ATOM 2518 O O . LYS A 1 334 ? 4.539 14.253 -36.110 1.00 96.25 334 LYS A O 1
ATOM 2523 N N . ALA A 1 335 ? 2.820 14.905 -37.391 1.00 95.94 335 ALA A N 1
ATOM 2524 C CA . ALA A 1 335 ? 2.338 15.909 -36.441 1.00 95.94 335 ALA A CA 1
ATOM 2525 C C . ALA A 1 335 ? 1.912 15.289 -35.096 1.00 95.94 335 ALA A C 1
ATOM 2527 O O . ALA A 1 335 ? 2.113 15.894 -34.051 1.00 95.94 335 ALA A O 1
ATOM 2528 N N . GLN A 1 336 ? 1.370 14.066 -35.105 1.00 95.19 336 GLN A N 1
ATOM 2529 C CA . GLN A 1 336 ? 1.051 13.345 -33.873 1.00 95.19 336 GLN A CA 1
ATOM 2530 C C . GLN A 1 336 ? 2.315 13.007 -33.057 1.00 95.19 336 GLN A C 1
ATOM 2532 O O . GLN A 1 336 ? 2.314 13.203 -31.846 1.00 95.19 336 GLN A O 1
ATOM 2537 N N . LEU A 1 337 ? 3.388 12.537 -33.706 1.00 97.00 337 LEU A N 1
ATOM 2538 C CA . LEU A 1 337 ? 4.685 12.310 -33.056 1.00 97.00 337 LEU A CA 1
ATOM 2539 C C . LEU A 1 337 ? 5.291 13.623 -32.544 1.00 97.00 337 LEU A C 1
ATOM 2541 O O . LEU A 1 337 ? 5.678 13.696 -31.382 1.00 97.00 337 LEU A O 1
ATOM 2545 N N . ASP A 1 338 ? 5.266 14.678 -33.366 1.00 96.81 338 ASP A N 1
ATOM 2546 C CA . ASP A 1 338 ? 5.754 16.009 -32.985 1.00 96.81 338 ASP A CA 1
ATOM 2547 C C . ASP A 1 338 ? 5.039 16.531 -31.721 1.00 96.81 338 ASP A C 1
ATOM 2549 O O . ASP A 1 338 ? 5.668 17.150 -30.863 1.00 96.81 338 ASP A O 1
ATOM 2553 N N . ALA A 1 339 ? 3.736 16.259 -31.579 1.00 97.50 339 ALA A N 1
ATOM 2554 C CA . ALA A 1 339 ? 2.963 16.620 -30.395 1.00 97.50 339 ALA A CA 1
ATOM 2555 C C . ALA A 1 339 ? 3.361 15.809 -29.152 1.00 97.50 339 ALA A C 1
ATOM 2557 O O . ALA A 1 339 ? 3.550 16.393 -28.083 1.00 97.50 339 ALA A O 1
ATOM 2558 N N . TYR A 1 340 ? 3.522 14.487 -29.277 1.00 98.06 340 TYR A N 1
ATOM 2559 C CA . TYR A 1 340 ? 3.964 13.641 -28.164 1.00 98.06 340 TYR A CA 1
ATOM 2560 C C . TYR A 1 340 ? 5.343 14.051 -27.649 1.00 98.06 340 TYR A C 1
ATOM 2562 O O . TYR A 1 340 ? 5.501 14.315 -26.454 1.00 98.06 340 TYR A O 1
ATOM 2570 N N . ASP A 1 341 ? 6.313 14.161 -28.554 1.00 97.50 341 ASP A N 1
ATOM 2571 C CA . ASP A 1 341 ? 7.697 14.479 -28.215 1.00 97.50 341 ASP A CA 1
ATOM 2572 C C . ASP A 1 341 ? 7.824 15.924 -27.720 1.00 97.50 341 ASP A C 1
ATOM 2574 O O . ASP A 1 341 ? 8.521 16.197 -26.739 1.00 97.50 341 ASP A O 1
ATOM 2578 N N . GLY A 1 342 ? 7.100 16.855 -28.349 1.00 97.25 342 GLY A N 1
ATOM 2579 C CA . GLY A 1 342 ? 7.046 18.258 -27.948 1.00 97.25 342 GLY A CA 1
ATOM 2580 C C . GLY A 1 342 ? 6.523 18.433 -26.524 1.00 97.25 342 GLY A C 1
ATOM 2581 O O . GLY A 1 342 ? 7.170 19.091 -25.704 1.00 97.25 342 GLY A O 1
ATOM 2582 N N . CYS A 1 343 ? 5.397 17.795 -26.195 1.00 97.38 343 CYS A N 1
ATOM 2583 C CA . CYS A 1 343 ? 4.857 17.807 -24.839 1.00 97.38 343 CYS A CA 1
ATOM 2584 C C . CYS A 1 343 ? 5.794 17.117 -23.844 1.00 97.38 343 CYS A C 1
ATOM 2586 O O . CYS A 1 343 ? 6.047 17.674 -22.777 1.00 97.38 343 CYS A O 1
ATOM 2588 N N . ALA A 1 344 ? 6.344 15.947 -24.183 1.00 97.62 344 ALA A N 1
ATOM 2589 C CA . ALA A 1 344 ? 7.269 15.222 -23.315 1.00 97.62 344 ALA A CA 1
ATOM 2590 C C . ALA A 1 344 ? 8.519 16.051 -22.980 1.00 97.62 344 ALA A C 1
ATOM 2592 O O . ALA A 1 344 ? 8.930 16.090 -21.820 1.00 97.62 344 ALA A O 1
ATOM 2593 N N . ARG A 1 345 ? 9.071 16.777 -23.962 1.00 97.88 345 ARG A N 1
ATOM 2594 C CA . ARG A 1 345 ? 10.234 17.658 -23.789 1.00 97.88 345 ARG A CA 1
ATOM 2595 C C . ARG A 1 345 ? 9.966 18.825 -22.839 1.00 97.88 345 ARG A C 1
ATOM 2597 O O . ARG A 1 345 ? 10.867 19.214 -22.104 1.00 97.88 345 ARG A O 1
ATOM 2604 N N . LEU A 1 346 ? 8.754 19.383 -22.835 1.00 98.00 346 LEU A N 1
ATOM 2605 C CA . LEU A 1 346 ? 8.417 20.526 -21.978 1.00 98.00 346 LEU A CA 1
ATOM 2606 C C . LEU A 1 346 ? 8.092 20.146 -20.529 1.00 98.00 346 LEU A C 1
ATOM 2608 O O . LEU A 1 346 ? 8.163 21.011 -19.661 1.00 98.00 346 LEU A O 1
ATOM 2612 N N . ARG A 1 347 ? 7.787 18.877 -20.232 1.00 98.31 347 ARG A N 1
ATOM 2613 C CA . ARG A 1 347 ? 7.511 18.420 -18.857 1.00 98.31 347 ARG A CA 1
ATOM 2614 C C . ARG A 1 347 ? 8.666 18.699 -17.876 1.00 98.31 347 ARG A C 1
ATOM 2616 O O . ARG A 1 347 ? 8.421 19.400 -16.899 1.00 98.31 347 ARG A O 1
ATOM 2623 N N . PRO A 1 348 ? 9.915 18.247 -18.117 1.00 97.81 348 PRO A N 1
ATOM 2624 C CA . PRO A 1 348 ? 11.028 18.562 -17.216 1.00 97.81 348 PRO A CA 1
ATOM 2625 C C . PRO A 1 348 ? 11.393 20.055 -17.211 1.00 97.81 348 PRO A C 1
ATOM 2627 O O . PRO A 1 348 ? 11.874 20.563 -16.202 1.00 97.81 348 PRO A O 1
ATOM 2630 N N . VAL A 1 349 ? 11.142 20.778 -18.311 1.00 98.38 349 VAL A N 1
ATOM 2631 C CA . VAL A 1 349 ? 11.353 22.235 -18.369 1.00 98.38 349 VAL A CA 1
ATOM 2632 C C . VAL A 1 349 ? 10.384 22.948 -17.429 1.00 98.38 349 VAL A C 1
ATOM 2634 O O . VAL A 1 349 ? 10.803 23.813 -16.666 1.00 98.38 349 VAL A O 1
ATOM 2637 N N . TRP A 1 350 ? 9.104 22.561 -17.442 1.00 98.31 350 TRP A N 1
ATOM 2638 C CA . TRP A 1 350 ? 8.127 23.071 -16.486 1.00 98.31 350 TRP A CA 1
ATOM 2639 C C . TRP A 1 350 ? 8.535 22.755 -15.050 1.00 98.31 350 TRP A C 1
ATOM 2641 O O . TRP A 1 350 ? 8.537 23.669 -14.234 1.00 98.31 350 TRP A O 1
ATOM 2651 N N . ASP A 1 351 ? 8.918 21.511 -14.746 1.00 98.31 351 ASP A N 1
ATOM 2652 C CA . ASP A 1 351 ? 9.308 21.134 -13.381 1.00 98.31 351 ASP A CA 1
ATOM 2653 C C . ASP A 1 351 ? 10.457 22.018 -12.863 1.00 98.31 351 ASP A C 1
ATOM 2655 O O . ASP A 1 351 ? 10.393 22.515 -11.741 1.00 98.31 351 ASP A O 1
ATOM 2659 N N . SER A 1 352 ? 11.454 22.300 -13.712 1.00 98.06 352 SER A N 1
ATOM 2660 C CA . SER A 1 352 ? 12.581 23.184 -13.383 1.00 98.06 352 SER A CA 1
ATOM 2661 C C . SER A 1 352 ? 12.203 24.663 -13.240 1.00 98.06 352 SER A C 1
ATOM 2663 O O . SER A 1 352 ? 12.880 25.400 -12.520 1.00 98.06 352 SER A O 1
ATOM 2665 N N . ILE A 1 353 ? 11.182 25.141 -13.955 1.00 98.19 353 ILE A N 1
ATOM 2666 C CA . ILE A 1 353 ? 10.652 26.499 -13.775 1.00 98.19 353 ILE A CA 1
ATOM 2667 C C . ILE A 1 353 ? 9.872 26.555 -12.461 1.00 98.19 353 ILE A C 1
ATOM 2669 O O . ILE A 1 353 ? 10.083 27.450 -11.644 1.00 98.19 353 ILE A O 1
ATOM 2673 N N . ALA A 1 354 ? 8.992 25.579 -12.243 1.00 97.88 354 ALA A N 1
ATOM 2674 C CA . ALA A 1 354 ? 8.085 25.552 -11.112 1.00 97.88 354 ALA A CA 1
ATOM 2675 C C . ALA A 1 354 ? 8.806 25.367 -9.772 1.00 97.88 354 ALA A C 1
ATOM 2677 O O . ALA A 1 354 ? 8.401 25.979 -8.788 1.00 97.88 354 ALA A O 1
ATOM 2678 N N . SER A 1 355 ? 9.917 24.625 -9.739 1.00 96.44 355 SER A N 1
ATOM 2679 C CA . SER A 1 355 ? 10.729 24.423 -8.531 1.00 96.44 355 SER A CA 1
ATOM 2680 C C . SER A 1 355 ? 11.411 25.692 -7.999 1.00 96.44 355 SER A C 1
ATOM 2682 O O . SER A 1 355 ? 12.004 25.662 -6.926 1.00 96.44 355 SER A O 1
ATOM 2684 N N . GLN A 1 356 ? 11.377 26.806 -8.739 1.00 97.56 356 GLN A N 1
ATOM 2685 C CA . GLN A 1 356 ? 11.957 28.090 -8.317 1.00 97.56 356 GLN A CA 1
ATOM 2686 C C . GLN A 1 356 ? 11.001 28.943 -7.473 1.00 97.56 356 GLN A C 1
ATOM 2688 O O . GLN A 1 356 ? 11.370 30.054 -7.077 1.00 97.56 356 GLN A O 1
ATOM 2693 N N . TYR A 1 357 ? 9.780 28.458 -7.247 1.00 97.81 357 TYR A N 1
ATOM 2694 C CA . TYR A 1 357 ? 8.706 29.170 -6.570 1.00 97.81 357 TYR A CA 1
ATOM 2695 C C . TYR A 1 357 ? 8.074 28.286 -5.500 1.00 97.81 357 TYR A C 1
ATOM 2697 O O . TYR A 1 357 ? 7.917 27.082 -5.682 1.00 97.81 357 TYR A O 1
ATOM 2705 N N . ASP A 1 358 ? 7.640 28.905 -4.406 1.00 95.94 358 ASP A N 1
ATOM 2706 C CA . ASP A 1 358 ? 6.923 28.207 -3.340 1.00 95.94 358 ASP A CA 1
ATOM 2707 C C . ASP A 1 358 ? 5.478 27.883 -3.758 1.00 95.94 358 ASP A C 1
ATOM 2709 O O . ASP A 1 358 ? 4.899 26.886 -3.322 1.00 95.94 358 ASP A O 1
ATOM 2713 N N . ALA A 1 359 ? 4.891 28.726 -4.615 1.00 96.00 359 ALA A N 1
ATOM 2714 C CA . ALA A 1 359 ? 3.585 28.521 -5.235 1.00 96.00 359 ALA A CA 1
ATOM 2715 C C . ALA A 1 359 ? 3.471 29.290 -6.563 1.00 96.00 359 ALA A C 1
ATOM 2717 O O . ALA A 1 359 ? 4.024 30.383 -6.706 1.00 96.00 359 ALA A O 1
ATOM 2718 N N . ILE A 1 360 ? 2.701 28.760 -7.517 1.00 98.50 360 ILE A N 1
ATOM 2719 C CA . ILE A 1 360 ? 2.397 29.433 -8.788 1.00 98.50 360 ILE A CA 1
ATOM 2720 C C . ILE A 1 360 ? 0.886 29.533 -8.963 1.00 98.50 360 ILE A C 1
ATOM 2722 O O . ILE A 1 360 ? 0.191 28.522 -8.900 1.00 98.50 360 ILE A O 1
ATOM 2726 N N . ILE A 1 361 ? 0.391 30.745 -9.216 1.00 98.31 361 ILE A N 1
ATOM 2727 C CA . ILE A 1 361 ? -1.021 31.060 -9.439 1.00 98.31 361 ILE A CA 1
ATOM 2728 C C . ILE A 1 361 ? -1.274 31.322 -10.926 1.00 98.31 361 ILE A C 1
ATOM 2730 O O . ILE A 1 361 ? -0.559 32.091 -11.569 1.00 98.31 361 ILE A O 1
ATOM 2734 N N . THR A 1 362 ? -2.326 30.718 -11.472 1.00 98.25 362 THR A N 1
ATOM 2735 C CA . THR A 1 362 ? -2.769 30.875 -12.866 1.00 98.25 362 THR A CA 1
ATOM 2736 C C . THR A 1 362 ? -4.307 30.850 -12.946 1.00 98.25 362 THR A C 1
ATOM 2738 O O . THR A 1 362 ? -4.948 30.389 -11.999 1.00 98.25 362 THR A O 1
ATOM 2741 N N . PRO A 1 363 ? -4.958 31.360 -14.007 1.00 97.94 363 PRO A N 1
ATOM 2742 C CA . PRO A 1 363 ? -6.416 31.275 -14.133 1.00 97.94 363 PRO A CA 1
ATOM 2743 C C . PRO A 1 363 ? -6.959 29.838 -14.182 1.00 97.94 363 PRO A C 1
ATOM 2745 O O . PRO A 1 363 ? -6.381 28.971 -14.833 1.00 97.94 363 PRO A O 1
ATOM 2748 N N . SER A 1 364 ? -8.117 29.596 -13.555 1.00 98.00 364 SER A N 1
ATOM 2749 C CA . SER A 1 364 ? -8.829 28.307 -13.652 1.00 98.00 364 SER A CA 1
ATOM 2750 C C . SER A 1 364 ? -9.801 28.224 -14.834 1.00 98.00 364 SER A C 1
ATOM 2752 O O . SER A 1 364 ? -10.154 27.127 -15.269 1.00 98.00 364 SER A O 1
ATOM 2754 N N . ALA A 1 365 ? -10.274 29.365 -15.337 1.00 97.56 365 ALA A N 1
ATOM 2755 C CA . ALA A 1 365 ? -11.249 29.464 -16.418 1.00 97.56 365 ALA A CA 1
ATOM 2756 C C . ALA A 1 365 ? -11.092 30.795 -17.174 1.00 97.56 365 ALA A C 1
ATOM 2758 O O . ALA A 1 365 ? -10.279 31.633 -16.794 1.00 97.56 365 ALA A O 1
ATOM 2759 N N . ILE A 1 366 ? -11.854 30.966 -18.262 1.00 97.50 366 ILE A N 1
ATOM 2760 C CA . ILE A 1 366 ? -11.900 32.231 -19.015 1.00 97.50 366 ILE A CA 1
ATOM 2761 C C . ILE A 1 366 ? -12.482 33.352 -18.155 1.00 97.50 366 ILE A C 1
ATOM 2763 O O . ILE A 1 366 ? -11.893 34.423 -18.078 1.00 97.50 366 ILE A O 1
ATOM 2767 N N . ASP A 1 367 ? -13.643 33.107 -17.554 1.00 97.00 367 ASP A N 1
ATOM 2768 C CA . ASP A 1 367 ? -14.356 34.038 -16.682 1.00 97.00 367 ASP A CA 1
ATOM 2769 C C . ASP A 1 367 ? -15.379 33.256 -15.838 1.00 97.00 367 ASP A C 1
ATOM 2771 O O . ASP A 1 367 ? -15.254 32.036 -15.712 1.00 97.00 367 ASP A O 1
ATOM 2775 N N . GLU A 1 368 ? -16.389 33.925 -15.286 1.00 96.38 368 GLU A N 1
ATOM 2776 C CA . GLU A 1 368 ? -17.604 33.316 -14.746 1.00 96.38 368 GLU A CA 1
ATOM 2777 C C . GLU A 1 368 ? -18.216 32.267 -15.693 1.00 96.38 368 GLU A C 1
ATOM 2779 O O . GLU A 1 368 ? -18.007 32.268 -16.912 1.00 96.38 368 GLU A O 1
ATOM 2784 N N . ALA A 1 369 ? -19.055 31.395 -15.130 1.00 97.00 369 ALA A N 1
ATOM 2785 C CA . ALA A 1 369 ? -19.844 30.440 -15.897 1.00 97.00 369 ALA A CA 1
ATOM 2786 C C . ALA A 1 369 ? -20.602 31.131 -17.056 1.00 97.00 369 ALA A C 1
ATOM 2788 O O . ALA A 1 369 ? -21.388 32.044 -16.793 1.00 97.00 369 ALA A O 1
ATOM 2789 N N . PRO A 1 370 ? -20.417 30.720 -18.325 1.00 95.00 370 PRO A N 1
ATOM 2790 C CA . PRO A 1 370 ? -21.142 31.293 -19.458 1.00 95.00 370 PRO A CA 1
ATOM 2791 C C . PRO A 1 370 ? -22.662 31.123 -19.365 1.00 95.00 370 PRO A C 1
ATOM 2793 O O . PRO A 1 370 ? -23.165 30.173 -18.761 1.00 95.00 370 PRO A O 1
ATOM 2796 N N . THR A 1 371 ? -23.396 32.027 -20.018 1.00 94.81 371 THR A N 1
ATOM 2797 C CA . THR A 1 371 ? -24.854 31.904 -20.168 1.00 94.81 371 THR A CA 1
ATOM 2798 C C . THR A 1 371 ? -25.216 30.767 -21.121 1.00 94.81 371 THR A C 1
ATOM 2800 O O . THR A 1 371 ? -24.558 30.584 -22.144 1.00 94.81 371 THR A O 1
ATOM 2803 N N . GLY A 1 372 ? -26.278 30.030 -20.791 1.00 92.69 372 GLY A N 1
ATOM 2804 C CA . GLY A 1 372 ? -26.726 28.845 -21.516 1.00 92.69 372 GLY A CA 1
ATOM 2805 C C . GLY A 1 372 ? -26.109 27.550 -20.984 1.00 92.69 372 GLY A C 1
ATOM 2806 O O . GLY A 1 372 ? -25.069 27.555 -20.324 1.00 92.69 372 GLY A O 1
ATOM 2807 N N . ILE A 1 373 ? -26.774 26.432 -21.280 1.00 93.25 373 ILE A N 1
ATOM 2808 C CA . ILE A 1 373 ? -26.345 25.080 -20.883 1.00 93.25 373 ILE A CA 1
ATOM 2809 C C . ILE A 1 373 ? -25.830 24.246 -22.058 1.00 93.25 373 ILE A C 1
ATOM 2811 O O . ILE A 1 373 ? -25.293 23.173 -21.834 1.00 93.25 373 ILE A O 1
ATOM 2815 N N . GLU A 1 374 ? -25.924 24.754 -23.289 1.00 91.94 374 GLU A N 1
ATOM 2816 C CA . GLU A 1 374 ? -25.551 24.033 -24.520 1.00 91.94 374 GLU A CA 1
ATOM 2817 C C . GLU A 1 374 ? -24.046 23.749 -24.629 1.00 91.94 374 GLU A C 1
ATOM 2819 O O . GLU A 1 374 ? -23.605 22.874 -25.369 1.00 91.94 374 GLU A O 1
ATOM 2824 N N . THR A 1 375 ? -23.225 24.493 -23.887 1.00 94.56 375 THR A N 1
ATOM 2825 C CA . THR A 1 375 ? -21.774 24.313 -23.845 1.00 94.56 375 THR A CA 1
ATOM 2826 C C . THR A 1 375 ? -21.273 24.217 -22.415 1.00 94.56 375 THR A C 1
ATOM 2828 O O . THR A 1 375 ? -21.747 24.886 -21.501 1.00 94.56 375 THR A O 1
ATOM 2831 N N . THR A 1 376 ? -20.237 23.414 -22.217 1.00 96.25 376 THR A N 1
ATOM 2832 C CA . THR A 1 376 ? -19.507 23.300 -20.947 1.00 96.25 376 THR A CA 1
ATOM 2833 C C . THR A 1 376 ? -18.480 24.416 -20.722 1.00 96.25 376 THR A C 1
ATOM 2835 O O . THR A 1 376 ? -17.720 24.379 -19.748 1.00 96.25 376 THR A O 1
ATOM 2838 N N . GLY A 1 377 ? -18.391 25.390 -21.631 1.00 95.00 377 GLY A N 1
ATOM 2839 C CA . GLY A 1 377 ? -17.344 26.410 -21.631 1.00 95.00 377 GLY A CA 1
ATOM 2840 C C . GLY A 1 377 ? -15.972 25.865 -22.049 1.00 95.00 377 GLY A C 1
ATOM 2841 O O . GLY A 1 377 ? -15.736 24.656 -22.097 1.00 95.00 377 GLY A O 1
ATOM 2842 N N . SER A 1 378 ? -15.043 26.771 -22.355 1.00 95.75 378 SER A N 1
ATOM 2843 C CA . SER A 1 378 ? -13.732 26.410 -22.908 1.00 95.75 378 SER A CA 1
ATOM 2844 C C . SER A 1 378 ? -12.737 25.925 -21.837 1.00 95.75 378 SER A C 1
ATOM 2846 O O . SER A 1 378 ? -12.547 26.618 -20.836 1.00 95.75 378 SER A O 1
ATOM 2848 N N . PRO A 1 379 ? -12.035 24.789 -22.042 1.00 95.94 379 PRO A N 1
ATOM 2849 C CA . PRO A 1 379 ? -11.005 24.270 -21.133 1.00 95.94 379 PRO A CA 1
ATOM 2850 C C . PRO A 1 379 ? -9.635 24.956 -21.276 1.00 95.94 379 PRO A C 1
ATOM 2852 O O . PRO A 1 379 ? -8.656 24.457 -20.726 1.00 95.94 379 PRO A O 1
ATOM 2855 N N . ILE A 1 380 ? -9.528 26.036 -22.053 1.00 95.62 380 ILE A N 1
ATOM 2856 C CA . ILE A 1 380 ? -8.255 26.520 -22.611 1.00 95.62 380 ILE A CA 1
ATOM 2857 C C . ILE A 1 380 ? -7.198 26.937 -21.572 1.00 95.62 380 ILE A C 1
ATOM 2859 O O . ILE A 1 380 ? -6.009 26.811 -21.840 1.00 95.62 380 ILE A O 1
ATOM 2863 N N . PHE A 1 381 ? -7.610 27.371 -20.376 1.00 97.75 381 PHE A N 1
ATOM 2864 C CA . PHE A 1 381 ? -6.693 27.685 -19.269 1.00 97.75 381 PHE A CA 1
ATOM 2865 C C . PHE A 1 381 ? -6.231 26.448 -18.479 1.00 97.75 381 PHE A C 1
ATOM 2867 O O . PHE A 1 381 ? -5.325 26.537 -17.657 1.00 97.75 381 PHE A O 1
ATOM 2874 N N . CYS A 1 382 ? -6.821 25.278 -18.731 1.00 98.31 382 CYS A N 1
ATOM 2875 C CA . CYS A 1 382 ? -6.517 24.038 -18.019 1.00 98.31 382 CYS A CA 1
ATOM 2876 C C . CYS A 1 382 ? -5.706 23.033 -18.853 1.00 98.31 382 CYS A C 1
ATOM 2878 O O . CYS A 1 382 ? -4.969 22.222 -18.291 1.00 98.31 382 CYS A O 1
ATOM 2880 N N . SER A 1 383 ? -5.872 23.037 -20.181 1.00 96.94 383 SER A N 1
ATOM 2881 C CA . SER A 1 383 ? -5.359 21.984 -21.073 1.00 96.94 383 SER A CA 1
ATOM 2882 C C . SER A 1 383 ? -3.842 21.835 -21.021 1.00 96.94 383 SER A C 1
ATOM 2884 O O . SER A 1 383 ? -3.349 20.708 -20.955 1.00 96.94 383 SER A O 1
ATOM 2886 N N . MET A 1 384 ? -3.114 22.955 -20.958 1.00 97.50 384 MET A N 1
ATOM 2887 C CA . MET A 1 384 ? -1.656 22.969 -20.801 1.00 97.50 384 MET A CA 1
ATOM 2888 C C . MET A 1 384 ? -1.207 22.164 -19.574 1.00 97.50 384 MET A C 1
ATOM 2890 O O . MET A 1 384 ? -0.332 21.310 -19.675 1.00 97.50 384 MET A O 1
ATOM 2894 N N . TRP A 1 385 ? -1.847 22.372 -18.426 1.00 98.44 385 TRP A N 1
ATOM 2895 C CA . TRP A 1 385 ? -1.485 21.687 -17.183 1.00 98.44 385 TRP A CA 1
ATOM 2896 C C . TRP A 1 385 ? -1.814 20.193 -17.219 1.00 98.44 385 TRP A C 1
ATOM 2898 O O . TRP A 1 385 ? -1.113 19.375 -16.626 1.00 98.44 385 TRP A O 1
ATOM 2908 N N . THR A 1 386 ? -2.859 19.813 -17.955 1.00 98.50 386 THR A N 1
ATOM 2909 C CA . THR A 1 386 ? -3.222 18.403 -18.124 1.00 98.50 386 THR A CA 1
ATOM 2910 C C . THR A 1 386 ? -2.190 17.655 -18.971 1.00 98.50 386 THR A C 1
ATOM 2912 O O . THR A 1 386 ? -1.723 16.601 -18.547 1.00 98.50 386 THR A O 1
ATOM 2915 N N . ILE A 1 387 ? -1.766 18.210 -20.114 1.00 98.25 387 ILE A N 1
ATOM 2916 C CA . ILE A 1 387 ? -0.781 17.561 -21.002 1.00 98.25 387 ILE A CA 1
ATOM 2917 C C . ILE A 1 387 ? 0.658 17.611 -20.450 1.00 98.25 387 ILE A C 1
ATOM 2919 O O . ILE A 1 387 ? 1.469 16.720 -20.732 1.00 98.25 387 ILE A O 1
ATOM 2923 N N . LEU A 1 388 ? 0.957 18.607 -19.603 1.00 98.44 388 LEU A N 1
ATOM 2924 C CA . LEU A 1 388 ? 2.173 18.647 -18.779 1.00 98.44 388 LEU A CA 1
ATOM 2925 C C . LEU A 1 388 ? 2.135 17.664 -17.606 1.00 98.44 388 LEU A C 1
ATOM 2927 O O . LEU A 1 388 ? 3.172 17.432 -16.994 1.00 98.44 388 LEU A O 1
ATOM 2931 N N . GLN A 1 389 ? 0.981 17.049 -17.328 1.00 98.50 389 GLN A N 1
ATOM 2932 C CA . GLN A 1 389 ? 0.808 15.991 -16.329 1.00 98.50 389 GLN A CA 1
ATOM 2933 C C . GLN A 1 389 ? 0.997 16.433 -14.868 1.00 98.50 389 GLN A C 1
ATOM 2935 O O . GLN A 1 389 ? 1.075 15.592 -13.978 1.00 98.50 389 GLN A O 1
ATOM 2940 N N . VAL A 1 390 ? 0.984 17.738 -14.607 1.00 98.62 390 VAL A N 1
ATOM 2941 C CA . VAL A 1 390 ? 1.277 18.349 -13.297 1.00 98.62 390 VAL A CA 1
ATOM 2942 C C . VAL A 1 390 ? 0.052 18.391 -12.382 1.00 98.62 390 VAL A C 1
ATOM 2944 O O . VAL A 1 390 ? -1.068 18.339 -12.899 1.00 98.62 390 VAL A O 1
ATOM 2947 N N . PRO A 1 391 ? 0.206 18.489 -11.051 1.00 98.69 391 PRO A N 1
ATOM 2948 C CA . PRO A 1 391 ? -0.923 18.656 -10.149 1.00 98.69 391 PRO A CA 1
ATOM 2949 C C . PRO A 1 391 ? -1.473 20.092 -10.212 1.00 98.69 391 PRO A C 1
ATOM 2951 O O . PRO A 1 391 ? -0.726 21.059 -10.373 1.00 98.69 391 PRO A O 1
ATOM 2954 N N . VAL A 1 392 ? -2.796 20.232 -10.097 1.00 98.75 392 VAL A N 1
ATOM 2955 C CA . VAL A 1 392 ? -3.509 21.518 -10.155 1.00 98.75 392 VAL A CA 1
ATOM 2956 C C . VAL A 1 392 ? -4.598 21.568 -9.091 1.00 98.75 392 VAL A C 1
ATOM 2958 O O . VAL A 1 392 ? -5.441 20.672 -9.033 1.00 98.75 392 VAL A O 1
ATOM 2961 N N . LEU A 1 393 ? -4.631 22.637 -8.296 1.00 98.69 393 LEU A N 1
ATOM 2962 C CA . LEU A 1 393 ? -5.672 22.901 -7.302 1.00 98.69 393 LEU A CA 1
ATOM 2963 C C . LEU A 1 393 ? -6.439 24.181 -7.650 1.00 98.69 393 LEU A C 1
ATOM 2965 O O . LEU A 1 393 ? -5.873 25.266 -7.598 1.00 98.69 393 LEU A O 1
ATOM 2969 N N . ASN A 1 394 ? -7.737 24.075 -7.930 1.00 98.38 394 ASN A N 1
ATOM 2970 C CA . ASN A 1 394 ? -8.637 25.224 -7.977 1.00 98.38 394 ASN A CA 1
ATOM 2971 C C . ASN A 1 394 ? -8.952 25.711 -6.561 1.00 98.38 394 ASN A C 1
ATOM 2973 O O . ASN A 1 394 ? -9.454 24.949 -5.728 1.00 98.38 394 ASN A O 1
ATOM 2977 N N . ILE A 1 395 ? -8.738 26.999 -6.338 1.00 95.19 395 ILE A N 1
ATOM 2978 C CA . ILE A 1 395 ? -9.117 27.728 -5.138 1.00 95.19 395 ILE A CA 1
ATOM 2979 C C . ILE A 1 395 ? -10.304 28.644 -5.472 1.00 95.19 395 ILE A C 1
ATOM 2981 O O . ILE A 1 395 ? -10.145 29.541 -6.303 1.00 95.19 395 ILE A O 1
ATOM 2985 N N . PRO A 1 396 ? -11.476 28.454 -4.839 1.00 92.56 396 PRO A N 1
ATOM 2986 C CA . PRO A 1 396 ? -12.598 29.381 -4.952 1.00 92.56 396 PRO A CA 1
ATOM 2987 C C . PRO A 1 396 ? -12.390 30.624 -4.068 1.00 92.56 396 PRO A C 1
ATOM 2989 O O . PRO A 1 396 ? -11.554 30.622 -3.163 1.00 92.56 396 PRO A O 1
ATOM 2992 N N . GLY A 1 397 ? -13.187 31.668 -4.299 1.00 84.19 397 GLY A N 1
ATOM 2993 C CA . GLY A 1 397 ? -13.243 32.854 -3.431 1.00 84.19 397 GLY A CA 1
ATOM 2994 C C . GLY A 1 397 ? -13.487 34.165 -4.174 1.00 84.19 397 GLY A C 1
ATOM 2995 O O . GLY A 1 397 ? -13.922 35.149 -3.592 1.00 84.19 397 GLY A O 1
ATOM 2996 N N . PHE A 1 398 ? -13.263 34.200 -5.482 1.00 91.75 398 PHE A N 1
ATOM 2997 C CA . PHE A 1 398 ? -13.533 35.399 -6.266 1.00 91.75 398 PHE A CA 1
ATOM 2998 C C . PHE A 1 398 ? -14.916 35.314 -6.900 1.00 91.75 398 PHE A C 1
ATOM 3000 O O . PHE A 1 398 ? -15.466 34.226 -7.078 1.00 91.75 398 PHE A O 1
ATOM 3007 N N . ALA A 1 399 ? -15.459 36.474 -7.240 1.00 89.75 399 ALA A N 1
ATOM 3008 C CA . ALA A 1 399 ? -16.688 36.599 -7.998 1.00 89.75 399 ALA A CA 1
ATOM 3009 C C . ALA A 1 399 ? -16.452 37.562 -9.162 1.00 89.75 399 ALA A C 1
ATOM 3011 O O . ALA A 1 399 ? -15.629 38.478 -9.046 1.00 89.75 399 ALA A O 1
ATOM 3012 N N . GLY A 1 400 ? -17.117 37.323 -10.287 1.00 89.25 400 GLY A N 1
ATOM 3013 C CA . GLY A 1 400 ? -17.111 38.262 -11.401 1.00 89.25 400 GLY A CA 1
ATOM 3014 C C . GLY A 1 400 ? -18.211 39.311 -11.268 1.00 89.25 400 GLY A C 1
ATOM 3015 O O . GLY A 1 400 ? -18.794 39.522 -10.205 1.00 89.25 400 GLY A O 1
ATOM 3016 N N . GLU A 1 401 ? -18.492 39.993 -12.374 1.00 88.69 401 GLU A N 1
ATOM 3017 C CA . GLU A 1 401 ? -19.439 41.112 -12.410 1.00 88.69 401 GLU A CA 1
ATOM 3018 C C . GLU A 1 401 ? -20.894 40.700 -12.136 1.00 88.69 401 GLU A C 1
ATOM 3020 O O . GLU A 1 401 ? -21.692 41.544 -11.732 1.00 88.69 401 GLU A O 1
ATOM 3025 N N . ASN A 1 402 ? -21.249 39.423 -12.324 1.00 89.00 402 ASN A N 1
ATOM 3026 C CA . ASN A 1 402 ? -22.591 38.906 -12.041 1.00 89.00 402 ASN A CA 1
ATOM 3027 C C . ASN A 1 402 ? -22.672 38.193 -10.682 1.00 89.00 402 ASN A C 1
ATOM 3029 O O . ASN A 1 402 ? -23.620 37.440 -10.458 1.00 89.00 402 ASN A O 1
ATOM 3033 N N . ASP A 1 403 ? -21.685 38.403 -9.803 1.00 89.75 403 ASP A N 1
ATOM 3034 C CA . ASP A 1 403 ? -21.554 37.733 -8.503 1.00 89.75 403 ASP A CA 1
ATOM 3035 C C . ASP A 1 403 ? -21.447 36.197 -8.623 1.00 89.75 403 ASP A C 1
ATOM 3037 O O . ASP A 1 403 ? -21.800 35.448 -7.711 1.00 89.75 403 ASP A O 1
ATOM 3041 N N . LEU A 1 404 ? -20.970 35.696 -9.773 1.00 94.62 404 LEU A N 1
ATOM 3042 C CA . LEU A 1 404 ? -20.777 34.264 -9.986 1.00 94.62 404 LEU A CA 1
ATOM 3043 C C . LEU A 1 404 ? -19.353 33.845 -9.640 1.00 94.62 404 LEU A C 1
ATOM 3045 O O . LEU A 1 404 ? -18.414 34.611 -9.869 1.00 94.62 404 LEU A O 1
ATOM 3049 N N . PRO A 1 405 ? -19.157 32.606 -9.157 1.00 96.69 405 PRO A N 1
ATOM 3050 C CA . PRO A 1 405 ? -17.847 32.180 -8.703 1.00 96.69 405 PRO A CA 1
ATOM 3051 C C . PRO A 1 405 ? -16.773 32.183 -9.793 1.00 96.69 405 PRO A C 1
ATOM 3053 O O . PRO A 1 405 ? -16.968 31.708 -10.916 1.00 96.69 405 PRO A O 1
ATOM 3056 N N . ILE A 1 406 ? -15.592 32.642 -9.390 1.00 95.38 406 ILE A N 1
ATOM 3057 C CA . ILE A 1 406 ? -14.340 32.573 -10.131 1.00 95.38 406 ILE A CA 1
ATOM 3058 C C . ILE A 1 406 ? -13.284 31.951 -9.219 1.00 95.38 406 ILE A C 1
ATOM 3060 O O . ILE A 1 406 ? -13.071 32.372 -8.078 1.00 95.38 406 ILE A O 1
ATOM 3064 N N . GLY A 1 407 ? -12.612 30.927 -9.734 1.00 95.50 407 GLY A N 1
ATOM 3065 C CA . GLY A 1 407 ? -11.489 30.279 -9.081 1.00 95.50 407 GLY A CA 1
ATOM 3066 C C . GLY A 1 407 ? -10.155 30.634 -9.729 1.00 95.50 407 GLY A C 1
ATOM 3067 O O . GLY A 1 407 ? -10.079 30.964 -10.914 1.00 95.50 407 GLY A O 1
ATOM 3068 N N . LEU A 1 408 ? -9.089 30.518 -8.941 1.00 97.38 408 LEU A N 1
ATOM 3069 C CA . LEU A 1 408 ? -7.708 30.565 -9.418 1.00 97.38 408 LEU A CA 1
ATOM 3070 C C . LEU A 1 408 ? -7.020 29.232 -9.135 1.00 97.38 408 LEU A C 1
ATOM 3072 O O . LEU A 1 408 ? -7.308 28.571 -8.139 1.00 97.38 408 LEU A O 1
ATOM 3076 N N . SER A 1 409 ? -6.117 28.830 -10.017 1.00 98.31 409 SER A N 1
ATOM 3077 C CA . SER A 1 409 ? -5.403 27.563 -9.934 1.00 98.31 409 SER A CA 1
ATOM 3078 C C . SER A 1 409 ? -4.038 27.750 -9.290 1.00 98.31 409 SER A C 1
ATOM 3080 O O . SER A 1 409 ? -3.288 28.638 -9.688 1.00 98.31 409 SER A O 1
ATOM 3082 N N . LEU A 1 410 ? -3.700 26.873 -8.346 1.00 98.38 410 LEU A N 1
ATOM 3083 C CA . LEU A 1 410 ? -2.322 26.604 -7.957 1.00 98.38 410 LEU A CA 1
ATOM 3084 C C . LEU A 1 410 ? -1.769 25.447 -8.779 1.00 98.38 410 LEU A C 1
ATOM 3086 O O . LEU A 1 410 ? -2.432 24.417 -8.914 1.00 98.38 410 LEU A O 1
ATOM 3090 N N . VAL A 1 411 ? -0.554 25.614 -9.293 1.00 98.25 411 VAL A N 1
ATOM 3091 C CA . VAL A 1 411 ? 0.174 24.599 -10.064 1.00 98.25 411 VAL A CA 1
ATOM 3092 C C . VAL A 1 411 ? 1.566 24.389 -9.473 1.00 98.25 411 VAL A C 1
ATOM 3094 O O . VAL A 1 411 ? 2.171 25.328 -8.958 1.00 98.25 411 VAL A O 1
ATOM 3097 N N . ALA A 1 412 ? 2.064 23.155 -9.534 1.00 97.88 412 ALA A N 1
ATOM 3098 C CA . ALA A 1 412 ? 3.366 22.761 -8.991 1.00 97.88 412 ALA A CA 1
ATOM 3099 C C . ALA A 1 412 ? 4.110 21.832 -9.978 1.00 97.88 412 ALA A C 1
ATOM 3101 O O . ALA A 1 412 ? 3.546 21.481 -11.025 1.00 97.88 412 ALA A O 1
ATOM 3102 N N . PRO A 1 413 ? 5.369 21.441 -9.706 1.00 98.31 413 PRO A N 1
ATOM 3103 C CA . PRO A 1 413 ? 6.022 20.369 -10.453 1.00 98.31 413 PRO A CA 1
ATOM 3104 C C . PRO A 1 413 ? 5.251 19.044 -10.337 1.00 98.31 413 PRO A C 1
ATOM 3106 O O . PRO A 1 413 ? 4.417 18.861 -9.446 1.00 98.31 413 PRO A O 1
ATOM 3109 N N . ARG A 1 414 ? 5.533 18.093 -11.231 1.00 97.81 414 ARG A N 1
ATOM 3110 C CA . ARG A 1 414 ? 4.997 16.724 -11.110 1.00 97.81 414 ARG A CA 1
ATOM 3111 C C . ARG A 1 414 ? 5.403 16.103 -9.762 1.00 97.81 414 ARG A C 1
ATOM 3113 O O . ARG A 1 414 ? 6.500 16.364 -9.271 1.00 97.81 414 ARG A O 1
ATOM 3120 N N . TYR A 1 415 ? 4.509 15.304 -9.174 1.00 97.25 415 TYR A N 1
ATOM 3121 C CA . TYR A 1 415 ? 4.678 14.647 -7.864 1.00 97.25 415 TYR A CA 1
ATOM 3122 C C . TYR A 1 415 ? 4.913 15.607 -6.679 1.00 97.25 415 TYR A C 1
ATOM 3124 O O . TYR A 1 415 ? 5.603 15.276 -5.721 1.00 97.25 415 TYR A O 1
ATOM 3132 N N . HIS A 1 416 ? 4.343 16.814 -6.762 1.00 97.56 416 HIS A N 1
ATOM 3133 C CA . HIS A 1 416 ? 4.250 17.786 -5.660 1.00 97.56 416 HIS A CA 1
ATOM 3134 C C . HIS A 1 416 ? 2.774 18.011 -5.273 1.00 97.56 416 HIS A C 1
ATOM 3136 O O . HIS A 1 416 ? 2.288 19.138 -5.109 1.00 97.56 416 HIS A O 1
ATOM 3142 N N . ASP A 1 417 ? 2.024 16.911 -5.238 1.00 98.25 417 ASP A N 1
ATOM 3143 C CA . ASP A 1 417 ? 0.580 16.851 -5.042 1.00 98.25 417 ASP A CA 1
ATOM 3144 C C . ASP A 1 417 ? 0.179 17.292 -3.633 1.00 98.25 417 ASP A C 1
ATOM 3146 O O . ASP A 1 417 ? -0.784 18.044 -3.451 1.00 98.25 417 ASP A O 1
ATOM 3150 N N . LEU A 1 418 ? 0.914 16.835 -2.619 1.00 97.75 418 LEU A N 1
ATOM 3151 C CA . LEU A 1 418 ? 0.652 17.215 -1.239 1.00 97.75 418 LEU A CA 1
ATOM 3152 C C . LEU A 1 418 ? 1.121 18.650 -0.966 1.00 97.75 418 LEU A C 1
ATOM 3154 O O . LEU A 1 418 ? 0.443 19.373 -0.230 1.00 97.75 418 LEU A O 1
ATOM 3158 N N . HIS A 1 419 ? 2.210 19.098 -1.599 1.00 96.69 419 HIS A N 1
ATOM 3159 C CA . HIS A 1 419 ? 2.705 20.473 -1.497 1.00 96.69 419 HIS A CA 1
ATOM 3160 C C . HIS A 1 419 ? 1.689 21.490 -2.018 1.00 96.69 419 HIS A C 1
ATOM 3162 O O . HIS A 1 419 ? 1.394 22.469 -1.332 1.00 96.69 419 HIS A O 1
ATOM 3168 N N . VAL A 1 420 ? 1.080 21.252 -3.187 1.00 96.62 420 VAL A N 1
ATOM 3169 C CA . VAL A 1 420 ? 0.089 22.195 -3.737 1.00 96.62 420 VAL A CA 1
ATOM 3170 C C . VAL A 1 420 ? -1.164 22.297 -2.854 1.00 96.62 420 VAL A C 1
ATOM 3172 O O . VAL A 1 420 ? -1.717 23.387 -2.681 1.00 96.62 420 VAL A O 1
ATOM 3175 N N . ILE A 1 421 ? -1.576 21.194 -2.216 1.00 96.75 421 ILE A N 1
ATOM 3176 C CA . ILE A 1 421 ? -2.663 21.179 -1.223 1.00 96.75 421 ILE A CA 1
ATOM 3177 C C . ILE A 1 421 ? -2.255 21.952 0.039 1.00 96.75 421 ILE A C 1
ATOM 3179 O O . ILE A 1 421 ? -3.026 22.776 0.543 1.00 96.75 421 ILE A O 1
ATOM 3183 N N . HIS A 1 422 ? -1.034 21.726 0.526 1.00 95.06 422 HIS A N 1
ATOM 3184 C CA . HIS A 1 422 ? -0.484 22.383 1.706 1.00 95.06 422 HIS A CA 1
ATOM 3185 C C . HIS A 1 422 ? -0.380 23.906 1.530 1.00 95.06 422 HIS A C 1
ATOM 3187 O O . HIS A 1 422 ? -0.888 24.662 2.364 1.00 95.06 422 HIS A O 1
ATOM 3193 N N . ALA A 1 423 ? 0.193 24.368 0.415 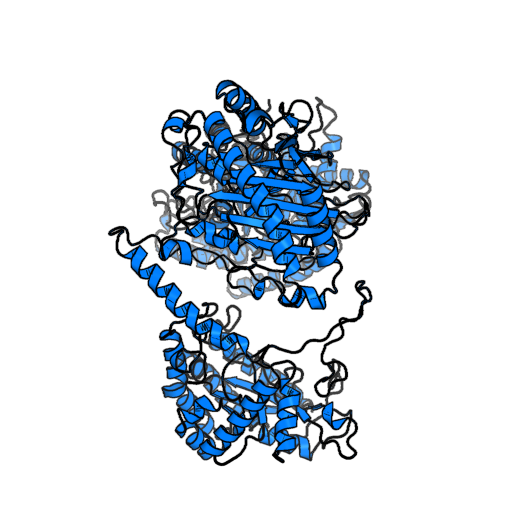1.00 93.81 423 ALA A N 1
ATOM 3194 C CA . ALA A 1 423 ? 0.270 25.786 0.071 1.00 93.81 423 ALA A CA 1
ATOM 3195 C C . ALA A 1 423 ? -1.130 26.400 -0.099 1.00 93.81 423 ALA A C 1
ATOM 3197 O O . ALA A 1 423 ? -1.424 27.467 0.454 1.00 93.81 423 ALA A O 1
ATOM 3198 N N . GLY A 1 424 ? -2.037 25.691 -0.783 1.00 92.12 424 GLY A N 1
ATOM 3199 C CA . GLY A 1 424 ? -3.421 26.123 -0.979 1.00 92.12 424 GLY A CA 1
ATOM 3200 C C . GLY A 1 424 ? -4.172 26.366 0.327 1.00 92.12 424 GLY A C 1
ATOM 3201 O O . GLY A 1 424 ? -4.877 27.366 0.459 1.00 92.12 424 GLY A O 1
ATOM 3202 N N . LYS A 1 425 ? -3.965 25.520 1.340 1.00 90.50 425 LYS A N 1
ATOM 3203 C CA . LYS A 1 425 ? -4.588 25.674 2.663 1.00 90.50 425 LYS A CA 1
ATOM 3204 C C . LYS A 1 425 ? -4.260 27.007 3.336 1.00 90.50 425 LYS A C 1
ATOM 3206 O O . LYS A 1 425 ? -5.133 27.588 3.981 1.00 90.50 425 LYS A O 1
ATOM 3211 N N . SER A 1 426 ? -3.028 27.494 3.201 1.00 86.56 426 SER A N 1
ATOM 3212 C CA . SER A 1 426 ? -2.610 28.774 3.786 1.00 86.56 426 SER A CA 1
ATOM 3213 C C . SER A 1 426 ? -2.967 29.969 2.908 1.00 86.56 426 SER A C 1
ATOM 3215 O O . SER A 1 426 ? -3.450 30.975 3.427 1.00 86.56 426 SER A O 1
ATOM 3217 N N . ILE A 1 427 ? -2.796 29.854 1.587 1.00 85.31 427 ILE A N 1
ATOM 3218 C CA . ILE A 1 427 ? -3.109 30.928 0.631 1.00 85.31 427 ILE A CA 1
ATOM 3219 C C . ILE A 1 427 ? -4.599 31.300 0.689 1.00 85.31 427 ILE A C 1
ATOM 3221 O O . ILE A 1 427 ? -4.947 32.477 0.617 1.00 85.31 427 ILE A O 1
ATOM 3225 N N . VAL A 1 428 ? -5.486 30.332 0.934 1.00 77.94 428 VAL A N 1
ATOM 3226 C CA . VAL A 1 428 ? -6.924 30.604 1.079 1.00 77.94 428 VAL A CA 1
ATOM 3227 C C . VAL A 1 428 ? -7.276 31.382 2.347 1.00 77.94 428 VAL A C 1
ATOM 3229 O O . VAL A 1 428 ? -8.167 32.232 2.317 1.00 77.94 428 VAL A O 1
ATOM 3232 N N . LYS A 1 429 ? -6.590 31.144 3.473 1.00 72.12 429 LYS A N 1
ATOM 3233 C CA . LYS A 1 429 ? -6.907 31.826 4.745 1.00 72.12 429 LYS A CA 1
ATOM 3234 C C . LYS A 1 429 ? -6.792 33.350 4.637 1.00 72.12 429 LYS A C 1
ATOM 3236 O O . LYS A 1 429 ? -7.532 34.070 5.300 1.00 72.12 429 LYS A O 1
ATOM 3241 N N . ILE A 1 430 ? -5.918 33.834 3.757 1.00 62.88 430 ILE A N 1
ATOM 3242 C CA . ILE A 1 430 ? -5.708 35.262 3.481 1.00 62.88 430 ILE A CA 1
ATOM 3243 C C . ILE A 1 430 ? -6.937 35.910 2.844 1.00 62.88 430 ILE A C 1
ATOM 3245 O O . ILE A 1 430 ? -7.248 37.068 3.119 1.00 62.88 430 ILE A O 1
ATOM 3249 N N . HIS A 1 431 ? -7.646 35.158 2.010 1.00 52.19 431 HIS A N 1
ATOM 3250 C CA . HIS A 1 431 ? -8.846 35.621 1.335 1.00 52.19 431 HIS A CA 1
ATOM 3251 C C . HIS A 1 431 ? -10.045 35.719 2.305 1.00 52.19 431 HIS A C 1
ATOM 3253 O O . HIS A 1 431 ? -10.785 36.701 2.284 1.00 52.19 431 HIS A O 1
ATOM 3259 N N . ILE A 1 432 ? -10.170 34.769 3.241 1.00 46.62 432 ILE A N 1
ATOM 3260 C CA . ILE A 1 432 ? -11.257 34.724 4.239 1.00 46.62 432 ILE A CA 1
ATOM 3261 C C . ILE A 1 432 ? -11.152 35.871 5.268 1.00 46.62 432 ILE A C 1
ATOM 3263 O O . ILE A 1 432 ? -12.171 36.418 5.686 1.00 46.62 432 ILE A O 1
ATOM 3267 N N . LEU A 1 433 ? -9.935 36.309 5.619 1.00 35.81 433 LEU A N 1
ATOM 3268 C CA . LEU A 1 433 ? -9.688 37.374 6.608 1.00 35.81 433 LEU A CA 1
ATOM 3269 C C . LEU A 1 433 ? -10.168 38.781 6.193 1.00 35.81 433 LEU A C 1
ATOM 3271 O O . LEU A 1 433 ? -10.236 39.661 7.047 1.00 35.81 433 LEU A O 1
ATOM 3275 N N . LYS A 1 434 ? -10.509 39.024 4.917 1.00 39.56 434 LYS A N 1
ATOM 3276 C CA . LYS A 1 434 ? -11.054 40.323 4.460 1.00 39.56 434 LYS A CA 1
ATOM 3277 C C . LYS A 1 434 ? -12.540 40.306 4.093 1.00 39.56 434 LYS A C 1
ATOM 3279 O O . LYS A 1 434 ? -13.116 41.381 3.971 1.00 39.56 434 LYS A O 1
ATOM 3284 N N . MET A 1 435 ? -13.173 39.136 3.973 1.00 37.69 435 MET A N 1
ATOM 3285 C CA . MET A 1 435 ? -14.634 39.041 3.802 1.00 37.69 435 MET A CA 1
ATOM 3286 C C . MET A 1 435 ? -15.394 39.041 5.142 1.00 37.69 435 MET A C 1
ATOM 3288 O O . MET A 1 435 ? -16.608 39.216 5.159 1.00 37.69 435 MET A O 1
ATOM 3292 N N . SER A 1 436 ? -14.704 38.894 6.282 1.00 29.80 436 SER A N 1
ATOM 3293 C CA . SER A 1 436 ? -15.319 38.788 7.614 1.00 29.80 436 SER A CA 1
ATOM 3294 C C . SER A 1 436 ? -15.678 40.129 8.283 1.00 29.80 436 SER A C 1
ATOM 3296 O O . SER A 1 436 ? -15.629 40.234 9.509 1.00 29.80 436 SER A O 1
ATOM 3298 N N . THR A 1 437 ? -16.058 41.160 7.522 1.00 27.94 437 THR A N 1
ATOM 3299 C CA . THR A 1 437 ? -16.688 42.376 8.077 1.00 27.94 437 THR A CA 1
ATOM 3300 C C . THR A 1 437 ? -18.211 42.313 8.099 1.00 27.94 437 THR A C 1
ATOM 3302 O O . THR A 1 437 ? -18.838 43.345 8.297 1.00 27.94 437 THR A O 1
ATOM 3305 N N . ASN A 1 438 ? -18.824 41.130 7.980 1.00 27.47 438 ASN A N 1
ATOM 3306 C CA . ASN A 1 438 ? -20.228 40.946 8.340 1.00 27.47 438 ASN A CA 1
ATOM 3307 C C . ASN A 1 438 ? -20.512 39.536 8.898 1.00 27.47 438 ASN A C 1
ATOM 3309 O O . ASN A 1 438 ? -20.548 38.546 8.177 1.00 27.47 438 ASN A O 1
ATOM 3313 N N . THR A 1 439 ? -20.802 39.527 10.206 1.00 26.56 439 THR A N 1
ATOM 3314 C CA . THR A 1 439 ? -21.878 38.740 10.841 1.00 26.56 439 THR A CA 1
ATOM 3315 C C . THR A 1 439 ? -21.541 37.363 11.468 1.00 26.56 439 THR A C 1
ATOM 3317 O O . THR A 1 439 ? -21.450 36.339 10.805 1.00 26.56 439 THR A O 1
ATOM 3320 N N . ILE A 1 440 ? -21.562 37.393 12.814 1.00 27.44 440 ILE A N 1
ATOM 3321 C CA . ILE A 1 440 ? -21.905 36.364 13.828 1.00 27.44 440 ILE A CA 1
ATOM 3322 C C . ILE A 1 440 ? -20.820 35.371 14.307 1.00 27.44 440 ILE A C 1
ATOM 3324 O O . ILE A 1 440 ? -20.241 34.574 13.583 1.00 27.44 440 ILE A O 1
ATOM 3328 N N . THR A 1 441 ? -20.636 35.432 15.628 1.00 37.03 441 THR A N 1
ATOM 3329 C CA . THR A 1 441 ? -19.777 34.685 16.553 1.00 37.03 441 THR A CA 1
ATOM 3330 C C . THR A 1 441 ? -20.248 33.247 16.827 1.00 37.03 441 THR A C 1
ATOM 3332 O O . THR A 1 441 ? -21.449 33.045 17.001 1.00 37.03 441 THR A O 1
ATOM 3335 N N . LYS A 1 442 ? -19.318 32.281 17.014 1.00 28.94 442 LYS A N 1
ATOM 3336 C CA . LYS A 1 442 ? -19.168 31.479 18.264 1.00 28.94 442 LYS A CA 1
ATOM 3337 C C . LYS A 1 442 ? -18.193 30.276 18.206 1.00 28.94 442 LYS A C 1
ATOM 3339 O O . LYS A 1 442 ? -18.337 29.396 17.371 1.00 28.94 442 LYS A O 1
ATOM 3344 N N . THR A 1 443 ? -17.347 30.243 19.247 1.00 28.03 443 THR A N 1
ATOM 3345 C CA . THR A 1 443 ? -16.784 29.121 20.046 1.00 28.03 443 THR A CA 1
ATOM 3346 C C . THR A 1 443 ? -15.965 28.005 19.391 1.00 28.03 443 THR A C 1
ATOM 3348 O O . THR A 1 443 ? -16.474 27.186 18.635 1.00 28.03 443 THR A O 1
ATOM 3351 N N . GLU A 1 444 ? -14.710 27.946 19.841 1.00 30.17 444 GLU A N 1
ATOM 3352 C CA . GLU A 1 444 ? -13.728 26.870 19.711 1.00 30.17 444 GLU A CA 1
ATOM 3353 C C . GLU A 1 444 ? -14.290 25.510 20.166 1.00 30.17 444 GLU A C 1
ATOM 3355 O O . GLU A 1 444 ? -14.948 25.408 21.204 1.00 30.17 444 GLU A O 1
ATOM 3360 N N . VAL A 1 445 ? -14.019 24.462 19.384 1.00 32.25 445 VAL A N 1
ATOM 3361 C CA . VAL A 1 445 ? -14.185 23.057 19.778 1.00 32.25 445 VAL A CA 1
ATOM 3362 C C . VAL A 1 445 ? -12.814 22.408 19.626 1.00 32.25 445 VAL A C 1
ATOM 3364 O O . VAL A 1 445 ? -12.306 22.307 18.510 1.00 32.25 445 VAL A O 1
ATOM 3367 N N . GLU A 1 446 ? -12.211 22.029 20.749 1.00 36.41 446 GLU A N 1
ATOM 3368 C CA . GLU A 1 446 ? -10.970 21.251 20.804 1.00 36.41 446 GLU A CA 1
ATOM 3369 C C . GLU A 1 446 ? -11.222 19.790 20.386 1.00 36.41 446 GLU A C 1
ATOM 3371 O O . GLU A 1 446 ? -12.306 19.237 20.609 1.00 36.41 446 GLU A O 1
ATOM 3376 N N . ASP A 1 447 ? -10.223 19.171 19.753 1.00 40.62 447 ASP A N 1
ATOM 3377 C CA . ASP A 1 447 ? -10.255 17.767 19.328 1.00 40.62 447 ASP A CA 1
ATOM 3378 C C . ASP A 1 447 ? -10.321 16.809 20.548 1.00 40.62 447 ASP A C 1
ATOM 3380 O O . ASP A 1 447 ? -9.677 17.070 21.563 1.00 40.62 447 ASP A O 1
ATOM 3384 N N . PRO A 1 448 ? -11.067 15.685 20.486 1.00 49.03 448 PRO A N 1
ATOM 3385 C CA . PRO A 1 448 ? -11.190 14.749 21.608 1.00 49.03 448 PRO A CA 1
ATOM 3386 C C . PRO A 1 448 ? -9.928 13.893 21.819 1.00 49.03 448 PRO A C 1
ATOM 3388 O O . PRO A 1 448 ? -9.388 13.309 20.876 1.00 49.03 448 PRO A O 1
ATOM 3391 N N . GLU A 1 449 ? -9.513 13.759 23.079 1.00 75.19 449 GLU A N 1
ATOM 3392 C CA . GLU A 1 449 ? -8.385 12.936 23.536 1.00 75.19 449 GLU A CA 1
ATOM 3393 C C . GLU A 1 449 ? -8.829 11.488 23.866 1.00 75.19 449 GLU A C 1
ATOM 3395 O O . GLU A 1 449 ? -9.991 11.241 24.196 1.00 75.19 449 GLU A O 1
ATOM 3400 N N . TYR A 1 450 ? -7.928 10.497 23.760 1.00 82.69 450 TYR A N 1
ATOM 3401 C CA . TYR A 1 450 ? -8.221 9.071 23.999 1.00 82.69 450 TYR A CA 1
ATOM 3402 C C . TYR A 1 450 ? -7.108 8.362 24.786 1.00 82.69 450 TYR A C 1
ATOM 3404 O O . TYR A 1 450 ? -5.927 8.615 24.564 1.00 82.69 450 TYR A O 1
ATOM 3412 N N . VAL A 1 451 ? -7.487 7.375 25.605 1.00 79.81 451 VAL A N 1
ATOM 3413 C CA . VAL A 1 451 ? -6.591 6.402 26.253 1.00 79.81 451 VAL A CA 1
ATOM 3414 C C . VAL A 1 451 ? -6.708 5.042 25.554 1.00 79.81 451 VAL A C 1
ATOM 3416 O O . VAL A 1 451 ? -7.810 4.499 25.458 1.00 79.81 451 VAL A O 1
ATOM 3419 N N . TYR A 1 452 ? -5.587 4.485 25.083 1.00 79.62 452 TYR A N 1
ATOM 3420 C CA . TYR A 1 452 ? -5.505 3.180 24.407 1.00 79.62 452 TYR A CA 1
ATOM 3421 C C . TYR A 1 452 ? -5.082 2.061 25.371 1.00 79.62 452 TYR A C 1
ATOM 3423 O O . TYR A 1 452 ? -4.337 2.318 26.316 1.00 79.62 452 TYR A O 1
ATOM 3431 N N . PHE A 1 453 ? -5.566 0.837 25.148 1.00 80.12 453 PHE A N 1
ATOM 3432 C CA . PHE A 1 453 ? -5.282 -0.328 25.990 1.00 80.12 453 PHE A CA 1
ATOM 3433 C C . PHE A 1 453 ? -5.448 -1.664 25.244 1.00 80.12 453 PHE A C 1
ATOM 3435 O O . PHE A 1 453 ? -6.055 -1.737 24.172 1.00 80.12 453 PHE A O 1
ATOM 3442 N N . PHE A 1 454 ? -4.895 -2.723 25.834 1.00 71.88 454 PHE A N 1
ATOM 3443 C CA . PHE A 1 454 ? -5.028 -4.119 25.433 1.00 71.88 454 PHE A CA 1
ATOM 3444 C C . PHE A 1 454 ? -6.327 -4.706 26.000 1.00 71.88 454 PHE A C 1
ATOM 3446 O O . PHE A 1 454 ? -6.608 -4.562 27.189 1.00 71.88 454 PHE A O 1
ATOM 3453 N N . TYR A 1 455 ? -7.144 -5.344 25.168 1.00 73.44 455 TYR A N 1
ATOM 3454 C CA . TYR A 1 455 ? -8.432 -5.915 25.573 1.00 73.44 455 TYR A CA 1
ATOM 3455 C C . TYR A 1 455 ? -8.800 -7.081 24.655 1.00 73.44 455 TYR A C 1
ATOM 3457 O O . TYR A 1 455 ? -8.563 -7.007 23.451 1.00 73.44 455 TYR A O 1
ATOM 3465 N N . ASP A 1 456 ? -9.390 -8.144 25.204 1.00 62.16 456 ASP A N 1
ATOM 3466 C CA . ASP A 1 456 ? -9.847 -9.325 24.446 1.00 62.16 456 ASP A CA 1
ATOM 3467 C C . ASP A 1 456 ? -8.774 -9.966 23.521 1.00 62.16 456 ASP A C 1
ATOM 3469 O O . ASP A 1 456 ? -9.049 -10.382 22.398 1.00 62.16 456 ASP A O 1
ATOM 3473 N N . GLY A 1 457 ? -7.514 -9.984 23.963 1.00 53.34 457 GLY A N 1
ATOM 3474 C CA . GLY A 1 457 ? -6.366 -10.559 23.261 1.00 53.34 457 GLY A CA 1
ATOM 3475 C C . GLY A 1 457 ? -5.761 -9.634 22.204 1.00 53.34 457 GLY A C 1
ATOM 3476 O O . GLY A 1 457 ? -4.883 -10.059 21.460 1.00 53.34 457 GLY A O 1
ATOM 3477 N N . ALA A 1 458 ? -6.215 -8.378 22.106 1.00 53.59 458 ALA A N 1
ATOM 3478 C CA . ALA A 1 458 ? -5.792 -7.456 21.059 1.00 53.59 458 ALA A CA 1
ATOM 3479 C C . ALA A 1 458 ? -5.396 -6.068 21.586 1.00 53.59 458 ALA A C 1
ATOM 3481 O O . ALA A 1 458 ? -6.071 -5.463 22.422 1.00 53.59 458 ALA A O 1
ATOM 3482 N N . TRP A 1 459 ? -4.321 -5.515 21.018 1.00 62.91 459 TRP A N 1
ATOM 3483 C CA . TRP A 1 459 ? -3.946 -4.111 21.191 1.00 62.91 459 TRP A CA 1
ATOM 3484 C C . TRP A 1 459 ? -4.821 -3.193 20.324 1.00 62.91 459 TRP A C 1
ATOM 3486 O O . TRP A 1 459 ? -5.177 -3.543 19.198 1.00 62.91 459 TRP A O 1
ATOM 3496 N N . GLY A 1 460 ? -5.127 -1.990 20.824 1.00 61.12 460 GLY A N 1
ATOM 3497 C CA . GLY A 1 460 ? -5.809 -0.937 20.058 1.00 61.12 460 GLY A CA 1
ATOM 3498 C C . GLY A 1 460 ? -7.240 -0.616 20.499 1.00 61.12 460 GLY A C 1
ATOM 3499 O O . GLY A 1 460 ? -7.887 0.233 19.877 1.00 61.12 460 GLY A O 1
ATOM 3500 N N . ALA A 1 461 ? -7.738 -1.227 21.580 1.00 76.44 461 ALA A N 1
ATOM 3501 C CA . ALA A 1 461 ? -8.948 -0.741 22.236 1.00 76.44 461 ALA A CA 1
ATOM 3502 C C . ALA A 1 461 ? -8.704 0.676 22.784 1.00 76.44 461 ALA A C 1
ATOM 3504 O O . ALA A 1 461 ? -7.582 1.027 23.144 1.00 76.44 461 ALA A O 1
ATOM 3505 N N . LYS A 1 462 ? -9.739 1.523 22.805 1.00 83.31 462 LYS A N 1
ATOM 3506 C CA . LYS A 1 462 ? -9.611 2.922 23.238 1.00 83.31 462 LYS A CA 1
ATOM 3507 C C . LYS A 1 462 ? -10.824 3.412 24.014 1.00 83.31 462 LYS A C 1
ATOM 3509 O O . LYS A 1 462 ? -11.952 3.004 23.735 1.00 83.31 462 LYS A O 1
ATOM 3514 N N . ARG A 1 463 ? -10.596 4.328 24.954 1.00 86.88 463 ARG A N 1
ATOM 3515 C CA . ARG A 1 463 ? -11.625 5.041 25.721 1.00 86.88 463 ARG A CA 1
ATOM 3516 C C . ARG A 1 463 ? -11.404 6.542 25.570 1.00 86.88 463 ARG A C 1
ATOM 3518 O O . ARG A 1 463 ? -10.279 7.009 25.686 1.00 86.88 463 ARG A O 1
ATOM 3525 N N . GLU A 1 464 ? -12.463 7.273 25.247 1.00 83.62 464 GLU A N 1
ATOM 3526 C CA . GLU A 1 464 ? -12.421 8.732 25.093 1.00 83.62 464 GLU A CA 1
ATOM 3527 C C . GLU A 1 464 ? -12.254 9.421 26.453 1.00 83.62 464 GLU A C 1
ATOM 3529 O O . GLU A 1 464 ? -12.875 8.992 27.429 1.00 83.62 464 GLU A O 1
ATOM 3534 N N . VAL A 1 465 ? -11.455 10.490 26.494 1.00 83.62 465 VAL A N 1
ATOM 3535 C CA . VAL A 1 465 ? -11.322 11.381 27.649 1.00 83.62 465 VAL A CA 1
ATOM 3536 C C . VAL A 1 465 ? -12.501 12.352 27.661 1.00 83.62 465 VAL A C 1
ATOM 3538 O O . VAL A 1 465 ? -12.718 13.117 26.720 1.00 83.62 465 VAL A O 1
ATOM 3541 N N . LEU A 1 466 ? -13.318 12.283 28.712 1.00 82.62 466 LEU A N 1
ATOM 3542 C CA . LEU A 1 466 ? -14.565 13.042 28.816 1.00 82.62 466 LEU A CA 1
ATOM 3543 C C . LEU A 1 466 ? -14.431 14.169 29.847 1.00 82.62 466 LEU A C 1
ATOM 3545 O O . LEU A 1 466 ? -14.275 13.902 31.034 1.00 82.62 466 LEU A O 1
ATOM 3549 N N . HIS A 1 467 ? -14.589 15.425 29.414 1.00 76.50 467 HIS A N 1
ATOM 3550 C CA . HIS A 1 467 ? -14.541 16.608 30.285 1.00 76.50 467 HIS A CA 1
ATOM 3551 C C . HIS A 1 467 ? -15.875 17.372 30.355 1.00 76.50 467 HIS A C 1
ATOM 3553 O O . HIS A 1 467 ? -16.744 17.276 29.477 1.00 76.50 467 HIS A O 1
ATOM 3559 N N . GLY A 1 468 ? -16.030 18.182 31.408 1.00 77.25 468 GLY A N 1
ATOM 3560 C CA . GLY A 1 468 ? -17.133 19.132 31.568 1.00 77.25 468 GLY A CA 1
ATOM 3561 C C . GLY A 1 468 ? -18.513 18.477 31.466 1.00 77.25 468 GLY A C 1
ATOM 3562 O O . GLY A 1 468 ? -18.812 17.509 32.158 1.00 77.25 468 GLY A O 1
ATOM 3563 N N . ARG A 1 469 ? -19.371 18.990 30.574 1.00 68.00 469 ARG A N 1
ATOM 3564 C CA . ARG A 1 469 ? -20.755 18.499 30.408 1.00 68.00 469 ARG A CA 1
ATOM 3565 C C . ARG A 1 469 ? -20.857 17.087 29.807 1.00 68.00 469 ARG A C 1
ATOM 3567 O O . ARG A 1 469 ? -21.948 16.527 29.819 1.00 68.00 469 ARG A O 1
ATOM 3574 N N . ARG A 1 470 ? -19.764 16.530 29.262 1.00 71.75 470 ARG A N 1
ATOM 3575 C CA . ARG A 1 470 ? -19.706 15.162 28.706 1.00 71.75 470 ARG A CA 1
ATOM 3576 C C . ARG A 1 470 ? -19.242 14.118 29.725 1.00 71.75 470 ARG A C 1
ATOM 3578 O O . ARG A 1 470 ? -19.355 12.927 29.439 1.00 71.75 470 ARG A O 1
ATOM 3585 N N . ALA A 1 471 ? -18.724 14.546 30.879 1.00 81.31 471 ALA A N 1
ATOM 3586 C CA . ALA A 1 471 ? -18.258 13.644 31.922 1.00 81.31 471 ALA A CA 1
ATOM 3587 C C . ALA A 1 471 ? -19.420 12.787 32.450 1.00 81.31 471 ALA A C 1
ATOM 3589 O O . ALA A 1 471 ? -20.484 13.293 32.816 1.00 81.31 471 ALA A O 1
ATOM 3590 N N . LYS A 1 472 ? -19.222 11.469 32.477 1.00 85.00 472 LYS A N 1
ATOM 3591 C CA . LYS A 1 472 ? -20.149 10.510 33.080 1.00 85.00 472 LYS A CA 1
ATOM 3592 C C . LYS A 1 472 ? -19.941 10.490 34.589 1.00 85.00 472 LYS A C 1
ATOM 3594 O O . LYS A 1 472 ? -18.823 10.650 35.079 1.00 85.00 472 LYS A O 1
ATOM 3599 N N . LYS A 1 473 ? -21.012 10.202 35.330 1.00 88.81 473 LYS A N 1
ATOM 3600 C CA . LYS A 1 473 ? -20.889 9.806 36.735 1.00 88.81 473 LYS A CA 1
ATOM 3601 C C . LYS A 1 473 ? -20.207 8.434 36.779 1.00 88.81 473 LYS A C 1
ATOM 3603 O O . LYS A 1 473 ? -20.762 7.462 36.279 1.00 88.81 473 LYS A O 1
ATOM 3608 N N . THR A 1 474 ? -19.003 8.380 37.332 1.00 92.44 474 THR A N 1
ATOM 3609 C CA . THR A 1 474 ? -18.157 7.181 37.441 1.00 92.44 474 THR A CA 1
ATOM 3610 C C . THR A 1 474 ? -17.407 7.220 38.769 1.00 92.44 474 THR A C 1
ATOM 3612 O O . THR A 1 474 ? -17.429 8.243 39.454 1.00 92.44 474 THR A O 1
ATOM 3615 N N . PHE A 1 475 ? -16.760 6.118 39.145 1.00 93.44 475 PHE A N 1
ATOM 3616 C CA . PHE A 1 475 ? -15.923 6.079 40.338 1.00 93.44 475 PHE A CA 1
ATOM 3617 C C . PHE A 1 475 ? -14.698 7.000 40.214 1.00 93.44 475 PHE A C 1
ATOM 3619 O O . PHE A 1 475 ? -14.118 7.164 39.136 1.00 93.44 475 PHE A O 1
ATOM 3626 N N . ASN A 1 476 ? -14.321 7.581 41.347 1.00 92.06 476 ASN A N 1
ATOM 3627 C CA . ASN A 1 476 ? -13.112 8.374 41.570 1.00 92.06 476 ASN A CA 1
ATOM 3628 C C . ASN A 1 476 ? -12.268 7.823 42.735 1.00 92.06 476 ASN A C 1
ATOM 3630 O O . ASN A 1 476 ? -11.188 8.336 43.004 1.00 92.06 476 ASN A O 1
ATOM 3634 N N . GLU A 1 477 ? -12.753 6.776 43.400 1.00 91.94 477 GLU A N 1
ATOM 3635 C CA . GLU A 1 477 ? -12.083 6.044 44.467 1.00 91.94 477 GLU A CA 1
ATOM 3636 C C . GLU A 1 477 ? -12.392 4.548 44.331 1.00 91.94 477 GLU A C 1
ATOM 3638 O O . GLU A 1 477 ? -13.403 4.159 43.738 1.00 91.94 477 GLU A O 1
ATOM 3643 N N . ILE A 1 478 ? -11.504 3.708 44.859 1.00 96.06 478 ILE A N 1
ATOM 3644 C CA . ILE A 1 478 ? -11.650 2.251 44.845 1.00 96.06 478 ILE A CA 1
ATOM 3645 C C . ILE A 1 478 ? -12.128 1.818 46.240 1.00 96.06 478 ILE A C 1
ATOM 3647 O O . ILE A 1 478 ? -11.464 2.139 47.228 1.00 96.06 478 ILE A O 1
ATOM 3651 N N . PRO A 1 479 ? -13.263 1.106 46.355 1.00 96.62 479 PRO A N 1
ATOM 3652 C CA . PRO A 1 479 ? -13.867 0.797 47.646 1.00 96.62 479 PRO A CA 1
ATOM 3653 C C . PRO A 1 479 ? -13.039 -0.218 48.439 1.00 96.62 479 PRO A C 1
ATOM 3655 O O . PRO A 1 479 ? -12.412 -1.107 47.864 1.00 96.62 479 PRO A O 1
ATOM 3658 N N . ILE A 1 480 ? -13.087 -0.113 49.769 1.00 97.62 480 ILE A N 1
ATOM 3659 C CA . ILE A 1 480 ? -12.475 -1.068 50.701 1.00 97.62 480 ILE A CA 1
ATOM 3660 C C . ILE A 1 480 ? -13.584 -1.880 51.359 1.00 97.62 480 ILE A C 1
ATOM 3662 O O . ILE A 1 480 ? -14.461 -1.321 52.016 1.00 97.62 480 ILE A O 1
ATOM 3666 N N . ILE A 1 481 ? -13.519 -3.199 51.216 1.00 97.50 481 ILE A N 1
ATOM 3667 C CA . ILE A 1 481 ? -14.522 -4.131 51.722 1.00 97.50 481 ILE A CA 1
ATOM 3668 C C . ILE A 1 481 ? -13.913 -4.958 52.851 1.00 97.50 481 ILE A C 1
ATOM 3670 O O . ILE A 1 481 ? -12.850 -5.564 52.709 1.00 97.50 481 ILE A O 1
ATOM 3674 N N . ASP A 1 482 ? -14.597 -4.978 53.992 1.00 96.44 482 ASP A N 1
ATOM 3675 C CA . ASP A 1 482 ? -14.291 -5.901 55.079 1.00 96.44 482 ASP A CA 1
ATOM 3676 C C . ASP A 1 482 ? -14.911 -7.261 54.772 1.00 96.44 482 ASP A C 1
ATOM 3678 O O . ASP A 1 482 ? -16.134 -7.405 54.785 1.00 96.44 482 ASP A O 1
ATOM 3682 N N . ILE A 1 483 ? -14.070 -8.250 54.477 1.00 97.38 483 ILE A N 1
ATOM 3683 C CA . ILE A 1 483 ? -14.545 -9.585 54.109 1.00 97.38 483 ILE A CA 1
ATOM 3684 C C . ILE A 1 483 ? -14.479 -10.580 55.270 1.00 97.38 483 ILE A C 1
ATOM 3686 O O . ILE A 1 483 ? -14.640 -11.770 55.038 1.00 97.38 483 ILE A O 1
ATOM 3690 N N . SER A 1 484 ? -14.292 -10.134 56.518 1.00 94.81 484 SER A N 1
ATOM 3691 C CA . SER A 1 484 ? -14.231 -11.030 57.691 1.00 94.81 484 SER A CA 1
ATOM 3692 C C . SER A 1 484 ? -15.421 -11.996 57.776 1.00 94.81 484 SER A C 1
ATOM 3694 O O . SER A 1 484 ? -15.248 -13.183 58.052 1.00 94.81 484 SER A O 1
ATOM 3696 N N . ALA A 1 485 ? -16.624 -11.514 57.456 1.00 94.94 485 ALA A N 1
ATOM 3697 C CA . ALA A 1 485 ? -17.847 -12.311 57.485 1.00 94.94 485 ALA A CA 1
ATOM 3698 C C . ALA A 1 485 ? -18.014 -13.280 56.296 1.00 94.94 485 ALA A C 1
ATOM 3700 O O . ALA A 1 485 ? -18.969 -14.049 56.298 1.00 94.94 485 ALA A O 1
ATOM 3701 N N . ILE A 1 486 ? -17.089 -13.330 55.323 1.00 95.19 486 ILE A N 1
ATOM 3702 C CA . ILE A 1 486 ? -17.105 -14.338 54.239 1.00 95.19 486 ILE A CA 1
ATOM 3703 C C . ILE A 1 486 ? -16.971 -15.776 54.774 1.00 95.19 486 ILE A C 1
ATOM 3705 O O . ILE A 1 486 ? -17.366 -16.737 54.115 1.00 95.19 486 ILE A O 1
ATOM 3709 N N . TYR A 1 487 ? -16.430 -15.911 55.989 1.00 93.88 487 TYR A N 1
ATOM 3710 C CA . TYR A 1 487 ? -16.262 -17.171 56.711 1.00 93.88 487 TYR A CA 1
ATOM 3711 C C . TYR A 1 487 ? -17.339 -17.408 57.781 1.00 93.88 487 TYR A C 1
ATOM 3713 O O . TYR A 1 487 ? -17.247 -18.393 58.504 1.00 93.88 487 TYR A O 1
ATOM 3721 N N . SER A 1 488 ? -18.331 -16.518 57.917 1.00 94.56 488 SER A N 1
ATOM 3722 C CA . SER A 1 488 ? -19.395 -16.677 58.915 1.00 94.56 488 SER A CA 1
ATOM 3723 C C . SER A 1 488 ? -20.251 -17.899 58.603 1.00 94.56 488 SER A C 1
ATOM 3725 O O . SER A 1 488 ? -20.595 -18.130 57.443 1.00 94.56 488 SER A O 1
ATOM 3727 N N . ASP A 1 489 ? -20.671 -18.635 59.630 1.00 92.44 489 ASP A N 1
ATOM 3728 C CA . ASP A 1 489 ? -21.657 -19.712 59.489 1.00 92.44 489 ASP A CA 1
ATOM 3729 C C . ASP A 1 489 ? -23.061 -19.161 59.167 1.00 92.44 489 ASP A C 1
ATOM 3731 O O . ASP A 1 489 ? -23.900 -19.871 58.607 1.00 92.44 489 ASP A O 1
ATOM 3735 N N . ASN A 1 490 ? -23.312 -17.871 59.433 1.00 92.88 490 ASN A N 1
ATOM 3736 C CA . ASN A 1 490 ? -24.574 -17.203 59.133 1.00 92.88 490 ASN A CA 1
ATOM 3737 C C . ASN A 1 490 ? -24.633 -16.717 57.671 1.00 92.88 490 ASN A C 1
ATOM 3739 O O . ASN A 1 490 ? -23.893 -15.817 57.264 1.00 92.88 490 ASN A O 1
ATOM 3743 N N . ILE A 1 491 ? -25.568 -17.272 56.891 1.00 90.12 491 ILE A N 1
ATOM 3744 C CA . ILE A 1 491 ? -25.775 -16.908 55.482 1.00 90.12 491 ILE A CA 1
ATOM 3745 C C . ILE A 1 491 ? -26.147 -15.431 55.296 1.00 90.12 491 ILE A C 1
ATOM 3747 O O . ILE A 1 491 ? -25.693 -14.826 54.330 1.00 90.12 491 ILE A O 1
ATOM 3751 N N . ASP A 1 492 ? -26.883 -14.813 56.225 1.00 91.88 492 ASP A N 1
ATOM 3752 C CA . ASP A 1 492 ? -27.273 -13.401 56.110 1.00 91.88 492 ASP A CA 1
ATOM 3753 C C . ASP A 1 492 ? -26.048 -12.476 56.176 1.00 91.88 492 ASP A C 1
ATOM 3755 O O . ASP A 1 492 ? -25.954 -11.473 55.460 1.00 91.88 492 ASP A O 1
ATOM 3759 N N . GLU A 1 493 ? -25.062 -12.837 57.002 1.00 93.12 493 GLU A N 1
ATOM 3760 C CA . GLU A 1 493 ? -23.802 -12.105 57.102 1.00 93.12 493 GLU A CA 1
ATOM 3761 C C . GLU A 1 493 ? -22.958 -12.269 55.833 1.00 93.12 493 GLU A C 1
ATOM 3763 O O . GLU A 1 493 ? -22.412 -11.278 55.335 1.00 93.12 493 GLU A O 1
ATOM 3768 N N . ARG A 1 494 ? -22.916 -13.482 55.258 1.00 95.69 494 ARG A N 1
ATOM 3769 C CA . ARG A 1 494 ? -22.251 -13.741 53.968 1.00 95.69 494 ARG A CA 1
ATOM 3770 C C . ARG A 1 494 ? -22.935 -13.001 52.818 1.00 95.69 494 ARG A C 1
ATOM 3772 O O . ARG A 1 494 ? -22.256 -12.387 51.998 1.00 95.69 494 ARG A O 1
ATOM 3779 N N . MET A 1 495 ? -24.268 -12.975 52.786 1.00 92.81 495 MET A N 1
ATOM 3780 C CA . MET A 1 495 ? -25.051 -12.238 51.788 1.00 92.81 495 MET A CA 1
ATOM 3781 C C . MET A 1 495 ? -24.798 -10.732 51.843 1.00 92.81 495 MET A C 1
ATOM 3783 O O . MET A 1 495 ? -24.749 -10.083 50.796 1.00 92.81 495 MET A O 1
ATOM 3787 N N . ARG A 1 496 ? -24.593 -10.166 53.039 1.00 94.25 496 ARG A N 1
ATOM 3788 C CA . ARG A 1 496 ? -24.215 -8.755 53.189 1.00 94.25 496 ARG A CA 1
ATOM 3789 C C . ARG A 1 496 ? -22.861 -8.470 52.535 1.00 94.25 496 ARG A C 1
ATOM 3791 O O . ARG A 1 496 ? -22.780 -7.560 51.716 1.00 94.25 496 ARG A O 1
ATOM 3798 N N . VAL A 1 497 ? -21.837 -9.276 52.827 1.00 95.88 497 VAL A N 1
ATOM 3799 C CA . VAL A 1 497 ? -20.504 -9.126 52.207 1.00 95.88 497 VAL A CA 1
ATOM 3800 C C . VAL A 1 497 ? -20.577 -9.321 50.690 1.00 95.88 497 VAL A C 1
ATOM 3802 O O . VAL A 1 497 ? -20.033 -8.519 49.934 1.00 95.88 497 VAL A O 1
ATOM 3805 N N . ALA A 1 498 ? -21.301 -10.340 50.221 1.00 96.50 498 ALA A N 1
ATOM 3806 C CA . ALA A 1 498 ? -21.490 -10.601 48.796 1.00 96.50 498 ALA A CA 1
ATOM 3807 C C . ALA A 1 498 ? -22.181 -9.438 48.065 1.00 96.50 498 ALA A C 1
ATOM 3809 O O . ALA A 1 498 ? -21.844 -9.144 46.918 1.00 96.50 498 ALA A O 1
ATOM 3810 N N . LYS A 1 499 ? -23.117 -8.743 48.723 1.00 95.31 499 LYS A N 1
ATOM 3811 C CA . LYS A 1 499 ? -23.769 -7.544 48.181 1.00 95.31 499 LYS A CA 1
ATOM 3812 C C . LYS A 1 499 ? -22.793 -6.377 48.032 1.00 95.31 499 LYS A C 1
ATOM 3814 O O . LYS A 1 499 ? -22.826 -5.695 47.005 1.00 95.31 499 LYS A O 1
ATOM 3819 N N . ASP A 1 500 ? -21.925 -6.161 49.015 1.00 96.06 500 ASP A N 1
ATOM 3820 C CA . ASP A 1 500 ? -20.900 -5.115 48.947 1.00 96.06 500 ASP A CA 1
ATOM 3821 C C . ASP A 1 500 ? -19.898 -5.417 47.820 1.00 96.06 500 ASP A C 1
ATOM 3823 O O . ASP A 1 500 ? -19.600 -4.546 46.999 1.00 96.06 500 ASP A O 1
ATOM 3827 N N . ILE A 1 501 ? -19.470 -6.681 47.699 1.00 97.44 501 ILE A N 1
ATOM 3828 C CA . ILE A 1 501 ? -18.612 -7.159 46.603 1.00 97.44 501 ILE A CA 1
ATOM 3829 C C . ILE A 1 501 ? -19.294 -6.956 45.246 1.00 97.44 501 ILE A C 1
ATOM 3831 O O . ILE A 1 501 ? -18.694 -6.371 44.346 1.00 97.44 501 ILE A O 1
ATOM 3835 N N . ALA A 1 502 ? -20.548 -7.388 45.087 1.00 95.31 502 ALA A N 1
ATOM 3836 C CA . ALA A 1 502 ? -21.297 -7.224 43.841 1.00 95.31 502 ALA A CA 1
ATOM 3837 C C . ALA A 1 502 ? -21.420 -5.747 43.446 1.00 95.31 502 ALA A C 1
ATOM 3839 O O . ALA A 1 502 ? -21.191 -5.394 42.291 1.00 95.31 502 ALA A O 1
ATOM 3840 N N . THR A 1 503 ? -21.686 -4.873 44.419 1.00 95.06 503 THR A N 1
ATOM 3841 C CA . THR A 1 503 ? -21.764 -3.422 44.204 1.00 95.06 503 THR A CA 1
ATOM 3842 C C . THR A 1 503 ? -20.436 -2.864 43.689 1.00 95.06 503 THR A C 1
ATOM 3844 O O . THR A 1 503 ? -20.429 -2.051 42.763 1.00 95.06 503 THR A O 1
ATOM 3847 N N . ALA A 1 504 ? -19.302 -3.303 44.239 1.00 96.50 504 ALA A N 1
ATOM 3848 C CA . ALA A 1 504 ? -17.992 -2.897 43.737 1.00 96.50 504 ALA A CA 1
ATOM 3849 C C . ALA A 1 504 ? -17.698 -3.462 42.336 1.00 96.50 504 ALA A C 1
ATOM 3851 O O . ALA A 1 504 ? -17.179 -2.745 41.480 1.00 96.50 504 ALA A O 1
ATOM 3852 N N . CYS A 1 505 ? -18.082 -4.711 42.065 1.00 96.12 505 CYS A N 1
ATOM 3853 C CA . CYS A 1 505 ? -17.913 -5.346 40.756 1.00 96.12 505 CYS A CA 1
ATOM 3854 C C . CYS A 1 505 ? -18.726 -4.654 39.651 1.00 96.12 505 CYS A C 1
ATOM 3856 O O . CYS A 1 505 ? -18.238 -4.512 38.534 1.00 96.12 505 CYS A O 1
ATOM 3858 N N . GLU A 1 506 ? -19.950 -4.217 39.955 1.00 93.81 506 GLU A N 1
ATOM 3859 C CA . GLU A 1 506 ? -20.848 -3.531 39.015 1.00 93.81 506 GLU A CA 1
ATOM 3860 C C . GLU A 1 506 ? -20.428 -2.081 38.737 1.00 93.81 506 GLU A C 1
ATOM 3862 O O . GLU A 1 506 ? -20.600 -1.592 37.623 1.00 93.81 506 GLU A O 1
ATOM 3867 N N . ASN A 1 507 ? -19.891 -1.377 39.741 1.00 92.19 507 ASN A N 1
ATOM 3868 C CA . ASN A 1 507 ? -19.596 0.055 39.624 1.00 92.19 507 ASN A CA 1
ATOM 3869 C C . ASN A 1 507 ? -18.139 0.360 39.261 1.00 92.19 507 ASN A C 1
ATOM 3871 O O . ASN A 1 507 ? -17.870 1.381 38.627 1.00 92.19 507 ASN A O 1
ATOM 3875 N N . VAL A 1 508 ? -17.205 -0.491 39.692 1.00 95.94 508 VAL A N 1
ATOM 3876 C CA . VAL A 1 508 ? -15.759 -0.247 39.588 1.00 95.94 508 VAL A CA 1
ATOM 3877 C C . VAL A 1 508 ? -15.044 -1.393 38.883 1.00 95.94 508 VAL A C 1
ATOM 3879 O O . VAL A 1 508 ? -14.144 -1.144 38.087 1.00 95.94 508 VAL A O 1
ATOM 3882 N N . GLY A 1 509 ? -15.401 -2.646 39.179 1.00 95.50 509 GLY A N 1
ATOM 3883 C CA . GLY A 1 509 ? -14.633 -3.821 38.745 1.00 95.50 509 GLY A CA 1
ATOM 3884 C C . GLY A 1 509 ? -13.313 -4.023 39.505 1.00 95.50 509 GLY A C 1
ATOM 3885 O O . GLY A 1 509 ? -12.586 -4.970 39.215 1.00 95.50 509 GLY A O 1
ATOM 3886 N N . PHE A 1 510 ? -13.016 -3.141 40.471 1.00 96.88 510 PHE A N 1
ATOM 3887 C CA . PHE A 1 510 ? -11.863 -3.154 41.377 1.00 96.88 510 PHE A CA 1
ATOM 3888 C C . PHE A 1 510 ? -12.317 -2.846 42.804 1.00 96.88 510 PHE A C 1
ATOM 3890 O O . PHE A 1 510 ? -13.199 -2.011 43.005 1.00 96.88 510 PHE A O 1
ATOM 3897 N N . PHE A 1 511 ? -11.692 -3.476 43.795 1.00 97.88 511 PHE A N 1
ATOM 3898 C CA . PHE A 1 511 ? -11.895 -3.171 45.214 1.00 97.88 511 PHE A CA 1
ATOM 3899 C C . PHE A 1 511 ? -10.734 -3.683 46.066 1.00 97.88 511 PHE A C 1
ATOM 3901 O O . PHE A 1 511 ? -10.035 -4.613 45.677 1.00 97.88 511 PHE A O 1
ATOM 3908 N N . TYR A 1 512 ? -10.541 -3.098 47.245 1.00 98.06 512 TYR A N 1
ATOM 3909 C CA . TYR A 1 512 ? -9.665 -3.652 48.272 1.00 98.06 512 TYR A CA 1
ATOM 3910 C C . TYR A 1 512 ? -10.444 -4.608 49.165 1.00 98.06 512 TYR A C 1
ATOM 3912 O O . TYR A 1 512 ? -11.594 -4.343 49.516 1.00 98.06 512 TYR A O 1
ATOM 3920 N N . ILE A 1 513 ? -9.790 -5.676 49.605 1.00 98.00 513 ILE A N 1
ATOM 3921 C CA . ILE A 1 513 ? -10.286 -6.553 50.664 1.00 98.00 513 ILE A CA 1
ATOM 3922 C C . ILE A 1 513 ? -9.392 -6.431 51.896 1.00 98.00 513 ILE A C 1
ATOM 3924 O O . ILE A 1 513 ? -8.171 -6.541 51.794 1.00 98.00 513 ILE A O 1
ATOM 3928 N N . LYS A 1 514 ? -10.001 -6.220 53.065 1.00 96.44 514 LYS A N 1
ATOM 3929 C CA . LYS A 1 514 ? -9.336 -6.271 54.378 1.00 96.44 514 LYS A CA 1
ATOM 3930 C C . LYS A 1 514 ? -9.915 -7.405 55.219 1.00 96.44 514 LYS A C 1
ATOM 3932 O O . LYS A 1 514 ? -11.022 -7.869 54.948 1.00 96.44 514 LYS A O 1
ATOM 3937 N N . ASN A 1 515 ? -9.180 -7.833 56.245 1.00 96.00 515 ASN A N 1
ATOM 3938 C CA . ASN A 1 515 ? -9.559 -8.964 57.105 1.00 96.00 515 ASN A CA 1
ATOM 3939 C C . ASN A 1 515 ? -9.788 -10.269 56.312 1.00 96.00 515 ASN A C 1
ATOM 3941 O O . ASN A 1 515 ? -10.681 -11.055 56.613 1.00 96.00 515 ASN A O 1
ATOM 3945 N N . HIS A 1 516 ? -8.963 -10.501 55.286 1.00 95.44 516 HIS A N 1
ATOM 3946 C CA . HIS A 1 516 ? -9.079 -11.623 54.345 1.00 95.44 516 HIS A CA 1
ATOM 3947 C C . HIS A 1 516 ? -8.656 -12.989 54.918 1.00 95.44 516 HIS A C 1
ATOM 3949 O O . HIS A 1 516 ? -8.879 -14.020 54.283 1.00 95.44 516 HIS A O 1
ATOM 3955 N N . GLY A 1 517 ? -8.054 -13.016 56.111 1.00 93.88 517 GLY A N 1
ATOM 3956 C CA . GLY A 1 517 ? -7.677 -14.250 56.812 1.00 93.88 517 GLY A CA 1
ATOM 3957 C C . GLY A 1 517 ? -6.347 -14.874 56.373 1.00 93.88 517 GLY A C 1
ATOM 3958 O O . GLY A 1 517 ? -6.019 -15.966 56.823 1.00 93.88 517 GLY A O 1
ATOM 3959 N N . ILE A 1 518 ? -5.560 -14.191 55.533 1.00 95.50 518 ILE A N 1
ATOM 3960 C CA . ILE A 1 518 ? -4.201 -14.638 55.177 1.00 95.50 518 ILE A CA 1
ATOM 3961 C C . ILE A 1 518 ? -3.225 -14.020 56.186 1.00 95.50 518 ILE A C 1
ATOM 3963 O O . ILE A 1 518 ? -3.233 -12.795 56.320 1.00 95.50 518 ILE A O 1
ATOM 3967 N N . PRO A 1 519 ? -2.407 -14.819 56.901 1.00 95.00 519 PRO A N 1
ATOM 3968 C CA . PRO A 1 519 ? -1.467 -14.295 57.889 1.00 95.00 519 PRO A CA 1
ATOM 3969 C C . PRO A 1 519 ? -0.460 -13.324 57.267 1.00 95.00 519 PRO A C 1
ATOM 3971 O O . PRO A 1 519 ? 0.156 -13.644 56.250 1.00 95.00 519 PRO A O 1
ATOM 3974 N N . GLN A 1 520 ? -0.247 -12.168 57.901 1.00 93.12 520 GLN A N 1
ATOM 3975 C CA . GLN A 1 520 ? 0.713 -11.169 57.415 1.00 93.12 520 GLN A CA 1
ATOM 3976 C C . GLN A 1 520 ? 2.138 -11.741 57.341 1.00 93.12 520 GLN A C 1
ATOM 3978 O O . GLN A 1 520 ? 2.827 -11.522 56.352 1.00 93.12 520 GLN A O 1
ATOM 3983 N N . GLU A 1 521 ? 2.529 -12.580 58.307 1.00 95.00 521 GLU A N 1
ATOM 3984 C CA . GLU A 1 521 ? 3.827 -13.273 58.310 1.00 95.00 521 GLU A CA 1
ATOM 3985 C C . GLU A 1 521 ? 4.056 -14.118 57.044 1.00 95.00 521 GLU A C 1
ATOM 3987 O O . GLU A 1 521 ? 5.175 -14.191 56.542 1.00 95.00 521 GLU A O 1
ATOM 3992 N N . LEU A 1 522 ? 2.999 -14.728 56.489 1.00 95.31 522 LEU A N 1
ATOM 3993 C CA . LEU A 1 522 ? 3.081 -15.501 55.246 1.00 95.31 522 LEU A CA 1
ATOM 3994 C C . LEU A 1 522 ? 3.268 -14.586 54.030 1.00 95.31 522 LEU A C 1
ATOM 3996 O O . LEU A 1 522 ? 4.051 -14.904 53.134 1.00 95.31 522 LEU A O 1
ATOM 4000 N N . VAL A 1 523 ? 2.565 -13.450 53.998 1.00 93.88 523 VAL A N 1
ATOM 4001 C CA . VAL A 1 523 ? 2.724 -12.438 52.944 1.00 93.88 523 VAL A CA 1
ATOM 4002 C C . VAL A 1 523 ? 4.156 -11.907 52.954 1.00 93.88 523 VAL A C 1
ATOM 4004 O O . VAL A 1 523 ? 4.828 -11.957 51.925 1.00 93.88 523 VAL A O 1
ATOM 4007 N N . ASP A 1 524 ? 4.645 -11.494 54.123 1.00 93.75 524 ASP A N 1
ATOM 4008 C CA . ASP A 1 524 ? 5.983 -10.931 54.305 1.00 93.75 524 ASP A CA 1
ATOM 4009 C C . ASP A 1 524 ? 7.069 -11.949 53.932 1.00 93.75 524 ASP A C 1
ATOM 4011 O O . ASP A 1 524 ? 7.979 -11.633 53.166 1.00 93.75 524 ASP A O 1
ATOM 4015 N N . ALA A 1 525 ? 6.937 -13.206 54.376 1.00 93.81 525 ALA A N 1
ATOM 4016 C CA . ALA A 1 525 ? 7.863 -14.280 54.014 1.00 93.81 525 ALA A CA 1
ATOM 4017 C C . ALA A 1 525 ? 7.909 -14.542 52.497 1.00 93.81 525 ALA A C 1
ATOM 4019 O O . ALA A 1 525 ? 8.977 -14.832 51.951 1.00 93.81 525 ALA A O 1
ATOM 4020 N N . THR A 1 526 ? 6.773 -14.412 51.805 1.00 94.12 526 THR A N 1
ATOM 4021 C CA . THR A 1 526 ? 6.680 -14.598 50.347 1.00 94.12 526 THR A CA 1
ATOM 4022 C C . THR A 1 526 ? 7.298 -13.425 49.591 1.00 94.12 526 THR A C 1
ATOM 4024 O O . THR A 1 526 ? 7.990 -13.628 48.595 1.00 94.12 526 THR A O 1
ATOM 4027 N N . VAL A 1 527 ? 7.101 -12.194 50.066 1.00 93.75 527 VAL A N 1
ATOM 4028 C CA . VAL A 1 527 ? 7.764 -11.007 49.502 1.00 93.75 527 VAL A CA 1
ATOM 4029 C C . VAL A 1 527 ? 9.277 -11.127 49.643 1.00 93.75 527 VAL A C 1
ATOM 4031 O O . VAL A 1 527 ? 9.999 -10.924 48.672 1.00 93.75 527 VAL A O 1
ATOM 4034 N N . GLU A 1 528 ? 9.747 -11.528 50.821 1.00 94.75 528 GLU A N 1
ATOM 4035 C CA . GLU A 1 528 ? 11.166 -11.743 51.112 1.00 94.75 528 GLU A CA 1
ATOM 4036 C C . GLU A 1 528 ? 11.742 -12.869 50.231 1.00 94.75 528 GLU A C 1
ATOM 4038 O O . GLU A 1 528 ? 12.847 -12.766 49.706 1.00 94.75 528 GLU A O 1
ATOM 4043 N N . SER A 1 529 ? 10.960 -13.925 49.978 1.00 94.56 529 SER A N 1
ATOM 4044 C CA . SER A 1 529 ? 11.299 -14.976 49.008 1.00 94.56 529 SER A CA 1
ATOM 4045 C C . SER A 1 529 ? 11.477 -14.442 47.586 1.00 94.56 529 SER A C 1
ATOM 4047 O O . SER A 1 529 ? 12.472 -14.756 46.930 1.00 94.56 529 SER A O 1
ATOM 4049 N N . ASN A 1 530 ? 10.563 -13.585 47.122 1.00 94.38 530 ASN A N 1
ATOM 4050 C CA . ASN A 1 530 ? 10.660 -12.978 45.796 1.00 94.38 530 ASN A CA 1
ATOM 4051 C C . ASN A 1 530 ? 11.876 -12.058 45.674 1.00 94.38 530 ASN A C 1
ATOM 4053 O O . ASN A 1 530 ? 12.551 -12.111 44.652 1.00 94.38 530 ASN A O 1
ATOM 4057 N N . LYS A 1 531 ? 12.165 -11.244 46.698 1.00 94.88 531 LYS A N 1
ATOM 4058 C CA . LYS A 1 531 ? 13.351 -10.373 46.728 1.00 94.88 531 LYS A CA 1
ATOM 4059 C C . LYS A 1 531 ? 14.623 -11.193 46.566 1.00 94.88 531 LYS A C 1
ATOM 4061 O O . LYS A 1 531 ? 15.337 -11.018 45.586 1.00 94.88 531 LYS A O 1
ATOM 4066 N N . ARG A 1 532 ? 14.802 -12.218 47.410 1.00 94.81 532 ARG A N 1
ATOM 4067 C CA . ARG A 1 532 ? 15.921 -13.166 47.285 1.00 94.81 532 ARG A CA 1
ATOM 4068 C C . ARG A 1 532 ? 16.013 -13.802 45.899 1.00 94.81 532 ARG A C 1
ATOM 4070 O O . ARG A 1 532 ? 17.116 -14.046 45.423 1.00 94.81 532 ARG A O 1
ATOM 4077 N N . TYR A 1 533 ? 14.878 -14.109 45.267 1.00 94.88 533 TYR A N 1
ATOM 4078 C CA . TYR A 1 533 ? 14.874 -14.673 43.921 1.00 94.88 533 TYR A CA 1
ATOM 4079 C C . TYR A 1 533 ? 15.338 -13.659 42.866 1.00 94.88 533 TYR A C 1
ATOM 4081 O O . TYR A 1 533 ? 16.196 -13.999 42.051 1.00 94.88 533 TYR A O 1
ATOM 4089 N N . PHE A 1 534 ? 14.796 -12.437 42.872 1.00 95.31 534 PHE A N 1
ATOM 4090 C CA . PHE A 1 534 ? 15.106 -11.410 41.873 1.00 95.31 534 PHE A CA 1
ATOM 4091 C C . PHE A 1 534 ? 16.479 -10.752 42.071 1.00 95.31 534 PHE A C 1
ATOM 4093 O O . PHE A 1 534 ? 17.061 -10.326 41.073 1.00 95.31 534 PHE A O 1
ATOM 4100 N N . ASP A 1 535 ? 17.037 -10.791 43.283 1.00 94.31 535 ASP A N 1
ATOM 4101 C CA . ASP A 1 535 ? 18.410 -10.363 43.602 1.00 94.31 535 ASP A CA 1
ATOM 4102 C C . ASP A 1 535 ? 19.495 -11.263 42.982 1.00 94.31 535 ASP A C 1
ATOM 4104 O O . ASP A 1 535 ? 20.673 -10.900 42.944 1.00 94.31 535 ASP A O 1
ATOM 4108 N N . GLN A 1 536 ? 19.128 -12.448 42.483 1.00 93.19 536 GLN A N 1
ATOM 4109 C CA . GLN A 1 536 ? 20.068 -13.323 41.784 1.00 93.19 536 GLN A CA 1
ATOM 4110 C C . GLN A 1 536 ? 20.560 -12.685 40.472 1.00 93.19 536 GLN A C 1
ATOM 4112 O O . GLN A 1 536 ? 19.792 -11.985 39.799 1.00 93.19 536 GLN A O 1
ATOM 4117 N N . PRO A 1 537 ? 21.804 -12.982 40.037 1.00 90.75 537 PRO A N 1
ATOM 4118 C CA . PRO A 1 537 ? 22.297 -12.560 38.730 1.00 90.75 537 PRO A CA 1
ATOM 4119 C C . PRO A 1 537 ? 21.349 -12.983 37.605 1.00 90.75 537 PRO A C 1
ATOM 4121 O O . PRO A 1 537 ? 20.774 -14.076 37.638 1.00 90.75 537 PRO A O 1
ATOM 4124 N N . THR A 1 538 ? 21.202 -12.136 36.586 1.00 85.31 538 THR A N 1
ATOM 4125 C CA . THR A 1 538 ? 20.330 -12.411 35.435 1.00 85.31 538 THR A CA 1
ATOM 4126 C C . THR A 1 538 ? 20.675 -13.748 34.786 1.00 85.31 538 THR A C 1
ATOM 4128 O O . THR A 1 538 ? 19.778 -14.511 34.454 1.00 85.31 538 THR A O 1
ATOM 4131 N N . GLU A 1 539 ? 21.958 -14.088 34.679 1.00 84.44 539 GLU A N 1
ATOM 4132 C CA . GLU A 1 539 ? 22.445 -15.352 34.123 1.00 84.44 539 GLU A CA 1
ATOM 4133 C C . GLU A 1 539 ? 21.915 -16.583 34.866 1.00 84.44 539 GLU A C 1
ATOM 4135 O O . GLU A 1 539 ? 21.698 -17.619 34.241 1.00 84.44 539 GLU A O 1
ATOM 4140 N N . VAL A 1 540 ? 21.700 -16.474 36.181 1.00 87.56 540 VAL A N 1
ATOM 4141 C CA . VAL A 1 540 ? 21.127 -17.551 36.999 1.00 87.56 540 VAL A CA 1
ATOM 4142 C C . VAL A 1 540 ? 19.642 -17.684 36.686 1.00 87.56 540 VAL A C 1
ATOM 4144 O O . VAL A 1 540 ? 19.218 -18.749 36.260 1.00 87.56 540 VAL A O 1
ATOM 4147 N N . LYS A 1 541 ? 18.881 -16.585 36.765 1.00 92.56 541 LYS A N 1
ATOM 4148 C CA . LYS A 1 541 ? 17.433 -16.573 36.475 1.00 92.56 541 LYS A CA 1
ATOM 4149 C C . LYS A 1 541 ? 17.110 -17.001 35.033 1.00 92.56 541 LYS A C 1
ATOM 4151 O O . LYS A 1 541 ? 16.072 -17.599 34.765 1.00 92.56 541 LYS A O 1
ATOM 4156 N N . MET A 1 542 ? 17.998 -16.709 34.079 1.00 88.69 542 MET A N 1
ATOM 4157 C CA . MET A 1 542 ? 17.863 -17.121 32.675 1.00 88.69 542 MET A CA 1
ATOM 4158 C C . MET A 1 542 ? 17.966 -18.643 32.475 1.00 88.69 542 MET A C 1
ATOM 4160 O O . MET A 1 542 ? 17.558 -19.133 31.423 1.00 88.69 542 MET A O 1
ATOM 4164 N N . GLN A 1 543 ? 18.454 -19.413 33.455 1.00 88.75 543 GLN A N 1
ATOM 4165 C CA . GLN A 1 543 ? 18.409 -20.882 33.399 1.00 88.75 543 GLN A CA 1
ATOM 4166 C C . GLN A 1 543 ? 16.975 -21.415 33.485 1.00 88.75 543 GLN A C 1
ATOM 4168 O O . GLN A 1 543 ? 16.682 -22.489 32.962 1.00 88.75 543 GLN A O 1
ATOM 4173 N N . GLU A 1 544 ? 16.067 -20.640 34.079 1.00 92.31 544 GLU A N 1
ATOM 4174 C CA . GLU A 1 544 ? 14.634 -20.910 34.104 1.00 92.31 544 GLU A CA 1
ATOM 4175 C C . GLU A 1 544 ? 13.867 -20.079 33.069 1.00 92.31 544 GLU A C 1
ATOM 4177 O O . GLU A 1 544 ? 12.684 -19.814 33.270 1.00 92.31 544 GLU A O 1
ATOM 4182 N N . HIS A 1 545 ? 14.500 -19.644 31.971 1.00 89.19 545 HIS A N 1
ATOM 4183 C CA . HIS A 1 545 ? 13.837 -18.799 30.976 1.00 89.19 545 HIS A CA 1
ATOM 4184 C C . HIS A 1 545 ? 12.493 -19.388 30.523 1.00 89.19 545 HIS A C 1
ATOM 4186 O O . HIS A 1 545 ? 12.394 -20.567 30.188 1.00 89.19 545 HIS A O 1
ATOM 4192 N N . ILE A 1 546 ? 11.464 -18.546 30.452 1.00 82.38 546 ILE A N 1
ATOM 4193 C CA . ILE A 1 546 ? 10.070 -18.939 30.222 1.00 82.38 546 ILE A CA 1
ATOM 4194 C C . ILE A 1 546 ? 9.866 -19.816 28.967 1.00 82.38 546 ILE A C 1
ATOM 4196 O O . ILE A 1 546 ? 9.051 -20.737 28.990 1.00 82.38 546 ILE A O 1
ATOM 4200 N N . TYR A 1 547 ? 10.654 -19.607 27.902 1.00 79.12 547 TYR A N 1
ATOM 4201 C CA . TYR A 1 547 ? 10.627 -20.420 26.667 1.00 79.12 547 TYR A CA 1
ATOM 4202 C C . TYR A 1 547 ? 11.244 -21.824 26.787 1.00 79.12 547 TYR A C 1
ATOM 4204 O O . TYR A 1 547 ? 11.128 -22.617 25.855 1.00 79.12 547 TYR A O 1
ATOM 4212 N N . LEU A 1 548 ? 11.881 -22.161 27.910 1.00 80.25 548 LEU A N 1
ATOM 4213 C CA . LEU A 1 548 ? 12.367 -23.518 28.181 1.00 80.25 548 LEU A CA 1
ATOM 4214 C C . LEU A 1 548 ? 11.236 -24.450 28.654 1.00 80.25 548 LEU A C 1
ATOM 4216 O O . LEU A 1 548 ? 11.392 -25.670 28.636 1.00 80.25 548 LEU A O 1
ATOM 4220 N N . SER A 1 549 ? 10.077 -23.901 29.036 1.00 76.31 549 SER A N 1
ATOM 4221 C CA . SER A 1 549 ? 8.861 -24.667 29.324 1.00 76.31 549 SER A CA 1
ATOM 4222 C C . SER A 1 549 ? 7.901 -24.651 28.135 1.00 76.31 549 SER A C 1
ATOM 4224 O O . SER A 1 549 ? 7.587 -23.599 27.581 1.00 76.31 549 SER A O 1
ATOM 4226 N N . ARG A 1 550 ? 7.332 -25.817 27.794 1.00 66.44 550 ARG A N 1
ATOM 4227 C CA . ARG A 1 550 ? 6.325 -25.952 26.718 1.00 66.44 550 ARG A CA 1
ATOM 4228 C C . ARG A 1 550 ? 5.046 -25.156 26.961 1.00 66.44 550 ARG A C 1
ATOM 4230 O O . ARG A 1 550 ? 4.293 -24.928 26.022 1.00 66.44 550 ARG A O 1
ATOM 4237 N N . THR A 1 551 ? 4.780 -24.797 28.213 1.00 68.62 551 THR A N 1
ATOM 4238 C CA . THR A 1 551 ? 3.599 -24.031 28.622 1.00 68.62 551 THR A CA 1
ATOM 4239 C C . THR A 1 551 ? 3.953 -22.608 29.036 1.00 68.62 551 THR A C 1
ATOM 4241 O O . THR A 1 551 ? 3.165 -21.990 29.738 1.00 68.62 551 THR A O 1
ATOM 4244 N N . LEU A 1 552 ? 5.130 -22.095 28.652 1.00 80.31 552 LEU A N 1
ATOM 4245 C CA . LEU A 1 552 ? 5.602 -20.744 28.976 1.00 80.31 552 LEU A CA 1
ATOM 4246 C C . LEU A 1 552 ? 5.550 -20.448 30.484 1.00 80.31 552 LEU A C 1
ATOM 4248 O O . LEU A 1 552 ? 4.877 -19.523 30.940 1.00 80.31 552 LEU A O 1
ATOM 4252 N N . ARG A 1 553 ? 6.222 -21.279 31.284 1.00 90.56 553 ARG A N 1
ATOM 4253 C CA . ARG A 1 553 ? 6.397 -21.095 32.735 1.00 90.56 553 ARG A CA 1
ATOM 4254 C C . ARG A 1 553 ? 7.876 -20.978 33.065 1.00 90.56 553 ARG A C 1
ATOM 4256 O O . ARG A 1 553 ? 8.683 -21.661 32.443 1.00 90.56 553 ARG A O 1
ATOM 4263 N N . GLY A 1 554 ? 8.204 -20.127 34.029 1.00 93.38 554 GLY A N 1
ATOM 4264 C CA . GLY A 1 554 ? 9.575 -19.781 34.389 1.00 93.38 554 GLY A CA 1
ATOM 4265 C C . GLY A 1 554 ? 9.803 -18.270 34.453 1.00 93.38 554 GLY A C 1
ATOM 4266 O O . GLY A 1 554 ? 8.866 -17.484 34.616 1.00 93.38 554 GLY A O 1
ATOM 4267 N N . TYR A 1 555 ? 11.065 -17.878 34.338 1.00 94.62 555 TYR A N 1
ATOM 4268 C CA . TYR A 1 555 ? 11.550 -16.509 34.386 1.00 94.62 555 TYR A CA 1
ATOM 4269 C C . TYR A 1 555 ? 11.338 -15.759 33.062 1.00 94.62 555 TYR A C 1
ATOM 4271 O O . TYR A 1 555 ? 11.753 -16.205 31.993 1.00 94.62 555 TYR A O 1
ATOM 4279 N N . GLU A 1 556 ? 10.717 -14.588 33.145 1.00 92.31 556 GLU A N 1
ATOM 4280 C CA . GLU A 1 556 ? 10.530 -13.623 32.063 1.00 92.31 556 GLU A CA 1
ATOM 4281 C C . GLU A 1 556 ? 11.444 -12.414 32.346 1.00 92.31 556 GLU A C 1
ATOM 4283 O O . GLU A 1 556 ? 11.236 -11.727 33.355 1.00 92.31 556 GLU A O 1
ATOM 4288 N N . PRO A 1 557 ? 12.462 -12.150 31.506 1.00 89.88 557 PRO A N 1
ATOM 4289 C CA . PRO A 1 557 ? 13.430 -11.085 31.751 1.00 89.88 557 PRO A CA 1
ATOM 4290 C C . PRO A 1 557 ? 12.818 -9.693 31.565 1.00 89.88 557 PRO A C 1
ATOM 4292 O O . PRO A 1 557 ? 11.712 -9.537 31.038 1.00 89.88 557 PRO A O 1
ATOM 4295 N N . LEU A 1 558 ? 13.574 -8.662 31.957 1.00 86.06 558 LEU A N 1
ATOM 4296 C CA . LEU A 1 558 ? 13.238 -7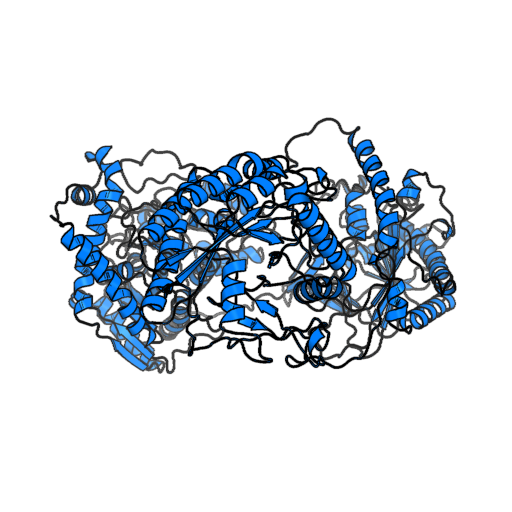.271 31.644 1.00 86.06 558 LEU A CA 1
ATOM 4297 C C . LEU A 1 558 ? 12.943 -7.106 30.156 1.00 86.06 558 LEU A C 1
ATOM 4299 O O . LEU A 1 558 ? 13.683 -7.628 29.325 1.00 86.06 558 LEU A O 1
ATOM 4303 N N . HIS A 1 559 ? 11.873 -6.373 29.835 1.00 82.12 559 HIS A N 1
ATOM 4304 C CA . HIS A 1 559 ? 11.419 -6.155 28.458 1.00 82.12 559 HIS A CA 1
ATOM 4305 C C . HIS A 1 559 ? 10.969 -7.428 27.722 1.00 82.12 559 HIS A C 1
ATOM 4307 O O . HIS A 1 559 ? 10.677 -7.381 26.530 1.00 82.12 559 HIS A O 1
ATOM 4313 N N . GLY A 1 560 ? 10.860 -8.559 28.429 1.00 72.19 560 GLY A N 1
ATOM 4314 C CA . GLY A 1 560 ? 10.455 -9.840 27.859 1.00 72.19 560 GLY A CA 1
ATOM 4315 C C . GLY A 1 560 ? 8.990 -9.898 27.423 1.00 72.19 560 GLY A C 1
ATOM 4316 O O . GLY A 1 560 ? 8.663 -10.750 26.606 1.00 72.19 560 GLY A O 1
ATOM 4317 N N . ALA A 1 561 ? 8.135 -8.995 27.923 1.00 72.75 561 ALA A N 1
ATOM 4318 C CA . ALA A 1 561 ? 6.725 -8.855 27.545 1.00 72.75 561 ALA A CA 1
ATOM 4319 C C . ALA A 1 561 ? 6.446 -7.472 26.935 1.00 72.75 561 ALA A C 1
ATOM 4321 O O . ALA A 1 561 ? 7.099 -6.493 27.299 1.00 72.75 561 ALA A O 1
ATOM 4322 N N . GLN A 1 562 ? 5.455 -7.370 26.045 1.00 74.06 562 GLN A N 1
ATOM 4323 C CA . GLN A 1 562 ? 5.069 -6.110 25.401 1.00 74.06 562 GLN A CA 1
ATOM 4324 C C . GLN A 1 562 ? 3.545 -6.001 25.283 1.00 74.06 562 GLN A C 1
ATOM 4326 O O . GLN A 1 562 ? 2.953 -6.464 24.311 1.00 74.06 562 GLN A O 1
ATOM 4331 N N . LEU A 1 563 ? 2.910 -5.363 26.269 1.00 69.88 563 LEU A N 1
ATOM 4332 C CA . LEU A 1 563 ? 1.460 -5.138 26.254 1.00 69.88 563 LEU A CA 1
ATOM 4333 C C . LEU A 1 563 ? 1.043 -3.825 25.582 1.00 69.88 563 LEU A C 1
ATOM 4335 O O . LEU A 1 563 ? -0.092 -3.721 25.131 1.00 69.88 563 LEU A O 1
ATOM 4339 N N . ASP A 1 564 ? 1.949 -2.851 25.465 1.00 68.00 564 ASP A N 1
ATOM 4340 C CA . ASP A 1 564 ? 1.755 -1.628 24.678 1.00 68.00 564 ASP A CA 1
ATOM 4341 C C . ASP A 1 564 ? 2.613 -1.677 23.405 1.00 68.00 564 ASP A C 1
ATOM 4343 O O . ASP A 1 564 ? 3.814 -1.394 23.419 1.00 68.00 564 ASP A O 1
ATOM 4347 N N . GLY A 1 565 ? 1.983 -2.021 22.279 1.00 59.19 565 GLY A N 1
ATOM 4348 C CA . GLY A 1 565 ? 2.653 -2.118 20.979 1.00 59.19 565 GLY A CA 1
ATOM 4349 C C . GLY A 1 565 ? 3.162 -0.781 20.424 1.00 59.19 565 GLY A C 1
ATOM 4350 O O . GLY A 1 565 ? 3.902 -0.775 19.443 1.00 59.19 565 GLY A O 1
ATOM 4351 N N . SER A 1 566 ? 2.794 0.355 21.030 1.00 58.59 566 SER A N 1
ATOM 4352 C CA . SER A 1 566 ? 3.348 1.670 20.679 1.00 58.59 566 SER A CA 1
ATOM 4353 C C . SER A 1 566 ? 4.698 1.950 21.349 1.00 58.59 566 SER A C 1
ATOM 4355 O O . SER A 1 566 ? 5.407 2.870 20.937 1.00 58.59 566 SER A O 1
ATOM 4357 N N . LYS A 1 567 ? 5.082 1.156 22.360 1.00 62.66 567 LYS A N 1
ATOM 4358 C CA . LYS A 1 567 ? 6.352 1.285 23.079 1.00 62.66 567 LYS A CA 1
ATOM 4359 C C . LYS A 1 567 ? 7.323 0.182 22.631 1.00 62.66 567 LYS A C 1
ATOM 4361 O O . LYS A 1 567 ? 7.192 -0.962 23.063 1.00 62.66 567 LYS A O 1
ATOM 4366 N N . PRO A 1 568 ? 8.332 0.495 21.793 1.00 57.22 568 PRO A N 1
ATOM 4367 C CA . PRO A 1 568 ? 9.182 -0.512 21.147 1.00 57.22 568 PRO A CA 1
ATOM 4368 C C . PRO A 1 568 ? 10.120 -1.253 22.110 1.00 57.22 568 PRO A C 1
ATOM 4370 O O . PRO A 1 568 ? 10.679 -2.277 21.740 1.00 57.22 568 PRO A O 1
ATOM 4373 N N . LYS A 1 569 ? 10.304 -0.746 23.336 1.00 67.25 569 LYS A N 1
ATOM 4374 C CA . LYS A 1 569 ? 11.182 -1.355 24.342 1.00 67.25 569 LYS A CA 1
ATOM 4375 C C . LYS A 1 569 ? 10.520 -2.474 25.149 1.00 67.25 569 LYS A C 1
ATOM 4377 O O . LYS A 1 569 ? 11.241 -3.150 25.858 1.00 67.25 569 LYS A O 1
ATOM 4382 N N . GLY A 1 570 ? 9.200 -2.665 25.093 1.00 73.25 570 GLY A N 1
ATOM 4383 C CA . GLY A 1 570 ? 8.503 -3.619 25.970 1.00 73.25 570 GLY A CA 1
ATOM 4384 C C . GLY A 1 570 ? 8.395 -3.165 27.435 1.00 73.25 570 GLY A C 1
ATOM 4385 O O . GLY A 1 570 ? 8.942 -2.134 27.837 1.00 73.25 570 GLY A O 1
ATOM 4386 N N . ASP A 1 571 ? 7.672 -3.942 28.240 1.00 81.56 571 ASP A N 1
ATOM 4387 C CA . ASP A 1 571 ? 7.353 -3.653 29.640 1.00 81.56 571 ASP A CA 1
ATOM 4388 C C . ASP A 1 571 ? 8.614 -3.702 30.521 1.00 81.56 571 ASP A C 1
ATOM 4390 O O . ASP A 1 571 ? 9.338 -4.702 30.561 1.00 81.56 571 ASP A O 1
ATOM 4394 N N . ARG A 1 572 ? 8.876 -2.632 31.281 1.00 86.00 572 ARG A N 1
ATOM 4395 C CA . ARG A 1 572 ? 10.049 -2.531 32.168 1.00 86.00 572 ARG A CA 1
ATOM 4396 C C . ARG A 1 572 ? 9.787 -3.235 33.506 1.00 86.00 572 ARG A C 1
ATOM 4398 O O . ARG A 1 572 ? 9.684 -2.594 34.553 1.00 86.00 572 ARG A O 1
ATOM 4405 N N . LYS A 1 573 ? 9.672 -4.561 33.446 1.00 90.50 573 LYS A N 1
ATOM 4406 C CA . LYS A 1 573 ? 9.566 -5.485 34.583 1.00 90.50 573 LYS A CA 1
ATOM 4407 C C . LYS A 1 573 ? 10.220 -6.820 34.255 1.00 90.50 573 LYS A C 1
ATOM 4409 O O . LYS A 1 573 ? 10.239 -7.218 33.095 1.00 90.50 573 LYS A O 1
ATOM 4414 N N . GLU A 1 574 ? 10.688 -7.522 35.271 1.00 93.62 574 GLU A N 1
ATOM 4415 C CA . GLU A 1 574 ? 10.993 -8.949 35.185 1.00 93.62 574 GLU A CA 1
ATOM 4416 C C . GLU A 1 574 ? 9.996 -9.730 36.042 1.00 93.62 574 GLU A C 1
ATOM 4418 O O . GLU A 1 574 ? 9.371 -9.181 36.956 1.00 93.62 574 GLU A O 1
ATOM 4423 N N . SER A 1 575 ? 9.796 -11.010 35.740 1.00 95.31 575 SER A N 1
ATOM 4424 C CA . SER A 1 575 ? 8.856 -11.817 36.509 1.00 95.31 575 SER A CA 1
ATOM 4425 C C . SER A 1 575 ? 9.171 -13.305 36.511 1.00 95.31 575 SER A C 1
ATOM 4427 O O . SER A 1 575 ? 9.952 -13.792 35.704 1.00 95.31 575 SER A O 1
ATOM 4429 N N . PHE A 1 576 ? 8.545 -14.033 37.429 1.00 95.69 576 PHE A N 1
ATOM 4430 C CA . PHE A 1 576 ? 8.530 -15.488 37.454 1.00 95.69 576 PHE A CA 1
ATOM 4431 C C . PHE A 1 576 ? 7.076 -15.964 37.434 1.00 95.69 576 PHE A C 1
ATOM 4433 O O . PHE A 1 576 ? 6.287 -15.593 38.310 1.00 95.69 576 PHE A O 1
ATOM 4440 N N . LEU A 1 577 ? 6.711 -16.737 36.409 1.00 94.31 577 LEU A N 1
ATOM 4441 C CA . LEU A 1 577 ? 5.348 -17.202 36.154 1.00 94.31 577 LEU A CA 1
ATOM 4442 C C . LEU A 1 577 ? 5.238 -18.711 36.364 1.00 94.31 577 LEU A C 1
ATOM 4444 O O . LEU A 1 577 ? 5.947 -19.490 35.724 1.00 94.31 577 LEU A O 1
ATOM 4448 N N . TYR A 1 578 ? 4.283 -19.124 37.191 1.00 93.56 578 TYR A N 1
ATOM 4449 C CA . TYR A 1 578 ? 3.975 -20.528 37.443 1.00 93.56 578 TYR A CA 1
ATOM 4450 C C . TYR A 1 578 ? 2.462 -20.737 37.621 1.00 93.56 578 TYR A C 1
ATOM 4452 O O . TYR A 1 578 ? 1.702 -19.792 37.831 1.00 93.56 578 TYR A O 1
ATOM 4460 N N . ASN A 1 579 ? 2.024 -21.982 37.482 1.00 91.38 579 ASN A N 1
ATOM 4461 C CA . ASN A 1 579 ? 0.635 -22.421 37.469 1.00 91.38 579 ASN A CA 1
ATOM 4462 C C . ASN A 1 579 ? 0.287 -23.324 38.658 1.00 91.38 579 ASN A C 1
ATOM 4464 O O . ASN A 1 579 ? 1.159 -23.804 39.383 1.00 91.38 579 ASN A O 1
ATOM 4468 N N . TYR A 1 580 ? -1.013 -23.579 38.799 1.00 90.81 580 TYR A N 1
ATOM 4469 C CA . TYR A 1 580 ? -1.601 -24.575 39.689 1.00 90.81 580 TYR A CA 1
ATOM 4470 C C . TYR A 1 580 ? -0.933 -25.961 39.582 1.00 90.81 580 TYR A C 1
ATOM 4472 O O . TYR A 1 580 ? -0.805 -26.508 38.487 1.00 90.81 580 TYR A O 1
ATOM 4480 N N . GLU A 1 581 ? -0.581 -26.552 40.728 1.00 90.94 581 GLU A N 1
ATOM 4481 C CA . GLU A 1 581 ? -0.204 -27.967 40.871 1.00 90.94 581 GLU A CA 1
ATOM 4482 C C . GLU A 1 581 ? -1.237 -28.641 41.798 1.00 90.94 581 GLU A C 1
ATOM 4484 O O . GLU A 1 581 ? -1.319 -28.250 42.966 1.00 90.94 581 GLU A O 1
ATOM 4489 N N . PRO A 1 582 ? -2.029 -29.631 41.333 1.00 90.75 582 PRO A N 1
ATOM 4490 C CA . PRO A 1 582 ? -3.077 -30.268 42.143 1.00 90.75 582 PRO A CA 1
ATOM 4491 C C . PRO A 1 582 ? -2.570 -30.879 43.447 1.00 90.75 582 PRO A C 1
ATOM 4493 O O . PRO A 1 582 ? -3.282 -30.908 44.447 1.00 90.75 582 PRO A O 1
ATOM 4496 N N . GLU A 1 583 ? -1.325 -31.354 43.455 1.00 89.19 583 GLU A N 1
ATOM 4497 C CA . GLU A 1 583 ? -0.672 -31.937 44.627 1.00 89.19 583 GLU A CA 1
ATOM 4498 C C . GLU A 1 583 ? -0.391 -30.891 45.719 1.00 89.19 583 GLU A C 1
ATOM 4500 O O . GLU A 1 583 ? -0.122 -31.244 46.868 1.00 89.19 583 GLU A O 1
ATOM 4505 N N . GLN A 1 584 ? -0.437 -29.604 45.367 1.00 90.00 584 GLN A N 1
ATOM 4506 C CA . GLN A 1 584 ? -0.289 -28.480 46.289 1.00 90.00 584 GLN A CA 1
ATOM 4507 C C . GLN A 1 584 ? -1.631 -27.880 46.716 1.00 90.00 584 GLN A C 1
ATOM 4509 O O . GLN A 1 584 ? -1.639 -26.946 47.514 1.00 90.00 584 GLN A O 1
ATOM 4514 N N . ASP A 1 585 ? -2.761 -28.401 46.241 1.00 92.25 585 ASP A N 1
ATOM 4515 C CA . ASP A 1 585 ? -4.076 -27.935 46.669 1.00 92.25 585 ASP A CA 1
ATOM 4516 C C . ASP A 1 585 ? -4.384 -28.395 48.110 1.00 92.25 585 ASP A C 1
ATOM 4518 O O . ASP A 1 585 ? -4.183 -29.571 48.425 1.00 92.25 585 ASP A O 1
ATOM 4522 N N . PRO A 1 586 ? -4.899 -27.523 49.003 1.00 88.94 586 PRO A N 1
ATOM 4523 C CA . PRO A 1 586 ? -5.389 -27.941 50.320 1.00 88.94 586 PRO A CA 1
ATOM 4524 C C . PRO A 1 586 ? -6.505 -28.995 50.268 1.00 88.94 586 PRO A C 1
ATOM 4526 O O . PRO A 1 586 ? -6.695 -29.738 51.230 1.00 88.94 586 PRO A O 1
ATOM 4529 N N . ILE A 1 587 ? -7.246 -29.053 49.158 1.00 88.88 587 ILE A N 1
ATOM 4530 C CA . ILE A 1 587 ? -8.283 -30.044 48.872 1.00 88.88 587 ILE A CA 1
ATOM 4531 C C . ILE A 1 587 ? -7.928 -30.695 47.524 1.00 88.88 587 ILE A C 1
ATOM 4533 O O . ILE A 1 587 ? -8.452 -30.276 46.489 1.00 88.88 587 ILE A O 1
ATOM 4537 N N . PRO A 1 588 ? -7.019 -31.690 47.505 1.00 88.25 588 PRO A N 1
ATOM 4538 C CA . PRO A 1 588 ? -6.555 -32.304 46.266 1.00 88.25 588 PRO A CA 1
ATOM 4539 C C . PRO A 1 588 ? -7.719 -32.861 45.433 1.00 88.25 588 PRO A C 1
ATOM 4541 O O . PRO A 1 588 ? -8.480 -33.702 45.930 1.00 88.25 588 PRO A O 1
ATOM 4544 N N . PRO A 1 589 ? -7.885 -32.430 44.171 1.00 89.94 589 PRO A N 1
ATOM 4545 C CA . PRO A 1 589 ? -8.961 -32.925 43.331 1.00 89.94 589 PRO A CA 1
ATOM 4546 C C . PRO A 1 589 ? -8.661 -34.340 42.829 1.00 89.94 589 PRO A C 1
ATOM 4548 O O . PRO A 1 589 ? -7.517 -34.707 42.553 1.00 89.94 589 PRO A O 1
ATOM 4551 N N . THR A 1 590 ? -9.713 -35.133 42.631 1.00 88.94 590 THR A N 1
ATOM 4552 C CA . THR A 1 590 ? -9.611 -36.366 41.840 1.00 88.94 590 THR A CA 1
ATOM 4553 C C . THR A 1 590 ? -9.761 -36.004 40.367 1.00 88.94 590 THR A C 1
ATOM 4555 O O . THR A 1 590 ? -10.821 -35.538 39.955 1.00 88.94 590 THR A O 1
ATOM 4558 N N . LEU A 1 591 ? -8.696 -36.195 39.587 1.00 86.50 591 LEU A N 1
ATOM 4559 C CA . LEU A 1 591 ? -8.649 -35.845 38.166 1.00 86.50 591 LEU A CA 1
ATOM 4560 C C . LEU A 1 591 ? -8.707 -37.086 37.287 1.00 86.50 591 LEU A C 1
ATOM 4562 O O . LEU A 1 591 ? -8.048 -38.085 37.577 1.00 86.50 591 LEU A O 1
ATOM 4566 N N . THR A 1 592 ? -9.447 -36.986 36.186 1.00 85.25 592 THR A N 1
ATOM 4567 C CA . THR A 1 592 ? -9.340 -37.934 35.069 1.00 85.25 592 THR A CA 1
ATOM 4568 C C . THR A 1 592 ? -7.991 -37.780 34.356 1.00 85.25 592 THR A C 1
ATOM 4570 O O . THR A 1 592 ? -7.350 -36.728 34.449 1.00 85.25 592 THR A O 1
ATOM 4573 N N . ASP A 1 593 ? -7.562 -38.797 33.603 1.00 80.75 593 ASP A N 1
ATOM 4574 C CA . ASP A 1 593 ? -6.330 -38.724 32.799 1.00 80.75 593 ASP A CA 1
ATOM 4575 C C . ASP A 1 593 ? -6.377 -37.571 31.782 1.00 80.75 593 ASP A C 1
ATOM 4577 O O . ASP A 1 593 ? -5.380 -36.884 31.560 1.00 80.75 593 ASP A O 1
ATOM 4581 N N . GLU A 1 594 ? -7.560 -37.307 31.221 1.00 76.81 594 GLU A N 1
ATOM 4582 C CA . GLU A 1 594 ? -7.811 -36.202 30.292 1.00 76.81 594 GLU A CA 1
ATOM 4583 C C . GLU A 1 594 ? -7.610 -34.840 30.969 1.00 76.81 594 GLU A C 1
ATOM 4585 O O . GLU A 1 594 ? -6.918 -33.980 30.429 1.00 76.81 594 GLU A O 1
ATOM 4590 N N . GLN A 1 595 ? -8.143 -34.652 32.180 1.00 79.44 595 GLN A N 1
ATOM 4591 C CA . GLN A 1 595 ? -7.948 -33.424 32.957 1.00 79.44 595 GLN A CA 1
ATOM 4592 C C . GLN A 1 595 ? -6.497 -33.248 33.402 1.00 79.44 595 GLN A C 1
ATOM 4594 O O . GLN A 1 595 ? -5.970 -32.138 33.359 1.00 79.44 595 GLN A O 1
ATOM 4599 N N . ARG A 1 596 ? -5.824 -34.338 33.791 1.00 83.44 596 ARG A N 1
ATOM 4600 C CA . ARG A 1 596 ? -4.406 -34.302 34.170 1.00 83.44 596 ARG A CA 1
ATOM 4601 C C . ARG A 1 596 ? -3.522 -33.888 32.993 1.00 83.44 596 ARG A C 1
ATOM 4603 O O . ARG A 1 596 ? -2.576 -33.135 33.194 1.00 83.44 596 ARG A O 1
ATOM 4610 N N . ALA A 1 597 ? -3.859 -34.312 31.775 1.00 79.44 597 ALA A N 1
ATOM 4611 C CA . ALA A 1 597 ? -3.147 -33.927 30.557 1.00 79.44 597 ALA A CA 1
ATOM 4612 C C . ALA A 1 597 ? -3.306 -32.439 30.177 1.00 79.44 597 ALA A C 1
ATOM 4614 O O . ALA A 1 597 ? -2.514 -31.932 29.385 1.00 79.44 597 ALA A O 1
ATOM 4615 N N . LEU A 1 598 ? -4.306 -31.733 30.726 1.00 77.19 598 LEU A N 1
ATOM 4616 C CA . LEU A 1 598 ? -4.509 -30.293 30.509 1.00 77.19 598 LEU A CA 1
ATOM 4617 C C . LEU A 1 598 ? -3.688 -29.412 31.462 1.00 77.19 598 LEU A C 1
ATOM 4619 O O . LEU A 1 598 ? -3.613 -28.199 31.258 1.00 77.19 598 LEU A O 1
ATOM 4623 N N . LEU A 1 599 ? -3.091 -29.991 32.507 1.00 78.44 599 LEU A N 1
ATOM 4624 C CA . LEU A 1 599 ? -2.299 -29.242 33.477 1.00 78.44 599 LEU A CA 1
ATOM 4625 C C . LEU A 1 599 ? -0.949 -28.827 32.889 1.00 78.44 599 LEU A C 1
ATOM 4627 O O . LEU A 1 599 ? -0.302 -29.567 32.150 1.00 78.44 599 LEU A O 1
ATOM 4631 N N . SER A 1 600 ? -0.517 -27.617 33.236 1.00 72.50 600 SER A N 1
ATOM 4632 C CA . SER A 1 600 ? 0.776 -27.078 32.810 1.00 72.50 600 SER A CA 1
ATOM 4633 C C . SER A 1 600 ? 1.912 -27.576 33.700 1.00 72.50 600 SER A C 1
ATOM 4635 O O . SER A 1 600 ? 1.734 -27.733 34.905 1.00 72.50 600 SER A O 1
ATOM 4637 N N . HIS A 1 601 ? 3.102 -27.754 33.124 1.00 81.00 601 HIS A N 1
ATOM 4638 C CA . HIS A 1 601 ? 4.302 -28.080 33.892 1.00 81.00 601 HIS A CA 1
ATOM 4639 C C . HIS A 1 601 ? 5.095 -26.811 34.215 1.00 81.00 601 HIS A C 1
ATOM 4641 O O . HIS A 1 601 ? 5.533 -26.075 33.325 1.00 81.00 601 HIS A O 1
ATOM 4647 N N . ASN A 1 602 ? 5.292 -26.568 35.508 1.00 89.19 602 ASN A N 1
ATOM 4648 C CA . ASN A 1 602 ? 6.083 -25.448 36.002 1.00 89.19 602 ASN A CA 1
ATOM 4649 C C . ASN A 1 602 ? 7.583 -25.723 35.879 1.00 89.19 602 ASN A C 1
ATOM 4651 O O . ASN A 1 602 ? 8.052 -26.808 36.228 1.00 89.19 602 ASN A O 1
ATOM 4655 N N . LEU A 1 603 ? 8.337 -24.717 35.435 1.00 91.62 603 LEU A N 1
ATOM 4656 C CA . LEU A 1 603 ? 9.796 -24.746 35.399 1.00 91.62 603 LEU A CA 1
ATOM 4657 C C . LEU A 1 603 ? 10.345 -24.072 36.657 1.00 91.62 603 LEU A C 1
ATOM 4659 O O . LEU A 1 603 ? 10.519 -22.859 36.694 1.00 91.62 603 LEU A O 1
ATOM 4663 N N . TRP A 1 604 ? 10.557 -24.864 37.705 1.00 92.50 604 TRP A N 1
ATOM 4664 C CA . TRP A 1 604 ? 11.101 -24.385 38.976 1.00 92.50 604 TRP A CA 1
ATOM 4665 C C . TRP A 1 604 ? 12.638 -24.354 38.967 1.00 92.50 604 TRP A C 1
ATOM 4667 O O . TRP A 1 604 ? 13.241 -25.246 38.363 1.00 92.50 604 TRP A O 1
ATOM 4677 N N . PRO A 1 605 ? 13.277 -23.412 39.689 1.00 89.75 605 PRO A N 1
ATOM 4678 C CA . PRO A 1 605 ? 14.729 -23.390 39.841 1.00 89.75 605 PRO A CA 1
ATOM 4679 C C . PRO A 1 605 ? 15.234 -24.661 40.527 1.00 89.75 605 PRO A C 1
ATOM 4681 O O . PRO A 1 605 ? 14.801 -24.993 41.636 1.00 89.75 605 PRO A O 1
ATOM 4684 N N . LYS A 1 606 ? 16.156 -25.381 39.877 1.00 84.75 606 LYS A N 1
ATOM 4685 C CA . LYS A 1 606 ? 16.665 -26.673 40.378 1.00 84.75 606 LYS A CA 1
ATOM 4686 C C . LYS A 1 606 ? 17.473 -26.510 41.666 1.00 84.75 606 LYS A C 1
ATOM 4688 O O . LYS A 1 606 ? 17.315 -27.307 42.588 1.00 84.75 606 LYS A O 1
ATOM 4693 N N . ASP A 1 607 ? 18.260 -25.441 41.746 1.00 82.00 607 ASP A N 1
ATOM 4694 C CA . ASP A 1 607 ? 19.160 -25.163 42.871 1.00 82.00 607 ASP A CA 1
ATOM 4695 C C . ASP A 1 607 ? 18.486 -24.361 44.001 1.00 82.00 607 ASP A C 1
ATOM 4697 O O . ASP A 1 607 ? 19.108 -24.063 45.020 1.00 82.00 607 ASP A O 1
ATOM 4701 N N . ASN A 1 608 ? 17.192 -24.044 43.864 1.00 84.81 608 ASN A N 1
ATOM 4702 C CA . ASN A 1 608 ? 16.411 -23.348 44.887 1.00 84.81 608 ASN A CA 1
ATOM 4703 C C . ASN A 1 608 ? 15.032 -24.006 45.114 1.00 84.81 608 ASN A C 1
ATOM 4705 O O . ASN A 1 608 ? 13.985 -23.395 44.876 1.00 84.81 608 ASN A O 1
ATOM 4709 N N . PRO A 1 609 ? 14.990 -25.250 45.632 1.00 87.25 609 PRO A N 1
ATOM 4710 C CA . PRO A 1 609 ? 13.732 -25.939 45.934 1.00 87.25 609 PRO A CA 1
ATOM 4711 C C . PRO A 1 609 ? 12.917 -25.230 47.027 1.00 87.25 609 PRO A C 1
ATOM 4713 O O . PRO A 1 609 ? 11.701 -25.410 47.115 1.00 87.25 609 PRO A O 1
ATOM 4716 N N . LYS A 1 610 ? 13.574 -24.401 47.849 1.00 90.25 610 LYS A N 1
ATOM 4717 C CA . LYS A 1 610 ? 12.930 -23.599 48.889 1.00 90.25 610 LYS A CA 1
ATOM 4718 C C . LYS A 1 610 ? 12.005 -22.537 48.289 1.00 90.25 610 LYS A C 1
ATOM 4720 O O . LYS A 1 610 ? 10.903 -22.361 48.795 1.00 90.25 610 LYS A O 1
ATOM 4725 N N . PHE A 1 611 ? 12.393 -21.907 47.178 1.00 93.25 611 PHE A N 1
ATOM 4726 C CA . PHE A 1 611 ? 11.556 -20.928 46.477 1.00 93.25 611 PHE A CA 1
ATOM 4727 C C . PHE A 1 611 ? 10.214 -21.524 46.028 1.00 93.25 611 PHE A C 1
ATOM 4729 O O . PHE A 1 611 ? 9.167 -20.917 46.245 1.00 93.25 611 PHE A O 1
ATOM 4736 N N . LYS A 1 612 ? 10.222 -22.760 45.502 1.00 92.56 612 LYS A N 1
ATOM 4737 C CA . LYS A 1 612 ? 8.994 -23.508 45.175 1.00 92.56 612 LYS A CA 1
ATOM 4738 C C . LYS A 1 612 ? 8.097 -23.686 46.406 1.00 92.56 612 LYS A C 1
ATOM 4740 O O . LYS A 1 612 ? 6.893 -23.448 46.334 1.00 92.56 612 LYS A O 1
ATOM 4745 N N . GLN A 1 613 ? 8.673 -24.122 47.528 1.00 91.75 613 GLN A N 1
ATOM 4746 C CA . GLN A 1 613 ? 7.927 -24.357 48.770 1.00 91.75 613 GLN A CA 1
ATOM 4747 C C . GLN A 1 613 ? 7.323 -23.061 49.330 1.00 91.75 613 GLN A C 1
ATOM 4749 O O . GLN A 1 613 ? 6.158 -23.052 49.720 1.00 91.75 613 GLN A O 1
ATOM 4754 N N . GLU A 1 614 ? 8.100 -21.975 49.334 1.00 91.62 614 GLU A N 1
ATOM 4755 C CA . GLU A 1 614 ? 7.678 -20.651 49.802 1.00 91.62 614 GLU A CA 1
ATOM 4756 C C . GLU A 1 614 ? 6.566 -20.070 48.905 1.00 91.62 614 GLU A C 1
ATOM 4758 O O . GLU A 1 614 ? 5.569 -19.571 49.426 1.00 91.62 614 GLU A O 1
ATOM 4763 N N . CYS A 1 615 ? 6.661 -20.228 47.577 1.00 91.94 615 CYS A N 1
ATOM 4764 C CA . CYS A 1 615 ? 5.598 -19.837 46.644 1.00 91.94 615 CYS A CA 1
ATOM 4765 C C . CYS A 1 615 ? 4.282 -20.579 46.929 1.00 91.94 615 CYS A C 1
ATOM 4767 O O . CYS A 1 615 ? 3.258 -19.943 47.185 1.00 91.94 615 CYS A O 1
ATOM 4769 N N . PHE A 1 616 ? 4.309 -21.915 46.983 1.00 92.69 616 PHE A N 1
ATOM 4770 C CA . PHE A 1 616 ? 3.088 -22.700 47.190 1.00 92.69 616 PHE A CA 1
ATOM 4771 C C . PHE A 1 616 ? 2.483 -22.567 48.593 1.00 92.69 616 PHE A C 1
ATOM 4773 O O . PHE A 1 616 ? 1.282 -22.792 48.753 1.00 92.69 616 PHE A O 1
ATOM 4780 N N . ALA A 1 617 ? 3.262 -22.195 49.614 1.00 92.81 617 ALA A N 1
ATOM 4781 C CA . ALA A 1 617 ? 2.717 -21.896 50.939 1.00 92.81 617 ALA A CA 1
ATOM 4782 C C . ALA A 1 617 ? 1.728 -20.718 50.885 1.00 92.81 617 ALA A C 1
ATOM 4784 O O . ALA A 1 617 ? 0.639 -20.799 51.456 1.00 92.81 617 ALA A O 1
ATOM 4785 N N . TYR A 1 618 ? 2.074 -19.663 50.142 1.00 93.94 618 TYR A N 1
ATOM 4786 C CA . TYR A 1 618 ? 1.191 -18.526 49.883 1.00 93.94 618 TYR A CA 1
ATOM 4787 C C . TYR A 1 618 ? -0.017 -18.921 49.033 1.00 93.94 618 TYR A C 1
ATOM 4789 O O . TYR A 1 618 ? -1.157 -18.596 49.371 1.00 93.94 618 TYR A O 1
ATOM 4797 N N . ASP A 1 619 ? 0.211 -19.687 47.967 1.00 91.75 619 ASP A N 1
ATOM 4798 C CA . ASP A 1 619 ? -0.848 -20.036 47.018 1.00 91.75 619 ASP A CA 1
ATOM 4799 C C . ASP A 1 619 ? -1.927 -20.925 47.638 1.00 91.75 619 ASP A C 1
ATOM 4801 O O . ASP A 1 619 ? -3.097 -20.787 47.297 1.00 91.75 619 ASP A O 1
ATOM 4805 N N . LYS A 1 620 ? -1.573 -21.778 48.608 1.00 93.62 620 LYS A N 1
ATOM 4806 C CA . LYS A 1 620 ? -2.542 -22.559 49.396 1.00 93.62 620 LYS A CA 1
ATOM 4807 C C . LYS A 1 620 ? -3.547 -21.664 50.121 1.00 93.62 620 LYS A C 1
ATOM 4809 O O . LYS A 1 620 ? -4.748 -21.932 50.076 1.00 93.62 620 LYS A O 1
ATOM 4814 N N . ALA A 1 621 ? -3.072 -20.592 50.757 1.00 94.25 621 ALA A N 1
ATOM 4815 C CA . ALA A 1 621 ? -3.940 -19.626 51.427 1.00 94.25 621 ALA A CA 1
ATOM 4816 C C . ALA A 1 621 ? -4.783 -18.831 50.413 1.00 94.25 621 ALA A C 1
ATOM 4818 O O . ALA A 1 621 ? -5.986 -18.648 50.614 1.00 94.25 621 ALA A O 1
ATOM 4819 N N . MET A 1 622 ? -4.178 -18.427 49.290 1.00 95.75 622 MET A N 1
ATOM 4820 C CA . MET A 1 622 ? -4.866 -17.704 48.213 1.00 95.75 622 MET A CA 1
ATOM 4821 C C . MET A 1 622 ? -5.949 -18.546 47.532 1.00 95.75 622 MET A C 1
ATOM 4823 O O . MET A 1 622 ? -7.026 -18.026 47.261 1.00 95.75 622 MET A O 1
ATOM 4827 N N . LEU A 1 623 ? -5.720 -19.844 47.311 1.00 95.25 623 LEU A N 1
ATOM 4828 C CA . LEU A 1 623 ? -6.712 -20.778 46.767 1.00 95.25 623 LEU A CA 1
ATOM 4829 C C . LEU A 1 623 ? -7.944 -20.888 47.673 1.00 95.25 623 LEU A C 1
ATOM 4831 O O . LEU A 1 623 ? -9.074 -20.852 47.183 1.00 95.25 623 LEU A O 1
ATOM 4835 N N . GLY A 1 624 ? -7.738 -20.993 48.991 1.00 94.44 624 GLY A N 1
ATOM 4836 C CA . GLY A 1 624 ? -8.829 -21.026 49.969 1.00 94.44 624 GLY A CA 1
ATOM 4837 C C . GLY A 1 624 ? -9.676 -19.753 49.931 1.00 94.44 624 GLY A C 1
ATOM 4838 O O . GLY A 1 624 ? -10.903 -19.820 49.816 1.00 94.44 624 GLY A O 1
ATOM 4839 N N . LEU A 1 625 ? -9.014 -18.594 49.936 1.00 96.38 625 LEU A N 1
ATOM 4840 C CA . LEU A 1 625 ? -9.669 -17.293 49.807 1.00 96.38 625 LEU A CA 1
ATOM 4841 C C . LEU A 1 625 ? -10.396 -17.147 48.459 1.00 96.38 625 LEU A C 1
ATOM 4843 O O . LEU A 1 625 ? -11.551 -16.732 48.424 1.00 96.38 625 LEU A O 1
ATOM 4847 N N . ALA A 1 626 ? -9.763 -17.524 47.348 1.00 96.88 626 ALA A N 1
ATOM 4848 C CA . ALA A 1 626 ? -10.323 -17.393 46.005 1.00 96.88 626 ALA A CA 1
ATOM 4849 C C . ALA A 1 626 ? -11.593 -18.240 45.809 1.00 96.88 626 ALA A C 1
ATOM 4851 O O . ALA A 1 626 ? -12.558 -17.776 45.201 1.00 96.88 626 ALA A O 1
ATOM 4852 N N . ARG A 1 627 ? -11.650 -19.447 46.386 1.00 95.81 627 ARG A N 1
ATOM 4853 C CA . ARG A 1 627 ? -12.874 -20.267 46.394 1.00 95.81 627 ARG A CA 1
ATOM 4854 C C . ARG A 1 627 ? -14.009 -19.588 47.164 1.00 95.81 627 ARG A C 1
ATOM 4856 O O . ARG A 1 627 ? -15.130 -19.525 46.664 1.00 95.81 627 ARG A O 1
ATOM 4863 N N . LYS A 1 628 ? -13.717 -18.998 48.328 1.00 95.69 628 LYS A N 1
ATOM 4864 C CA . LYS A 1 628 ? -14.696 -18.211 49.102 1.00 95.69 628 LYS A CA 1
ATOM 4865 C C . LYS A 1 628 ? -15.161 -16.955 48.361 1.00 95.69 628 LYS A C 1
ATOM 4867 O O . LYS A 1 628 ? -16.346 -16.621 48.386 1.00 95.69 628 LYS A O 1
ATOM 4872 N N . MET A 1 629 ? -14.258 -16.304 47.632 1.00 97.25 629 MET A N 1
ATOM 4873 C CA . MET A 1 629 ? -14.600 -15.190 46.748 1.00 97.25 629 MET A CA 1
ATOM 4874 C C . MET A 1 629 ? -15.527 -15.635 45.612 1.00 97.25 629 MET A C 1
ATOM 4876 O O . MET A 1 629 ? -16.527 -14.964 45.371 1.00 97.25 629 MET A O 1
ATOM 4880 N N . MET A 1 630 ? -15.285 -16.788 44.969 1.00 96.31 630 MET A N 1
ATOM 4881 C CA . MET A 1 630 ? -16.213 -17.324 43.959 1.00 96.31 630 MET A CA 1
ATOM 4882 C C . MET A 1 630 ? -17.611 -17.601 44.510 1.00 96.31 630 MET A C 1
ATOM 4884 O O . MET A 1 630 ? -18.588 -17.287 43.830 1.00 96.31 630 MET A O 1
ATOM 4888 N N . GLN A 1 631 ? -17.715 -18.122 45.733 1.00 96.44 631 GLN A N 1
ATOM 4889 C CA . GLN A 1 631 ? -18.995 -18.310 46.424 1.00 96.44 631 GLN A CA 1
ATOM 4890 C C . GLN A 1 631 ? -19.711 -16.966 46.661 1.00 96.44 631 GLN A C 1
ATOM 4892 O O . GLN A 1 631 ? -20.903 -16.822 46.389 1.00 96.44 631 GLN A O 1
ATOM 4897 N N . SER A 1 632 ? -18.966 -15.927 47.050 1.00 96.88 632 SER A N 1
ATOM 4898 C CA . SER A 1 632 ? -19.516 -14.570 47.193 1.00 96.88 632 SER A CA 1
ATOM 4899 C C . SER A 1 632 ? -19.939 -13.952 45.857 1.00 96.88 632 SER A C 1
ATOM 4901 O O . SER A 1 632 ? -20.987 -13.311 45.787 1.00 96.88 632 SER A O 1
ATOM 4903 N N . PHE A 1 633 ? -19.183 -14.172 44.775 1.00 96.44 633 PHE A N 1
ATOM 4904 C CA . PHE A 1 633 ? -19.588 -13.753 43.430 1.00 96.44 633 PHE A CA 1
ATOM 4905 C C . PHE A 1 633 ? -20.863 -14.477 42.982 1.00 96.44 633 PHE A C 1
ATOM 4907 O O . PHE A 1 633 ? -21.741 -13.842 42.404 1.00 96.44 633 PHE A O 1
ATOM 4914 N N . ALA A 1 634 ? -21.009 -15.768 43.289 1.00 93.44 634 ALA A N 1
ATOM 4915 C CA . ALA A 1 634 ? -22.238 -16.525 43.056 1.00 93.44 634 ALA A CA 1
ATOM 4916 C C . ALA A 1 634 ? -23.449 -15.893 43.769 1.00 93.44 634 ALA A C 1
ATOM 4918 O O . ALA A 1 634 ? -24.437 -15.550 43.111 1.00 93.44 634 ALA A O 1
ATOM 4919 N N . ILE A 1 635 ? -23.341 -15.630 45.076 1.00 94.44 635 ILE A N 1
ATOM 4920 C CA . ILE A 1 635 ? -24.401 -14.954 45.843 1.00 94.44 635 ILE A CA 1
ATOM 4921 C C . ILE A 1 635 ? -24.712 -13.570 45.246 1.00 94.44 635 ILE A C 1
ATOM 4923 O O . ILE A 1 635 ? -25.876 -13.229 45.040 1.00 94.44 635 ILE A O 1
ATOM 4927 N N . GLY A 1 636 ? -23.687 -12.782 44.905 1.00 92.00 636 GLY A N 1
ATOM 4928 C CA . GLY A 1 636 ? -23.838 -11.453 44.296 1.00 92.00 636 GLY A CA 1
ATOM 4929 C C . GLY A 1 636 ? -24.509 -11.463 42.912 1.00 92.00 636 GLY A C 1
ATOM 4930 O O . GLY A 1 636 ? -25.178 -10.504 42.508 1.00 92.00 636 GLY A O 1
ATOM 4931 N N . LEU A 1 637 ? -24.380 -12.569 42.181 1.00 90.00 637 LEU A N 1
ATOM 4932 C CA . LEU A 1 637 ? -25.086 -12.814 40.925 1.00 90.00 637 LEU A CA 1
ATOM 4933 C C . LEU A 1 637 ? -26.516 -13.339 41.138 1.00 90.00 637 LEU A C 1
ATOM 4935 O O . LEU A 1 637 ? -27.294 -13.376 40.185 1.00 90.00 637 LEU A O 1
ATOM 4939 N N . GLY A 1 638 ? -26.894 -13.686 42.368 1.00 88.81 638 GLY A N 1
ATOM 4940 C CA . GLY A 1 638 ? -28.200 -14.257 42.690 1.00 88.81 638 GLY A CA 1
ATOM 4941 C C . GLY A 1 638 ? -28.340 -15.713 42.241 1.00 88.81 638 GLY A C 1
ATOM 4942 O O . GLY A 1 638 ? -29.442 -16.137 41.897 1.00 88.81 638 GLY A O 1
ATOM 4943 N N . VAL A 1 639 ? -27.231 -16.458 42.176 1.00 89.75 639 VAL A N 1
ATOM 4944 C CA . VAL A 1 639 ? -27.235 -17.928 42.081 1.00 89.75 639 VAL A CA 1
ATOM 4945 C C . VAL A 1 639 ? -26.964 -18.545 43.455 1.00 89.75 639 VAL A C 1
ATOM 4947 O O . VAL A 1 639 ? -26.595 -17.848 44.399 1.00 89.75 639 VAL A O 1
ATOM 4950 N N . ASP A 1 640 ? -27.146 -19.862 43.552 1.00 92.25 640 ASP A N 1
ATOM 4951 C CA . ASP A 1 640 ? -26.725 -20.657 44.708 1.00 92.25 640 ASP A CA 1
ATOM 4952 C C . ASP A 1 640 ? -25.241 -20.423 45.055 1.00 92.25 640 ASP A C 1
ATOM 4954 O O . ASP A 1 640 ? -24.410 -20.321 44.151 1.00 92.25 640 ASP A O 1
ATOM 4958 N N . GLU A 1 641 ? -24.902 -20.356 46.348 1.00 94.38 641 GLU A N 1
ATOM 4959 C CA . GLU A 1 641 ? -23.537 -20.084 46.837 1.00 94.38 641 GLU A CA 1
ATOM 4960 C C . GLU A 1 641 ? -22.503 -21.055 46.244 1.00 94.38 641 GLU A C 1
ATOM 4962 O O . GLU A 1 641 ? -21.398 -20.645 45.898 1.00 94.38 641 GLU A O 1
ATOM 4967 N N . HIS A 1 642 ? -22.883 -22.316 46.036 1.00 94.81 642 HIS A N 1
ATOM 4968 C CA . HIS A 1 642 ? -22.007 -23.377 45.540 1.00 94.81 642 HIS A CA 1
ATOM 4969 C C . HIS A 1 642 ? -22.092 -23.573 44.022 1.00 94.81 642 HIS A C 1
ATOM 4971 O O . HIS A 1 642 ? -21.537 -24.529 43.473 1.00 94.81 642 HIS A O 1
ATOM 4977 N N . HIS A 1 643 ? -22.764 -22.666 43.306 1.00 90.88 643 HIS A N 1
ATOM 4978 C CA . HIS A 1 643 ? -23.026 -22.796 41.874 1.00 90.88 643 HIS A CA 1
ATOM 4979 C C . HIS A 1 643 ? -21.757 -23.044 41.042 1.00 90.88 643 HIS A C 1
ATOM 4981 O O . HIS A 1 643 ? -21.780 -23.832 40.094 1.00 90.88 643 HIS A O 1
ATOM 4987 N N . PHE A 1 644 ? -20.642 -22.399 41.396 1.00 91.62 644 PHE A N 1
ATOM 4988 C CA . PHE A 1 644 ? -19.379 -22.513 40.662 1.00 91.62 644 PHE A CA 1
ATOM 4989 C C . PHE A 1 644 ? -18.435 -23.598 41.183 1.00 91.62 644 PHE A C 1
ATOM 4991 O O . PHE A 1 644 ? -17.458 -23.884 40.495 1.00 91.62 644 PHE A O 1
ATOM 4998 N N . ASP A 1 645 ? -18.713 -24.229 42.328 1.00 93.94 645 ASP A N 1
ATOM 4999 C CA . ASP A 1 645 ? -17.755 -25.104 43.023 1.00 93.94 645 ASP A CA 1
ATOM 5000 C C . ASP A 1 645 ? -17.283 -26.269 42.133 1.00 93.94 645 ASP A C 1
ATOM 5002 O O . ASP A 1 645 ? -16.093 -26.572 42.059 1.00 93.94 645 ASP A O 1
ATOM 5006 N N . HIS A 1 646 ? -18.194 -26.852 41.346 1.00 89.69 646 HIS A N 1
ATOM 5007 C CA . HIS A 1 646 ? -17.878 -27.923 40.392 1.00 89.69 646 HIS A CA 1
ATOM 5008 C C . HIS A 1 646 ? -16.970 -27.487 39.224 1.00 89.69 646 HIS A C 1
ATOM 5010 O O . HIS A 1 646 ? -16.363 -28.336 38.575 1.00 89.69 646 HIS A O 1
ATOM 5016 N N . LYS A 1 647 ? -16.873 -26.181 38.942 1.00 89.81 647 LYS A N 1
ATOM 5017 C CA . LYS A 1 647 ? -16.038 -25.606 37.872 1.00 89.81 647 LYS A CA 1
ATOM 5018 C C . LYS A 1 647 ? -14.682 -25.111 38.365 1.00 89.81 647 LYS A C 1
ATOM 5020 O O . LYS A 1 647 ? -13.936 -24.570 37.557 1.00 89.81 647 LYS A O 1
ATOM 5025 N N . ILE A 1 648 ? -14.391 -25.231 39.660 1.00 92.62 648 ILE A N 1
ATOM 5026 C CA . ILE A 1 648 ? -13.156 -24.733 40.293 1.00 92.62 648 ILE A CA 1
ATOM 5027 C C . ILE A 1 648 ? -12.506 -25.801 41.187 1.00 92.62 648 ILE A C 1
ATOM 5029 O O . ILE A 1 648 ? -11.805 -25.492 42.156 1.00 92.62 648 ILE A O 1
ATOM 5033 N N . THR A 1 649 ? -12.765 -27.074 40.882 1.00 90.25 649 THR A N 1
ATOM 5034 C CA . THR A 1 649 ? -12.159 -28.221 41.569 1.00 90.25 649 THR A CA 1
ATOM 5035 C C . THR A 1 649 ? -10.658 -28.307 41.295 1.00 90.25 649 THR A C 1
ATOM 5037 O O . THR A 1 649 ? -9.894 -28.561 42.218 1.00 90.25 649 THR A O 1
ATOM 5040 N N . ALA A 1 650 ? -10.236 -28.016 40.063 1.00 90.12 650 ALA A N 1
ATOM 5041 C CA . ALA A 1 650 ? -8.847 -27.913 39.623 1.00 90.12 650 ALA A CA 1
ATOM 5042 C C . ALA A 1 650 ? -8.682 -26.634 38.787 1.00 90.12 650 ALA A C 1
ATOM 5044 O O . ALA A 1 650 ? -8.600 -26.692 37.554 1.00 90.12 650 ALA A O 1
ATOM 5045 N N . PRO A 1 651 ? -8.750 -25.469 39.453 1.00 91.12 651 PRO A N 1
ATOM 5046 C CA . PRO A 1 651 ? -8.882 -24.187 38.781 1.00 91.12 651 PRO A CA 1
ATOM 5047 C C . PRO A 1 651 ? -7.636 -23.883 37.946 1.00 91.12 651 PRO A C 1
ATOM 5049 O O . PRO A 1 651 ? -6.512 -24.175 38.357 1.00 91.12 651 PRO A O 1
ATOM 5052 N N . ASN A 1 652 ? -7.817 -23.251 36.783 1.00 88.50 652 ASN A N 1
ATOM 5053 C CA . ASN A 1 652 ? -6.692 -22.722 36.020 1.00 88.50 652 ASN A CA 1
ATOM 5054 C C . ASN A 1 652 ? -6.169 -21.453 36.704 1.00 88.50 652 ASN A C 1
ATOM 5056 O O . ASN A 1 652 ? -6.570 -20.338 36.359 1.00 88.50 652 ASN A O 1
ATOM 5060 N N . THR A 1 653 ? -5.312 -21.634 37.708 1.00 89.94 653 THR A N 1
ATOM 5061 C CA . THR A 1 653 ? -4.644 -20.526 38.387 1.00 89.94 653 THR A CA 1
ATOM 5062 C C . THR A 1 653 ? -3.242 -20.325 37.849 1.00 89.94 653 THR A C 1
ATOM 5064 O O . THR A 1 653 ? -2.492 -21.287 37.655 1.00 89.94 653 THR A O 1
ATOM 5067 N N . SER A 1 654 ? -2.864 -19.064 37.702 1.00 90.50 654 SER A N 1
ATOM 5068 C CA . SER A 1 654 ? -1.491 -18.652 37.439 1.00 90.50 654 SER A CA 1
ATOM 5069 C C . SER A 1 654 ? -1.073 -17.612 38.462 1.00 90.50 654 SER A C 1
ATOM 5071 O O . SER A 1 654 ? -1.890 -16.810 38.910 1.00 90.50 654 SER A O 1
ATOM 5073 N N . VAL A 1 655 ? 0.200 -17.601 38.824 1.00 93.19 655 VAL A N 1
ATOM 5074 C CA . VAL A 1 655 ? 0.765 -16.625 39.750 1.00 93.19 655 VAL A CA 1
ATOM 5075 C C . VAL A 1 655 ? 1.990 -16.021 39.102 1.00 93.19 655 VAL A C 1
ATOM 5077 O O . VAL A 1 655 ? 2.879 -16.739 38.641 1.00 93.19 655 VAL A O 1
ATOM 5080 N N . LYS A 1 656 ? 2.032 -14.690 39.056 1.00 93.31 656 LYS A N 1
ATOM 5081 C CA . LYS A 1 656 ? 3.175 -13.956 38.514 1.00 93.31 656 LYS A CA 1
ATOM 5082 C C . LYS A 1 656 ? 3.835 -13.212 39.661 1.00 93.31 656 LYS A C 1
ATOM 5084 O O . LYS A 1 656 ? 3.237 -12.313 40.239 1.00 93.31 656 LYS A O 1
ATOM 5089 N N . LYS A 1 657 ? 5.054 -13.595 40.029 1.00 95.06 657 LYS A N 1
ATOM 5090 C CA . LYS A 1 657 ? 5.880 -12.799 40.947 1.00 95.06 657 LYS A CA 1
ATOM 5091 C C . LYS A 1 657 ? 6.590 -11.759 40.097 1.00 95.06 657 LYS A C 1
ATOM 5093 O O . LYS A 1 657 ? 7.207 -12.137 39.108 1.00 95.06 657 LYS A O 1
ATOM 5098 N N . ILE A 1 658 ? 6.450 -10.476 40.408 1.00 94.62 658 ILE A N 1
ATOM 5099 C CA . ILE A 1 658 ? 6.940 -9.403 39.537 1.00 94.62 658 ILE A CA 1
ATOM 5100 C C . ILE A 1 658 ? 7.852 -8.477 40.326 1.00 94.62 658 ILE A C 1
ATOM 5102 O O . ILE A 1 658 ? 7.461 -8.009 41.397 1.00 94.62 658 ILE A O 1
ATOM 5106 N N . HIS A 1 659 ? 9.014 -8.187 39.749 1.00 94.88 659 HIS A N 1
ATOM 5107 C CA . HIS A 1 659 ? 9.929 -7.149 40.196 1.00 94.88 659 HIS A CA 1
ATOM 5108 C C . HIS A 1 659 ? 9.994 -6.034 39.143 1.00 94.88 659 HIS A C 1
ATOM 5110 O O . HIS A 1 659 ? 10.204 -6.270 37.948 1.00 94.88 659 HIS A O 1
ATOM 5116 N N . TYR A 1 660 ? 9.785 -4.803 39.598 1.00 92.25 660 TYR A N 1
ATOM 5117 C CA . TYR A 1 660 ? 9.929 -3.590 38.807 1.00 92.25 660 TYR A CA 1
ATOM 5118 C C . TYR A 1 660 ? 11.167 -2.844 39.298 1.00 92.25 660 TYR A C 1
ATOM 5120 O O . TYR A 1 660 ? 11.130 -2.290 40.400 1.00 92.25 660 TYR A O 1
ATOM 5128 N N . PRO A 1 661 ? 12.228 -2.747 38.486 1.00 88.56 661 PRO A N 1
ATOM 5129 C CA . PRO A 1 661 ? 13.369 -1.914 38.831 1.00 88.56 661 PRO A CA 1
ATOM 5130 C C . PRO A 1 661 ? 12.964 -0.440 39.004 1.00 88.56 661 PRO A C 1
ATOM 5132 O O . PRO A 1 661 ? 11.948 -0.016 38.433 1.00 88.56 661 PRO A O 1
ATOM 5135 N N . PRO A 1 662 ? 13.780 0.372 39.702 1.00 86.69 662 PRO A N 1
ATOM 5136 C CA . PRO A 1 662 ? 13.616 1.822 39.744 1.00 86.69 662 PRO A CA 1
ATOM 5137 C C . PRO A 1 662 ? 13.426 2.410 38.340 1.00 86.69 662 PRO A C 1
ATOM 5139 O O . PRO A 1 662 ? 14.212 2.122 37.428 1.00 86.69 662 PRO A O 1
ATOM 5142 N N . GLN A 1 663 ? 12.389 3.230 38.155 1.00 79.31 663 GLN A N 1
ATOM 5143 C CA . GLN A 1 663 ? 12.146 3.961 36.905 1.00 79.31 663 GLN A CA 1
ATOM 5144 C C . GLN A 1 663 ? 12.375 5.452 37.126 1.00 79.31 663 GLN A C 1
ATOM 5146 O O . GLN A 1 663 ? 12.135 5.979 38.215 1.00 79.31 663 GLN A O 1
ATOM 5151 N N . ASN A 1 664 ? 12.846 6.142 36.088 1.00 72.69 664 ASN A N 1
ATOM 5152 C CA . ASN A 1 664 ? 13.012 7.588 36.155 1.00 72.69 664 ASN A CA 1
ATOM 5153 C C . ASN A 1 664 ? 11.617 8.252 36.151 1.00 72.69 664 ASN A C 1
ATOM 5155 O O . ASN A 1 664 ? 10.902 8.099 35.158 1.00 72.69 664 ASN A O 1
ATOM 5159 N N . PRO A 1 665 ? 11.242 9.035 37.184 1.00 67.31 665 PRO A N 1
ATOM 5160 C CA . PRO A 1 665 ? 9.923 9.674 37.267 1.00 67.31 665 PRO A CA 1
ATOM 5161 C C . PRO A 1 665 ? 9.596 10.604 36.087 1.00 67.31 665 PRO A C 1
ATOM 5163 O O . PRO A 1 665 ? 8.430 10.871 35.816 1.00 67.31 665 PRO A O 1
ATOM 5166 N N . SER A 1 666 ? 10.623 11.107 35.390 1.00 65.00 666 SER A N 1
ATOM 5167 C CA . SER A 1 666 ? 10.495 11.999 34.228 1.00 65.00 666 SER A CA 1
ATOM 5168 C C . SER A 1 666 ? 10.386 11.274 32.880 1.00 65.00 666 SER A C 1
ATOM 5170 O O . SER A 1 666 ? 10.191 11.921 31.852 1.00 65.00 666 SER A O 1
ATOM 5172 N N . SER A 1 667 ? 10.510 9.943 32.856 1.00 63.41 667 SER A N 1
ATOM 5173 C CA . SER A 1 667 ? 10.452 9.169 31.615 1.00 63.41 667 SER A CA 1
ATOM 5174 C C . SER A 1 667 ? 9.019 9.049 31.089 1.00 63.41 667 SER A C 1
ATOM 5176 O O . SER A 1 667 ? 8.125 8.565 31.780 1.00 63.41 667 SER A O 1
ATOM 5178 N N . THR A 1 668 ? 8.800 9.449 29.834 1.00 57.94 668 THR A N 1
ATOM 5179 C CA . THR A 1 668 ? 7.532 9.274 29.098 1.00 57.94 668 THR A CA 1
ATOM 5180 C C . THR A 1 668 ? 7.491 7.982 28.271 1.00 57.94 668 THR A C 1
ATOM 5182 O O . THR A 1 668 ? 6.452 7.637 27.694 1.00 57.94 668 THR A O 1
ATOM 5185 N N . ASP A 1 669 ? 8.610 7.254 28.220 1.00 58.06 669 ASP A N 1
ATOM 5186 C CA . ASP A 1 669 ? 8.804 6.051 27.403 1.00 58.06 669 ASP A CA 1
ATOM 5187 C C . ASP A 1 669 ? 8.855 4.751 28.200 1.00 58.06 669 ASP A C 1
ATOM 5189 O O . ASP A 1 669 ? 8.759 3.671 27.619 1.00 58.06 669 ASP A O 1
ATOM 5193 N N . GLU A 1 670 ? 8.954 4.839 29.524 1.00 61.69 670 GLU A N 1
ATOM 5194 C CA . GLU A 1 670 ? 8.973 3.679 30.406 1.00 61.69 670 GLU A CA 1
ATOM 5195 C C . GLU A 1 670 ? 7.577 3.414 30.963 1.00 61.69 670 GLU A C 1
ATOM 5197 O O . GLU A 1 670 ? 6.967 4.264 31.608 1.00 61.69 670 GLU A O 1
ATOM 5202 N N . THR A 1 671 ? 7.064 2.214 30.703 1.00 67.75 671 THR A N 1
ATOM 5203 C CA . THR A 1 671 ? 5.810 1.728 31.281 1.00 67.75 671 THR A CA 1
ATOM 5204 C C . THR A 1 671 ? 6.121 0.451 32.055 1.00 67.75 671 THR A C 1
ATOM 5206 O O . THR A 1 671 ? 6.823 -0.423 31.546 1.00 67.75 671 THR A O 1
ATOM 5209 N N . GLY A 1 672 ? 5.673 0.362 33.313 1.00 76.44 672 GLY A N 1
ATOM 5210 C CA . GLY A 1 672 ? 5.859 -0.839 34.130 1.00 76.44 672 GLY A CA 1
ATOM 5211 C C . GLY A 1 672 ? 5.085 -2.015 33.543 1.00 76.44 672 GLY A C 1
ATOM 5212 O O . GLY A 1 672 ? 5.676 -3.048 33.256 1.00 76.44 672 GLY A O 1
ATOM 5213 N N . ILE A 1 673 ? 3.784 -1.821 33.315 1.00 83.19 673 ILE A N 1
ATOM 5214 C CA . ILE A 1 673 ? 2.936 -2.687 32.483 1.00 83.19 673 ILE A CA 1
ATOM 5215 C C . ILE A 1 673 ? 1.969 -1.797 31.700 1.00 83.19 673 ILE A C 1
ATOM 5217 O O . ILE A 1 673 ? 1.329 -0.926 32.304 1.00 83.19 673 ILE A O 1
ATOM 5221 N N . GLY A 1 674 ? 1.865 -2.010 30.382 1.00 82.81 674 GLY A N 1
ATOM 5222 C CA . GLY A 1 674 ? 0.891 -1.349 29.503 1.00 82.81 674 GLY A CA 1
ATOM 5223 C C . GLY A 1 674 ? -0.564 -1.450 29.989 1.00 82.81 674 GLY A C 1
ATOM 5224 O O . GLY A 1 674 ? -0.908 -2.291 30.816 1.00 82.81 674 GLY A O 1
ATOM 5225 N N . ALA A 1 675 ? -1.445 -0.576 29.496 1.00 87.56 675 ALA A N 1
ATOM 5226 C CA . ALA A 1 675 ? -2.857 -0.593 29.884 1.00 87.56 675 ALA A CA 1
ATOM 5227 C C . ALA A 1 675 ? -3.566 -1.857 29.362 1.00 87.56 675 ALA A C 1
ATOM 5229 O O . ALA A 1 675 ? -3.515 -2.101 28.159 1.00 87.56 675 ALA A O 1
ATOM 5230 N N . HIS A 1 676 ? -4.224 -2.641 30.226 1.00 90.75 676 HIS A N 1
ATOM 5231 C CA . HIS A 1 676 ? -4.845 -3.928 29.865 1.00 90.75 676 HIS A CA 1
ATOM 5232 C C . HIS A 1 676 ? -6.038 -4.339 30.761 1.00 90.75 676 HIS A C 1
ATOM 5234 O O . HIS A 1 676 ? -6.328 -3.673 31.758 1.00 90.75 676 HIS A O 1
ATOM 5240 N N . THR A 1 677 ? -6.728 -5.430 30.392 1.00 89.75 677 THR A N 1
ATOM 5241 C CA . THR A 1 677 ? -7.634 -6.238 31.243 1.00 89.75 677 THR A CA 1
ATOM 5242 C C . THR A 1 677 ? -7.098 -7.666 31.417 1.00 89.75 677 THR A C 1
ATOM 5244 O O . THR A 1 677 ? -6.228 -8.102 30.660 1.00 89.75 677 THR A O 1
ATOM 5247 N N . ASP A 1 678 ? -7.621 -8.396 32.409 1.00 87.75 678 ASP A N 1
ATOM 5248 C CA . ASP A 1 678 ? -7.168 -9.750 32.756 1.00 87.75 678 ASP A CA 1
ATOM 5249 C C . ASP A 1 678 ? -8.061 -10.855 32.169 1.00 87.75 678 ASP A C 1
ATOM 5251 O O . ASP A 1 678 ? -9.283 -10.839 32.325 1.00 87.75 678 ASP A O 1
ATOM 5255 N N . PHE A 1 679 ? -7.441 -11.897 31.607 1.00 83.25 679 PHE A N 1
ATOM 5256 C CA . PHE A 1 679 ? -8.108 -13.047 30.969 1.00 83.25 679 PHE A CA 1
ATOM 5257 C C . PHE A 1 679 ? -8.412 -14.187 31.946 1.00 83.25 679 PHE A C 1
ATOM 5259 O O . PHE A 1 679 ? -8.115 -15.353 31.688 1.00 83.25 679 PHE A O 1
ATOM 5266 N N . VAL A 1 680 ? -8.993 -13.859 33.096 1.00 89.62 680 VAL A N 1
ATOM 5267 C CA . VAL A 1 680 ? -9.392 -14.830 34.127 1.00 89.62 680 VAL A CA 1
ATOM 5268 C C . VAL A 1 680 ? -10.766 -14.487 34.697 1.00 89.62 680 VAL A C 1
ATOM 5270 O O . VAL A 1 680 ? -11.446 -13.596 34.187 1.00 89.62 680 VAL A O 1
ATOM 5273 N N . CYS A 1 681 ? -11.230 -15.200 35.725 1.00 93.81 681 CYS A N 1
ATOM 5274 C CA . CYS A 1 681 ? -12.445 -14.790 36.427 1.00 93.81 681 CYS A CA 1
ATOM 5275 C C . CYS A 1 681 ? -12.174 -13.529 37.251 1.00 93.81 681 CYS A C 1
ATOM 5277 O O . CYS A 1 681 ? -12.917 -12.555 37.164 1.00 93.81 681 CYS A O 1
ATOM 5279 N N . PHE A 1 682 ? -11.099 -13.540 38.031 1.00 97.44 682 PHE A N 1
ATOM 5280 C CA . PHE A 1 682 ? -10.641 -12.397 38.809 1.00 97.44 682 PHE A CA 1
ATOM 5281 C C . PHE A 1 682 ? -9.189 -12.609 39.242 1.00 97.44 682 PHE A C 1
ATOM 5283 O O . PHE A 1 682 ? -8.677 -13.732 39.236 1.00 97.44 682 PHE A O 1
ATOM 5290 N N . THR A 1 683 ? -8.551 -11.524 39.653 1.00 97.44 683 THR A N 1
ATOM 5291 C CA . THR A 1 683 ? -7.181 -11.511 40.162 1.00 97.44 683 THR A CA 1
ATOM 5292 C C . THR A 1 683 ? -7.196 -10.969 41.584 1.00 97.44 683 THR A C 1
ATOM 5294 O O . THR A 1 683 ? -7.908 -10.008 41.875 1.00 97.44 683 THR A O 1
ATOM 5297 N N . ILE A 1 684 ? -6.423 -11.588 42.476 1.00 97.81 684 ILE A N 1
ATOM 5298 C CA . ILE A 1 684 ? -6.112 -11.049 43.802 1.00 97.81 684 ILE A CA 1
ATOM 5299 C C . ILE A 1 684 ? -4.652 -10.600 43.772 1.00 97.81 684 ILE A C 1
ATOM 5301 O O . ILE A 1 684 ? -3.757 -11.384 43.470 1.00 97.81 684 ILE A O 1
ATOM 5305 N N . LEU A 1 685 ? -4.405 -9.332 44.063 1.00 96.00 685 LEU A N 1
ATOM 5306 C CA . LEU A 1 685 ? -3.126 -8.671 43.874 1.00 96.00 685 LEU A CA 1
ATOM 5307 C C . LEU A 1 685 ? -2.587 -8.146 45.204 1.00 96.00 685 LEU A C 1
ATOM 5309 O O . LEU A 1 685 ? -3.169 -7.252 45.824 1.00 96.00 685 LEU A O 1
ATOM 5313 N N . TYR A 1 686 ? -1.415 -8.650 45.583 1.00 95.38 686 TYR A N 1
ATOM 5314 C CA . TYR A 1 686 ? -0.545 -7.981 46.546 1.00 95.38 686 TYR A CA 1
ATOM 5315 C C . TYR A 1 686 ? 0.238 -6.845 45.883 1.00 95.38 686 TYR A C 1
ATOM 5317 O O . TYR A 1 686 ? 0.816 -7.031 44.804 1.00 95.38 686 TYR A O 1
ATOM 5325 N N . GLN A 1 687 ? 0.312 -5.708 46.573 1.00 88.69 687 GLN A N 1
ATOM 5326 C CA . GLN A 1 687 ? 1.172 -4.576 46.235 1.00 88.69 687 GLN A CA 1
ATOM 5327 C C . GLN A 1 687 ? 1.996 -4.192 47.465 1.00 88.69 687 GLN A C 1
ATOM 5329 O O . GLN A 1 687 ? 1.472 -4.215 48.579 1.00 88.69 687 GLN A O 1
ATOM 5334 N N . ASP A 1 688 ? 3.262 -3.844 47.259 1.00 88.31 688 ASP A N 1
ATOM 5335 C CA . ASP A 1 688 ? 4.113 -3.266 48.301 1.00 88.31 688 ASP A CA 1
ATOM 5336 C C . ASP A 1 688 ? 3.780 -1.787 48.574 1.00 88.31 688 ASP A C 1
ATOM 5338 O O . ASP A 1 688 ? 2.875 -1.218 47.965 1.00 88.31 688 ASP A O 1
ATOM 5342 N N . ASP A 1 689 ? 4.526 -1.145 49.474 1.00 86.81 689 ASP A N 1
ATOM 5343 C CA . ASP A 1 689 ? 4.340 0.252 49.885 1.00 86.81 689 ASP A CA 1
ATOM 5344 C C . ASP A 1 689 ? 4.719 1.291 48.811 1.00 86.81 689 ASP A C 1
ATOM 5346 O O . ASP A 1 689 ? 4.490 2.487 49.003 1.00 86.81 689 ASP A O 1
ATOM 5350 N N . VAL A 1 690 ? 5.256 0.857 47.666 1.00 86.62 690 VAL A N 1
ATOM 5351 C CA . VAL A 1 690 ? 5.673 1.735 46.565 1.00 86.62 690 VAL A CA 1
ATOM 5352 C C . VAL A 1 690 ? 4.494 2.106 45.660 1.00 86.62 690 VAL A C 1
ATOM 5354 O O . VAL A 1 690 ? 4.458 3.210 45.110 1.00 86.62 690 VAL A O 1
ATOM 5357 N N . GLY A 1 691 ? 3.487 1.233 45.544 1.00 81.44 691 GLY A N 1
ATOM 5358 C CA . GLY A 1 691 ? 2.277 1.495 44.755 1.00 81.44 691 GLY A CA 1
ATOM 5359 C C . GLY A 1 691 ? 2.546 1.611 43.247 1.00 81.44 691 GLY A C 1
ATOM 5360 O O . GLY A 1 691 ? 3.486 1.019 42.733 1.00 81.44 691 GLY A O 1
ATOM 5361 N N . GLY A 1 692 ? 1.700 2.330 42.503 1.00 85.62 692 GLY A N 1
ATOM 5362 C CA . GLY A 1 692 ? 1.876 2.557 41.054 1.00 85.62 692 GLY A CA 1
ATOM 5363 C C . GLY A 1 692 ? 0.880 1.834 40.142 1.00 85.62 692 GLY A C 1
ATOM 5364 O O . GLY A 1 692 ? 1.044 1.860 38.922 1.00 85.62 692 GLY A O 1
ATOM 5365 N N . LEU A 1 693 ? -0.143 1.186 40.708 1.00 92.19 693 LEU A N 1
ATOM 5366 C CA . LEU A 1 693 ? -1.298 0.699 39.954 1.00 92.19 693 LEU A CA 1
ATOM 5367 C C . LEU A 1 693 ? -2.270 1.861 39.688 1.00 92.19 693 LEU A C 1
ATOM 5369 O O . LEU A 1 693 ? -2.696 2.528 40.628 1.00 92.19 693 LEU A O 1
ATOM 5373 N N . ASP A 1 694 ? -2.667 2.046 38.429 1.00 92.94 694 ASP A N 1
ATOM 5374 C CA . ASP A 1 694 ? -3.744 2.963 38.038 1.00 92.94 694 ASP A CA 1
ATOM 5375 C C . ASP A 1 694 ? -4.915 2.177 37.434 1.00 92.94 694 ASP A C 1
ATOM 5377 O O . ASP A 1 694 ? -4.708 1.264 36.630 1.00 92.94 694 ASP A O 1
ATOM 5381 N N . VAL A 1 695 ? -6.144 2.594 37.740 1.00 94.69 695 VAL A N 1
ATOM 5382 C CA . VAL A 1 695 ? -7.393 2.020 37.225 1.00 94.69 695 VAL A CA 1
ATOM 5383 C C . VAL A 1 695 ? -8.135 3.066 36.395 1.00 94.69 695 VAL A C 1
ATOM 5385 O O . VAL A 1 695 ? -8.331 4.198 36.829 1.00 94.69 695 VAL A O 1
ATOM 5388 N N . LEU A 1 696 ? -8.553 2.714 35.183 1.00 94.31 696 LEU A N 1
ATOM 5389 C CA . LEU A 1 696 ? -9.179 3.649 34.252 1.00 94.31 696 LEU A CA 1
ATOM 5390 C C . LEU A 1 696 ? -10.694 3.729 34.482 1.00 94.31 696 LEU A C 1
ATOM 5392 O O . LEU A 1 696 ? -11.410 2.742 34.277 1.00 94.31 696 LEU A O 1
ATOM 5396 N N . ASN A 1 697 ? -11.211 4.911 34.818 1.00 94.12 697 ASN A N 1
ATOM 5397 C CA . ASN A 1 697 ? -12.651 5.128 34.994 1.00 94.12 697 ASN A CA 1
ATOM 5398 C C . ASN A 1 697 ? -13.393 5.332 33.650 1.00 94.12 697 ASN A C 1
ATOM 5400 O O . ASN A 1 697 ? -12.791 5.336 32.568 1.00 94.12 697 ASN A O 1
ATOM 5404 N N . ALA A 1 698 ? -14.721 5.497 33.679 1.00 89.62 698 ALA A N 1
ATOM 5405 C CA . ALA A 1 698 ? -15.536 5.632 32.463 1.00 89.62 698 ALA A CA 1
ATOM 5406 C C . ALA A 1 698 ? -15.310 6.939 31.668 1.00 89.62 698 ALA A C 1
ATOM 5408 O O . ALA A 1 698 ? -15.771 7.023 30.527 1.00 89.62 698 ALA A O 1
ATOM 5409 N N . ASN A 1 699 ? -14.606 7.916 32.250 1.00 91.50 699 ASN A N 1
ATOM 5410 C CA . ASN A 1 699 ? -14.207 9.184 31.627 1.00 91.50 699 ASN A CA 1
ATOM 5411 C C . ASN A 1 699 ? -12.770 9.153 31.080 1.00 91.50 699 ASN A C 1
ATOM 5413 O O . ASN A 1 699 ? -12.267 10.190 30.663 1.00 91.50 699 ASN A O 1
ATOM 5417 N N . ALA A 1 700 ? -12.127 7.978 31.093 1.00 90.31 700 ALA A N 1
ATOM 5418 C CA . ALA A 1 700 ? -10.711 7.773 30.783 1.00 90.31 700 ALA A CA 1
ATOM 5419 C C . ALA A 1 700 ? -9.740 8.559 31.681 1.00 90.31 700 ALA A C 1
ATOM 5421 O O . ALA A 1 700 ? -8.614 8.855 31.283 1.00 90.31 700 ALA A O 1
ATOM 5422 N N . GLU A 1 701 ? -10.148 8.829 32.918 1.00 92.06 701 GLU A N 1
ATOM 5423 C CA . GLU A 1 701 ? -9.258 9.341 33.953 1.00 92.06 701 GLU A CA 1
ATOM 5424 C C . GLU A 1 701 ? -8.619 8.157 34.690 1.00 92.06 701 GLU A C 1
ATOM 5426 O O . GLU A 1 701 ? -9.286 7.171 35.026 1.00 92.06 701 GLU A O 1
ATOM 5431 N N . TRP A 1 702 ? -7.310 8.249 34.918 1.00 93.06 702 TRP A N 1
ATOM 5432 C CA . TRP A 1 702 ? -6.550 7.263 35.679 1.00 93.06 702 TRP A CA 1
ATOM 5433 C C . TRP A 1 702 ? -6.718 7.530 37.172 1.00 93.06 702 TRP A C 1
ATOM 5435 O O . TRP A 1 702 ? -6.270 8.559 37.675 1.00 93.06 702 TRP A O 1
ATOM 5445 N N . ILE A 1 703 ? -7.368 6.602 37.866 1.00 94.50 703 ILE A N 1
ATOM 5446 C CA . ILE A 1 703 ? -7.578 6.641 39.309 1.00 94.50 703 ILE A CA 1
ATOM 5447 C C . ILE A 1 703 ? -6.476 5.807 39.970 1.00 94.50 703 ILE A C 1
ATOM 5449 O O . ILE A 1 703 ? -6.398 4.605 39.701 1.00 94.50 703 ILE A O 1
ATOM 5453 N N . PRO A 1 704 ? -5.616 6.406 40.808 1.00 91.75 704 PRO A N 1
ATOM 5454 C CA . PRO A 1 704 ? -4.566 5.660 41.482 1.00 91.75 704 PRO A CA 1
ATOM 5455 C C . PRO A 1 704 ? -5.174 4.662 42.473 1.00 91.75 704 PRO A C 1
ATOM 5457 O O . PRO A 1 704 ? -6.113 4.981 43.204 1.00 91.75 704 PRO A O 1
ATOM 5460 N N . ALA A 1 705 ? -4.599 3.465 42.521 1.00 92.56 705 ALA A N 1
ATOM 5461 C CA . ALA A 1 705 ? -4.872 2.443 43.520 1.00 92.56 705 ALA A CA 1
ATOM 5462 C C . ALA A 1 705 ? -3.693 2.400 44.510 1.00 92.56 705 ALA A C 1
ATOM 5464 O O . ALA A 1 705 ? -2.767 1.604 44.325 1.00 92.56 705 ALA A O 1
ATOM 5465 N N . PRO A 1 706 ? -3.663 3.278 45.532 1.00 90.19 706 PRO A N 1
ATOM 5466 C CA . PRO A 1 706 ? -2.551 3.339 46.475 1.00 90.19 706 PRO A CA 1
ATOM 5467 C C . PRO A 1 706 ? -2.399 2.031 47.258 1.00 90.19 706 PRO A C 1
ATOM 5469 O O . PRO A 1 706 ? -3.364 1.303 47.492 1.00 90.19 706 PRO A O 1
ATOM 5472 N N . ALA A 1 707 ? -1.185 1.732 47.701 1.00 88.31 707 ALA A N 1
ATOM 5473 C CA . ALA A 1 707 ? -0.952 0.593 48.574 1.00 88.31 707 ALA A CA 1
ATOM 5474 C C . ALA A 1 707 ? -1.566 0.848 49.957 1.00 88.31 707 ALA A C 1
ATOM 5476 O O . ALA A 1 707 ? -1.239 1.839 50.612 1.00 88.31 707 ALA A O 1
ATOM 5477 N N . ILE A 1 708 ? -2.460 -0.040 50.401 1.00 92.62 708 ILE A N 1
ATOM 5478 C CA . ILE A 1 708 ? -3.094 0.043 51.721 1.00 92.62 708 ILE A CA 1
ATOM 5479 C C . ILE A 1 708 ? -2.608 -1.149 52.556 1.00 92.62 708 ILE A C 1
ATOM 5481 O O . ILE A 1 708 ? -2.905 -2.295 52.199 1.00 92.62 708 ILE A O 1
ATOM 5485 N N . PRO A 1 709 ? -1.872 -0.915 53.660 1.00 90.69 709 PRO A N 1
ATOM 5486 C CA . PRO A 1 709 ? -1.374 -1.990 54.514 1.00 90.69 709 PRO A CA 1
ATOM 5487 C C . PRO A 1 709 ? -2.488 -2.929 54.998 1.00 90.69 709 PRO A C 1
ATOM 5489 O O . PRO A 1 709 ? -3.567 -2.479 55.383 1.00 90.69 709 PRO A O 1
ATOM 5492 N N . GLY A 1 710 ? -2.216 -4.237 54.992 1.00 91.38 710 GLY A N 1
ATOM 5493 C CA . GLY A 1 710 ? -3.165 -5.268 55.435 1.00 91.38 710 GLY A CA 1
ATOM 5494 C C . GLY A 1 710 ? -4.331 -5.527 54.472 1.00 91.38 710 GLY A C 1
ATOM 5495 O O . GLY A 1 710 ? -5.373 -6.031 54.898 1.00 91.38 710 GLY A O 1
ATOM 5496 N N . THR A 1 711 ? -4.189 -5.159 53.194 1.00 95.88 711 THR A N 1
ATOM 5497 C CA . THR A 1 711 ? -5.219 -5.382 52.171 1.00 95.88 711 THR A CA 1
ATOM 5498 C C . THR A 1 711 ? -4.663 -6.045 50.913 1.00 95.88 711 THR A C 1
ATOM 5500 O O . THR A 1 711 ? -3.475 -5.938 50.611 1.00 95.88 711 THR A O 1
ATOM 5503 N N . PHE A 1 712 ? -5.547 -6.687 50.146 1.00 97.44 712 PHE A N 1
ATOM 5504 C CA . PHE A 1 712 ? -5.292 -7.055 48.751 1.00 97.44 712 PHE A CA 1
ATOM 5505 C C . PHE A 1 712 ? -6.206 -6.267 47.822 1.00 97.44 712 PHE A C 1
ATOM 5507 O O . PHE A 1 712 ? -7.336 -5.950 48.192 1.00 97.44 712 PHE A O 1
ATOM 5514 N N . VAL A 1 713 ? -5.748 -6.011 46.599 1.00 97.31 713 VAL A N 1
ATOM 5515 C CA . VAL A 1 713 ? -6.605 -5.503 45.523 1.00 97.31 713 VAL A CA 1
ATOM 5516 C C . VAL A 1 713 ? -7.220 -6.682 44.786 1.00 97.31 713 VAL A C 1
ATOM 5518 O O . VAL A 1 713 ? -6.522 -7.631 44.452 1.00 97.31 713 VAL A O 1
ATOM 5521 N N . VAL A 1 714 ? -8.517 -6.628 44.518 1.00 97.94 714 VAL A N 1
ATOM 5522 C CA . VAL A 1 714 ? -9.226 -7.602 43.692 1.00 97.94 714 VAL A CA 1
ATOM 5523 C C . VAL A 1 714 ? -9.731 -6.903 42.444 1.00 97.94 714 VAL A C 1
ATOM 5525 O O . VAL A 1 714 ? -10.371 -5.855 42.547 1.00 97.94 714 VAL A O 1
ATOM 5528 N N . ASN A 1 715 ? -9.480 -7.492 41.276 1.00 96.31 715 ASN A N 1
ATOM 5529 C CA . ASN A 1 715 ? -10.048 -7.030 40.015 1.00 96.31 715 ASN A CA 1
ATOM 5530 C C . ASN A 1 715 ? -10.748 -8.143 39.254 1.00 96.31 715 ASN A C 1
ATOM 5532 O O . ASN A 1 715 ? -10.312 -9.291 39.254 1.00 96.31 715 ASN A O 1
ATOM 5536 N N . ILE A 1 716 ? -11.842 -7.786 38.589 1.00 96.62 716 ILE A N 1
ATOM 5537 C CA . ILE A 1 716 ? -12.639 -8.724 37.804 1.00 96.62 716 ILE A CA 1
ATOM 5538 C C . ILE A 1 716 ? -12.032 -8.879 36.410 1.00 96.62 716 ILE A C 1
ATOM 5540 O O . ILE A 1 716 ? -11.669 -7.901 35.751 1.00 96.62 716 ILE A O 1
ATOM 5544 N N . GLY A 1 717 ? -11.920 -10.125 35.964 1.00 92.12 717 GLY A N 1
ATOM 5545 C CA . GLY A 1 717 ? -11.414 -10.475 34.647 1.00 92.12 717 GLY A CA 1
ATOM 5546 C C . GLY A 1 717 ? -12.528 -10.758 33.640 1.00 92.12 717 GLY A C 1
ATOM 5547 O O . GLY A 1 717 ? -13.720 -10.848 33.967 1.00 92.12 717 GLY A O 1
ATOM 5548 N N . ASP A 1 718 ? -12.123 -10.910 32.387 1.00 87.81 718 ASP A N 1
ATOM 5549 C CA . ASP A 1 718 ? -13.027 -11.021 31.251 1.00 87.81 718 ASP A CA 1
ATOM 5550 C C . ASP A 1 718 ? -13.947 -12.250 31.347 1.00 87.81 718 ASP A C 1
ATOM 5552 O O . ASP A 1 718 ? -15.114 -12.172 30.960 1.00 87.81 718 ASP A O 1
ATOM 5556 N N . PHE A 1 719 ? -13.504 -13.371 31.932 1.00 86.62 719 PHE A N 1
ATOM 5557 C CA . PHE A 1 719 ? -14.339 -14.578 32.017 1.00 86.62 719 PHE A CA 1
ATOM 5558 C C . PHE A 1 719 ? -15.531 -14.399 32.956 1.00 86.62 719 PHE A C 1
ATOM 5560 O O . PHE A 1 719 ? -16.634 -14.843 32.628 1.00 86.62 719 PHE A O 1
ATOM 5567 N N . LEU A 1 720 ? -15.350 -13.728 34.097 1.00 89.88 720 LEU A N 1
ATOM 5568 C CA . LEU A 1 720 ? -16.449 -13.499 35.037 1.00 89.88 720 LEU A CA 1
ATOM 5569 C C . LEU A 1 720 ? -17.375 -12.376 34.556 1.00 89.88 720 LEU A C 1
ATOM 5571 O O . LEU A 1 720 ? -18.594 -12.477 34.719 1.00 89.88 720 LEU A O 1
ATOM 5575 N N . MET A 1 721 ? -16.834 -11.359 33.877 1.00 89.31 721 MET A N 1
ATOM 5576 C CA . MET A 1 721 ? -17.643 -10.369 33.158 1.00 89.31 721 MET A CA 1
ATOM 5577 C C . MET A 1 721 ? -18.555 -11.054 32.133 1.00 89.31 721 MET A C 1
ATOM 5579 O O . MET A 1 721 ? -19.766 -10.845 32.145 1.00 89.31 721 MET A O 1
ATOM 5583 N N . ARG A 1 722 ? -18.024 -11.965 31.307 1.00 83.81 722 ARG A N 1
ATOM 5584 C CA . ARG A 1 722 ? -18.838 -12.712 30.333 1.00 83.81 722 ARG A CA 1
ATOM 5585 C C . ARG A 1 722 ? -19.842 -13.652 30.992 1.00 83.81 722 ARG A C 1
ATOM 5587 O O . ARG A 1 722 ? -21.010 -13.651 30.610 1.00 83.81 722 ARG A O 1
ATOM 5594 N N . ALA A 1 723 ? -19.421 -14.415 31.998 1.00 83.81 723 ALA A N 1
ATOM 5595 C CA . ALA A 1 723 ? -20.295 -15.319 32.743 1.00 83.81 723 ALA A CA 1
ATOM 5596 C C . ALA A 1 723 ? -21.476 -14.581 33.405 1.00 83.81 723 ALA A C 1
ATOM 5598 O O . ALA A 1 723 ? -22.587 -15.107 33.464 1.00 83.81 723 ALA A O 1
ATOM 5599 N N . SER A 1 724 ? -21.248 -13.344 33.854 1.00 86.38 724 SER A N 1
ATOM 5600 C CA . SER A 1 724 ? -22.261 -12.474 34.460 1.00 86.38 724 SER A CA 1
ATOM 5601 C C . SER A 1 724 ? -23.066 -11.635 33.457 1.00 86.38 724 SER A C 1
ATOM 5603 O O . SER A 1 724 ? -23.918 -10.854 33.879 1.00 86.38 724 SER A O 1
ATOM 5605 N N . ASN A 1 725 ? -22.840 -11.799 32.147 1.00 82.50 725 ASN A N 1
ATOM 5606 C CA . ASN A 1 725 ? -23.455 -11.003 31.078 1.00 82.50 725 ASN A CA 1
ATOM 5607 C C . ASN A 1 725 ? -23.147 -9.495 31.178 1.00 82.50 725 ASN A C 1
ATOM 5609 O O . ASN A 1 725 ? -24.047 -8.655 31.155 1.00 82.50 725 ASN A O 1
ATOM 5613 N N . ASP A 1 726 ? -21.864 -9.171 31.331 1.00 85.06 726 ASP A N 1
ATOM 5614 C CA . ASP A 1 726 ? -21.318 -7.821 31.500 1.00 85.06 726 ASP A CA 1
ATOM 5615 C C . ASP A 1 726 ? -21.873 -7.073 32.735 1.00 85.06 726 ASP A C 1
ATOM 5617 O O . ASP A 1 726 ? -21.782 -5.846 32.819 1.00 85.06 726 ASP A O 1
ATOM 5621 N N . LYS A 1 727 ? -22.464 -7.800 33.698 1.00 88.31 727 LYS A N 1
ATOM 5622 C CA . LYS A 1 727 ? -22.948 -7.236 34.966 1.00 88.31 727 LYS A CA 1
ATOM 5623 C C . LYS A 1 727 ? -21.777 -6.852 35.870 1.00 88.31 727 LYS A C 1
ATOM 5625 O O . LYS A 1 727 ? -21.764 -5.754 36.412 1.00 88.31 727 LYS A O 1
ATOM 5630 N N . PHE A 1 728 ? -20.796 -7.738 36.024 1.00 93.88 728 PHE A N 1
ATOM 5631 C CA . PHE A 1 728 ? -19.533 -7.407 36.684 1.00 93.88 728 PHE A CA 1
ATOM 5632 C C . PHE A 1 728 ? -18.543 -6.890 35.645 1.00 93.88 728 PHE A C 1
ATOM 5634 O O . PHE A 1 728 ? -18.395 -7.495 34.588 1.00 93.88 728 PHE A O 1
ATOM 5641 N N . LEU A 1 729 ? -17.886 -5.767 35.924 1.00 92.00 729 LEU A N 1
ATOM 5642 C CA . LEU A 1 729 ? -17.051 -5.063 34.954 1.00 92.00 729 LEU A CA 1
ATOM 5643 C C . LEU A 1 729 ? -15.600 -5.535 35.024 1.00 92.00 729 LEU A C 1
ATOM 5645 O O . LEU A 1 729 ? -14.999 -5.472 36.091 1.00 92.00 729 LEU A O 1
ATOM 5649 N N . SER A 1 730 ? -15.009 -5.916 33.887 1.00 92.88 730 SER A N 1
ATOM 5650 C CA . SER A 1 730 ? -13.550 -6.000 33.779 1.00 92.88 730 SER A CA 1
ATOM 5651 C C . SER A 1 730 ? -12.980 -4.630 33.418 1.00 92.88 730 SER A C 1
ATOM 5653 O O . SER A 1 730 ? -13.265 -4.077 32.350 1.00 92.88 730 SER A O 1
ATOM 5655 N N . THR A 1 731 ? -12.218 -4.046 34.340 1.00 93.56 731 THR A N 1
ATOM 5656 C CA . THR A 1 731 ? -11.769 -2.654 34.235 1.00 93.56 731 THR A CA 1
ATOM 5657 C C . THR A 1 731 ? -10.306 -2.569 33.817 1.00 93.56 731 THR A C 1
ATOM 5659 O O . THR A 1 731 ? -9.439 -3.305 34.286 1.00 93.56 731 THR A O 1
ATOM 5662 N N . VAL A 1 732 ? -10.034 -1.641 32.901 1.00 93.25 732 VAL A N 1
ATOM 5663 C CA . VAL A 1 732 ? -8.697 -1.402 32.354 1.00 93.25 732 VAL A CA 1
ATOM 5664 C C . VAL A 1 732 ? -7.790 -0.829 33.433 1.00 93.25 732 VAL A C 1
ATOM 5666 O O . VAL A 1 732 ? -8.175 0.113 34.127 1.00 93.25 732 VAL A O 1
ATOM 5669 N N . HIS A 1 733 ? -6.575 -1.348 33.532 1.00 94.12 733 HIS A N 1
ATOM 5670 C CA . HIS A 1 733 ? -5.584 -0.907 34.504 1.00 94.12 733 HIS A CA 1
ATOM 5671 C C . HIS A 1 733 ? -4.168 -0.946 33.916 1.00 94.12 733 HIS A C 1
ATOM 5673 O O . HIS A 1 733 ? -3.935 -1.549 32.869 1.00 94.12 733 HIS A O 1
ATOM 5679 N N . ARG A 1 734 ? -3.221 -0.248 34.550 1.00 91.38 734 ARG A N 1
ATOM 5680 C CA . ARG A 1 734 ? -1.803 -0.200 34.144 1.00 91.38 734 ARG A CA 1
ATOM 5681 C C . ARG A 1 734 ? -0.885 -0.079 35.354 1.00 91.38 734 ARG A C 1
ATOM 5683 O O . ARG A 1 734 ? -1.339 0.302 36.431 1.00 91.38 734 ARG A O 1
ATOM 5690 N N . VAL A 1 735 ? 0.417 -0.286 35.150 1.00 89.12 735 VAL A N 1
ATOM 5691 C CA . VAL A 1 735 ? 1.432 -0.044 36.187 1.00 89.12 735 VAL A CA 1
ATOM 5692 C C . VAL A 1 735 ? 2.446 1.006 35.737 1.00 89.12 735 VAL A C 1
ATOM 5694 O O . VAL A 1 735 ? 3.082 0.864 34.690 1.00 89.12 735 VAL A O 1
ATOM 5697 N N . LYS A 1 736 ? 2.645 2.030 36.571 1.00 83.44 736 LYS A N 1
ATOM 5698 C CA . LYS A 1 736 ? 3.681 3.061 36.437 1.00 83.44 736 LYS A CA 1
ATOM 5699 C C . LYS A 1 736 ? 4.488 3.167 37.731 1.00 83.44 736 LYS A C 1
ATOM 5701 O O . LYS A 1 736 ? 3.978 3.658 38.733 1.00 83.44 736 LYS A O 1
ATOM 5706 N N . ASN A 1 737 ? 5.755 2.749 37.712 1.00 81.88 737 ASN A N 1
ATOM 5707 C CA . ASN A 1 737 ? 6.627 2.818 38.888 1.00 81.88 737 ASN A CA 1
ATOM 5708 C C . ASN A 1 737 ? 7.447 4.123 38.904 1.00 81.88 737 ASN A C 1
ATOM 5710 O O . ASN A 1 737 ? 8.673 4.111 38.865 1.00 81.88 737 ASN A O 1
ATOM 5714 N N . ILE A 1 738 ? 6.767 5.270 38.971 1.00 73.94 738 ILE A N 1
ATOM 5715 C CA . ILE A 1 738 ? 7.402 6.605 38.955 1.00 73.94 738 ILE A CA 1
ATOM 5716 C C . ILE A 1 738 ? 8.036 7.010 40.298 1.00 73.94 738 ILE A C 1
ATOM 5718 O O . ILE A 1 738 ? 8.410 8.163 40.481 1.00 73.94 738 ILE A O 1
ATOM 5722 N N . SER A 1 739 ? 8.133 6.091 41.261 1.00 80.81 739 SER A N 1
ATOM 5723 C CA . SER A 1 739 ? 8.642 6.369 42.610 1.00 80.81 739 SER A CA 1
ATOM 5724 C C . SER A 1 739 ? 10.167 6.538 42.667 1.00 80.81 739 SER A C 1
ATOM 5726 O O . SER A 1 739 ? 10.693 7.055 43.653 1.00 80.81 739 SER A O 1
ATOM 5728 N N . GLY A 1 740 ? 10.889 6.059 41.645 1.00 81.00 740 GLY A N 1
ATOM 5729 C CA . GLY A 1 740 ? 12.348 5.932 41.672 1.00 81.00 740 GLY A CA 1
ATOM 5730 C C . GLY A 1 740 ? 12.869 4.833 42.608 1.00 81.00 740 GLY A C 1
ATOM 5731 O O . GLY A 1 740 ? 14.078 4.732 42.796 1.00 81.00 740 GLY A O 1
ATOM 5732 N N . LYS A 1 741 ? 11.988 4.010 43.189 1.00 87.69 741 LYS A N 1
ATOM 5733 C CA . LYS A 1 741 ? 12.324 2.842 44.015 1.00 87.69 741 LYS A CA 1
ATOM 5734 C C . LYS A 1 741 ? 11.964 1.554 43.277 1.00 87.69 741 LYS A C 1
ATOM 5736 O O . LYS A 1 741 ? 11.138 1.569 42.366 1.00 87.69 741 LYS A O 1
ATOM 5741 N N . GLU A 1 742 ? 12.595 0.446 43.643 1.00 90.38 742 GLU A N 1
ATOM 5742 C CA . GLU A 1 742 ? 12.154 -0.875 43.187 1.00 90.38 742 GLU A CA 1
ATOM 5743 C C . GLU A 1 742 ? 10.772 -1.207 43.766 1.00 90.38 742 GLU A C 1
ATOM 5745 O O . GLU A 1 742 ? 10.444 -0.748 44.857 1.00 90.38 742 GLU A O 1
ATOM 5750 N N . ARG A 1 743 ? 9.969 -1.980 43.032 1.00 91.38 743 ARG A N 1
ATOM 5751 C CA . ARG A 1 743 ? 8.620 -2.398 43.436 1.00 91.38 743 ARG A CA 1
ATOM 5752 C C . ARG A 1 743 ? 8.432 -3.897 43.236 1.00 91.38 743 ARG A C 1
ATOM 5754 O O . ARG A 1 743 ? 8.880 -4.447 42.231 1.00 91.38 743 ARG A O 1
ATOM 5761 N N . TYR A 1 744 ? 7.663 -4.529 44.113 1.00 93.69 744 TYR A N 1
ATOM 5762 C CA . TYR A 1 744 ? 7.257 -5.928 44.034 1.00 93.69 744 TYR A CA 1
ATOM 5763 C C . TYR A 1 744 ? 5.734 -6.070 44.020 1.00 93.69 744 TYR A C 1
ATOM 5765 O O . TYR A 1 744 ? 5.005 -5.396 44.746 1.00 93.69 744 TYR A O 1
ATOM 5773 N N . SER A 1 745 ? 5.229 -6.988 43.196 1.00 94.75 745 SER A N 1
ATOM 5774 C CA . SER A 1 745 ? 3.806 -7.343 43.196 1.00 94.75 745 SER A CA 1
ATOM 5775 C C . SER A 1 745 ? 3.594 -8.827 42.935 1.00 94.75 745 SER A C 1
ATOM 5777 O O . SER A 1 745 ? 4.398 -9.456 42.243 1.00 94.75 745 SER A O 1
ATOM 5779 N N . MET A 1 746 ? 2.491 -9.372 43.446 1.00 95.25 746 MET A N 1
ATOM 5780 C CA . MET A 1 746 ? 2.148 -10.789 43.290 1.00 95.25 746 MET A CA 1
ATOM 5781 C C . MET A 1 746 ? 0.683 -10.956 42.864 1.00 95.25 746 MET A C 1
ATOM 5783 O O . MET A 1 746 ? -0.159 -11.257 43.712 1.00 95.25 746 MET A O 1
ATOM 5787 N N . PRO A 1 747 ? 0.331 -10.724 41.587 1.00 95.31 747 PRO A N 1
ATOM 5788 C CA . PRO A 1 747 ? -0.978 -11.112 41.075 1.00 95.31 747 PRO A CA 1
ATOM 5789 C C . PRO A 1 747 ? -1.166 -12.635 41.121 1.00 95.31 747 PRO A C 1
ATOM 5791 O O . PRO A 1 747 ? -0.382 -13.406 40.556 1.00 95.31 747 PRO A O 1
ATOM 5794 N N . PHE A 1 748 ? -2.239 -13.043 41.788 1.00 97.00 748 PHE A N 1
ATOM 5795 C CA . PHE A 1 748 ? -2.785 -14.391 41.816 1.00 97.00 748 PHE A CA 1
ATOM 5796 C C . PHE A 1 748 ? -4.039 -14.418 40.938 1.00 97.00 748 PHE A C 1
ATOM 5798 O O . PHE A 1 748 ? -5.086 -13.883 41.310 1.00 97.00 748 PHE A O 1
ATOM 5805 N N . PHE A 1 749 ? -3.918 -15.006 39.755 1.00 95.50 749 PHE A N 1
ATOM 5806 C CA . PHE A 1 749 ? -4.984 -15.081 38.765 1.00 95.50 749 PHE A CA 1
ATOM 5807 C C . PHE A 1 749 ? -5.814 -16.346 39.001 1.00 95.50 749 PHE A C 1
ATOM 5809 O O . PHE A 1 749 ? -5.258 -17.446 39.034 1.00 95.50 749 PHE A O 1
ATOM 5816 N N . PHE A 1 750 ? -7.134 -16.211 39.142 1.00 95.88 750 PHE A N 1
ATOM 5817 C CA . PHE A 1 750 ? -8.033 -17.332 39.418 1.00 95.88 750 PHE A CA 1
ATOM 5818 C C . PHE A 1 750 ? -9.098 -17.477 38.331 1.00 95.88 750 PHE A C 1
ATOM 5820 O O . PHE A 1 750 ? -9.810 -16.528 37.997 1.00 95.88 750 PHE A O 1
ATOM 5827 N N . SER A 1 751 ? -9.229 -18.685 37.786 1.00 93.31 751 SER A N 1
ATOM 5828 C CA . SER A 1 751 ? -10.173 -18.996 36.713 1.00 93.31 751 SER A CA 1
ATOM 5829 C C . SER A 1 751 ? -10.815 -20.371 36.904 1.00 93.31 751 SER A C 1
ATOM 5831 O O . SER A 1 751 ? -10.421 -21.141 37.781 1.00 93.31 751 SER A O 1
ATOM 5833 N N . PHE A 1 752 ? -11.821 -20.681 36.085 1.00 91.50 752 PHE A N 1
ATOM 5834 C CA . PHE A 1 752 ? -12.438 -22.010 36.047 1.00 91.50 752 PHE A CA 1
ATOM 5835 C C . PHE A 1 752 ? -11.425 -23.098 35.635 1.00 91.50 752 PHE A C 1
ATOM 5837 O O . PHE A 1 752 ? -10.330 -22.797 35.155 1.00 91.50 752 PHE A O 1
ATOM 5844 N N . ASN A 1 753 ? -11.781 -24.371 35.815 1.00 89.06 753 ASN A N 1
ATOM 5845 C CA . ASN A 1 753 ? -10.988 -25.505 35.342 1.00 89.06 753 ASN A CA 1
ATOM 5846 C C . ASN A 1 753 ? -10.713 -25.388 33.829 1.00 89.06 753 ASN A C 1
ATOM 5848 O O . ASN A 1 753 ? -11.528 -24.851 33.078 1.00 89.06 753 ASN A O 1
ATOM 5852 N N . MET A 1 754 ? -9.592 -25.943 33.363 1.00 81.88 754 MET A N 1
ATOM 5853 C CA . MET A 1 754 ? -9.182 -25.899 31.945 1.00 81.88 754 MET A CA 1
ATOM 5854 C C . MET A 1 754 ? -10.209 -26.522 30.980 1.00 81.88 754 MET A C 1
ATOM 5856 O O . MET A 1 754 ? -10.283 -26.142 29.813 1.00 81.88 754 MET A O 1
ATOM 5860 N N . ASP A 1 755 ? -10.988 -27.488 31.461 1.00 81.56 755 ASP A N 1
ATOM 5861 C CA . ASP A 1 755 ? -12.054 -28.186 30.741 1.00 81.56 755 ASP A CA 1
ATOM 5862 C C . ASP A 1 755 ? -13.450 -27.585 30.994 1.00 81.56 755 ASP A C 1
ATOM 5864 O O . ASP A 1 755 ? -14.440 -28.040 30.413 1.00 81.56 755 ASP A O 1
ATOM 5868 N N . ALA A 1 756 ? -13.556 -26.560 31.847 1.00 81.44 756 ALA A N 1
ATOM 5869 C CA . ALA A 1 756 ? -14.833 -25.973 32.211 1.00 81.44 756 ALA A CA 1
ATOM 5870 C C . ALA A 1 756 ? -15.456 -25.224 31.030 1.00 81.44 756 ALA A C 1
ATOM 5872 O O . ALA A 1 756 ? -14.892 -24.291 30.460 1.00 81.44 756 ALA A O 1
ATOM 5873 N N . TYR A 1 757 ? -16.693 -25.594 30.712 1.00 75.19 757 TYR A N 1
ATOM 5874 C CA . TYR A 1 757 ? -17.493 -24.893 29.722 1.00 75.19 757 TYR A CA 1
ATOM 5875 C C . TYR A 1 757 ? -18.166 -23.657 30.344 1.00 75.19 757 TYR A C 1
ATOM 5877 O O . TYR A 1 757 ? -18.895 -23.755 31.344 1.00 75.19 757 TYR A O 1
ATOM 5885 N N . VAL A 1 758 ? -17.925 -22.487 29.748 1.00 69.25 758 VAL A N 1
ATOM 5886 C CA . VAL A 1 758 ? -18.447 -21.192 30.211 1.00 69.25 758 VAL A CA 1
ATOM 5887 C C . VAL A 1 758 ? -19.424 -20.638 29.175 1.00 69.25 758 VAL A C 1
ATOM 5889 O O . VAL A 1 758 ? -19.066 -20.404 28.023 1.00 69.25 758 VAL A O 1
ATOM 5892 N N . GLU A 1 759 ? -20.667 -20.421 29.598 1.00 68.62 759 GLU A N 1
ATOM 5893 C CA . GLU A 1 759 ? -21.717 -19.754 28.826 1.00 68.62 759 GLU A CA 1
ATOM 5894 C C . GLU A 1 759 ? -22.389 -18.677 29.685 1.00 68.62 759 GLU A C 1
ATOM 5896 O O . GLU A 1 759 ? -22.253 -18.677 30.911 1.00 68.62 759 GLU A O 1
ATOM 5901 N N . VAL A 1 760 ? -23.124 -17.763 29.047 1.00 72.38 760 VAL A N 1
ATOM 5902 C CA . VAL A 1 760 ? -23.995 -16.828 29.770 1.00 72.38 760 VAL A CA 1
ATOM 5903 C C . VAL A 1 760 ? -25.098 -17.641 30.446 1.00 72.38 760 VAL A C 1
ATOM 5905 O O . VAL A 1 760 ? -25.859 -18.331 29.768 1.00 72.38 760 VAL A O 1
ATOM 5908 N N . TYR A 1 761 ? -25.194 -17.581 31.774 1.00 65.88 761 TYR A N 1
ATOM 5909 C CA . TYR A 1 761 ? -26.160 -18.402 32.504 1.00 65.88 761 TYR A CA 1
ATOM 5910 C C . TYR A 1 761 ? -27.604 -18.016 32.162 1.00 65.88 761 TYR A C 1
ATOM 5912 O O . TYR A 1 761 ? -27.964 -16.838 32.179 1.00 65.88 761 TYR A O 1
ATOM 5920 N N . ARG A 1 762 ? -28.454 -19.026 31.911 1.00 55.75 762 ARG A N 1
ATOM 5921 C CA . ARG A 1 762 ? -29.853 -18.874 31.451 1.00 55.75 762 ARG A CA 1
ATOM 5922 C C . ARG A 1 762 ? -30.694 -17.883 32.253 1.00 55.75 762 ARG A C 1
ATOM 5924 O O . ARG A 1 762 ? -31.553 -17.207 31.698 1.00 55.75 762 ARG A O 1
ATOM 5931 N N . GLN A 1 763 ? -30.456 -17.766 33.557 1.00 57.06 763 GLN A N 1
ATOM 5932 C CA . GLN A 1 763 ? -31.186 -16.814 34.398 1.00 57.06 763 GLN A CA 1
ATOM 5933 C C . GLN A 1 763 ? -30.916 -15.339 34.049 1.00 57.06 763 GLN A C 1
ATOM 5935 O O . GLN A 1 763 ? -31.742 -14.483 34.356 1.00 57.06 763 GLN A O 1
ATOM 5940 N N . PHE A 1 764 ? -29.819 -15.044 33.346 1.00 58.53 764 PHE A N 1
ATOM 5941 C CA . PHE A 1 764 ? -29.473 -13.710 32.852 1.00 58.53 764 PHE A CA 1
ATOM 5942 C C . PHE A 1 764 ? -29.867 -13.485 31.382 1.00 58.53 764 PHE A C 1
ATOM 5944 O O . PHE A 1 764 ? -29.761 -12.358 30.899 1.00 58.53 764 PHE A O 1
ATOM 5951 N N . GLU A 1 765 ? -30.410 -14.496 30.686 1.00 53.59 765 GLU A N 1
ATOM 5952 C CA . GLU A 1 765 ? -30.910 -14.355 29.306 1.00 53.59 765 GLU A CA 1
ATOM 5953 C C . GLU A 1 765 ? -32.065 -13.342 29.219 1.00 53.59 765 GLU A C 1
ATOM 5955 O O . GLU A 1 765 ? -32.198 -12.625 28.234 1.00 53.59 765 GLU A O 1
ATOM 5960 N N . LYS A 1 766 ? -32.896 -13.179 30.256 1.00 42.31 766 LYS A N 1
ATOM 5961 C CA . LYS A 1 766 ? -33.991 -12.184 30.217 1.00 42.31 766 LYS A CA 1
ATOM 5962 C C . LYS A 1 766 ? -33.510 -10.724 30.257 1.00 42.31 766 LYS A C 1
ATOM 5964 O O . LYS A 1 766 ? -34.276 -9.836 29.894 1.00 42.31 766 LYS A O 1
ATOM 5969 N N . CYS A 1 767 ? -32.251 -10.483 30.624 1.00 42.81 767 CYS A N 1
ATOM 5970 C CA . CYS A 1 767 ? -31.593 -9.174 30.600 1.00 42.81 767 CYS A CA 1
ATOM 5971 C C . CYS A 1 767 ? -30.743 -8.971 29.330 1.00 42.81 767 CYS A C 1
ATOM 5973 O O . CYS A 1 767 ? -29.738 -8.262 29.361 1.00 42.81 767 CYS A O 1
ATOM 5975 N N . PHE A 1 768 ? -31.117 -9.588 28.201 1.00 40.94 768 PHE A N 1
ATOM 5976 C CA . PHE A 1 768 ? -30.450 -9.360 26.917 1.00 40.94 768 PHE A CA 1
ATOM 5977 C C . PHE A 1 768 ? -30.475 -7.870 26.538 1.00 40.94 768 PHE A C 1
ATOM 5979 O O . PHE A 1 768 ? -31.495 -7.336 26.093 1.00 40.94 768 PHE A O 1
ATOM 5986 N N . LYS A 1 769 ? -29.312 -7.208 26.586 1.00 39.25 769 LYS A N 1
ATOM 5987 C CA . LYS A 1 769 ? -29.059 -6.094 25.668 1.00 39.25 769 LYS A CA 1
ATOM 5988 C C . LYS A 1 769 ? -29.152 -6.670 24.253 1.00 39.25 769 LYS A C 1
ATOM 5990 O O . LYS A 1 769 ? -28.420 -7.589 23.891 1.00 39.25 769 LYS A O 1
ATOM 5995 N N . ARG A 1 770 ? -30.119 -6.176 23.476 1.00 31.53 770 ARG A N 1
ATOM 5996 C CA . ARG A 1 770 ? -30.402 -6.587 22.090 1.00 31.53 770 ARG A CA 1
ATOM 5997 C C . ARG A 1 770 ? -29.091 -6.612 21.279 1.00 31.53 770 ARG A C 1
ATOM 5999 O O . ARG A 1 770 ? -28.564 -5.550 20.969 1.00 31.53 770 ARG A O 1
ATOM 6006 N N . GLY A 1 771 ? -28.570 -7.800 20.946 1.00 36.09 771 GLY A N 1
ATOM 6007 C CA . GLY A 1 771 ? -27.428 -7.943 20.026 1.00 36.09 771 GLY A CA 1
ATOM 6008 C C . GLY A 1 771 ? -26.372 -9.015 20.331 1.00 36.09 771 GLY A C 1
ATOM 6009 O O . GLY A 1 771 ? -25.605 -9.338 19.427 1.00 36.09 771 GLY A O 1
ATOM 6010 N N . MET A 1 772 ? -26.310 -9.610 21.527 1.00 34.12 772 MET A N 1
ATOM 6011 C CA . MET A 1 772 ? -25.282 -10.627 21.827 1.00 34.12 772 MET A CA 1
ATOM 6012 C C . MET A 1 772 ? -25.755 -12.051 21.492 1.00 34.12 772 MET A C 1
ATOM 6014 O O . MET A 1 772 ? -26.830 -12.475 21.901 1.00 34.12 772 MET A O 1
ATOM 6018 N N . LYS A 1 773 ? -24.951 -12.802 20.726 1.00 33.62 773 LYS A N 1
ATOM 6019 C CA . LYS A 1 773 ? -25.115 -14.255 20.538 1.00 33.62 773 LYS A CA 1
ATOM 6020 C C . LYS A 1 773 ? -24.397 -14.980 21.677 1.00 33.62 773 LYS A C 1
ATOM 6022 O O . LYS A 1 773 ? -23.288 -14.587 22.023 1.00 33.62 773 LYS A O 1
ATOM 6027 N N . SER A 1 774 ? -24.987 -16.057 22.195 1.00 33.50 774 SER A N 1
ATOM 6028 C CA . SER A 1 774 ? -24.325 -17.009 23.096 1.00 33.50 774 SER A CA 1
ATOM 6029 C C . SER A 1 774 ? -22.987 -17.462 22.490 1.00 33.50 774 SER A C 1
ATOM 6031 O O . SER A 1 774 ? -22.975 -18.149 21.462 1.00 33.50 774 SER A O 1
ATOM 6033 N N . ALA A 1 775 ? -21.865 -17.042 23.075 1.00 37.69 775 ALA A N 1
ATOM 6034 C CA . ALA A 1 775 ? -20.539 -17.483 22.663 1.00 37.69 775 ALA A CA 1
ATOM 6035 C C . ALA A 1 775 ? -20.226 -18.822 23.338 1.00 37.69 775 ALA A C 1
ATOM 6037 O O . ALA A 1 775 ? -20.357 -18.968 24.550 1.00 37.69 775 ALA A O 1
ATOM 6038 N N . LYS A 1 776 ? -19.841 -19.808 22.529 1.00 35.25 776 LYS A N 1
ATOM 6039 C CA . LYS A 1 776 ? -19.393 -21.125 22.969 1.00 35.25 776 LYS A CA 1
ATOM 6040 C C . LYS A 1 776 ? -17.893 -21.017 23.278 1.00 35.25 776 LYS A C 1
ATOM 6042 O O . LYS A 1 776 ? -17.107 -21.124 22.341 1.00 35.25 776 LYS A O 1
ATOM 6047 N N . LEU A 1 777 ? -17.490 -20.763 24.530 1.00 41.94 777 LEU A N 1
ATOM 6048 C CA . LEU A 1 777 ? -16.073 -20.842 24.919 1.00 41.94 777 LEU A CA 1
ATOM 6049 C C . LEU A 1 777 ? -15.688 -22.326 25.042 1.00 41.94 777 LEU A C 1
ATOM 6051 O O . LEU A 1 777 ? -16.025 -22.993 26.016 1.00 41.94 777 LEU A O 1
ATOM 6055 N N . ILE A 1 778 ? -15.046 -22.864 24.003 1.00 34.94 778 ILE A N 1
ATOM 6056 C CA . ILE A 1 778 ? -14.323 -24.144 24.056 1.00 34.94 778 ILE A CA 1
ATOM 6057 C C . ILE A 1 778 ? -12.849 -23.817 24.326 1.00 34.94 778 ILE A C 1
ATOM 6059 O O . ILE A 1 778 ? -12.371 -22.768 23.899 1.00 34.94 778 ILE A O 1
ATOM 6063 N N . SER A 1 779 ? -12.155 -24.728 25.010 1.00 37.19 779 SER A N 1
ATOM 6064 C CA . SER A 1 779 ? -10.746 -24.739 25.451 1.00 37.19 779 SER A CA 1
ATOM 6065 C C . SER A 1 779 ? -9.657 -24.176 24.509 1.00 37.19 779 SER A C 1
ATOM 6067 O O . SER A 1 779 ? -8.512 -24.040 24.933 1.00 37.19 779 SER A O 1
ATOM 6069 N N . GLU A 1 780 ? -9.967 -23.813 23.261 1.00 38.38 780 GLU A N 1
ATOM 6070 C CA . GLU A 1 780 ? -9.039 -23.224 22.283 1.00 38.38 780 GLU A CA 1
ATOM 6071 C C . GLU A 1 780 ? -8.519 -21.832 22.707 1.00 38.38 780 GLU A C 1
ATOM 6073 O O . GLU A 1 780 ? -7.359 -21.521 22.451 1.00 38.38 780 GLU A O 1
ATOM 6078 N N . GLN A 1 781 ? -9.310 -21.018 23.425 1.00 41.41 781 GLN A N 1
ATOM 6079 C CA . GLN A 1 781 ? -8.861 -19.700 23.923 1.00 41.41 781 GLN A CA 1
ATOM 6080 C C . GLN A 1 781 ? -8.015 -19.774 25.205 1.00 41.41 781 GLN A C 1
ATOM 6082 O O . GLN A 1 781 ? -7.226 -18.874 25.482 1.00 41.41 781 GLN A O 1
ATOM 6087 N N . ILE A 1 782 ? -8.120 -20.863 25.971 1.00 40.66 782 ILE A N 1
ATOM 6088 C CA . ILE A 1 782 ? -7.323 -21.055 27.192 1.00 40.66 782 ILE A CA 1
ATOM 6089 C C . ILE A 1 782 ? -5.867 -21.411 26.830 1.00 40.66 782 ILE A C 1
ATOM 6091 O O . ILE A 1 782 ? -4.935 -21.000 27.518 1.00 40.66 782 ILE A O 1
ATOM 6095 N N . PHE A 1 783 ? -5.655 -22.080 25.688 1.00 35.62 783 PHE A N 1
ATOM 6096 C CA . PHE A 1 783 ? -4.323 -22.287 25.103 1.00 35.62 783 PHE A CA 1
ATOM 6097 C C . PHE A 1 783 ? -3.713 -20.994 24.533 1.00 35.62 783 PHE A C 1
ATOM 6099 O O . PHE A 1 783 ? -2.497 -20.820 24.588 1.00 35.62 783 PHE A O 1
ATOM 6106 N N . ALA A 1 784 ? -4.547 -20.078 24.031 1.00 34.94 784 ALA A N 1
ATOM 6107 C CA . ALA A 1 784 ? -4.127 -18.761 23.552 1.00 34.94 784 ALA A CA 1
ATOM 6108 C C . ALA A 1 784 ? -3.669 -17.855 24.711 1.00 34.94 784 ALA A C 1
ATOM 6110 O O . ALA A 1 784 ? -2.582 -17.294 24.650 1.00 34.94 784 ALA A O 1
ATOM 6111 N N . ALA A 1 785 ? -4.391 -17.833 25.839 1.00 36.88 785 ALA A N 1
ATOM 6112 C CA . ALA A 1 785 ? -3.992 -17.073 27.033 1.00 36.88 785 ALA A CA 1
ATOM 6113 C C . ALA A 1 785 ? -2.648 -17.533 27.641 1.00 36.88 785 ALA A C 1
ATOM 6115 O O . ALA A 1 785 ? -1.952 -16.747 28.280 1.00 36.88 785 ALA A O 1
ATOM 6116 N N . GLY A 1 786 ? -2.255 -18.794 27.426 1.00 35.75 786 GLY A N 1
ATOM 6117 C CA . GLY A 1 786 ? -0.938 -19.306 27.811 1.00 35.75 786 GLY A CA 1
ATOM 6118 C C . GLY A 1 786 ? 0.199 -18.941 26.849 1.00 35.75 786 GLY A C 1
ATOM 6119 O O . GLY A 1 786 ? 1.341 -18.941 27.293 1.00 35.75 786 GLY A O 1
ATOM 6120 N N . ASN A 1 787 ? -0.104 -18.626 25.582 1.00 33.44 787 ASN A N 1
ATOM 6121 C CA . ASN A 1 787 ? 0.869 -18.420 24.497 1.00 33.44 787 ASN A CA 1
ATOM 6122 C C . ASN A 1 787 ? 0.925 -16.984 23.941 1.00 33.44 787 ASN A C 1
ATOM 6124 O O . ASN A 1 787 ? 1.896 -16.637 23.277 1.00 33.44 787 ASN A O 1
ATOM 6128 N N . GLU A 1 788 ? -0.074 -16.135 24.182 1.00 39.66 788 GLU A N 1
ATOM 6129 C CA . GLU A 1 788 ? -0.213 -14.848 23.478 1.00 39.66 788 GLU A CA 1
ATOM 6130 C C . GLU A 1 788 ? 0.281 -13.629 24.263 1.00 39.66 788 GLU A C 1
ATOM 6132 O O . GLU A 1 788 ? 0.299 -12.525 23.722 1.00 39.66 788 GLU A O 1
ATOM 6137 N N . TYR A 1 789 ? 0.793 -13.809 25.485 1.00 39.16 789 TYR A N 1
ATOM 6138 C CA . TYR A 1 789 ? 1.457 -12.717 26.210 1.00 39.16 789 TYR A CA 1
ATOM 6139 C C . TYR A 1 789 ? 2.839 -12.340 25.649 1.00 39.16 789 TYR A C 1
ATOM 6141 O O . TYR A 1 789 ? 3.375 -11.304 26.037 1.00 39.16 789 TYR A O 1
ATOM 6149 N N . CYS A 1 790 ? 3.349 -13.109 24.678 1.00 36.97 790 CYS A N 1
ATOM 6150 C CA . CYS A 1 790 ? 4.439 -12.727 23.782 1.00 36.97 790 CYS A CA 1
ATOM 6151 C C . CYS A 1 790 ? 4.186 -13.304 22.380 1.00 36.97 790 CYS A C 1
ATOM 6153 O O . CYS A 1 790 ? 4.616 -14.417 22.089 1.00 36.97 790 CYS A O 1
ATOM 6155 N N . SER A 1 791 ? 3.518 -12.575 21.478 1.00 26.19 791 SER A N 1
ATOM 6156 C CA . SER A 1 791 ? 3.567 -12.946 20.057 1.00 26.19 791 SER A CA 1
ATOM 6157 C C . SER A 1 791 ? 3.632 -11.747 19.107 1.00 26.19 791 SER A C 1
ATOM 6159 O O . SER A 1 791 ? 2.687 -10.981 18.932 1.00 26.19 791 SER A O 1
ATOM 6161 N N . LEU A 1 792 ? 4.773 -11.640 18.419 1.00 26.78 792 LEU A N 1
ATOM 6162 C CA . LEU A 1 792 ? 4.768 -11.378 16.985 1.00 26.78 792 LEU A CA 1
ATOM 6163 C C . LEU A 1 792 ? 4.391 -12.699 16.292 1.00 26.78 792 LEU A C 1
ATOM 6165 O O . LEU A 1 792 ? 4.955 -13.743 16.612 1.00 26.78 792 LEU A O 1
ATOM 6169 N N . SER A 1 793 ? 3.507 -12.617 15.296 1.00 28.48 793 SER A N 1
ATOM 6170 C CA . SER A 1 793 ? 3.040 -13.680 14.380 1.00 28.48 793 SER A CA 1
ATOM 6171 C C . SER A 1 793 ? 1.761 -14.452 14.759 1.00 28.48 793 SER A C 1
ATOM 6173 O O . SER A 1 793 ? 1.779 -15.599 15.184 1.00 28.48 793 SER A O 1
ATOM 6175 N N . ALA A 1 794 ? 0.605 -13.869 14.423 1.00 27.11 794 ALA A N 1
ATOM 6176 C CA . ALA A 1 794 ? -0.593 -14.640 14.083 1.00 27.11 794 ALA A CA 1
ATOM 6177 C C . ALA A 1 794 ? -1.492 -13.843 13.124 1.00 27.11 794 ALA A C 1
ATOM 6179 O O . ALA A 1 794 ? -2.263 -12.992 13.551 1.00 27.11 794 ALA A O 1
ATOM 6180 N N . ASN A 1 795 ? -1.396 -14.090 11.810 1.00 24.30 795 ASN A N 1
ATOM 6181 C CA . ASN A 1 795 ? -2.420 -13.650 10.850 1.00 24.30 795 ASN A CA 1
ATOM 6182 C C . ASN A 1 795 ? -2.389 -14.439 9.527 1.00 24.30 795 ASN A C 1
ATOM 6184 O O . ASN A 1 795 ? -2.254 -13.869 8.451 1.00 24.30 795 ASN A O 1
ATOM 6188 N N . ILE A 1 796 ? -2.570 -15.765 9.573 1.00 27.20 796 ILE A N 1
ATOM 6189 C CA . ILE A 1 796 ? -2.993 -16.547 8.395 1.00 27.20 796 ILE A CA 1
ATOM 6190 C C . ILE A 1 796 ? -3.932 -17.667 8.847 1.00 27.20 796 ILE A C 1
ATOM 6192 O O . ILE A 1 796 ? -3.464 -18.735 9.212 1.00 27.20 796 ILE A O 1
ATOM 6196 N N . THR A 1 797 ? -5.253 -17.439 8.814 1.00 29.03 797 THR A N 1
ATOM 6197 C CA . THR A 1 797 ? -6.287 -18.396 8.334 1.00 29.03 797 THR A CA 1
ATOM 6198 C C . THR A 1 797 ? -7.705 -17.910 8.671 1.00 29.03 797 THR A C 1
ATOM 6200 O O . THR A 1 797 ? -8.259 -18.204 9.723 1.00 29.03 797 THR A O 1
ATOM 6203 N N . ARG A 1 798 ? -8.374 -17.219 7.736 1.00 29.48 798 ARG A N 1
ATOM 6204 C CA . ARG A 1 798 ? -9.852 -17.069 7.771 1.00 29.48 798 ARG A CA 1
ATOM 6205 C C . ARG A 1 798 ? -10.568 -17.493 6.485 1.00 29.48 798 ARG A C 1
ATOM 6207 O O . ARG A 1 798 ? -11.794 -17.449 6.426 1.00 29.48 798 ARG A O 1
ATOM 6214 N N . ARG A 1 799 ? -9.846 -17.963 5.458 1.00 28.16 799 ARG A N 1
ATOM 6215 C CA . ARG A 1 799 ? -10.441 -18.318 4.151 1.00 28.16 799 ARG A CA 1
ATOM 6216 C C . ARG A 1 799 ? -10.776 -19.801 3.929 1.00 28.16 799 ARG A C 1
ATOM 6218 O O . ARG A 1 799 ? -11.471 -20.089 2.963 1.00 28.16 799 ARG A O 1
ATOM 6225 N N . SER A 1 800 ? -10.405 -20.730 4.815 1.00 28.84 800 SER A N 1
ATOM 6226 C CA . SER A 1 800 ? -10.677 -22.171 4.617 1.00 28.84 800 SER A CA 1
ATOM 6227 C C . SER A 1 800 ? -11.912 -22.730 5.352 1.00 28.84 800 SER A C 1
ATOM 6229 O O . SER A 1 800 ? -12.332 -23.845 5.060 1.00 28.84 800 SER A O 1
ATOM 6231 N N . GLN A 1 801 ? -12.570 -21.980 6.246 1.00 31.25 801 GLN A N 1
ATOM 6232 C CA . GLN A 1 801 ? -13.608 -22.546 7.135 1.00 31.25 801 GLN A CA 1
ATOM 6233 C C . GLN A 1 801 ? -15.057 -22.564 6.595 1.00 31.25 801 GLN A C 1
ATOM 6235 O O . GLN A 1 801 ? -15.968 -22.996 7.300 1.00 31.25 801 GLN A O 1
ATOM 6240 N N . ARG A 1 802 ? -15.337 -22.134 5.353 1.00 29.11 802 ARG A N 1
ATOM 6241 C CA . ARG A 1 802 ? -16.734 -22.013 4.862 1.00 29.11 802 ARG A CA 1
ATOM 6242 C C . ARG A 1 802 ? -17.325 -23.217 4.115 1.00 29.11 802 ARG A C 1
ATOM 6244 O O . ARG A 1 802 ? -18.482 -23.147 3.708 1.00 29.11 802 ARG A O 1
ATOM 6251 N N . ARG A 1 803 ? -16.625 -24.349 3.990 1.00 32.03 803 ARG A N 1
ATOM 6252 C CA . ARG A 1 803 ? -17.201 -25.587 3.422 1.00 32.03 803 ARG A CA 1
ATOM 6253 C C . ARG A 1 803 ? -16.871 -26.809 4.276 1.00 32.03 803 ARG A C 1
ATOM 6255 O O . ARG A 1 803 ? -15.845 -27.434 4.052 1.00 32.03 803 ARG A O 1
ATOM 6262 N N . ARG A 1 804 ? -17.772 -27.139 5.212 1.00 32.44 804 ARG A N 1
ATOM 6263 C CA . ARG A 1 804 ? -18.160 -28.490 5.696 1.00 32.44 804 ARG A CA 1
ATOM 6264 C C . ARG A 1 804 ? -18.830 -28.350 7.070 1.00 32.44 804 ARG A C 1
ATOM 6266 O O . ARG A 1 804 ? -18.173 -28.299 8.098 1.00 32.44 804 ARG A O 1
ATOM 6273 N N . ARG A 1 805 ? -20.164 -28.260 7.078 1.00 33.75 805 ARG A N 1
ATOM 6274 C CA . ARG A 1 805 ? -21.000 -28.438 8.275 1.00 33.75 805 ARG A CA 1
ATOM 6275 C C . ARG A 1 805 ? -21.797 -29.727 8.103 1.00 33.75 805 ARG A C 1
ATOM 6277 O O . ARG A 1 805 ? -22.815 -29.700 7.419 1.00 33.75 805 ARG A O 1
ATOM 6284 N N . ARG A 1 806 ? -21.323 -30.819 8.702 1.00 32.25 806 ARG A N 1
ATOM 6285 C CA . ARG A 1 806 ? -22.118 -31.935 9.246 1.00 32.25 806 ARG A CA 1
ATOM 6286 C C . ARG A 1 806 ? -21.161 -32.932 9.918 1.00 32.25 806 ARG A C 1
ATOM 6288 O O . ARG A 1 806 ? -20.108 -33.212 9.366 1.00 32.25 806 ARG A O 1
ATOM 6295 N N . ASP A 1 807 ? -21.571 -33.391 11.098 1.00 32.09 807 ASP A N 1
ATOM 6296 C CA . ASP A 1 807 ? -20.982 -34.417 11.980 1.00 32.09 807 ASP A CA 1
ATOM 6297 C C . ASP A 1 807 ? -19.914 -33.978 12.999 1.00 32.09 807 ASP A C 1
ATOM 6299 O O . ASP A 1 807 ? -18.734 -33.804 12.718 1.00 32.09 807 ASP A O 1
ATOM 6303 N N . ASN A 1 808 ? -20.375 -33.831 14.249 1.00 36.31 808 ASN A N 1
ATOM 6304 C CA . ASN A 1 808 ? -19.697 -33.165 15.366 1.00 36.31 808 ASN A CA 1
ATOM 6305 C C . ASN A 1 808 ? -19.248 -34.141 16.481 1.00 36.31 808 ASN A C 1
ATOM 6307 O O . ASN A 1 808 ? -19.301 -33.802 17.659 1.00 36.31 808 ASN A O 1
ATOM 6311 N N . ARG A 1 809 ? -18.860 -35.379 16.135 1.00 30.97 809 ARG A N 1
ATOM 6312 C CA . ARG A 1 809 ? -18.362 -36.385 17.107 1.00 30.97 809 ARG A CA 1
ATOM 6313 C C . ARG A 1 809 ? -16.972 -36.959 16.801 1.00 30.97 809 ARG A C 1
ATOM 6315 O O . ARG A 1 809 ? -16.352 -37.509 17.699 1.00 30.97 809 ARG A O 1
ATOM 6322 N N . LEU A 1 810 ? -16.453 -36.790 15.583 1.00 28.67 810 LEU A N 1
ATOM 6323 C CA . LEU A 1 810 ? -15.135 -37.311 15.176 1.00 28.67 810 LEU A CA 1
ATOM 6324 C C . LEU A 1 810 ? -13.985 -36.295 15.324 1.00 28.67 810 LEU A C 1
ATOM 6326 O O . LEU A 1 810 ? -12.822 -36.685 15.330 1.00 28.67 810 LEU A O 1
ATOM 6330 N N . TYR A 1 811 ? -14.290 -35.003 15.496 1.00 30.98 811 TYR A N 1
ATOM 6331 C CA . TYR A 1 811 ? -13.278 -33.939 15.581 1.00 30.98 811 TYR A CA 1
ATOM 6332 C C . TYR A 1 811 ? -12.484 -33.969 16.902 1.00 30.98 811 TYR A C 1
ATOM 6334 O O . TYR A 1 811 ? -11.292 -33.675 16.920 1.00 30.98 811 TYR A O 1
ATOM 6342 N N . THR A 1 812 ? -13.110 -34.414 17.996 1.00 31.48 812 THR A N 1
ATOM 6343 C CA . THR A 1 812 ? -12.481 -34.506 19.325 1.00 31.48 812 THR A CA 1
ATOM 6344 C C . THR A 1 812 ? -11.429 -35.621 19.401 1.00 31.48 812 THR A C 1
ATOM 6346 O O . THR A 1 812 ? -10.409 -35.461 20.061 1.00 31.48 812 THR A O 1
ATOM 6349 N N . TYR A 1 813 ? -11.619 -36.720 18.661 1.00 28.06 813 TYR A N 1
ATOM 6350 C CA . TYR A 1 813 ? -10.672 -37.845 18.625 1.00 28.06 813 TYR A CA 1
ATOM 6351 C C . TYR A 1 813 ? -9.443 -37.552 17.740 1.00 28.06 813 TYR A C 1
ATOM 6353 O O . TYR A 1 813 ? -8.353 -38.064 17.985 1.00 28.06 813 TYR A O 1
ATOM 6361 N N . TRP A 1 814 ? -9.594 -36.675 16.739 1.00 31.38 814 TRP A N 1
ATOM 6362 C CA . TRP A 1 814 ? -8.510 -36.265 15.837 1.00 31.38 814 TRP A CA 1
ATOM 6363 C C . TRP A 1 814 ? -7.531 -35.263 16.483 1.00 31.38 814 TRP A C 1
ATOM 6365 O O . TRP A 1 814 ? -6.334 -35.301 16.206 1.00 31.38 814 TRP A O 1
ATOM 6375 N N . LEU A 1 815 ? -8.008 -34.408 17.398 1.00 31.84 815 LEU A N 1
ATOM 6376 C CA . LEU A 1 815 ? -7.169 -33.465 18.155 1.00 31.84 815 LEU A CA 1
ATOM 6377 C C . LEU A 1 815 ? -6.286 -34.157 19.210 1.00 31.84 815 LEU A C 1
ATOM 6379 O O . LEU A 1 815 ? -5.125 -33.783 19.367 1.00 31.84 815 LEU A O 1
ATOM 6383 N N . LEU A 1 816 ? -6.780 -35.216 19.863 1.00 30.78 816 LEU A N 1
ATOM 6384 C CA . LEU A 1 816 ? -6.024 -35.968 20.877 1.00 30.78 816 LEU A CA 1
ATOM 6385 C C . LEU A 1 816 ? -4.839 -36.762 20.291 1.00 30.78 816 LEU A C 1
ATOM 6387 O O . LEU A 1 816 ? -3.809 -36.906 20.951 1.00 30.78 816 LEU A O 1
ATOM 6391 N N . GLN A 1 817 ? -4.917 -37.213 19.032 1.00 28.11 817 GLN A N 1
ATOM 6392 C CA . GLN A 1 817 ? -3.791 -37.889 18.369 1.00 28.11 817 GLN A CA 1
ATOM 6393 C C . GLN A 1 817 ? -2.656 -36.938 17.945 1.00 28.11 817 GLN A C 1
ATOM 6395 O O . GLN A 1 817 ? -1.501 -37.363 17.915 1.00 28.11 817 GLN A O 1
ATOM 6400 N N . LYS A 1 818 ? -2.929 -35.646 17.694 1.00 29.08 818 LYS A N 1
ATOM 6401 C CA . LYS A 1 818 ? -1.875 -34.652 17.403 1.00 29.08 818 LYS A CA 1
ATOM 6402 C C . LYS A 1 818 ? -0.964 -34.373 18.607 1.00 29.08 818 LYS A C 1
ATOM 6404 O O . LYS A 1 818 ? 0.205 -34.045 18.414 1.00 29.08 818 LYS A O 1
ATOM 6409 N N . CYS A 1 819 ? -1.453 -34.555 19.835 1.00 32.50 819 CYS A N 1
ATOM 6410 C CA . CYS A 1 819 ? -0.665 -34.329 21.051 1.00 32.50 819 CYS A CA 1
ATOM 6411 C C . CYS A 1 819 ? 0.393 -35.417 21.301 1.00 32.50 819 CYS A C 1
ATOM 6413 O O . CYS A 1 819 ? 1.461 -35.109 21.824 1.00 32.50 819 CYS A O 1
ATOM 6415 N N . HIS A 1 820 ? 0.166 -36.658 20.853 1.00 25.94 820 HIS A N 1
ATOM 6416 C CA . HIS A 1 820 ? 1.134 -37.749 21.029 1.00 25.94 820 HIS A CA 1
ATOM 6417 C C . HIS A 1 820 ? 2.407 -37.588 20.177 1.00 25.94 820 HIS A C 1
ATOM 6419 O O . HIS A 1 820 ? 3.472 -38.056 20.571 1.00 25.94 820 HIS A O 1
ATOM 6425 N N . ILE A 1 821 ? 2.341 -36.874 19.048 1.00 29.95 821 ILE A N 1
ATOM 6426 C CA . ILE A 1 821 ? 3.498 -36.666 18.155 1.00 29.95 821 ILE A CA 1
ATOM 6427 C C . ILE A 1 821 ? 4.415 -35.535 18.663 1.00 29.95 821 ILE A C 1
ATOM 6429 O O . ILE A 1 821 ? 5.634 -35.608 18.509 1.00 29.95 821 ILE A O 1
ATOM 6433 N N . ASN A 1 822 ? 3.870 -34.549 19.385 1.00 30.55 822 ASN A N 1
ATOM 6434 C CA . ASN A 1 822 ? 4.655 -33.477 20.017 1.00 30.55 822 ASN A CA 1
ATOM 6435 C C . ASN A 1 822 ? 5.465 -33.944 21.244 1.00 30.55 822 ASN A C 1
ATOM 6437 O O . ASN A 1 822 ? 6.340 -33.219 21.715 1.00 30.55 822 ASN A O 1
ATOM 6441 N N . ILE A 1 823 ? 5.202 -35.145 21.771 1.00 30.67 823 ILE A N 1
ATOM 6442 C CA . ILE A 1 823 ? 5.940 -35.723 22.907 1.00 30.67 823 ILE A CA 1
ATOM 6443 C C . ILE A 1 823 ? 7.289 -36.320 22.461 1.00 30.67 823 ILE A C 1
ATOM 6445 O O . ILE A 1 823 ? 8.248 -36.309 23.232 1.00 30.67 823 ILE A O 1
ATOM 6449 N N . LEU A 1 824 ? 7.412 -36.740 21.197 1.00 27.56 824 LEU A N 1
ATOM 6450 C CA . LEU A 1 824 ? 8.651 -37.302 20.642 1.00 27.56 824 LEU A CA 1
ATOM 6451 C C . LEU A 1 824 ? 9.649 -36.234 20.151 1.00 27.56 824 LEU A C 1
ATOM 6453 O O . LEU A 1 824 ? 10.855 -36.452 20.232 1.00 27.56 824 LEU A O 1
ATOM 6457 N N . LEU A 1 825 ? 9.179 -35.057 19.719 1.00 31.72 825 LEU A N 1
ATOM 6458 C CA . LEU A 1 825 ? 10.021 -33.967 19.179 1.00 31.72 825 LEU A CA 1
ATOM 6459 C C . LEU A 1 825 ? 10.859 -33.225 20.235 1.00 31.72 825 LEU A C 1
ATOM 6461 O O . LEU A 1 825 ? 11.924 -32.683 19.956 1.00 31.72 825 LEU A O 1
ATOM 6465 N N . SER A 1 826 ? 10.404 -33.240 21.475 1.00 30.62 826 SER A N 1
ATOM 6466 C CA . SER A 1 826 ? 11.046 -32.592 22.623 1.00 30.62 826 SER A CA 1
ATOM 6467 C C . SER A 1 826 ? 12.267 -33.326 23.177 1.00 30.62 826 SER A C 1
ATOM 6469 O O . SER A 1 826 ? 13.105 -32.697 23.809 1.00 30.62 826 SER A O 1
ATOM 6471 N N . LEU A 1 827 ? 12.395 -34.631 22.923 1.00 26.67 827 LEU A N 1
ATOM 6472 C CA . LEU A 1 827 ? 13.537 -35.421 23.406 1.00 26.67 827 LEU A CA 1
ATOM 6473 C C . LEU A 1 827 ? 14.804 -35.229 22.555 1.00 26.67 827 LEU A C 1
ATOM 6475 O O . LEU A 1 827 ? 15.882 -35.662 22.951 1.00 26.67 827 LEU A O 1
ATOM 6479 N N . VAL A 1 828 ? 14.698 -34.567 21.397 1.00 30.70 828 VAL A N 1
ATOM 6480 C CA . VAL A 1 828 ? 15.834 -34.326 20.489 1.00 30.70 828 VAL A CA 1
ATOM 6481 C C . VAL A 1 828 ? 16.401 -32.905 20.643 1.00 30.70 828 VAL A C 1
ATOM 6483 O O . VAL A 1 828 ? 17.585 -32.690 20.397 1.00 30.70 828 VAL A O 1
ATOM 6486 N N . TYR A 1 829 ? 15.599 -31.950 21.129 1.00 29.16 829 TYR A N 1
ATOM 6487 C CA . TYR A 1 829 ? 15.997 -30.542 21.284 1.00 29.16 829 TYR A CA 1
ATOM 6488 C C . TYR A 1 829 ? 16.920 -30.290 22.494 1.00 29.16 829 TYR A C 1
ATOM 6490 O O . TYR A 1 829 ? 17.688 -29.333 22.510 1.00 29.16 829 TYR A O 1
ATOM 6498 N N . GLU A 1 830 ? 16.909 -31.186 23.486 1.00 28.62 830 GLU A N 1
ATOM 6499 C CA . GLU A 1 830 ? 17.656 -31.054 24.749 1.00 28.62 830 GLU A CA 1
ATOM 6500 C C . GLU A 1 830 ? 19.182 -31.252 24.598 1.00 28.62 830 GLU A C 1
ATOM 6502 O O . GLU A 1 830 ? 19.936 -31.054 25.547 1.00 28.62 830 GLU A O 1
ATOM 6507 N N . LYS A 1 831 ? 19.672 -31.620 23.403 1.00 28.56 831 LYS A N 1
ATOM 6508 C CA . LYS A 1 831 ? 21.090 -31.953 23.173 1.00 28.56 831 LYS A CA 1
ATOM 6509 C C . LYS A 1 831 ? 21.939 -30.893 22.460 1.00 28.56 831 LYS A C 1
ATOM 6511 O O . LYS A 1 831 ? 23.136 -31.131 22.332 1.00 28.56 831 LYS A O 1
ATOM 6516 N N . MET A 1 832 ? 21.389 -29.761 21.998 1.00 28.09 832 MET A N 1
ATOM 6517 C CA . MET A 1 832 ? 22.122 -28.882 21.059 1.00 28.09 832 MET A CA 1
ATOM 6518 C C . MET A 1 832 ? 22.489 -27.466 21.524 1.00 28.09 832 MET A C 1
ATOM 6520 O O . MET A 1 832 ? 23.194 -26.790 20.783 1.00 28.09 832 MET A O 1
ATOM 6524 N N . THR A 1 833 ? 22.122 -26.987 22.716 1.00 28.59 833 THR A N 1
ATOM 6525 C CA . THR A 1 833 ? 22.480 -25.602 23.098 1.00 28.59 833 THR A CA 1
ATOM 6526 C C . THR A 1 833 ? 22.898 -25.466 24.557 1.00 28.59 833 THR A C 1
ATOM 6528 O O . THR A 1 833 ? 22.118 -25.065 25.416 1.00 28.59 833 THR A O 1
ATOM 6531 N N . SER A 1 834 ? 24.172 -25.743 24.829 1.00 27.16 834 SER A N 1
ATOM 6532 C CA . SER A 1 834 ? 24.864 -25.236 26.015 1.00 27.16 834 SER A CA 1
ATOM 6533 C C . SER A 1 834 ? 26.176 -24.585 25.586 1.00 27.16 834 SER A C 1
ATOM 6535 O O . SER A 1 834 ? 27.079 -25.305 25.153 1.00 27.16 834 SER A O 1
ATOM 6537 N N . LYS A 1 835 ? 26.262 -23.252 25.707 1.00 29.48 835 LYS A N 1
ATOM 6538 C CA . LYS A 1 835 ? 27.415 -22.469 26.208 1.00 29.48 835 LYS A CA 1
ATOM 6539 C C . LYS A 1 835 ? 27.263 -20.986 25.841 1.00 29.48 835 LYS A C 1
ATOM 6541 O O . LYS A 1 835 ? 27.628 -20.560 24.753 1.00 29.48 835 LYS A O 1
ATOM 6546 N N . THR A 1 836 ? 26.759 -20.208 26.792 1.00 31.89 836 THR A N 1
ATOM 6547 C CA . THR A 1 836 ? 27.047 -18.771 26.952 1.00 31.89 836 THR A CA 1
ATOM 6548 C C . THR A 1 836 ? 28.312 -18.598 27.804 1.00 31.89 836 THR A C 1
ATOM 6550 O O . THR A 1 836 ? 28.679 -19.514 28.548 1.00 31.89 836 THR A O 1
ATOM 6553 N N . PRO A 1 837 ? 28.992 -17.442 27.701 1.00 29.69 837 PRO A N 1
ATOM 6554 C CA . PRO A 1 837 ? 28.903 -16.467 28.797 1.00 29.69 837 PRO A CA 1
ATOM 6555 C C . PRO A 1 837 ? 28.803 -14.987 28.349 1.00 29.69 837 PRO A C 1
ATOM 6557 O O . PRO A 1 837 ? 29.397 -14.575 27.357 1.00 29.69 837 PRO A O 1
ATOM 6560 N N . THR A 1 838 ? 28.057 -14.197 29.127 1.00 37.25 838 THR A N 1
ATOM 6561 C CA . THR A 1 838 ? 28.019 -12.712 29.225 1.00 37.25 838 THR A CA 1
ATOM 6562 C C . THR A 1 838 ? 29.024 -12.238 30.318 1.00 37.25 838 THR A C 1
ATOM 6564 O O . THR A 1 838 ? 29.720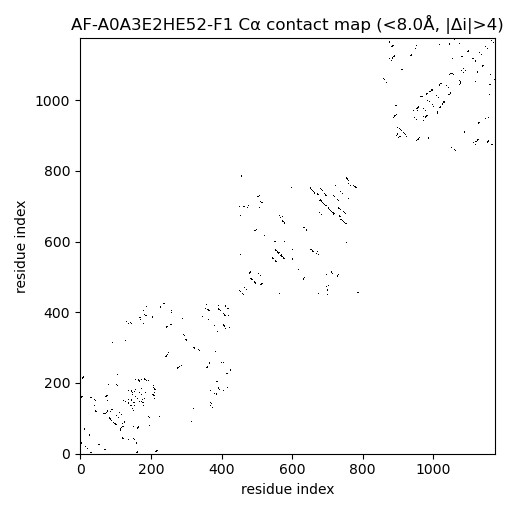 -13.115 30.839 1.00 37.25 838 THR A O 1
ATOM 6567 N N . PRO A 1 839 ? 29.129 -10.965 30.803 1.00 56.03 839 PRO A N 1
ATOM 6568 C CA . PRO A 1 839 ? 28.680 -9.623 30.354 1.00 56.03 839 PRO A CA 1
ATOM 6569 C C . PRO A 1 839 ? 29.761 -8.500 30.513 1.00 56.03 839 PRO A C 1
ATOM 6571 O O . PRO A 1 839 ? 30.771 -8.679 31.184 1.00 56.03 839 PRO A O 1
ATOM 6574 N N . ASN A 1 840 ? 29.509 -7.285 29.996 1.00 24.67 840 ASN A N 1
ATOM 6575 C CA . ASN A 1 840 ? 29.746 -6.028 30.740 1.00 24.67 840 ASN A CA 1
ATOM 6576 C C . ASN A 1 840 ? 29.049 -4.847 30.049 1.00 24.67 840 ASN A C 1
ATOM 6578 O O . ASN A 1 840 ? 29.193 -4.642 28.846 1.00 24.67 840 ASN A O 1
ATOM 6582 N N . GLY A 1 841 ? 28.264 -4.091 30.819 1.00 36.66 841 GLY A N 1
ATOM 6583 C CA . GLY A 1 841 ? 27.491 -2.956 30.324 1.00 36.66 841 GLY A CA 1
ATOM 6584 C C . GLY A 1 841 ? 28.354 -1.775 29.893 1.00 36.66 841 GLY A C 1
ATOM 6585 O O . GLY A 1 841 ? 29.392 -1.535 30.491 1.00 36.66 841 GLY A O 1
ATOM 6586 N N . ILE A 1 842 ? 27.867 -1.031 28.898 1.00 29.45 842 ILE A N 1
ATOM 6587 C CA . ILE A 1 842 ? 28.041 0.412 28.662 1.00 29.45 842 ILE A CA 1
ATOM 6588 C C . ILE A 1 842 ? 26.907 0.832 27.700 1.00 29.45 842 ILE A C 1
ATOM 6590 O O . ILE A 1 842 ? 26.448 0.046 26.874 1.00 29.45 842 ILE A O 1
ATOM 6594 N N . ALA A 1 843 ? 26.410 2.055 27.873 1.00 37.47 843 ALA A N 1
ATOM 6595 C CA . ALA A 1 843 ? 25.323 2.686 27.129 1.00 37.47 843 ALA A CA 1
ATOM 6596 C C . ALA A 1 843 ? 25.444 2.605 25.594 1.00 37.47 843 ALA A C 1
ATOM 6598 O O . ALA A 1 843 ? 26.550 2.626 25.063 1.00 37.47 843 ALA A O 1
ATOM 6599 N N . SER A 1 844 ? 24.306 2.668 24.887 1.00 32.19 844 SER A N 1
ATOM 6600 C CA . SER A 1 844 ? 24.282 3.120 23.494 1.00 32.19 844 SER A CA 1
ATOM 6601 C C . SER A 1 844 ? 23.307 4.263 23.247 1.00 32.19 844 SER A C 1
ATOM 6603 O O . SER A 1 844 ? 22.114 4.116 23.000 1.00 32.19 844 SER A O 1
ATOM 6605 N N . THR A 1 845 ? 23.880 5.459 23.323 1.00 35.19 845 THR A N 1
ATOM 6606 C CA . THR A 1 845 ? 23.640 6.539 22.369 1.00 35.19 845 THR A CA 1
ATOM 6607 C C . THR A 1 845 ? 23.650 5.990 20.930 1.00 35.19 845 THR A C 1
ATOM 6609 O O . THR A 1 845 ? 24.196 4.917 20.680 1.00 35.19 845 THR A O 1
ATOM 6612 N N . LEU A 1 846 ? 23.130 6.743 19.956 1.00 36.25 846 LEU A N 1
ATOM 6613 C CA . LEU A 1 846 ? 23.274 6.482 18.507 1.00 36.25 846 LEU A CA 1
ATOM 6614 C C . LEU A 1 846 ? 24.742 6.309 18.019 1.00 36.25 846 LEU A C 1
ATOM 6616 O O . LEU A 1 846 ? 24.958 6.117 16.828 1.00 36.25 846 LEU A O 1
ATOM 6620 N N . ASP A 1 847 ? 25.714 6.320 18.939 1.00 36.94 847 ASP A N 1
ATOM 6621 C CA . ASP A 1 847 ? 27.154 6.161 18.752 1.00 36.94 847 ASP A CA 1
ATOM 6622 C C . ASP A 1 847 ? 27.772 4.953 19.490 1.00 36.94 847 ASP A C 1
ATOM 6624 O O . ASP A 1 847 ? 28.997 4.820 19.454 1.00 36.94 847 ASP A O 1
ATOM 6628 N N . ALA A 1 848 ? 27.027 4.066 20.180 1.00 39.81 848 ALA A N 1
ATOM 6629 C CA . ALA A 1 848 ? 27.734 2.869 20.657 1.00 39.81 848 ALA A CA 1
ATOM 6630 C C . ALA A 1 848 ? 28.054 1.942 19.493 1.00 39.81 848 ALA A C 1
ATOM 6632 O O . ALA A 1 848 ? 27.180 1.657 18.666 1.00 39.81 848 ALA A O 1
ATOM 6633 N N . PRO A 1 849 ? 29.271 1.390 19.473 1.00 40.50 849 PRO A N 1
ATOM 6634 C CA . PRO A 1 849 ? 29.589 0.325 18.557 1.00 40.50 849 PRO A CA 1
ATOM 6635 C C . PRO A 1 849 ? 28.733 -0.885 18.938 1.00 40.50 849 PRO A C 1
ATOM 6637 O O . PRO A 1 849 ? 28.997 -1.562 19.931 1.00 40.50 849 PRO A O 1
ATOM 6640 N N . ASN A 1 850 ? 27.713 -1.179 18.130 1.00 47.28 850 ASN A N 1
ATOM 6641 C CA . ASN A 1 850 ? 27.290 -2.560 17.954 1.00 47.28 850 ASN A CA 1
ATOM 6642 C C . ASN A 1 850 ? 28.514 -3.282 17.384 1.00 47.28 850 ASN A C 1
ATOM 6644 O O . ASN A 1 850 ? 28.764 -3.223 16.181 1.00 47.28 850 ASN A O 1
ATOM 6648 N N . ALA A 1 851 ? 29.341 -3.845 18.265 1.00 59.88 851 ALA A N 1
ATOM 6649 C CA . ALA A 1 851 ? 30.483 -4.633 17.849 1.00 59.88 851 ALA A CA 1
ATOM 6650 C C . ALA A 1 851 ? 29.934 -5.859 17.123 1.00 59.88 851 ALA A C 1
ATOM 6652 O O . ALA A 1 851 ? 29.129 -6.611 17.679 1.00 59.88 851 ALA A O 1
ATOM 6653 N N . ASP A 1 852 ? 30.329 -6.017 15.864 1.00 74.44 852 ASP A N 1
ATOM 6654 C CA . ASP A 1 852 ? 30.071 -7.246 15.131 1.00 74.44 852 ASP A CA 1
ATOM 6655 C C . ASP A 1 852 ? 30.656 -8.403 15.965 1.00 74.44 852 ASP A C 1
ATOM 6657 O O . ASP A 1 852 ? 31.828 -8.328 16.339 1.00 74.44 852 ASP A O 1
ATOM 6661 N N . PRO A 1 853 ? 29.888 -9.454 16.312 1.00 77.12 853 PRO A N 1
ATOM 6662 C CA . PRO A 1 853 ? 30.416 -10.595 17.061 1.00 77.12 853 PRO A CA 1
ATOM 6663 C C . PRO A 1 853 ? 31.571 -11.306 16.338 1.00 77.12 853 PRO A C 1
ATOM 6665 O O . PRO A 1 853 ? 32.290 -12.085 16.963 1.00 77.12 853 PRO A O 1
ATOM 6668 N N . LEU A 1 854 ? 31.762 -11.051 15.039 1.00 84.50 854 LEU A N 1
ATOM 6669 C CA . LEU A 1 854 ? 32.920 -11.515 14.287 1.00 84.50 854 LEU A CA 1
ATOM 6670 C C . LEU A 1 854 ? 34.135 -10.605 14.403 1.00 84.50 854 LEU A C 1
ATOM 6672 O O . LEU A 1 854 ? 35.214 -11.063 14.042 1.00 84.50 854 LEU A O 1
ATOM 6676 N N . GLN A 1 855 ? 34.010 -9.376 14.906 1.00 86.75 855 GLN A N 1
ATOM 6677 C CA . GLN A 1 855 ? 35.097 -8.401 14.938 1.00 86.75 855 GLN A CA 1
ATOM 6678 C C . GLN A 1 855 ? 36.340 -8.964 15.646 1.00 86.75 855 GLN A C 1
ATOM 6680 O O . GLN A 1 855 ? 36.287 -9.417 16.789 1.00 86.75 855 GLN A O 1
ATOM 6685 N N . GLY A 1 856 ? 37.483 -8.942 14.961 1.00 84.00 856 GLY A N 1
ATOM 6686 C CA . GLY A 1 856 ? 38.760 -9.475 15.436 1.00 84.00 856 GLY A CA 1
ATOM 6687 C C . GLY A 1 856 ? 38.881 -11.004 15.428 1.00 84.00 856 GLY A C 1
ATOM 6688 O O . GLY A 1 856 ? 39.942 -11.522 15.778 1.00 84.00 856 GLY A O 1
ATOM 6689 N N . THR A 1 857 ? 37.841 -11.740 15.031 1.00 91.06 857 THR A N 1
ATOM 6690 C CA . THR A 1 857 ? 37.902 -13.199 14.882 1.00 91.06 857 THR A CA 1
ATOM 6691 C C . THR A 1 857 ? 38.554 -13.598 13.554 1.00 91.06 857 THR A C 1
ATOM 6693 O O . THR A 1 857 ? 38.700 -12.795 12.634 1.00 91.06 857 THR A O 1
ATOM 6696 N N . LYS A 1 858 ? 38.885 -14.886 13.396 1.00 90.75 858 LYS A N 1
ATOM 6697 C CA . LYS A 1 858 ? 39.366 -15.448 12.119 1.00 90.75 858 LYS A CA 1
ATOM 6698 C C . LYS A 1 858 ? 38.333 -15.411 10.975 1.00 90.75 858 LYS A C 1
ATOM 6700 O O . LYS A 1 858 ? 38.674 -15.763 9.848 1.00 90.75 858 LYS A O 1
ATOM 6705 N N . TYR A 1 859 ? 37.101 -14.981 11.258 1.00 92.25 859 TYR A N 1
ATOM 6706 C CA . TYR A 1 859 ? 36.011 -14.812 10.296 1.00 92.25 859 TYR A CA 1
ATOM 6707 C C . TYR A 1 859 ? 35.680 -13.328 10.023 1.00 92.25 859 TYR A C 1
ATOM 6709 O O . TYR A 1 859 ? 34.742 -13.046 9.282 1.00 92.25 859 TYR A O 1
ATOM 6717 N N . ASP A 1 860 ? 36.445 -12.384 10.588 1.00 91.75 860 ASP A N 1
ATOM 6718 C CA . ASP A 1 860 ? 36.258 -10.933 10.430 1.00 91.75 860 ASP A CA 1
ATOM 6719 C C . ASP A 1 860 ? 36.733 -10.421 9.062 1.00 91.75 860 ASP A C 1
ATOM 6721 O O . ASP A 1 860 ? 37.808 -9.831 8.940 1.00 91.75 860 ASP A O 1
ATOM 6725 N N . PHE A 1 861 ? 35.985 -10.692 7.994 1.00 90.88 861 PHE A N 1
ATOM 6726 C CA . PHE A 1 861 ? 36.310 -10.132 6.681 1.00 90.88 861 PHE A CA 1
ATOM 6727 C C . PHE A 1 861 ? 35.835 -8.671 6.604 1.00 90.88 861 PHE A C 1
ATOM 6729 O O . PHE A 1 861 ? 34.625 -8.438 6.518 1.00 90.88 861 PHE A O 1
ATOM 6736 N N . PRO A 1 862 ? 36.743 -7.674 6.570 1.00 86.38 862 PRO A N 1
ATOM 6737 C CA . PRO A 1 862 ? 36.343 -6.275 6.533 1.00 86.38 862 PRO A CA 1
ATOM 6738 C C . PRO A 1 862 ? 35.641 -5.937 5.214 1.00 86.38 862 PRO A C 1
ATOM 6740 O O . PRO A 1 862 ? 35.951 -6.480 4.150 1.00 86.38 862 PRO A O 1
ATOM 6743 N N . ARG A 1 863 ? 34.701 -4.989 5.271 1.00 88.56 863 ARG A N 1
ATOM 6744 C CA . ARG A 1 863 ? 34.054 -4.454 4.069 1.00 88.56 863 ARG A CA 1
ATOM 6745 C C . ARG A 1 863 ? 34.972 -3.457 3.369 1.00 88.56 863 ARG A C 1
ATOM 6747 O O . ARG A 1 863 ? 35.354 -2.449 3.957 1.00 88.56 863 ARG A O 1
ATOM 6754 N N . ASP A 1 864 ? 35.240 -3.701 2.091 1.00 89.38 864 ASP A N 1
ATOM 6755 C CA . ASP A 1 864 ? 35.863 -2.730 1.195 1.00 89.38 864 ASP A CA 1
ATOM 6756 C C . ASP A 1 864 ? 34.780 -2.012 0.375 1.00 89.38 864 ASP A C 1
ATOM 6758 O O . ASP A 1 864 ? 34.033 -2.632 -0.380 1.00 89.38 864 ASP A O 1
ATOM 6762 N N . HIS A 1 865 ? 34.674 -0.696 0.559 1.00 89.94 865 HIS A N 1
ATOM 6763 C CA . HIS A 1 865 ? 33.743 0.164 -0.178 1.00 89.94 865 HIS A CA 1
ATOM 6764 C C . HIS A 1 865 ? 34.384 0.843 -1.395 1.00 89.94 865 HIS A C 1
ATOM 6766 O O . HIS A 1 865 ? 33.682 1.496 -2.167 1.00 89.94 865 HIS A O 1
ATOM 6772 N N . VAL A 1 866 ? 35.708 0.753 -1.534 1.00 92.00 866 VAL A N 1
ATOM 6773 C CA . VAL A 1 866 ? 36.474 1.424 -2.585 1.00 92.00 866 VAL A CA 1
ATOM 6774 C C . VAL A 1 866 ? 36.687 0.484 -3.766 1.00 92.00 866 VAL A C 1
ATOM 6776 O O . VAL A 1 866 ? 36.499 0.913 -4.908 1.00 92.00 866 VAL A O 1
ATOM 6779 N N . GLY A 1 867 ? 37.067 -0.773 -3.505 1.00 92.25 867 GLY A N 1
ATOM 6780 C CA . GLY A 1 867 ? 37.428 -1.730 -4.550 1.00 92.25 867 GLY A CA 1
ATOM 6781 C C . GLY A 1 867 ? 38.515 -1.157 -5.467 1.00 92.25 867 GLY A C 1
ATOM 6782 O O . GLY A 1 867 ? 39.434 -0.461 -5.027 1.00 92.25 867 GLY A O 1
ATOM 6783 N N . TYR A 1 868 ? 38.382 -1.358 -6.781 1.00 91.81 868 TYR A N 1
ATOM 6784 C CA . TYR A 1 868 ? 39.276 -0.716 -7.758 1.00 91.81 868 TYR A CA 1
ATOM 6785 C C . TYR A 1 868 ? 39.026 0.797 -7.952 1.00 91.81 868 TYR A C 1
ATOM 6787 O O . TYR A 1 868 ? 39.841 1.500 -8.565 1.00 91.81 868 TYR A O 1
ATOM 6795 N N . GLY A 1 869 ? 37.905 1.327 -7.452 1.00 88.12 869 GLY A N 1
ATOM 6796 C CA . GLY A 1 869 ? 37.505 2.726 -7.600 1.00 88.12 869 GLY A CA 1
ATOM 6797 C C . GLY A 1 869 ? 37.475 3.217 -9.058 1.00 88.12 869 GLY A C 1
ATOM 6798 O O . GLY A 1 869 ? 37.287 2.466 -10.012 1.00 88.12 869 GLY A O 1
ATOM 6799 N N . ARG A 1 870 ? 37.707 4.524 -9.269 1.00 84.69 870 ARG A N 1
ATOM 6800 C CA . ARG A 1 870 ? 37.748 5.123 -10.627 1.00 84.69 870 ARG A CA 1
ATOM 6801 C C . ARG A 1 870 ? 38.898 4.594 -11.497 1.00 84.69 870 ARG A C 1
ATOM 6803 O O . ARG A 1 870 ? 38.855 4.732 -12.723 1.00 84.69 870 ARG A O 1
ATOM 6810 N N . LYS A 1 871 ? 39.943 4.042 -10.876 1.00 73.75 871 LYS A N 1
ATOM 6811 C CA . LYS A 1 871 ? 41.168 3.573 -11.532 1.00 73.75 871 LYS A CA 1
ATOM 6812 C C . LYS A 1 871 ? 41.144 2.047 -11.675 1.00 73.75 871 LYS A C 1
ATOM 6814 O O . LYS A 1 871 ? 42.011 1.361 -11.152 1.00 73.75 871 LYS A O 1
ATOM 6819 N N . SER A 1 872 ? 40.159 1.532 -12.415 1.00 77.00 872 SER A N 1
ATOM 6820 C CA . SER A 1 872 ? 40.140 0.124 -12.836 1.00 77.00 872 SER A CA 1
ATOM 6821 C C . SER A 1 872 ? 41.420 -0.255 -13.585 1.00 77.00 872 SER A C 1
ATOM 6823 O O . SER A 1 872 ? 41.943 0.551 -14.358 1.00 77.00 872 SER A O 1
ATOM 6825 N N . HIS A 1 873 ? 41.873 -1.497 -13.415 1.00 84.75 873 HIS A N 1
ATOM 6826 C CA . HIS A 1 873 ? 42.994 -2.073 -14.164 1.00 84.75 873 HIS A CA 1
ATOM 6827 C C . HIS A 1 873 ? 42.513 -2.935 -15.340 1.00 84.75 873 HIS A C 1
ATOM 6829 O O . HIS A 1 873 ? 41.315 -3.204 -15.464 1.00 84.75 873 HIS A O 1
ATOM 6835 N N . ASN A 1 874 ? 43.442 -3.304 -16.226 1.00 93.31 874 ASN A N 1
ATOM 6836 C CA . ASN A 1 874 ? 43.188 -4.216 -17.336 1.00 93.31 874 ASN A CA 1
ATOM 6837 C C . ASN A 1 874 ? 43.627 -5.638 -16.924 1.00 93.31 874 ASN A C 1
ATOM 6839 O O . ASN A 1 874 ? 44.829 -5.845 -16.750 1.00 93.31 874 ASN A O 1
ATOM 6843 N N . PRO A 1 875 ? 42.707 -6.616 -16.827 1.00 93.75 875 PRO A N 1
ATOM 6844 C CA . PRO A 1 875 ? 43.017 -8.001 -16.457 1.00 93.75 875 PRO A CA 1
ATOM 6845 C C . PRO A 1 875 ? 43.823 -8.806 -17.482 1.00 93.75 875 PRO A C 1
ATOM 6847 O O . PRO A 1 875 ? 44.139 -9.971 -17.235 1.00 93.75 875 PRO A O 1
ATOM 6850 N N . GLN A 1 876 ? 44.141 -8.216 -18.636 1.00 96.06 876 GLN A N 1
ATOM 6851 C CA . GLN A 1 876 ? 44.912 -8.843 -19.708 1.00 96.06 876 GLN A CA 1
ATOM 6852 C C . GLN A 1 876 ? 44.292 -10.169 -20.157 1.00 96.06 876 GLN A C 1
ATOM 6854 O O . GLN A 1 876 ? 45.002 -11.167 -20.266 1.00 96.06 876 GLN A O 1
ATOM 6859 N N . TRP A 1 877 ? 42.968 -10.201 -20.360 1.00 97.75 877 TRP A N 1
ATOM 6860 C CA . TRP A 1 877 ? 42.277 -11.427 -20.760 1.00 97.75 877 TRP A CA 1
ATOM 6861 C C . TRP A 1 877 ? 42.941 -12.077 -21.986 1.00 97.75 877 TRP A C 1
ATOM 6863 O O . TRP A 1 877 ? 43.442 -11.358 -22.861 1.00 97.75 877 TRP A O 1
ATOM 6873 N N . PRO A 1 878 ? 42.948 -13.421 -22.081 1.00 97.19 878 PRO A N 1
ATOM 6874 C CA . PRO A 1 878 ? 43.584 -14.132 -23.183 1.00 97.19 878 PRO A CA 1
ATOM 6875 C C . PRO A 1 878 ? 43.144 -13.611 -24.551 1.00 97.19 878 PRO A C 1
ATOM 6877 O O . PRO A 1 878 ? 41.990 -13.225 -24.742 1.00 97.19 878 PRO A O 1
ATOM 6880 N N . ASN A 1 879 ? 44.073 -13.618 -25.509 1.00 94.56 879 ASN A N 1
ATOM 6881 C CA . ASN A 1 879 ? 43.856 -13.116 -26.871 1.00 94.56 879 ASN A CA 1
ATOM 6882 C C . ASN A 1 879 ? 43.368 -11.657 -26.927 1.00 94.56 879 ASN A C 1
ATOM 6884 O O . ASN A 1 879 ? 42.663 -11.283 -27.862 1.00 94.56 879 ASN A O 1
ATOM 6888 N N . ASP A 1 880 ? 43.737 -10.850 -25.924 1.00 94.44 880 ASP A N 1
ATOM 6889 C CA . ASP A 1 880 ? 43.308 -9.457 -25.787 1.00 94.44 880 ASP A CA 1
ATOM 6890 C C . ASP A 1 880 ? 41.768 -9.344 -25.773 1.00 94.44 880 ASP A C 1
ATOM 6892 O O . ASP A 1 880 ? 41.170 -8.463 -26.387 1.00 94.44 880 ASP A O 1
ATOM 6896 N N . ALA A 1 881 ? 41.072 -10.279 -25.118 1.00 98.00 881 ALA A N 1
ATOM 6897 C CA . ALA A 1 881 ? 39.613 -10.255 -25.097 1.00 98.00 881 ALA A CA 1
ATOM 6898 C C . ALA A 1 881 ? 39.075 -8.969 -24.439 1.00 98.00 881 ALA A C 1
ATOM 6900 O O . ALA A 1 881 ? 39.545 -8.511 -23.398 1.00 98.00 881 ALA A O 1
ATOM 6901 N N . ARG A 1 882 ? 38.040 -8.389 -25.053 1.00 97.62 882 ARG A N 1
ATOM 6902 C CA . ARG A 1 882 ? 37.355 -7.173 -24.590 1.00 97.62 882 ARG A CA 1
ATOM 6903 C C . ARG A 1 882 ? 36.459 -7.449 -23.385 1.00 97.62 882 ARG A C 1
ATOM 6905 O O . ARG A 1 882 ? 36.161 -6.541 -22.619 1.00 97.62 882 ARG A O 1
ATOM 6912 N N . ILE A 1 883 ? 36.031 -8.693 -23.212 1.00 98.44 883 ILE A N 1
ATOM 6913 C CA . ILE A 1 883 ? 35.184 -9.119 -22.103 1.00 98.44 883 ILE A CA 1
ATOM 6914 C C . ILE A 1 883 ? 35.372 -10.619 -21.865 1.00 98.44 883 ILE A C 1
ATOM 6916 O O . ILE A 1 883 ? 35.502 -11.385 -22.824 1.00 98.44 883 ILE A O 1
ATOM 6920 N N . ALA A 1 884 ? 35.363 -11.029 -20.600 1.00 98.62 884 ALA A N 1
ATOM 6921 C CA . ALA A 1 884 ? 35.203 -12.425 -20.209 1.00 98.62 884 ALA A CA 1
ATOM 6922 C C . ALA A 1 884 ? 33.727 -12.690 -19.873 1.00 98.62 884 ALA A C 1
ATOM 6924 O O . ALA A 1 884 ? 33.132 -11.931 -19.115 1.00 98.62 884 ALA A O 1
ATOM 6925 N N . VAL A 1 885 ? 33.113 -13.739 -20.414 1.00 98.69 885 VAL A N 1
ATOM 6926 C CA . VAL A 1 885 ? 31.713 -14.089 -20.115 1.00 98.69 885 VAL A CA 1
ATOM 6927 C C . VAL A 1 885 ? 31.676 -15.470 -19.478 1.00 98.69 885 VAL A C 1
ATOM 6929 O O . VAL A 1 885 ? 32.205 -16.426 -20.040 1.00 98.69 885 VAL A O 1
ATOM 6932 N N . SER A 1 886 ? 31.044 -15.573 -18.312 1.00 98.38 886 SER A N 1
ATOM 6933 C CA . SER A 1 886 ? 30.886 -16.822 -17.575 1.00 98.38 886 SER A CA 1
ATOM 6934 C C . SER A 1 886 ? 29.407 -17.129 -17.376 1.00 98.38 886 SER A C 1
ATOM 6936 O O . SER A 1 886 ? 28.698 -16.422 -16.656 1.00 98.38 886 SER A O 1
ATOM 6938 N N . PHE A 1 887 ? 28.944 -18.195 -18.024 1.00 98.69 887 PHE A N 1
ATOM 6939 C CA . PHE A 1 887 ? 27.626 -18.760 -17.765 1.00 98.69 887 PHE A CA 1
ATOM 6940 C C . PHE A 1 887 ? 27.707 -19.715 -16.581 1.00 98.69 887 PHE A C 1
ATOM 6942 O O . PHE A 1 887 ? 28.591 -20.575 -16.519 1.00 98.69 887 PHE A O 1
ATOM 6949 N N . VAL A 1 888 ? 26.764 -19.558 -15.660 1.00 98.56 888 VAL A N 1
ATOM 6950 C CA . VAL A 1 888 ? 26.638 -20.376 -14.465 1.00 98.56 888 VAL A CA 1
ATOM 6951 C C . VAL A 1 888 ? 25.310 -21.114 -14.491 1.00 98.56 888 VAL A C 1
ATOM 6953 O O . VAL A 1 888 ? 24.257 -20.485 -14.567 1.00 98.56 888 VAL A O 1
ATOM 6956 N N . ILE A 1 889 ? 25.361 -22.441 -14.388 1.00 98.31 889 ILE A N 1
ATOM 6957 C CA . ILE A 1 889 ? 24.175 -23.283 -14.207 1.00 98.31 889 ILE A CA 1
ATOM 6958 C C . ILE A 1 889 ? 24.104 -23.690 -12.736 1.00 98.31 889 ILE A C 1
ATOM 6960 O O . ILE A 1 889 ? 24.965 -24.426 -12.257 1.00 98.31 889 ILE A O 1
ATOM 6964 N N . ASN A 1 890 ? 23.082 -23.222 -12.023 1.00 97.62 890 ASN A N 1
ATOM 6965 C CA . ASN A 1 890 ? 22.796 -23.638 -10.652 1.00 97.62 890 ASN A CA 1
ATOM 6966 C C . ASN A 1 890 ? 22.006 -24.951 -10.715 1.00 97.62 890 ASN A C 1
ATOM 6968 O O . ASN A 1 890 ? 20.855 -24.970 -11.164 1.00 97.62 890 ASN A O 1
ATOM 6972 N N . TYR A 1 891 ? 22.660 -26.049 -10.332 1.00 97.44 891 TYR A N 1
ATOM 6973 C CA . TYR A 1 891 ? 22.088 -27.392 -10.311 1.00 97.44 891 TYR A CA 1
ATOM 6974 C C . TYR A 1 891 ? 21.756 -27.783 -8.868 1.00 97.44 891 TYR A C 1
ATOM 6976 O O . TYR A 1 891 ? 22.624 -28.167 -8.080 1.00 97.44 891 TYR A O 1
ATOM 6984 N N . GLU A 1 892 ? 20.480 -27.636 -8.525 1.00 96.06 892 GLU A N 1
ATOM 6985 C CA . GLU A 1 892 ? 19.927 -27.721 -7.164 1.00 96.06 892 GLU A CA 1
ATOM 6986 C C . GLU A 1 892 ? 18.936 -28.886 -7.015 1.00 96.06 892 GLU A C 1
ATOM 6988 O O . GLU A 1 892 ? 18.478 -29.199 -5.916 1.00 96.06 892 GLU A O 1
ATOM 6993 N N . GLU A 1 893 ? 18.570 -29.509 -8.134 1.00 95.62 893 GLU A N 1
ATOM 6994 C CA . GLU A 1 893 ? 17.415 -30.380 -8.269 1.00 95.62 893 GLU A CA 1
ATOM 6995 C C . GLU A 1 893 ? 17.533 -31.679 -7.465 1.00 95.62 893 GLU A C 1
ATOM 6997 O O . GLU A 1 893 ? 18.397 -32.524 -7.701 1.00 95.62 893 GLU A O 1
ATOM 7002 N N . GLY A 1 894 ? 16.621 -31.848 -6.506 1.00 92.44 894 GLY A N 1
ATOM 7003 C CA . GLY A 1 894 ? 16.594 -32.953 -5.559 1.00 92.44 894 GLY A CA 1
ATOM 7004 C C . GLY A 1 894 ? 17.263 -32.626 -4.224 1.00 92.44 894 GLY A C 1
ATOM 7005 O O . GLY A 1 894 ? 17.200 -33.461 -3.315 1.00 92.44 894 GLY A O 1
ATOM 7006 N N . ALA A 1 895 ? 17.870 -31.447 -4.079 1.00 94.88 895 ALA A N 1
ATOM 7007 C CA . ALA A 1 895 ? 18.499 -30.976 -2.849 1.00 94.88 895 ALA A CA 1
ATOM 7008 C C . ALA A 1 895 ? 17.747 -29.819 -2.167 1.00 94.88 895 ALA A C 1
ATOM 7010 O O . ALA A 1 895 ? 18.222 -29.283 -1.162 1.00 94.88 895 ALA A O 1
ATOM 7011 N N . GLU A 1 896 ? 16.567 -29.465 -2.672 1.00 93.69 896 GLU A N 1
ATOM 7012 C CA . GLU A 1 896 ? 15.636 -28.531 -2.054 1.00 93.69 896 GLU A CA 1
ATOM 7013 C C . GLU A 1 896 ? 15.007 -29.088 -0.765 1.00 93.69 896 GLU A C 1
ATOM 7015 O O . GLU A 1 896 ? 15.116 -30.281 -0.431 1.00 93.69 896 GLU A O 1
ATOM 7020 N N . ARG A 1 897 ? 14.333 -28.200 -0.024 1.00 93.25 897 ARG A N 1
ATOM 7021 C CA . ARG A 1 897 ? 13.575 -28.570 1.173 1.00 93.25 897 ARG A CA 1
ATOM 7022 C C . ARG A 1 897 ? 12.354 -29.419 0.806 1.00 93.25 897 ARG A C 1
ATOM 7024 O O . ARG A 1 897 ? 11.456 -28.972 0.096 1.00 93.25 897 ARG A O 1
ATOM 7031 N N . THR A 1 898 ? 12.295 -30.641 1.317 1.00 93.25 898 THR A N 1
ATOM 7032 C CA . THR A 1 898 ? 11.118 -31.513 1.249 1.00 93.25 898 THR A CA 1
ATOM 7033 C C . THR A 1 898 ? 11.201 -32.573 2.340 1.00 93.25 898 THR A C 1
ATOM 7035 O O . THR A 1 898 ? 12.279 -33.025 2.723 1.00 93.25 898 THR A O 1
ATOM 7038 N N . LEU A 1 899 ? 10.046 -33.054 2.796 1.00 88.31 899 LEU A N 1
ATOM 7039 C CA . LEU A 1 899 ? 9.975 -34.194 3.708 1.00 88.31 899 LEU A CA 1
ATOM 7040 C C . LEU A 1 899 ? 10.705 -35.432 3.168 1.00 88.31 899 LEU A C 1
ATOM 7042 O O . LEU A 1 899 ? 11.224 -36.214 3.959 1.00 88.31 899 LEU A O 1
ATOM 7046 N N . LEU A 1 900 ? 10.792 -35.612 1.842 1.00 91.25 900 LEU A N 1
ATOM 7047 C CA . LEU A 1 900 ? 11.550 -36.725 1.251 1.00 91.25 900 LEU A CA 1
ATOM 7048 C C . LEU A 1 900 ? 13.057 -36.642 1.521 1.00 91.25 900 LEU A C 1
ATOM 7050 O O . LEU A 1 900 ? 13.738 -37.664 1.521 1.00 91.25 900 LEU A O 1
ATOM 7054 N N . ASN A 1 901 ? 13.565 -35.438 1.761 1.00 88.19 901 ASN A N 1
ATOM 7055 C CA . ASN A 1 901 ? 14.956 -35.174 2.103 1.00 88.19 901 ASN A CA 1
ATOM 7056 C C . ASN A 1 901 ? 15.181 -35.104 3.623 1.00 88.19 901 ASN A C 1
ATOM 7058 O O . ASN A 1 901 ? 16.292 -34.811 4.059 1.00 88.19 901 ASN A O 1
ATOM 7062 N N . GLY A 1 902 ? 14.148 -35.402 4.422 1.00 83.50 902 GLY A N 1
ATOM 7063 C CA . GLY A 1 902 ? 14.190 -35.338 5.882 1.00 83.50 902 GLY A CA 1
ATOM 7064 C C . GLY A 1 902 ? 13.932 -33.943 6.455 1.00 83.50 902 GLY A C 1
ATOM 7065 O O . GLY A 1 902 ? 14.129 -33.741 7.651 1.00 83.50 902 GLY A O 1
ATOM 7066 N N . ASP A 1 903 ? 13.490 -32.982 5.638 1.00 86.62 903 ASP A N 1
ATOM 7067 C CA . ASP A 1 903 ? 13.179 -31.634 6.111 1.00 86.62 903 ASP A CA 1
ATOM 7068 C C . ASP A 1 903 ? 11.780 -31.563 6.743 1.00 86.62 903 ASP A C 1
ATOM 7070 O O . ASP A 1 903 ? 10.847 -32.256 6.340 1.00 86.62 903 ASP A O 1
ATOM 7074 N N . PHE A 1 904 ? 11.597 -30.657 7.705 1.00 76.75 904 PHE A N 1
ATOM 7075 C CA . PHE A 1 904 ? 10.290 -30.424 8.333 1.00 76.75 904 PHE A CA 1
ATOM 7076 C C . PHE A 1 904 ? 9.331 -29.586 7.468 1.00 76.75 904 PHE A C 1
ATOM 7078 O O . PHE A 1 904 ? 8.138 -29.502 7.759 1.00 76.75 904 PHE A O 1
ATOM 7085 N N . GLN A 1 905 ? 9.834 -28.953 6.408 1.00 84.50 905 GLN A N 1
ATOM 7086 C CA . GLN A 1 905 ? 9.052 -28.067 5.551 1.00 84.50 905 GLN A CA 1
ATOM 7087 C C . GLN A 1 905 ? 9.418 -28.217 4.075 1.00 84.50 905 GLN A C 1
ATOM 7089 O O . GLN A 1 905 ? 10.509 -28.687 3.752 1.00 84.50 905 GLN A O 1
ATOM 7094 N N . SER A 1 906 ? 8.525 -27.784 3.187 1.00 90.06 906 SER A N 1
ATOM 7095 C CA . SER A 1 906 ? 8.807 -27.680 1.754 1.00 90.06 906 SER A CA 1
ATOM 7096 C C . SER A 1 906 ? 9.650 -26.450 1.400 1.00 90.06 906 SER A C 1
ATOM 7098 O O . SER A 1 906 ? 9.663 -25.456 2.127 1.00 90.06 906 SER A O 1
ATOM 7100 N N . GLU A 1 907 ? 10.297 -26.482 0.236 1.00 92.00 907 GLU A N 1
ATOM 7101 C CA . GLU A 1 907 ? 10.874 -25.299 -0.403 1.00 92.00 907 GLU A CA 1
ATOM 7102 C C . GLU A 1 907 ? 9.755 -24.332 -0.806 1.00 92.00 907 GLU A C 1
ATOM 7104 O O . GLU A 1 907 ? 8.614 -24.726 -1.076 1.00 92.00 907 GLU A O 1
ATOM 7109 N N . ASN A 1 908 ? 10.081 -23.047 -0.770 1.00 88.25 908 ASN A N 1
ATOM 7110 C CA . ASN A 1 908 ? 9.170 -21.957 -1.074 1.00 88.25 908 ASN A CA 1
ATOM 7111 C C . ASN A 1 908 ? 9.806 -20.841 -1.912 1.00 88.25 908 ASN A C 1
ATOM 7113 O O . ASN A 1 908 ? 9.118 -19.890 -2.276 1.00 88.25 908 ASN A O 1
ATOM 7117 N N . ARG A 1 909 ? 11.099 -20.940 -2.234 1.00 85.06 909 ARG A N 1
ATOM 7118 C CA . ARG A 1 909 ? 11.817 -19.999 -3.097 1.00 85.06 909 ARG A CA 1
ATOM 7119 C C . ARG A 1 909 ? 12.060 -20.591 -4.484 1.00 85.06 909 ARG A C 1
ATOM 7121 O O . ARG A 1 909 ? 12.158 -21.801 -4.642 1.00 85.06 909 ARG A O 1
ATOM 7128 N N . LEU A 1 910 ? 12.224 -19.705 -5.471 1.00 85.56 910 LEU A N 1
ATOM 7129 C CA . LEU A 1 910 ? 12.680 -20.030 -6.830 1.00 85.56 910 LEU A CA 1
ATOM 7130 C C . LEU A 1 910 ? 11.859 -21.130 -7.533 1.00 85.56 910 LEU A C 1
ATOM 7132 O O . LEU A 1 910 ? 12.424 -22.034 -8.149 1.00 85.56 910 LEU A O 1
ATOM 7136 N N . TRP A 1 911 ? 10.532 -21.033 -7.439 1.00 88.19 911 TRP A N 1
ATOM 7137 C CA . TRP A 1 911 ? 9.570 -21.860 -8.173 1.00 88.19 911 TRP A CA 1
ATOM 7138 C C . TRP A 1 911 ? 8.487 -20.972 -8.809 1.00 88.19 911 TRP A C 1
ATOM 7140 O O . TRP A 1 911 ? 8.425 -19.775 -8.525 1.00 88.19 911 TRP A O 1
ATOM 7150 N N . GLU A 1 912 ? 7.646 -21.523 -9.690 1.00 86.75 912 GLU A N 1
ATOM 7151 C CA . GLU A 1 912 ? 6.706 -20.739 -10.525 1.00 86.75 912 GLU A CA 1
ATOM 7152 C C . GLU A 1 912 ? 5.734 -19.797 -9.789 1.00 86.75 912 GLU A C 1
ATOM 7154 O O . GLU A 1 912 ? 5.249 -18.846 -10.400 1.00 86.75 912 GLU A O 1
ATOM 7159 N N . GLN A 1 913 ? 5.416 -20.032 -8.513 1.00 85.44 913 GLN A N 1
ATOM 7160 C CA . GLN A 1 913 ? 4.553 -19.129 -7.745 1.00 85.44 913 GLN A CA 1
ATOM 7161 C C . GLN A 1 913 ? 5.363 -18.425 -6.651 1.00 85.44 913 GLN A C 1
ATOM 7163 O O . GLN A 1 913 ? 5.572 -19.011 -5.582 1.00 85.44 913 GLN A O 1
ATOM 7168 N N . PRO A 1 914 ? 5.810 -17.175 -6.882 1.00 75.94 914 PRO A N 1
ATOM 7169 C CA . PRO A 1 914 ? 6.466 -16.402 -5.836 1.00 75.94 914 PRO A CA 1
ATOM 7170 C C . PRO A 1 914 ? 5.530 -16.190 -4.636 1.00 75.94 914 PRO A C 1
ATOM 7172 O O . PRO A 1 914 ? 4.306 -16.226 -4.763 1.00 75.94 914 PRO A O 1
ATOM 7175 N N . ASP A 1 915 ? 6.121 -15.972 -3.461 1.00 75.44 915 ASP A N 1
ATOM 7176 C CA . ASP A 1 915 ? 5.446 -15.612 -2.202 1.00 75.44 915 ASP A CA 1
ATOM 7177 C C . ASP A 1 915 ? 4.469 -16.640 -1.610 1.00 75.44 915 ASP A C 1
ATOM 7179 O O . ASP A 1 915 ? 3.741 -16.344 -0.659 1.00 75.44 915 ASP A O 1
ATOM 7183 N N . VAL A 1 916 ? 4.460 -17.878 -2.103 1.00 80.62 916 VAL A N 1
ATOM 7184 C CA . VAL A 1 916 ? 3.706 -18.953 -1.449 1.00 80.62 916 VAL A CA 1
ATOM 7185 C C . VAL A 1 916 ? 4.481 -19.440 -0.217 1.00 80.62 916 VAL A C 1
ATOM 7187 O O . VAL A 1 916 ? 5.631 -19.849 -0.359 1.00 80.62 916 VAL A O 1
ATOM 7190 N N . PRO A 1 917 ? 3.890 -19.445 0.994 1.00 83.38 917 PRO A N 1
ATOM 7191 C CA . PRO A 1 917 ? 4.567 -19.946 2.190 1.00 83.38 917 PRO A CA 1
ATOM 7192 C C . PRO A 1 917 ? 4.946 -21.429 2.084 1.00 83.38 917 PRO A C 1
ATOM 7194 O O . PRO A 1 917 ? 4.236 -22.215 1.451 1.00 83.38 917 PRO A O 1
ATOM 7197 N N . ALA A 1 918 ? 6.027 -21.820 2.766 1.00 84.19 918 ALA A N 1
ATOM 7198 C CA . ALA A 1 918 ? 6.425 -23.219 2.891 1.00 84.19 918 ALA A CA 1
ATOM 7199 C C . ALA A 1 918 ? 5.310 -24.059 3.532 1.00 84.19 918 ALA A C 1
ATOM 7201 O O . ALA A 1 918 ? 4.604 -23.615 4.442 1.00 84.19 918 ALA A O 1
ATOM 7202 N N . ARG A 1 919 ? 5.160 -25.298 3.065 1.00 82.19 919 ARG A N 1
ATOM 7203 C CA . ARG A 1 919 ? 4.264 -26.281 3.673 1.00 82.19 919 ARG A CA 1
ATOM 7204 C C . ARG A 1 919 ? 4.972 -26.924 4.854 1.00 82.19 919 ARG A C 1
ATOM 7206 O O . ARG A 1 919 ? 6.062 -27.459 4.691 1.00 82.19 919 ARG A O 1
ATOM 7213 N N . ILE A 1 920 ? 4.368 -26.846 6.036 1.00 83.00 920 ILE A N 1
ATOM 7214 C CA . ILE A 1 920 ? 4.953 -27.354 7.280 1.00 83.00 920 ILE A CA 1
ATOM 7215 C C . ILE A 1 920 ? 4.425 -28.760 7.557 1.00 83.00 920 ILE A C 1
ATOM 7217 O O . ILE A 1 920 ? 3.213 -28.962 7.616 1.00 83.00 920 ILE A O 1
ATOM 7221 N N . GLY A 1 921 ? 5.324 -29.726 7.748 1.00 77.62 921 GLY A N 1
ATOM 7222 C CA . GLY A 1 921 ? 4.981 -31.117 8.055 1.00 77.62 921 GLY A CA 1
ATOM 7223 C C . GLY A 1 921 ? 4.286 -31.874 6.917 1.00 77.62 921 GLY A C 1
ATOM 7224 O O . GLY A 1 921 ? 3.787 -32.975 7.137 1.00 77.62 921 GLY A O 1
ATOM 7225 N N . GLU A 1 922 ? 4.250 -31.313 5.707 1.00 84.88 922 GLU A N 1
ATOM 7226 C CA . GLU A 1 922 ? 3.691 -31.951 4.516 1.00 84.88 922 GLU A CA 1
ATOM 7227 C C . GLU A 1 922 ? 4.502 -31.593 3.260 1.00 84.88 922 GLU A C 1
ATOM 7229 O O . GLU A 1 922 ? 5.197 -30.577 3.209 1.00 84.88 922 GLU A O 1
ATOM 7234 N N . ARG A 1 923 ? 4.415 -32.445 2.233 1.00 90.62 923 ARG A N 1
ATOM 7235 C CA . ARG A 1 923 ? 5.083 -32.238 0.940 1.00 90.62 923 ARG A CA 1
ATOM 7236 C C . ARG A 1 923 ? 4.371 -31.175 0.107 1.00 90.62 923 ARG A C 1
ATOM 7238 O O . ARG A 1 923 ? 3.142 -31.126 0.079 1.00 90.62 923 ARG A O 1
ATOM 7245 N N . ALA A 1 924 ? 5.137 -30.407 -0.665 1.00 93.31 924 ALA A N 1
ATOM 7246 C CA . ALA A 1 924 ? 4.612 -29.532 -1.712 1.00 93.31 924 ALA A CA 1
ATOM 7247 C C . ALA A 1 924 ? 4.902 -30.150 -3.084 1.00 93.31 924 ALA A C 1
ATOM 7249 O O . ALA A 1 924 ? 5.848 -29.769 -3.768 1.00 93.31 924 ALA A O 1
ATOM 7250 N N . VAL A 1 925 ? 4.084 -31.128 -3.480 1.00 94.25 925 VAL A N 1
ATOM 7251 C CA . VAL A 1 925 ? 4.314 -31.953 -4.686 1.00 94.25 925 VAL A CA 1
ATOM 7252 C C . VAL A 1 925 ? 4.440 -31.145 -5.980 1.00 94.25 925 VAL A C 1
ATOM 7254 O O . VAL A 1 925 ? 5.107 -31.562 -6.917 1.00 94.25 925 VAL A O 1
ATOM 7257 N N . ASN A 1 926 ? 3.815 -29.973 -6.038 1.00 93.38 926 ASN A N 1
ATOM 7258 C CA . ASN A 1 926 ? 3.923 -29.042 -7.154 1.00 93.38 926 ASN A CA 1
ATOM 7259 C C . ASN A 1 926 ? 5.286 -28.334 -7.211 1.00 93.38 926 ASN A C 1
ATOM 7261 O O . ASN A 1 926 ? 5.777 -28.093 -8.305 1.00 93.38 926 ASN A O 1
ATOM 7265 N N . VAL A 1 927 ? 5.885 -28.015 -6.058 1.00 93.62 927 VAL A N 1
ATOM 7266 C CA . VAL A 1 927 ? 7.234 -27.427 -5.980 1.00 93.62 927 VAL A CA 1
ATOM 7267 C C . VAL A 1 927 ? 8.267 -28.489 -6.342 1.00 93.62 927 VAL A C 1
ATOM 7269 O O . VAL A 1 927 ? 9.107 -28.258 -7.202 1.00 93.62 927 VAL A O 1
ATOM 7272 N N . GLU A 1 928 ? 8.139 -29.682 -5.758 1.00 95.38 928 GLU A N 1
ATOM 7273 C CA . GLU A 1 928 ? 8.988 -30.842 -6.067 1.00 95.38 928 GLU A CA 1
ATOM 7274 C C . GLU A 1 928 ? 8.954 -31.158 -7.570 1.00 95.38 928 GLU A C 1
ATOM 7276 O O . GLU A 1 928 ? 9.994 -31.270 -8.208 1.00 95.38 928 GLU A O 1
ATOM 7281 N N . SER A 1 929 ? 7.759 -31.180 -8.174 1.00 94.88 929 SER A N 1
ATOM 7282 C CA . SER A 1 929 ? 7.608 -31.418 -9.612 1.00 94.88 929 SER A CA 1
ATOM 7283 C C . SER A 1 929 ? 8.225 -30.320 -10.493 1.00 94.88 929 SER A C 1
ATOM 7285 O O . SER A 1 929 ? 8.537 -30.591 -11.653 1.00 94.88 929 SER A O 1
ATOM 7287 N N . ASP A 1 930 ? 8.367 -29.089 -9.996 1.00 94.12 930 ASP A N 1
ATOM 7288 C CA . ASP A 1 930 ? 9.021 -27.997 -10.727 1.00 94.12 930 ASP A CA 1
ATOM 7289 C C . ASP A 1 930 ? 10.549 -28.174 -10.716 1.00 94.12 930 ASP A C 1
ATOM 7291 O O . ASP A 1 930 ? 11.206 -28.019 -11.745 1.00 94.12 930 ASP A O 1
ATOM 7295 N N . TYR A 1 931 ? 11.111 -28.603 -9.582 1.00 95.62 931 TYR A N 1
ATOM 7296 C CA . TYR A 1 931 ? 12.511 -29.027 -9.488 1.00 95.62 931 TYR A CA 1
ATOM 7297 C C . TYR A 1 931 ? 12.780 -30.285 -10.334 1.00 95.62 931 TYR A C 1
ATOM 7299 O O . TYR A 1 931 ? 13.766 -30.324 -11.071 1.00 95.62 931 TYR A O 1
ATOM 7307 N N . ASP A 1 932 ? 11.867 -31.262 -10.353 1.00 96.25 932 ASP A N 1
ATOM 7308 C CA . ASP A 1 932 ? 11.965 -32.437 -11.232 1.00 96.25 932 ASP A CA 1
ATOM 7309 C C . ASP A 1 932 ? 12.054 -32.046 -12.715 1.00 96.25 932 ASP A C 1
ATOM 7311 O O . ASP A 1 932 ? 12.752 -32.690 -13.497 1.00 96.25 932 ASP A O 1
ATOM 7315 N N . TYR A 1 933 ? 11.371 -30.978 -13.142 1.00 97.00 933 TYR A N 1
ATOM 7316 C CA . TYR A 1 933 ? 11.486 -30.496 -14.520 1.00 97.00 933 TYR A CA 1
ATOM 7317 C C . TYR A 1 933 ? 12.925 -30.065 -14.852 1.00 97.00 933 TYR A C 1
ATOM 7319 O O . TYR A 1 933 ? 13.427 -30.351 -15.947 1.00 97.00 933 TYR A O 1
ATOM 7327 N N . GLY A 1 934 ? 13.599 -29.405 -13.906 1.00 96.69 934 GLY A N 1
ATOM 7328 C CA . GLY A 1 934 ? 14.988 -28.975 -14.048 1.00 96.69 934 GLY A CA 1
ATOM 7329 C C . GLY A 1 934 ? 15.938 -30.146 -14.297 1.00 96.69 934 GLY A C 1
ATOM 7330 O O . GLY A 1 934 ? 16.677 -30.118 -15.280 1.00 96.69 934 GLY A O 1
ATOM 7331 N N . SER A 1 935 ? 15.860 -31.204 -13.485 1.00 96.81 935 SER A N 1
ATOM 7332 C CA . SER A 1 935 ? 16.744 -32.376 -13.590 1.00 96.81 935 SER A CA 1
ATOM 7333 C C . SER A 1 935 ? 16.407 -33.286 -14.770 1.00 96.81 935 SER A C 1
ATOM 7335 O O . SER A 1 935 ? 17.295 -33.917 -15.338 1.00 96.81 935 SER A O 1
ATOM 7337 N N . ARG A 1 936 ? 15.130 -33.360 -15.163 1.00 97.00 936 ARG A N 1
ATOM 7338 C CA . ARG A 1 936 ? 14.672 -34.270 -16.225 1.00 97.00 936 ARG A CA 1
ATOM 7339 C C . ARG A 1 936 ? 14.816 -33.699 -17.628 1.00 97.00 936 ARG A C 1
ATOM 7341 O O . ARG A 1 936 ? 14.960 -34.468 -18.571 1.00 97.00 936 ARG A O 1
ATOM 7348 N N . VAL A 1 937 ? 14.689 -32.381 -17.788 1.00 97.25 937 VAL A N 1
ATOM 7349 C CA . VAL A 1 937 ? 14.600 -31.742 -19.115 1.00 97.25 937 VAL A CA 1
ATOM 7350 C C . VAL A 1 937 ? 15.415 -30.456 -19.187 1.00 97.25 937 VAL A C 1
ATOM 7352 O O . VAL A 1 937 ? 16.066 -30.197 -20.197 1.00 97.25 937 VAL A O 1
ATOM 7355 N N . GLY A 1 938 ? 15.349 -29.625 -18.146 1.00 97.62 938 GLY A N 1
ATOM 7356 C CA . GLY A 1 938 ? 15.941 -28.290 -18.156 1.00 97.62 938 GLY A CA 1
ATOM 7357 C C . GLY A 1 938 ? 17.459 -28.290 -18.324 1.00 97.62 938 GLY A C 1
ATOM 7358 O O . GLY A 1 938 ? 17.975 -27.553 -19.162 1.00 97.62 938 GLY A O 1
ATOM 7359 N N . VAL A 1 939 ? 18.155 -29.139 -17.563 1.00 98.12 939 VAL A N 1
ATOM 7360 C CA . VAL A 1 939 ? 19.622 -29.233 -17.567 1.00 98.12 939 VAL A CA 1
ATOM 7361 C C . VAL A 1 939 ? 20.160 -29.642 -18.938 1.00 98.12 939 VAL A C 1
ATOM 7363 O O . VAL A 1 939 ? 21.031 -28.965 -19.474 1.00 98.12 939 VAL A O 1
ATOM 7366 N N . TRP A 1 940 ? 19.570 -30.666 -19.561 1.00 98.06 940 TRP A N 1
ATOM 7367 C CA . TRP A 1 940 ? 19.993 -31.182 -20.867 1.00 98.06 940 TRP A CA 1
ATOM 7368 C C . TRP A 1 940 ? 19.868 -30.131 -21.963 1.00 98.06 940 TRP A C 1
ATOM 7370 O O . TRP A 1 940 ? 20.805 -29.908 -22.719 1.00 98.06 940 TRP A O 1
ATOM 7380 N N . ARG A 1 941 ? 18.750 -29.398 -21.978 1.00 98.12 941 ARG A N 1
ATOM 7381 C CA . ARG A 1 941 ? 18.519 -28.324 -22.949 1.00 98.12 941 ARG A CA 1
ATOM 7382 C C . ARG A 1 941 ? 19.558 -27.201 -22.841 1.00 98.12 941 ARG A C 1
ATOM 7384 O O . ARG A 1 941 ? 19.940 -26.625 -23.856 1.00 98.12 941 ARG A O 1
ATOM 7391 N N . LEU A 1 942 ? 19.987 -26.862 -21.624 1.00 98.38 942 LEU A N 1
ATOM 7392 C CA . LEU A 1 942 ? 21.029 -25.855 -21.416 1.00 98.38 942 LEU A CA 1
ATOM 7393 C C . LEU A 1 942 ? 22.407 -26.386 -21.831 1.00 98.38 942 LEU A C 1
ATOM 7395 O O . LEU A 1 942 ? 23.111 -25.685 -22.553 1.00 98.38 942 LEU A O 1
ATOM 7399 N N . LEU A 1 943 ? 22.772 -27.608 -21.429 1.00 98.25 943 LEU A N 1
ATOM 7400 C CA . LEU A 1 943 ? 24.048 -28.227 -21.808 1.00 98.25 943 LEU A CA 1
ATOM 7401 C C . LEU A 1 943 ? 24.191 -28.335 -23.334 1.00 98.25 943 LEU A C 1
ATOM 7403 O O . LEU A 1 943 ? 25.163 -27.830 -23.886 1.00 98.25 943 LEU A O 1
ATOM 7407 N N . GLU A 1 944 ? 23.173 -28.855 -24.026 1.00 97.81 944 GLU A N 1
ATOM 7408 C CA . GLU A 1 944 ? 23.153 -28.966 -25.492 1.00 97.81 944 GLU A CA 1
ATOM 7409 C C . GLU A 1 944 ? 23.365 -27.610 -26.190 1.00 97.81 944 GLU A C 1
ATOM 7411 O O . GLU A 1 944 ? 24.093 -27.527 -27.181 1.00 97.81 944 GLU A O 1
ATOM 7416 N N . LEU A 1 945 ? 22.767 -26.525 -25.673 1.00 98.25 945 LEU A N 1
ATOM 7417 C CA . LEU A 1 945 ? 22.947 -25.177 -26.226 1.00 98.25 945 LEU A CA 1
ATOM 7418 C C . LEU A 1 945 ? 24.406 -24.724 -26.151 1.00 98.25 945 LEU A C 1
ATOM 7420 O O . LEU A 1 945 ? 24.938 -24.178 -27.122 1.00 98.25 945 LEU A O 1
ATOM 7424 N N . PHE A 1 946 ? 25.029 -24.898 -24.988 1.00 98.31 946 PHE A N 1
ATOM 7425 C CA . PHE A 1 946 ? 26.392 -24.443 -24.748 1.00 98.31 946 PHE A CA 1
ATOM 7426 C C . PHE A 1 946 ? 27.413 -25.310 -25.488 1.00 98.31 946 PHE A C 1
ATOM 7428 O O . PHE A 1 946 ? 28.318 -24.768 -26.127 1.00 98.31 946 PHE A O 1
ATOM 7435 N N . GLU A 1 947 ? 27.215 -26.628 -25.513 1.00 97.31 947 GLU A N 1
ATOM 7436 C CA . GLU A 1 947 ? 28.016 -27.570 -26.300 1.00 97.31 947 GLU A CA 1
ATOM 7437 C C . GLU A 1 947 ? 27.959 -27.252 -27.800 1.00 97.31 947 GLU A C 1
ATOM 7439 O O . GLU A 1 947 ? 29.002 -27.195 -28.454 1.00 97.31 947 GLU A O 1
ATOM 7444 N N . ALA A 1 948 ? 26.773 -26.943 -28.340 1.00 97.06 948 ALA A N 1
ATOM 7445 C CA . ALA A 1 948 ? 26.605 -26.578 -29.749 1.00 97.06 948 ALA A CA 1
ATOM 7446 C C . ALA A 1 948 ? 27.398 -25.322 -30.160 1.00 97.06 948 ALA A C 1
ATOM 7448 O O . ALA A 1 948 ? 27.730 -25.161 -31.335 1.00 97.06 948 ALA A O 1
ATOM 7449 N N . HIS A 1 949 ? 27.721 -24.445 -29.206 1.00 97.38 949 HIS A N 1
ATOM 7450 C CA . HIS A 1 949 ? 28.516 -23.236 -29.432 1.00 97.38 949 HIS A CA 1
ATOM 7451 C C . HIS A 1 949 ? 29.975 -23.377 -28.975 1.00 97.38 949 HIS A C 1
ATOM 7453 O O . HIS A 1 949 ? 30.753 -22.435 -29.125 1.00 97.38 949 HIS A O 1
ATOM 7459 N N . GLY A 1 950 ? 30.363 -24.531 -28.417 1.00 96.56 950 GLY A N 1
ATOM 7460 C CA . GLY A 1 950 ? 31.675 -24.725 -27.800 1.00 96.56 950 GLY A CA 1
ATOM 7461 C C . GLY A 1 950 ? 31.920 -23.786 -26.614 1.00 96.56 950 GLY A C 1
ATOM 7462 O O . GLY A 1 950 ? 33.059 -23.393 -26.366 1.00 96.56 950 GLY A O 1
ATOM 7463 N N . PHE A 1 951 ? 30.858 -23.367 -25.921 1.00 98.06 951 PHE A N 1
ATOM 7464 C CA . PHE A 1 951 ? 30.926 -22.448 -24.789 1.00 98.06 951 PHE A CA 1
ATOM 7465 C C . PHE A 1 951 ? 31.025 -23.255 -23.494 1.00 98.06 951 PHE A C 1
ATOM 7467 O O . PHE A 1 951 ? 30.054 -23.900 -23.106 1.00 98.06 951 PHE A O 1
ATOM 7474 N N . PRO A 1 952 ? 32.168 -23.249 -22.791 1.00 98.06 952 PRO A N 1
ATOM 7475 C CA . PRO A 1 952 ? 32.255 -23.941 -21.518 1.00 98.06 952 PRO A CA 1
ATOM 7476 C C . PRO A 1 952 ? 31.526 -23.135 -20.433 1.00 98.06 952 PRO A C 1
ATOM 7478 O O . PRO A 1 952 ? 31.591 -21.903 -20.406 1.00 98.06 952 PRO A O 1
ATOM 7481 N N . VAL A 1 953 ? 30.848 -23.831 -19.522 1.00 98.50 953 VAL A N 1
ATOM 7482 C CA . VAL A 1 953 ? 30.104 -23.222 -18.410 1.00 98.50 953 VAL A CA 1
ATOM 7483 C C . VAL A 1 953 ? 30.649 -23.678 -17.064 1.00 98.50 953 VAL A C 1
ATOM 7485 O O . VAL A 1 953 ? 31.374 -24.670 -16.977 1.00 98.50 953 VAL A O 1
ATOM 7488 N N . THR A 1 954 ? 30.280 -22.961 -16.007 1.00 98.69 954 THR A N 1
ATOM 7489 C CA . THR A 1 954 ? 30.496 -23.405 -14.629 1.00 98.69 954 THR A CA 1
ATOM 7490 C C . THR A 1 954 ? 29.176 -23.886 -14.044 1.00 98.69 954 THR A C 1
ATOM 7492 O O . THR A 1 954 ? 28.227 -23.122 -13.903 1.00 98.69 954 THR A O 1
ATOM 7495 N N . MET A 1 955 ? 29.103 -25.156 -13.677 1.00 98.06 955 MET A N 1
ATOM 7496 C CA . MET A 1 955 ? 27.981 -25.707 -12.937 1.00 98.06 955 MET A CA 1
ATOM 7497 C C . MET A 1 955 ? 28.221 -25.518 -11.442 1.00 98.06 955 MET A C 1
ATOM 7499 O O . MET A 1 955 ? 29.149 -26.098 -10.881 1.00 98.06 955 MET A O 1
ATOM 7503 N N . TYR A 1 956 ? 27.376 -24.724 -10.793 1.00 98.19 956 TYR A N 1
ATOM 7504 C CA . TYR A 1 956 ? 27.271 -24.707 -9.341 1.00 98.19 956 TYR A CA 1
ATOM 7505 C C . TYR A 1 956 ? 26.370 -25.851 -8.915 1.00 98.19 956 TYR A C 1
ATOM 7507 O O . TYR A 1 956 ? 25.146 -25.758 -8.967 1.00 98.19 956 TYR A O 1
ATOM 7515 N N . ALA A 1 957 ? 27.004 -26.951 -8.520 1.00 97.44 957 ALA A N 1
ATOM 7516 C CA . ALA A 1 957 ? 26.323 -28.191 -8.211 1.00 97.44 957 ALA A CA 1
ATOM 7517 C C . ALA A 1 957 ? 26.165 -28.399 -6.706 1.00 97.44 957 ALA A C 1
ATOM 7519 O O . ALA A 1 957 ? 27.147 -28.441 -5.952 1.00 97.44 957 ALA A O 1
ATOM 7520 N N . VAL A 1 958 ? 24.921 -28.610 -6.284 1.00 97.81 958 VAL A N 1
ATOM 7521 C CA . VAL A 1 958 ? 24.619 -29.075 -4.934 1.00 97.81 958 VAL A CA 1
ATOM 7522 C C . VAL A 1 958 ? 24.963 -30.563 -4.842 1.00 97.81 958 VAL A C 1
ATOM 7524 O O . VAL A 1 958 ? 24.543 -31.354 -5.689 1.00 97.81 958 VAL A O 1
ATOM 7527 N N . GLY A 1 959 ? 25.726 -30.973 -3.828 1.00 97.38 959 GLY A N 1
ATOM 7528 C CA . GLY A 1 959 ? 26.252 -32.344 -3.736 1.00 97.38 959 GLY A CA 1
ATOM 7529 C C . GLY A 1 959 ? 25.168 -33.403 -3.789 1.00 97.38 959 GLY A C 1
ATOM 7530 O O . GLY A 1 959 ? 25.203 -34.285 -4.645 1.00 97.38 959 GLY A O 1
ATOM 7531 N N . GLN A 1 960 ? 24.140 -33.255 -2.952 1.00 97.31 960 GLN A N 1
ATOM 7532 C CA . GLN A 1 960 ? 23.031 -34.203 -2.928 1.00 97.31 960 GLN A CA 1
ATOM 7533 C C . GLN A 1 960 ? 22.255 -34.257 -4.259 1.00 97.31 960 GLN A C 1
ATOM 7535 O O . GLN A 1 960 ? 21.738 -35.315 -4.619 1.00 97.31 960 GLN A O 1
ATOM 7540 N N . ALA A 1 961 ? 22.187 -33.152 -5.011 1.00 97.12 961 ALA A N 1
ATOM 7541 C CA . ALA A 1 961 ? 21.541 -33.135 -6.324 1.00 97.12 961 ALA A CA 1
ATOM 7542 C C . ALA A 1 961 ? 22.306 -34.020 -7.327 1.00 97.12 961 ALA A C 1
ATOM 7544 O O . ALA A 1 961 ? 21.700 -34.830 -8.031 1.00 97.12 961 ALA A O 1
ATOM 7545 N N . LEU A 1 962 ? 23.643 -33.945 -7.344 1.00 96.50 962 LEU A N 1
ATOM 7546 C CA . LEU A 1 962 ? 24.474 -34.825 -8.179 1.00 96.50 962 LEU A CA 1
ATOM 7547 C C . LEU A 1 962 ? 24.534 -36.268 -7.671 1.00 96.50 962 LEU A C 1
ATOM 7549 O O . LEU A 1 962 ? 24.644 -37.184 -8.479 1.00 96.50 962 LEU A O 1
ATOM 7553 N N . GLU A 1 963 ? 24.434 -36.508 -6.362 1.00 96.56 963 GLU A N 1
ATOM 7554 C CA . GLU A 1 963 ? 24.308 -37.875 -5.830 1.00 96.56 963 GLU A CA 1
ATOM 7555 C C . GLU A 1 963 ? 23.043 -38.565 -6.354 1.00 96.56 963 GLU A C 1
ATOM 7557 O O . GLU A 1 963 ? 23.055 -39.767 -6.619 1.00 96.56 963 GLU A O 1
ATOM 7562 N N . LYS A 1 964 ? 21.958 -37.801 -6.519 1.00 95.62 964 LYS A N 1
ATOM 7563 C CA . LYS A 1 964 ? 20.686 -38.296 -7.054 1.00 95.62 964 LYS A CA 1
ATOM 7564 C C . LYS A 1 964 ? 20.676 -38.424 -8.573 1.00 95.62 964 LYS A C 1
ATOM 7566 O O . LYS A 1 964 ? 19.946 -39.266 -9.089 1.00 95.62 964 LYS A O 1
ATOM 7571 N N . ASN A 1 965 ? 21.457 -37.607 -9.277 1.00 96.56 965 ASN A N 1
ATOM 7572 C CA . ASN A 1 965 ? 21.546 -37.630 -10.733 1.00 96.56 965 ASN A CA 1
ATOM 7573 C C . ASN A 1 965 ? 23.008 -37.513 -11.213 1.00 96.56 965 ASN A C 1
ATOM 7575 O O . ASN A 1 965 ? 23.424 -36.455 -11.695 1.00 96.56 965 ASN A O 1
ATOM 7579 N N . PRO A 1 966 ? 23.807 -38.588 -11.076 1.00 95.06 966 PRO A N 1
ATOM 7580 C CA . PRO A 1 966 ? 25.230 -38.566 -11.418 1.00 95.06 966 PRO A CA 1
ATOM 7581 C C . PRO A 1 966 ? 25.495 -38.422 -12.924 1.00 95.06 966 PRO A C 1
ATOM 7583 O O . PRO A 1 966 ? 26.581 -37.995 -13.306 1.00 95.06 966 PRO A O 1
ATOM 7586 N N . GLU A 1 967 ? 24.513 -38.712 -13.781 1.00 96.06 967 GLU A N 1
ATOM 7587 C CA . GLU A 1 967 ? 24.633 -38.554 -15.238 1.00 96.06 967 GLU A CA 1
ATOM 7588 C C . GLU A 1 967 ? 24.893 -37.092 -15.634 1.00 96.06 967 GLU A C 1
ATOM 7590 O O . GLU A 1 967 ? 25.657 -36.820 -16.557 1.00 96.06 967 GLU A O 1
ATOM 7595 N N . VAL A 1 968 ? 24.338 -36.130 -14.886 1.00 97.00 968 VAL A N 1
ATOM 7596 C CA . VAL A 1 968 ? 24.598 -34.695 -15.102 1.00 97.00 968 VAL A CA 1
ATOM 7597 C C . VAL A 1 968 ? 26.065 -34.350 -14.838 1.00 97.00 968 VAL A C 1
ATOM 7599 O O . VAL A 1 968 ? 26.640 -33.532 -15.559 1.00 97.00 968 VAL A O 1
ATOM 7602 N N . ALA A 1 969 ? 26.698 -34.989 -13.848 1.00 95.44 969 ALA A N 1
ATOM 7603 C CA . ALA A 1 969 ? 28.124 -34.811 -13.586 1.00 95.44 969 ALA A CA 1
ATOM 7604 C C . ALA A 1 969 ? 28.970 -35.368 -14.739 1.00 95.44 969 ALA A C 1
ATOM 7606 O O . ALA A 1 969 ? 29.870 -34.683 -15.223 1.00 95.44 969 ALA A O 1
ATOM 7607 N N . GLU A 1 970 ? 28.659 -36.580 -15.208 1.00 95.44 970 GLU A N 1
ATOM 7608 C CA . GLU A 1 970 ? 29.354 -37.205 -16.337 1.00 95.44 970 GLU A CA 1
ATOM 7609 C C . GLU A 1 970 ? 29.242 -36.353 -17.608 1.00 95.44 970 GLU A C 1
ATOM 7611 O O . GLU A 1 970 ? 30.258 -36.048 -18.238 1.00 95.44 970 GLU A O 1
ATOM 7616 N N . ALA A 1 971 ? 28.028 -35.916 -17.951 1.00 96.38 971 ALA A N 1
ATOM 7617 C CA . ALA A 1 971 ? 27.780 -35.073 -19.115 1.00 96.38 971 ALA A CA 1
ATOM 7618 C C . ALA A 1 971 ? 28.526 -33.738 -19.021 1.00 96.38 971 ALA A C 1
ATOM 7620 O O . ALA A 1 971 ? 29.206 -33.351 -19.967 1.00 96.38 971 ALA A O 1
ATOM 7621 N N . SER A 1 972 ? 28.491 -33.084 -17.857 1.00 96.12 972 SER A N 1
ATOM 7622 C CA . SER A 1 972 ? 29.188 -31.811 -17.649 1.00 96.12 972 SER A CA 1
ATOM 7623 C C . SER A 1 972 ? 30.702 -31.945 -17.826 1.00 96.12 972 SER A C 1
ATOM 7625 O O . SER A 1 972 ? 31.319 -31.123 -18.502 1.00 96.12 972 SER A O 1
ATOM 7627 N N . LEU A 1 973 ? 31.311 -33.005 -17.280 1.00 95.12 973 LEU A N 1
ATOM 7628 C CA . LEU A 1 973 ? 32.743 -33.270 -17.453 1.00 95.12 973 LEU A CA 1
ATOM 7629 C C . LEU A 1 973 ? 33.090 -33.587 -18.912 1.00 95.12 973 LEU A C 1
ATOM 7631 O O . LEU A 1 973 ? 34.082 -33.078 -19.435 1.00 95.12 973 LEU A O 1
ATOM 7635 N N . LYS A 1 974 ? 32.267 -34.398 -19.585 1.00 95.06 974 LYS A N 1
ATOM 7636 C CA . LYS A 1 974 ? 32.456 -34.762 -20.995 1.00 95.06 974 LYS A CA 1
ATOM 7637 C C . LYS A 1 974 ? 32.316 -33.555 -21.930 1.00 95.06 974 LYS A C 1
ATOM 7639 O O . LYS A 1 974 ? 33.067 -33.466 -22.899 1.00 95.06 974 LYS A O 1
ATOM 7644 N N . GLY A 1 975 ? 31.412 -32.627 -21.616 1.00 93.81 975 GLY A N 1
ATOM 7645 C CA . GLY A 1 975 ? 31.228 -31.348 -22.310 1.00 93.81 975 GLY A CA 1
ATOM 7646 C C . GLY A 1 975 ? 32.325 -30.313 -22.026 1.00 93.81 975 GLY A C 1
ATOM 7647 O O . GLY A 1 975 ? 32.307 -29.219 -22.588 1.00 93.81 975 GLY A O 1
ATOM 7648 N N . GLY A 1 976 ? 33.303 -30.634 -21.167 1.00 94.94 976 GLY A N 1
ATOM 7649 C CA . GLY A 1 976 ? 34.394 -29.726 -20.804 1.00 94.94 976 GLY A CA 1
ATOM 7650 C C . GLY A 1 976 ? 33.955 -28.575 -19.894 1.00 94.94 976 GLY A C 1
ATOM 7651 O O . GLY A 1 976 ? 34.592 -27.521 -19.878 1.00 94.94 976 GLY A O 1
ATOM 7652 N N . HIS A 1 977 ? 32.856 -28.747 -19.161 1.00 97.75 977 HIS A N 1
ATOM 7653 C CA . HIS A 1 977 ? 32.353 -27.770 -18.205 1.00 97.75 977 HIS A CA 1
ATOM 7654 C C . HIS A 1 977 ? 33.024 -27.927 -16.839 1.00 97.75 977 HIS A C 1
ATOM 7656 O O . HIS A 1 977 ? 33.458 -29.008 -16.437 1.00 97.75 977 HIS A O 1
ATOM 7662 N N . GLU A 1 978 ? 33.097 -26.827 -16.098 1.00 98.12 978 GLU A N 1
ATOM 7663 C CA . GLU A 1 978 ? 33.548 -26.845 -14.711 1.00 98.12 978 GLU A CA 1
ATOM 7664 C C . GLU A 1 978 ? 32.405 -27.292 -13.795 1.00 98.12 978 GLU A C 1
ATOM 7666 O O . GLU A 1 978 ? 31.286 -26.808 -13.932 1.00 98.12 978 GLU A O 1
ATOM 7671 N N . ILE A 1 979 ? 32.698 -28.140 -12.806 1.00 98.06 979 ILE A N 1
ATOM 7672 C CA . ILE A 1 979 ? 31.795 -28.408 -11.680 1.00 98.06 979 ILE A CA 1
ATOM 7673 C C . ILE A 1 979 ? 32.398 -27.769 -10.428 1.00 98.06 979 ILE A C 1
ATOM 7675 O O . ILE A 1 979 ? 33.404 -28.239 -9.893 1.00 98.06 979 ILE A O 1
ATOM 7679 N N . ALA A 1 980 ? 31.772 -26.689 -9.971 1.00 97.94 980 ALA A N 1
ATOM 7680 C CA . ALA A 1 980 ? 32.098 -25.987 -8.740 1.00 97.94 980 ALA A CA 1
ATOM 7681 C C . ALA A 1 980 ? 31.039 -26.273 -7.665 1.00 97.94 980 ALA A C 1
ATOM 7683 O O . ALA A 1 980 ? 29.935 -26.748 -7.939 1.00 97.94 980 ALA A O 1
ATOM 7684 N N . SER A 1 981 ? 31.391 -26.012 -6.410 1.00 97.88 981 SER A N 1
ATOM 7685 C CA . SER A 1 981 ? 30.523 -26.326 -5.283 1.00 97.88 981 SER A CA 1
ATOM 7686 C C . SER A 1 981 ? 29.363 -25.342 -5.158 1.00 97.88 981 SER A C 1
ATOM 7688 O O . SER A 1 981 ? 29.591 -24.132 -5.192 1.00 97.88 981 SER A O 1
ATOM 7690 N N . HIS A 1 982 ? 28.162 -25.879 -4.918 1.00 96.88 982 HIS A N 1
ATOM 7691 C CA . HIS A 1 982 ? 26.994 -25.130 -4.456 1.00 96.88 982 HIS A CA 1
ATOM 7692 C C . HIS A 1 982 ? 26.492 -25.567 -3.072 1.00 96.88 982 HIS A C 1
ATOM 7694 O O . HIS A 1 982 ? 25.293 -25.645 -2.820 1.00 96.88 982 HIS A O 1
ATOM 7700 N N . ALA A 1 983 ? 27.433 -25.906 -2.184 1.00 95.94 983 ALA A N 1
ATOM 7701 C CA . ALA A 1 983 ? 27.179 -26.561 -0.899 1.00 95.94 983 ALA A CA 1
ATOM 7702 C C . ALA A 1 983 ? 26.507 -27.945 -1.024 1.00 95.94 983 ALA A C 1
ATOM 7704 O O . ALA A 1 983 ? 26.165 -28.410 -2.108 1.00 95.94 983 ALA A O 1
ATOM 7705 N N . TYR A 1 984 ? 26.372 -28.667 0.093 1.00 96.81 984 TYR A N 1
ATOM 7706 C CA . TYR A 1 984 ? 25.823 -30.031 0.068 1.00 96.81 984 TYR A CA 1
ATOM 7707 C C . TYR A 1 984 ? 24.293 -30.065 -0.086 1.00 96.81 984 TYR A C 1
ATOM 7709 O O . TYR A 1 984 ? 23.748 -31.023 -0.639 1.00 96.81 984 TYR A O 1
ATOM 7717 N N . ARG A 1 985 ? 23.594 -29.030 0.401 1.00 94.31 985 ARG A N 1
ATOM 7718 C CA . ARG A 1 985 ? 22.126 -28.918 0.408 1.00 94.31 985 ARG A CA 1
ATOM 7719 C C . ARG A 1 985 ? 21.686 -27.519 -0.012 1.00 94.31 985 ARG A C 1
ATOM 7721 O O . ARG A 1 985 ? 22.350 -26.542 0.317 1.00 94.31 985 ARG A O 1
ATOM 7728 N N . TRP A 1 986 ? 20.519 -27.417 -0.651 1.00 92.75 986 TRP A N 1
ATOM 7729 C CA . TRP A 1 986 ? 19.918 -26.134 -1.020 1.00 92.75 986 TRP A CA 1
ATOM 7730 C C . TRP A 1 986 ? 19.040 -25.587 0.116 1.00 92.75 986 TRP A C 1
ATOM 7732 O O . TRP A 1 986 ? 17.809 -25.586 0.065 1.00 92.75 986 TRP A O 1
ATOM 7742 N N . VAL A 1 987 ? 19.686 -25.153 1.199 1.00 90.69 987 VAL A N 1
ATOM 7743 C CA . VAL A 1 987 ? 19.041 -24.660 2.429 1.00 90.69 987 VAL A CA 1
ATOM 7744 C C . VAL A 1 987 ? 19.627 -23.319 2.862 1.00 90.69 987 VAL A C 1
ATOM 7746 O O . VAL A 1 987 ? 20.600 -22.846 2.291 1.00 90.69 987 VAL A O 1
ATOM 7749 N N . ASP A 1 988 ? 18.990 -22.678 3.839 1.00 90.00 988 ASP A N 1
ATOM 7750 C CA . ASP A 1 988 ? 19.528 -21.473 4.470 1.00 90.00 988 ASP A CA 1
ATOM 7751 C C . ASP A 1 988 ? 20.512 -21.861 5.580 1.00 90.00 988 ASP A C 1
ATOM 7753 O O . ASP A 1 988 ? 20.124 -22.588 6.498 1.00 90.00 988 ASP A O 1
ATOM 7757 N N . TYR A 1 989 ? 21.763 -21.409 5.469 1.00 91.50 989 TYR A N 1
ATOM 7758 C CA . TYR A 1 989 ? 22.816 -21.647 6.459 1.00 91.50 989 TYR A CA 1
ATOM 7759 C C . TYR A 1 989 ? 22.855 -20.553 7.541 1.00 91.50 989 TYR A C 1
ATOM 7761 O O . TYR A 1 989 ? 23.587 -20.673 8.523 1.00 91.50 989 TYR A O 1
ATOM 7769 N N . HIS A 1 990 ? 22.043 -19.497 7.415 1.00 84.38 990 HIS A N 1
ATOM 7770 C CA . HIS A 1 990 ? 21.953 -18.437 8.412 1.00 84.38 990 HIS A CA 1
ATOM 7771 C C . HIS A 1 990 ? 21.405 -18.980 9.746 1.00 84.38 990 HIS A C 1
ATOM 7773 O O . HIS A 1 990 ? 20.283 -19.480 9.819 1.00 84.38 990 HIS A O 1
ATOM 7779 N N . GLY A 1 991 ? 22.215 -18.903 10.807 1.00 78.12 991 GLY A N 1
ATOM 7780 C CA . GLY A 1 991 ? 21.899 -19.461 12.131 1.00 78.12 991 GLY A CA 1
ATOM 7781 C C . GLY A 1 991 ? 22.377 -20.901 12.366 1.00 78.12 991 GLY A C 1
ATOM 7782 O O . GLY A 1 991 ? 22.180 -21.424 13.462 1.00 78.12 991 GLY A O 1
ATOM 7783 N N . MET A 1 992 ? 23.021 -21.541 11.381 1.00 87.12 992 MET A N 1
ATOM 7784 C CA . MET A 1 992 ? 23.723 -22.812 11.578 1.00 87.12 992 MET A CA 1
ATOM 7785 C C . MET A 1 992 ? 24.999 -22.588 12.403 1.00 87.12 992 MET A C 1
ATOM 7787 O O . MET A 1 992 ? 25.670 -21.567 12.245 1.00 87.12 992 MET A O 1
ATOM 7791 N N . SER A 1 993 ? 25.342 -23.528 13.291 1.00 89.94 993 SER A N 1
ATOM 7792 C CA . SER A 1 993 ? 26.613 -23.435 14.017 1.00 89.94 993 SER A CA 1
ATOM 7793 C C . SER A 1 993 ? 27.791 -23.652 13.054 1.00 89.94 993 SER A C 1
ATOM 7795 O O . SER A 1 993 ? 27.659 -24.440 12.109 1.00 89.94 993 SER A O 1
ATOM 7797 N N . PRO A 1 994 ? 28.954 -23.017 13.286 1.00 90.50 994 PRO A N 1
ATOM 7798 C CA . PRO A 1 994 ? 30.133 -23.210 12.445 1.00 90.50 994 PRO A CA 1
ATOM 7799 C C . PRO A 1 994 ? 30.549 -24.680 12.298 1.00 90.50 994 PRO A C 1
ATOM 7801 O O . PRO A 1 994 ? 30.988 -25.092 11.230 1.00 90.50 994 PRO A O 1
ATOM 7804 N N . GLU A 1 995 ? 30.380 -25.490 13.345 1.00 92.25 995 GLU A N 1
ATOM 7805 C CA . GLU A 1 995 ? 30.711 -26.919 13.342 1.00 92.25 995 GLU A CA 1
ATOM 7806 C C . GLU A 1 995 ? 29.796 -27.710 12.407 1.00 92.25 995 GLU A C 1
ATOM 7808 O O . GLU A 1 995 ? 30.267 -28.551 11.641 1.00 92.25 995 GLU A O 1
ATOM 7813 N N . MET A 1 996 ? 28.491 -27.425 12.443 1.00 89.81 996 MET A N 1
ATOM 7814 C CA . MET A 1 996 ? 27.532 -28.074 11.554 1.00 89.81 996 MET A CA 1
ATOM 7815 C C . MET A 1 996 ? 27.751 -27.627 10.109 1.00 89.81 996 MET A C 1
ATOM 7817 O O . MET A 1 996 ? 27.746 -28.455 9.203 1.00 89.81 996 MET A O 1
ATOM 7821 N N . GLU A 1 997 ? 28.005 -26.341 9.872 1.00 94.50 997 GLU A N 1
ATOM 7822 C CA . GLU A 1 997 ? 28.291 -25.857 8.523 1.00 94.50 997 GLU A CA 1
ATOM 7823 C C . GLU A 1 997 ? 29.589 -26.469 7.966 1.00 94.50 997 GLU A C 1
ATOM 7825 O O . GLU A 1 997 ? 29.616 -26.915 6.817 1.00 94.50 997 GLU A O 1
ATOM 7830 N N . LYS A 1 998 ? 30.629 -26.598 8.801 1.00 96.06 998 LYS A N 1
ATOM 7831 C CA . LYS A 1 998 ? 31.874 -27.305 8.467 1.00 96.06 998 LYS A CA 1
ATOM 7832 C C . LYS A 1 998 ? 31.607 -28.743 8.021 1.00 96.06 998 LYS A C 1
ATOM 7834 O O . LYS A 1 998 ? 32.107 -29.151 6.975 1.00 96.06 998 LYS A O 1
ATOM 7839 N N . GLU A 1 999 ? 30.759 -29.482 8.737 1.00 95.56 999 GLU A N 1
ATOM 7840 C CA . GLU A 1 999 ? 30.350 -30.838 8.341 1.00 95.56 999 GLU A CA 1
ATOM 7841 C C . GLU A 1 999 ? 29.704 -30.854 6.943 1.00 95.56 999 GLU A C 1
ATOM 7843 O O . GLU A 1 999 ? 30.009 -31.715 6.114 1.00 95.56 999 GLU A O 1
ATOM 7848 N N . TYR A 1 1000 ? 28.841 -29.883 6.630 1.00 96.06 1000 TYR A N 1
ATOM 7849 C CA . TYR A 1 1000 ? 28.223 -29.779 5.305 1.00 96.06 1000 TYR A CA 1
ATOM 7850 C C . TYR A 1 1000 ? 29.240 -29.457 4.205 1.00 96.06 1000 TYR A C 1
ATOM 7852 O O . TYR A 1 1000 ? 29.115 -29.987 3.098 1.00 96.06 1000 TYR A O 1
ATOM 7860 N N . ILE A 1 1001 ? 30.259 -28.643 4.496 1.00 97.94 1001 ILE A N 1
ATOM 7861 C CA . ILE A 1 1001 ? 31.357 -28.372 3.560 1.00 97.94 1001 ILE A CA 1
ATOM 7862 C C . ILE A 1 1001 ? 32.123 -29.667 3.264 1.00 97.94 1001 ILE A C 1
ATOM 7864 O O . ILE A 1 1001 ? 32.365 -30.007 2.105 1.00 97.94 1001 ILE A O 1
ATOM 7868 N N . GLU A 1 1002 ? 32.455 -30.445 4.294 1.00 97.88 1002 GLU A N 1
ATOM 7869 C CA . GLU A 1 1002 ? 33.156 -31.720 4.131 1.00 97.88 1002 GLU A CA 1
ATOM 7870 C C . GLU A 1 1002 ? 32.328 -32.755 3.364 1.00 97.88 1002 GLU A C 1
ATOM 7872 O O . GLU A 1 1002 ? 32.853 -33.440 2.479 1.00 97.88 1002 GLU A O 1
ATOM 7877 N N . ARG A 1 1003 ? 31.024 -32.839 3.649 1.00 97.56 1003 ARG A N 1
ATOM 7878 C CA . ARG A 1 1003 ? 30.087 -33.703 2.917 1.00 97.56 1003 ARG A CA 1
ATOM 7879 C C . ARG A 1 1003 ? 30.010 -33.325 1.448 1.00 97.56 1003 ARG A C 1
ATOM 7881 O O . ARG A 1 1003 ? 30.014 -34.207 0.595 1.00 97.56 1003 ARG A O 1
ATOM 7888 N N . GLN A 1 1004 ? 29.998 -32.033 1.145 1.00 97.62 1004 GLN A N 1
ATOM 7889 C CA . GLN A 1 1004 ? 30.016 -31.546 -0.226 1.00 97.62 1004 GLN A CA 1
ATOM 7890 C C . GLN A 1 1004 ? 31.297 -31.940 -0.964 1.00 97.62 1004 GLN A C 1
ATOM 7892 O O . GLN A 1 1004 ? 31.235 -32.440 -2.087 1.00 97.62 1004 GLN A O 1
ATOM 7897 N N . LEU A 1 1005 ? 32.460 -31.780 -0.327 1.00 98.00 1005 LEU A N 1
ATOM 7898 C CA . LEU A 1 1005 ? 33.741 -32.207 -0.896 1.00 98.00 1005 LEU A CA 1
ATOM 7899 C C . LEU A 1 1005 ? 33.769 -33.714 -1.166 1.00 98.00 1005 LEU A C 1
ATOM 7901 O O . LEU A 1 1005 ? 34.199 -34.139 -2.239 1.00 98.00 1005 LEU A O 1
ATOM 7905 N N . ALA A 1 1006 ? 33.292 -34.520 -0.216 1.00 97.44 1006 ALA A N 1
ATOM 7906 C CA . ALA A 1 1006 ? 33.196 -35.967 -0.372 1.00 97.44 1006 ALA A CA 1
ATOM 7907 C C . ALA A 1 1006 ? 32.233 -36.357 -1.505 1.00 97.44 1006 ALA A C 1
ATOM 7909 O O . ALA A 1 1006 ? 32.572 -37.200 -2.338 1.00 97.44 1006 ALA A O 1
ATOM 7910 N N . SER A 1 1007 ? 31.068 -35.708 -1.565 1.00 97.56 1007 SER A N 1
ATOM 7911 C CA . SER A 1 1007 ? 30.053 -35.906 -2.598 1.00 97.56 1007 SER A CA 1
ATOM 7912 C C . SER A 1 1007 ? 30.617 -35.621 -3.986 1.00 97.56 1007 SER A C 1
ATOM 7914 O O . SER A 1 1007 ? 30.587 -36.496 -4.846 1.00 97.56 1007 SER A O 1
ATOM 7916 N N . LEU A 1 1008 ? 31.192 -34.434 -4.206 1.00 96.56 1008 LEU A N 1
ATOM 7917 C CA . LEU A 1 1008 ? 31.737 -34.066 -5.514 1.00 96.56 1008 LEU A CA 1
ATOM 7918 C C . LEU A 1 1008 ? 32.950 -34.912 -5.900 1.00 96.56 1008 LEU A C 1
ATOM 7920 O O . LEU A 1 1008 ? 33.043 -35.335 -7.051 1.00 96.56 1008 LEU A O 1
ATOM 7924 N N . LYS A 1 1009 ? 33.834 -35.261 -4.955 1.00 96.44 1009 LYS A N 1
ATOM 7925 C CA . LYS A 1 1009 ? 34.935 -36.197 -5.230 1.00 96.44 1009 LYS A CA 1
ATOM 7926 C C . LYS A 1 1009 ? 34.421 -37.556 -5.695 1.00 96.44 1009 LYS A C 1
ATOM 7928 O O . LYS A 1 1009 ? 35.011 -38.152 -6.594 1.00 96.44 1009 LYS A O 1
ATOM 7933 N N . LYS A 1 1010 ? 33.330 -38.034 -5.096 1.00 96.12 1010 LYS A N 1
ATOM 7934 C CA . LYS A 1 1010 ? 32.693 -39.306 -5.440 1.00 96.12 1010 LYS A CA 1
ATOM 7935 C C . LYS A 1 1010 ? 31.982 -39.258 -6.794 1.00 96.12 1010 LYS A C 1
ATOM 7937 O O . LYS A 1 1010 ? 32.116 -40.212 -7.551 1.00 96.12 1010 LYS A O 1
ATOM 7942 N N . THR A 1 1011 ? 31.233 -38.198 -7.097 1.00 95.00 1011 THR A N 1
ATOM 7943 C CA . THR A 1 1011 ? 30.424 -38.111 -8.328 1.00 95.00 1011 THR A CA 1
ATOM 7944 C C . THR A 1 1011 ? 31.219 -37.646 -9.545 1.00 95.00 1011 THR A C 1
ATOM 7946 O O . THR A 1 1011 ? 30.911 -38.063 -10.654 1.00 95.00 1011 THR A O 1
ATOM 7949 N N . THR A 1 1012 ? 32.254 -36.823 -9.356 1.00 94.56 1012 THR A N 1
ATOM 7950 C CA . THR A 1 1012 ? 33.032 -36.217 -10.456 1.00 94.56 1012 THR A CA 1
ATOM 7951 C C . THR A 1 1012 ? 34.458 -36.762 -10.576 1.00 94.56 1012 THR A C 1
ATOM 7953 O O . THR A 1 1012 ? 35.155 -36.483 -11.547 1.00 94.56 1012 THR A O 1
ATOM 7956 N N . GLY A 1 1013 ? 34.943 -37.497 -9.571 1.00 93.75 1013 GLY A N 1
ATOM 7957 C CA . GLY A 1 1013 ? 36.336 -37.945 -9.493 1.00 93.75 1013 GLY A CA 1
ATOM 7958 C C . GLY A 1 1013 ? 37.330 -36.863 -9.049 1.00 93.75 1013 GLY A C 1
ATOM 7959 O O . GLY A 1 1013 ? 38.488 -37.185 -8.766 1.00 93.75 1013 GLY A O 1
ATOM 7960 N N . GLN A 1 1014 ? 36.906 -35.606 -8.893 1.00 92.94 1014 GLN A N 1
ATOM 7961 C CA . GLN A 1 1014 ? 37.752 -34.477 -8.494 1.00 92.94 1014 GLN A CA 1
ATOM 7962 C C . GLN A 1 1014 ? 37.126 -33.651 -7.363 1.00 92.94 1014 GLN A C 1
ATOM 7964 O O . GLN A 1 1014 ? 35.917 -33.665 -7.155 1.00 92.94 1014 GLN A O 1
ATOM 7969 N N . TYR A 1 1015 ? 37.962 -32.958 -6.590 1.00 96.44 1015 TYR A N 1
ATOM 7970 C CA . TYR A 1 1015 ? 37.463 -31.961 -5.642 1.00 96.44 1015 TYR A CA 1
ATOM 7971 C C . TYR A 1 1015 ? 37.119 -30.674 -6.401 1.00 96.44 1015 TYR A C 1
ATOM 7973 O O . TYR A 1 1015 ? 37.831 -30.342 -7.354 1.00 96.44 1015 TYR A O 1
ATOM 7981 N N . PRO A 1 1016 ? 36.061 -29.945 -6.004 1.00 96.94 1016 PRO A N 1
ATOM 7982 C CA . PRO A 1 1016 ? 35.778 -28.642 -6.588 1.00 96.94 1016 PRO A CA 1
ATOM 7983 C C . PRO A 1 1016 ? 36.926 -27.680 -6.285 1.00 96.94 1016 PRO A C 1
ATOM 7985 O O . PRO A 1 1016 ? 37.472 -27.691 -5.186 1.00 96.94 1016 PRO A O 1
ATOM 7988 N N . VAL A 1 1017 ? 37.254 -26.821 -7.244 1.00 97.06 1017 VAL A N 1
ATOM 7989 C CA . VAL A 1 1017 ? 38.260 -25.758 -7.074 1.00 97.06 1017 VAL A CA 1
ATOM 7990 C C . VAL A 1 1017 ? 37.632 -24.382 -6.838 1.00 97.06 1017 VAL A C 1
ATOM 7992 O O . VAL A 1 1017 ? 38.343 -23.410 -6.598 1.00 97.06 1017 VAL A O 1
ATOM 7995 N N . GLY A 1 1018 ? 36.303 -24.298 -6.898 1.00 97.81 1018 GLY A N 1
ATOM 7996 C CA . GLY A 1 1018 ? 35.526 -23.084 -6.695 1.00 97.81 1018 GLY A CA 1
ATOM 7997 C C . GLY A 1 1018 ? 34.315 -23.319 -5.799 1.00 97.81 1018 GLY A C 1
ATOM 7998 O O . GLY A 1 1018 ? 33.752 -24.421 -5.793 1.00 97.81 1018 GLY A O 1
ATOM 7999 N N . TRP A 1 1019 ? 33.900 -22.283 -5.069 1.00 98.19 1019 TRP A N 1
ATOM 8000 C CA . TRP A 1 1019 ? 32.771 -22.353 -4.138 1.00 98.19 1019 TRP A CA 1
ATOM 8001 C C . TRP A 1 1019 ? 31.792 -21.183 -4.285 1.00 98.19 1019 TRP A C 1
ATOM 8003 O O . TRP A 1 1019 ? 32.207 -20.035 -4.462 1.00 98.19 1019 TRP A O 1
ATOM 8013 N N . TYR A 1 1020 ? 30.495 -21.478 -4.193 1.00 97.50 1020 TYR A N 1
ATOM 8014 C CA . TYR A 1 1020 ? 29.412 -20.500 -4.085 1.00 97.50 1020 TYR A CA 1
ATOM 8015 C C . TYR A 1 1020 ? 28.281 -21.055 -3.214 1.00 97.50 1020 TYR A C 1
ATOM 8017 O O . TYR A 1 1020 ? 27.786 -22.141 -3.481 1.00 97.50 1020 TYR A O 1
ATOM 8025 N N . TYR A 1 1021 ? 27.821 -20.332 -2.201 1.00 92.69 1021 TYR A N 1
ATOM 8026 C CA . TYR A 1 1021 ? 26.666 -20.728 -1.394 1.00 92.69 1021 TYR A CA 1
ATOM 8027 C C . TYR A 1 1021 ? 25.354 -20.165 -1.929 1.00 92.69 1021 TYR A C 1
ATOM 8029 O O . TYR A 1 1021 ? 24.358 -20.879 -1.995 1.00 92.69 1021 TYR A O 1
ATOM 8037 N N . GLY A 1 1022 ? 25.294 -18.859 -2.190 1.00 88.31 1022 GLY A N 1
ATOM 8038 C CA . GLY A 1 1022 ? 24.044 -18.128 -2.435 1.00 88.31 1022 GLY A CA 1
ATOM 8039 C C . GLY A 1 1022 ? 23.121 -17.979 -1.209 1.00 88.31 1022 GLY A C 1
ATOM 8040 O O . GLY A 1 1022 ? 22.377 -17.003 -1.125 1.00 88.31 1022 GLY A O 1
ATOM 8041 N N . ARG A 1 1023 ? 23.190 -18.891 -0.226 1.00 90.75 1023 ARG A N 1
ATOM 8042 C CA . ARG A 1 1023 ? 22.443 -18.872 1.051 1.00 90.75 1023 ARG A CA 1
ATOM 8043 C C . ARG A 1 1023 ? 23.367 -19.031 2.274 1.00 90.75 1023 ARG A C 1
ATOM 8045 O O . ARG A 1 1023 ? 23.181 -19.928 3.089 1.00 90.75 1023 ARG A O 1
ATOM 8052 N N . LEU A 1 1024 ? 24.390 -18.185 2.356 1.00 92.12 1024 LEU A N 1
ATOM 8053 C CA . LEU A 1 1024 ? 25.483 -18.265 3.331 1.00 92.12 1024 LEU A CA 1
ATOM 8054 C C . LEU A 1 1024 ? 25.163 -17.741 4.748 1.00 92.12 1024 LEU A C 1
ATOM 8056 O O . LEU A 1 1024 ? 24.284 -16.900 4.948 1.00 92.12 1024 LEU A O 1
ATOM 8060 N N . SER A 1 1025 ? 25.958 -18.187 5.722 1.00 93.56 1025 SER A N 1
ATOM 8061 C CA . SER A 1 1025 ? 26.100 -17.589 7.051 1.00 93.56 1025 SER A CA 1
ATOM 8062 C C . SER A 1 1025 ? 27.239 -16.546 7.067 1.00 93.56 1025 SER A C 1
ATOM 8064 O O . SER A 1 1025 ? 28.052 -16.488 6.139 1.00 93.56 1025 SER A O 1
ATOM 8066 N N . PRO A 1 1026 ? 27.358 -15.724 8.127 1.00 91.12 1026 PRO A N 1
ATOM 8067 C CA . PRO A 1 1026 ? 28.512 -14.838 8.308 1.00 91.12 1026 PRO A CA 1
ATOM 8068 C C . PRO A 1 1026 ? 29.869 -15.569 8.388 1.00 91.12 1026 PRO A C 1
ATOM 8070 O O . PRO A 1 1026 ? 30.904 -14.964 8.121 1.00 91.12 1026 PRO A O 1
ATOM 8073 N N . TYR A 1 1027 ? 29.880 -16.867 8.718 1.00 94.06 1027 TYR A N 1
ATOM 8074 C CA . TYR A 1 1027 ? 31.095 -17.676 8.870 1.00 94.06 1027 TYR A CA 1
ATOM 8075 C C . TYR A 1 1027 ? 31.537 -18.361 7.570 1.00 94.06 1027 TYR A C 1
ATOM 8077 O O . T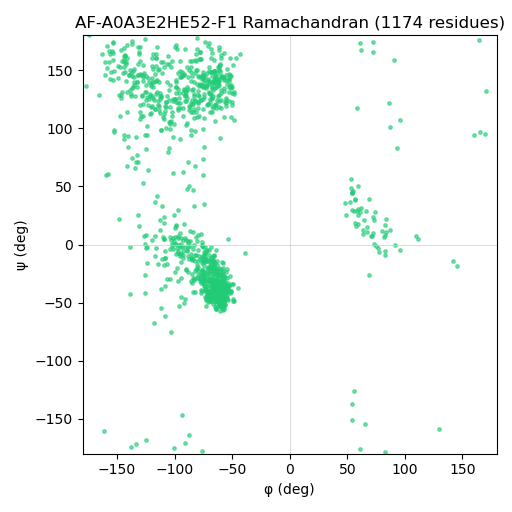YR A 1 1027 ? 32.712 -18.709 7.434 1.00 94.06 1027 TYR A O 1
ATOM 8085 N N . SER A 1 1028 ? 30.618 -18.551 6.616 1.00 95.06 1028 SER A N 1
ATOM 8086 C CA . SER A 1 1028 ? 30.781 -19.438 5.455 1.00 95.06 1028 SER A CA 1
ATOM 8087 C C . SER A 1 1028 ? 32.083 -19.240 4.692 1.00 95.06 1028 SER A C 1
ATOM 8089 O O . SER A 1 1028 ? 32.804 -20.201 4.442 1.00 95.06 1028 SER A O 1
ATOM 8091 N N . LYS A 1 1029 ? 32.411 -17.985 4.377 1.00 92.38 1029 LYS A N 1
ATOM 8092 C CA . LYS A 1 1029 ? 33.611 -17.614 3.620 1.00 92.38 1029 LYS A CA 1
ATOM 8093 C C . LYS A 1 1029 ? 34.898 -18.099 4.296 1.00 92.38 1029 LYS A C 1
ATOM 8095 O O . LYS A 1 1029 ? 35.778 -18.672 3.670 1.00 92.38 1029 LYS A O 1
ATOM 8100 N N . GLY A 1 1030 ? 35.014 -17.889 5.606 1.00 94.25 1030 GLY A N 1
ATOM 8101 C CA . GLY A 1 1030 ? 36.198 -18.344 6.332 1.00 94.25 1030 GLY A CA 1
ATOM 8102 C C . GLY A 1 1030 ? 36.200 -19.853 6.567 1.00 94.25 1030 GLY A C 1
ATOM 8103 O O . GLY A 1 1030 ? 37.264 -20.461 6.526 1.00 94.25 1030 GLY A O 1
ATOM 8104 N N . LEU A 1 1031 ? 35.029 -20.469 6.760 1.00 96.25 1031 LEU A N 1
ATOM 8105 C CA . LEU A 1 1031 ? 34.909 -21.918 6.944 1.00 96.25 1031 LEU A CA 1
ATOM 8106 C C . LEU A 1 1031 ? 35.292 -22.706 5.688 1.00 96.25 1031 LEU A C 1
ATOM 8108 O O . LEU A 1 1031 ? 35.961 -23.730 5.799 1.00 96.25 1031 LEU A O 1
ATOM 8112 N N . VAL A 1 1032 ? 34.900 -22.239 4.500 1.00 96.56 1032 VAL A N 1
ATOM 8113 C CA . VAL A 1 1032 ? 35.291 -22.869 3.231 1.00 96.56 1032 VAL A CA 1
ATOM 8114 C C . VAL A 1 1032 ? 36.806 -22.823 3.080 1.00 96.56 1032 VAL A C 1
ATOM 8116 O O . VAL A 1 1032 ? 37.430 -23.875 2.926 1.00 96.56 1032 VAL A O 1
ATOM 8119 N N . HIS A 1 1033 ? 37.409 -21.641 3.218 1.00 95.00 1033 HIS A N 1
ATOM 8120 C CA . HIS A 1 1033 ? 38.862 -21.500 3.209 1.00 95.00 1033 HIS A CA 1
ATOM 8121 C C . HIS A 1 1033 ? 39.550 -22.419 4.238 1.00 95.00 1033 HIS A C 1
ATOM 8123 O O . HIS A 1 1033 ? 40.479 -23.147 3.888 1.00 95.00 1033 HIS A O 1
ATOM 8129 N N . GLU A 1 1034 ? 39.070 -22.439 5.485 1.00 95.06 1034 GLU A N 1
ATOM 8130 C CA . GLU A 1 1034 ? 39.611 -23.276 6.562 1.00 95.06 1034 GLU A CA 1
ATOM 8131 C C . GLU A 1 1034 ? 39.585 -24.765 6.208 1.00 95.06 1034 GLU A C 1
ATOM 8133 O O . GLU A 1 1034 ? 40.612 -25.434 6.303 1.00 95.06 1034 GLU A O 1
ATOM 8138 N N . VAL A 1 1035 ? 38.444 -25.294 5.758 1.00 96.94 1035 VAL A N 1
ATOM 8139 C CA . VAL A 1 1035 ? 38.312 -26.722 5.427 1.00 96.94 1035 VAL A CA 1
ATOM 8140 C C . VAL A 1 1035 ? 39.215 -27.112 4.260 1.00 96.94 1035 VAL A C 1
ATOM 8142 O O . VAL A 1 1035 ? 39.820 -28.186 4.275 1.00 96.94 1035 VAL A O 1
ATOM 8145 N N . PHE A 1 1036 ? 39.322 -26.259 3.239 1.00 96.50 1036 PHE A N 1
ATOM 8146 C CA . PHE A 1 1036 ? 40.223 -26.507 2.116 1.00 96.50 1036 PHE A CA 1
ATOM 8147 C C . PHE A 1 1036 ? 41.686 -26.515 2.562 1.00 96.50 1036 PHE A C 1
ATOM 8149 O O . PHE A 1 1036 ? 42.426 -27.426 2.183 1.00 96.50 1036 PHE A O 1
ATOM 8156 N N . ALA A 1 1037 ? 42.087 -25.559 3.404 1.00 93.50 1037 ALA A N 1
ATOM 8157 C CA . ALA A 1 1037 ? 43.433 -25.492 3.960 1.00 93.50 1037 ALA A CA 1
ATOM 8158 C C . ALA A 1 1037 ? 43.757 -26.722 4.826 1.00 93.50 1037 ALA A C 1
ATOM 8160 O O . ALA A 1 1037 ? 44.783 -27.367 4.613 1.00 93.50 1037 ALA A O 1
ATOM 8161 N N . GLU A 1 1038 ? 42.859 -27.111 5.738 1.00 94.88 1038 GLU A N 1
ATOM 8162 C CA . GLU A 1 1038 ? 43.013 -28.292 6.602 1.00 94.88 1038 GLU A CA 1
ATOM 8163 C C . GLU A 1 1038 ? 43.170 -29.594 5.808 1.00 94.88 1038 GLU A C 1
ATOM 8165 O O . GLU A 1 1038 ? 43.921 -30.485 6.206 1.00 94.88 1038 GLU A O 1
ATOM 8170 N N . LYS A 1 1039 ? 42.477 -29.714 4.670 1.00 95.38 1039 LYS A N 1
ATOM 8171 C CA . LYS A 1 1039 ? 42.557 -30.890 3.792 1.00 95.38 1039 LYS A CA 1
ATOM 8172 C C . LYS A 1 1039 ? 43.665 -30.801 2.739 1.00 95.38 1039 LYS A C 1
ATOM 8174 O O . LYS A 1 1039 ? 43.830 -31.749 1.972 1.00 95.38 1039 LYS A O 1
ATOM 8179 N N . GLY A 1 1040 ? 44.408 -29.693 2.676 1.00 94.50 1040 GLY A N 1
ATOM 8180 C CA . GLY A 1 1040 ? 45.436 -29.460 1.660 1.00 94.50 1040 GLY A CA 1
ATOM 8181 C C . GLY A 1 1040 ? 44.882 -29.428 0.231 1.00 94.50 1040 GLY A C 1
ATOM 8182 O O . GLY A 1 1040 ? 45.555 -29.866 -0.703 1.00 94.50 1040 GLY A O 1
ATOM 8183 N N . LEU A 1 1041 ? 43.640 -28.966 0.058 1.00 95.12 1041 LEU A N 1
ATOM 8184 C CA . LEU A 1 1041 ? 42.954 -28.911 -1.232 1.00 95.12 1041 LEU A CA 1
ATOM 8185 C C . LEU A 1 1041 ? 43.109 -27.530 -1.888 1.00 95.12 1041 LEU A C 1
ATOM 8187 O O . LEU A 1 1041 ? 43.084 -26.511 -1.198 1.00 95.12 1041 LEU A O 1
ATOM 8191 N N . PRO A 1 1042 ? 43.224 -27.461 -3.226 1.00 91.31 1042 PRO A N 1
ATOM 8192 C CA . PRO A 1 1042 ? 43.309 -26.185 -3.922 1.00 91.31 1042 PRO A CA 1
ATOM 8193 C C . PRO A 1 1042 ? 41.940 -25.492 -3.992 1.00 91.31 1042 PRO A C 1
ATOM 8195 O O . PRO A 1 1042 ? 41.031 -25.974 -4.666 1.00 91.31 1042 PRO A O 1
ATOM 8198 N N . LEU A 1 1043 ? 41.821 -24.324 -3.354 1.00 95.94 1043 LEU A N 1
ATOM 8199 C CA . LEU A 1 1043 ? 40.712 -23.384 -3.544 1.00 95.94 1043 LEU A CA 1
ATOM 8200 C C . LEU A 1 1043 ? 41.163 -22.250 -4.477 1.00 95.94 1043 LEU A C 1
ATOM 8202 O O . LEU A 1 1043 ? 41.936 -21.366 -4.091 1.00 95.94 1043 LEU A O 1
ATOM 8206 N N . LEU A 1 1044 ? 40.721 -22.290 -5.734 1.00 97.44 1044 LEU A N 1
ATOM 8207 C CA . LEU A 1 1044 ? 41.070 -21.277 -6.728 1.00 97.44 1044 LEU A CA 1
ATOM 8208 C C . LEU A 1 1044 ? 40.270 -19.992 -6.544 1.00 97.44 1044 LEU A C 1
ATOM 8210 O O . LEU A 1 1044 ? 40.860 -18.922 -6.716 1.00 97.44 1044 LEU A O 1
ATOM 8214 N N . TYR A 1 1045 ? 38.980 -20.088 -6.209 1.00 98.31 1045 TYR A N 1
ATOM 8215 C CA . TYR A 1 1045 ? 38.126 -18.923 -5.990 1.00 98.31 1045 TYR A CA 1
ATOM 8216 C C . TYR A 1 1045 ? 36.903 -19.200 -5.103 1.00 98.31 1045 TYR A C 1
ATOM 8218 O O . TYR A 1 1045 ? 36.382 -20.314 -5.054 1.00 98.31 1045 TYR A O 1
ATOM 8226 N N . GLU A 1 1046 ? 36.379 -18.138 -4.497 1.00 97.62 1046 GLU A N 1
ATOM 8227 C CA . GLU A 1 1046 ? 35.029 -18.085 -3.929 1.00 97.62 1046 GLU A CA 1
ATOM 8228 C C . GLU A 1 1046 ? 34.177 -17.045 -4.659 1.00 97.62 1046 GLU A C 1
ATOM 8230 O O . GLU A 1 1046 ? 34.702 -16.087 -5.231 1.00 97.62 1046 GLU A O 1
ATOM 8235 N N . ALA A 1 1047 ? 32.856 -17.230 -4.669 1.00 97.38 1047 ALA A N 1
ATOM 8236 C CA . ALA A 1 1047 ? 31.951 -16.387 -5.447 1.00 97.38 1047 ALA A CA 1
ATOM 8237 C C . ALA A 1 1047 ? 30.788 -15.761 -4.669 1.00 97.38 1047 ALA A C 1
ATOM 8239 O O . ALA A 1 1047 ? 29.942 -15.106 -5.275 1.00 97.38 1047 ALA A O 1
ATOM 8240 N N . ASP A 1 1048 ? 30.747 -15.894 -3.341 1.00 94.94 1048 ASP A N 1
ATOM 8241 C CA . ASP A 1 1048 ? 29.768 -15.205 -2.488 1.00 94.94 1048 ASP A CA 1
ATOM 8242 C C . ASP A 1 1048 ? 30.116 -13.711 -2.314 1.00 94.94 1048 ASP A C 1
ATOM 8244 O O . ASP A 1 1048 ? 30.373 -13.204 -1.219 1.00 94.94 1048 ASP A O 1
ATOM 8248 N N . THR A 1 1049 ? 30.168 -12.994 -3.438 1.00 94.38 1049 THR A N 1
ATOM 8249 C CA . THR A 1 1049 ? 30.294 -11.539 -3.518 1.00 94.38 1049 THR A CA 1
ATOM 8250 C C . THR A 1 1049 ? 29.605 -11.000 -4.768 1.00 94.38 1049 THR A C 1
ATOM 8252 O O . THR A 1 1049 ? 29.502 -11.683 -5.783 1.00 94.38 1049 THR A O 1
ATOM 8255 N N . TYR A 1 1050 ? 29.177 -9.744 -4.698 1.00 95.12 1050 TYR A N 1
ATOM 8256 C CA . TYR A 1 1050 ? 28.482 -9.017 -5.767 1.00 95.12 1050 TYR A CA 1
ATOM 8257 C C . TYR A 1 1050 ? 29.115 -7.636 -6.004 1.00 95.12 1050 TYR A C 1
ATOM 8259 O O . TYR A 1 1050 ? 28.475 -6.738 -6.539 1.00 95.12 1050 TYR A O 1
ATOM 8267 N N . ALA A 1 1051 ? 30.330 -7.429 -5.489 1.00 93.06 1051 ALA A N 1
ATOM 8268 C CA . ALA A 1 1051 ? 30.884 -6.101 -5.240 1.00 93.06 1051 ALA A CA 1
ATOM 8269 C C . ALA A 1 1051 ? 31.695 -5.495 -6.403 1.00 93.06 1051 ALA A C 1
ATOM 8271 O O . ALA A 1 1051 ? 32.164 -4.370 -6.259 1.00 93.06 1051 ALA A O 1
ATOM 8272 N N . ASP A 1 1052 ? 31.884 -6.202 -7.522 1.00 93.94 1052 ASP A N 1
ATOM 8273 C CA . ASP A 1 1052 ? 32.664 -5.705 -8.669 1.00 93.94 1052 ASP A CA 1
ATOM 8274 C C . ASP A 1 1052 ? 32.296 -6.447 -9.975 1.00 93.94 1052 ASP A C 1
ATOM 8276 O O . ASP A 1 1052 ? 31.622 -7.476 -9.940 1.00 93.94 1052 ASP A O 1
ATOM 8280 N N . ASP A 1 1053 ? 32.802 -5.964 -11.112 1.00 94.69 1053 ASP A N 1
ATOM 8281 C CA . ASP A 1 1053 ? 32.737 -6.609 -12.438 1.00 94.69 1053 ASP A CA 1
ATOM 8282 C C . ASP A 1 1053 ? 34.052 -7.345 -12.775 1.00 94.69 1053 ASP A C 1
ATOM 8284 O O . ASP A 1 1053 ? 34.364 -7.615 -13.939 1.00 94.69 1053 ASP A O 1
ATOM 8288 N N . MET A 1 1054 ? 34.884 -7.598 -11.759 1.00 94.81 1054 MET A N 1
ATOM 8289 C CA . MET A 1 1054 ? 36.243 -8.132 -11.859 1.00 94.81 1054 MET A CA 1
ATOM 8290 C C . MET A 1 1054 ? 36.577 -9.060 -10.687 1.00 94.81 1054 MET A C 1
ATOM 8292 O O . MET A 1 1054 ? 36.131 -8.791 -9.573 1.00 94.81 1054 MET A O 1
ATOM 8296 N N . PRO A 1 1055 ? 37.408 -10.105 -10.884 1.00 97.12 1055 PRO A N 1
ATOM 8297 C CA . PRO A 1 1055 ? 38.008 -10.826 -9.769 1.00 97.12 1055 PRO A CA 1
ATOM 8298 C C . PRO A 1 1055 ? 38.877 -9.901 -8.921 1.00 97.12 1055 PRO A C 1
ATOM 8300 O O . PRO A 1 1055 ? 39.488 -8.984 -9.467 1.00 97.12 1055 PRO A O 1
ATOM 8303 N N . TYR A 1 1056 ? 38.967 -10.170 -7.622 1.00 96.62 1056 TYR A N 1
ATOM 8304 C CA . TYR A 1 1056 ? 39.838 -9.430 -6.714 1.00 96.62 1056 TYR A CA 1
ATOM 8305 C C . TYR A 1 1056 ? 40.278 -10.285 -5.528 1.00 96.62 1056 TYR A C 1
ATOM 8307 O O . TYR A 1 1056 ? 39.556 -11.175 -5.073 1.00 96.62 1056 TYR A O 1
ATOM 8315 N N . TRP A 1 1057 ? 41.472 -10.016 -5.012 1.00 96.69 1057 TRP A N 1
ATOM 8316 C CA . TRP A 1 1057 ? 41.982 -10.679 -3.814 1.00 96.69 1057 TRP A CA 1
ATOM 8317 C C . TRP A 1 1057 ? 41.409 -10.086 -2.531 1.00 96.69 1057 TRP A C 1
ATOM 8319 O O . TRP A 1 1057 ? 41.231 -8.874 -2.421 1.00 96.69 1057 TRP A O 1
ATOM 8329 N N . VAL A 1 1058 ? 41.188 -10.942 -1.535 1.00 96.00 1058 VAL A N 1
ATOM 8330 C CA . VAL A 1 1058 ? 40.949 -10.535 -0.150 1.00 96.00 1058 VAL A CA 1
ATOM 8331 C C . VAL A 1 1058 ? 41.969 -11.181 0.776 1.00 96.00 1058 VAL A C 1
ATOM 8333 O O . VAL A 1 1058 ? 42.359 -12.339 0.594 1.00 96.00 1058 VAL A O 1
ATOM 8336 N N . ASP A 1 1059 ? 42.388 -10.423 1.785 1.00 95.38 1059 ASP A N 1
ATOM 8337 C CA . ASP A 1 1059 ? 43.180 -10.958 2.884 1.00 95.38 1059 ASP A CA 1
ATOM 8338 C C . ASP A 1 1059 ? 42.288 -11.861 3.741 1.00 95.38 1059 ASP A C 1
ATOM 8340 O O . ASP A 1 1059 ? 41.178 -11.478 4.122 1.00 95.38 1059 ASP A O 1
ATOM 8344 N N . VAL A 1 1060 ? 42.769 -13.065 4.048 1.00 95.50 1060 VAL A N 1
ATOM 8345 C CA . VAL A 1 1060 ? 42.051 -13.999 4.916 1.00 95.50 1060 VAL A CA 1
ATOM 8346 C C . VAL A 1 1060 ? 42.406 -13.683 6.372 1.00 95.50 1060 VAL A C 1
ATOM 8348 O O . VAL A 1 1060 ? 43.584 -13.764 6.731 1.00 95.50 1060 VAL A O 1
ATOM 8351 N N . PRO A 1 1061 ? 41.432 -13.363 7.247 1.00 94.69 1061 PRO A N 1
ATOM 8352 C CA . PRO A 1 1061 ? 41.722 -12.996 8.634 1.00 94.69 1061 PRO A CA 1
ATOM 8353 C C . PRO A 1 1061 ? 42.464 -14.093 9.412 1.00 94.69 1061 PRO A C 1
ATOM 8355 O O . PRO A 1 1061 ? 43.343 -13.787 10.214 1.00 94.69 1061 PRO A O 1
ATOM 8358 N N . ALA A 1 1062 ? 42.179 -15.368 9.127 1.00 92.50 1062 ALA A N 1
ATOM 8359 C CA . ALA A 1 1062 ? 42.885 -16.517 9.703 1.00 92.50 1062 ALA A CA 1
ATOM 8360 C C . ALA A 1 1062 ? 44.387 -16.573 9.350 1.00 92.50 1062 ALA A C 1
ATOM 8362 O O . ALA A 1 1062 ? 45.172 -17.152 10.095 1.00 92.50 1062 ALA A O 1
ATOM 8363 N N . GLU A 1 1063 ? 44.803 -15.955 8.241 1.00 93.81 1063 GLU A N 1
ATOM 8364 C CA . GLU A 1 1063 ? 46.192 -15.928 7.768 1.00 93.81 1063 GLU A CA 1
ATOM 8365 C C . GLU A 1 1063 ? 46.935 -14.644 8.171 1.00 93.81 1063 GLU A C 1
ATOM 8367 O O . GLU A 1 1063 ? 48.070 -14.424 7.745 1.00 93.81 1063 GLU A O 1
ATOM 8372 N N . LYS A 1 1064 ? 46.317 -13.772 8.981 1.00 89.75 1064 LYS A N 1
ATOM 8373 C CA . LYS A 1 1064 ? 46.848 -12.439 9.315 1.00 89.75 1064 LYS A CA 1
ATOM 8374 C C . LYS A 1 1064 ? 48.301 -12.466 9.800 1.00 89.75 1064 LYS A C 1
ATOM 8376 O O . LYS A 1 1064 ? 49.076 -11.596 9.385 1.00 89.75 1064 LYS A O 1
ATOM 8381 N N . ASP A 1 1065 ? 48.638 -13.463 10.617 1.00 88.62 1065 ASP A N 1
ATOM 8382 C CA . ASP A 1 1065 ? 49.956 -13.659 11.234 1.00 88.62 1065 ASP A CA 1
ATOM 8383 C C . ASP A 1 1065 ? 50.806 -14.734 10.524 1.00 88.62 1065 ASP A C 1
ATOM 8385 O O . ASP A 1 1065 ? 51.897 -15.072 10.983 1.00 88.62 1065 ASP A O 1
ATOM 8389 N N . SER A 1 1066 ? 50.331 -15.274 9.395 1.00 90.00 1066 SER A N 1
ATOM 8390 C CA . SER A 1 1066 ? 51.101 -16.212 8.573 1.00 90.00 1066 SER A CA 1
ATOM 8391 C C . SER A 1 1066 ? 52.297 -15.508 7.928 1.00 90.00 1066 SER A C 1
ATOM 8393 O O . SER A 1 1066 ? 52.181 -14.391 7.419 1.00 90.00 1066 SER A O 1
ATOM 8395 N N . SER A 1 1067 ? 53.450 -16.181 7.905 1.00 89.06 1067 SER A N 1
ATOM 8396 C CA . SER A 1 1067 ? 54.638 -15.727 7.171 1.00 89.06 1067 SER A CA 1
ATOM 8397 C C . SER A 1 1067 ? 54.513 -15.903 5.652 1.00 89.06 1067 SER A C 1
ATOM 8399 O O . SER A 1 1067 ? 55.290 -15.307 4.909 1.00 89.06 1067 SER A O 1
ATOM 8401 N N . ASP A 1 1068 ? 53.539 -16.692 5.195 1.00 90.62 1068 ASP A N 1
ATOM 8402 C CA . ASP A 1 1068 ? 53.259 -16.981 3.785 1.00 90.62 1068 ASP A CA 1
ATOM 8403 C C . ASP A 1 1068 ? 51.731 -17.039 3.552 1.00 90.62 1068 ASP A C 1
ATOM 8405 O O . ASP A 1 1068 ? 51.172 -18.122 3.340 1.00 90.62 1068 ASP A O 1
ATOM 8409 N N . PRO A 1 1069 ? 51.017 -15.899 3.676 1.00 92.31 1069 PRO A N 1
ATOM 8410 C CA . PRO A 1 1069 ? 49.573 -15.846 3.465 1.00 92.31 1069 PRO A CA 1
ATOM 8411 C C . PRO A 1 1069 ? 49.242 -16.125 1.994 1.00 92.31 1069 PRO A C 1
ATOM 8413 O O . PRO A 1 1069 ? 49.937 -15.658 1.088 1.00 92.31 1069 PRO A O 1
ATOM 8416 N N . LYS A 1 1070 ? 48.176 -16.888 1.749 1.00 90.62 1070 LYS A N 1
ATOM 8417 C CA . LYS A 1 1070 ? 47.731 -17.269 0.403 1.00 90.62 1070 LYS A CA 1
ATOM 8418 C C . LYS A 1 1070 ? 46.614 -16.379 -0.116 1.00 90.62 1070 LYS A C 1
ATOM 8420 O O . LYS A 1 1070 ? 46.437 -16.309 -1.335 1.00 90.62 1070 LYS A O 1
ATOM 8425 N N . GLY A 1 1071 ? 45.909 -15.695 0.785 1.00 93.94 1071 GLY A N 1
ATOM 8426 C CA . GLY A 1 1071 ? 44.753 -14.883 0.452 1.00 93.94 1071 GLY A CA 1
ATOM 8427 C C . GLY A 1 1071 ? 43.638 -15.721 -0.166 1.00 93.94 1071 GLY A C 1
ATOM 8428 O O . GLY A 1 1071 ? 43.713 -16.946 -0.295 1.00 93.94 1071 GLY A O 1
ATOM 8429 N N . MET A 1 1072 ? 42.580 -15.045 -0.585 1.00 96.12 1072 MET A N 1
ATOM 8430 C CA . MET A 1 1072 ? 41.460 -15.698 -1.244 1.00 96.12 1072 MET A CA 1
ATOM 8431 C C . MET A 1 1072 ? 40.986 -14.864 -2.420 1.00 96.12 1072 MET A C 1
ATOM 8433 O O . MET A 1 1072 ? 40.758 -13.663 -2.295 1.00 96.12 1072 MET A O 1
ATOM 8437 N N . LEU A 1 1073 ? 40.879 -15.497 -3.586 1.00 98.06 1073 LEU A N 1
ATOM 8438 C CA . LEU A 1 1073 ? 40.408 -14.819 -4.782 1.00 98.06 1073 LEU A CA 1
ATOM 8439 C C . LEU A 1 1073 ? 38.884 -14.846 -4.797 1.00 98.06 1073 LEU A C 1
ATOM 8441 O O . LEU A 1 1073 ? 38.273 -15.913 -4.834 1.00 98.06 1073 LEU A O 1
ATOM 8445 N N . MET A 1 1074 ? 38.281 -13.668 -4.816 1.00 97.75 1074 MET A N 1
ATOM 8446 C CA . MET A 1 1074 ? 36.852 -13.510 -4.999 1.00 97.75 1074 MET A CA 1
ATOM 8447 C C . MET A 1 1074 ? 36.553 -13.302 -6.480 1.00 97.75 1074 MET A C 1
ATOM 8449 O O . MET A 1 1074 ? 37.153 -12.440 -7.119 1.00 97.75 1074 MET A O 1
ATOM 8453 N N . ILE A 1 1075 ? 35.603 -14.058 -7.028 1.00 98.19 1075 ILE A N 1
ATOM 8454 C CA . ILE A 1 1075 ? 35.032 -13.795 -8.352 1.00 98.19 1075 ILE A CA 1
ATOM 8455 C C . ILE A 1 1075 ? 33.567 -13.397 -8.156 1.00 98.19 1075 ILE A C 1
ATOM 8457 O O . ILE A 1 1075 ? 32.795 -14.217 -7.662 1.00 98.19 1075 ILE A O 1
ATOM 8461 N N . PRO A 1 1076 ? 33.143 -12.186 -8.552 1.00 97.19 1076 PRO A N 1
ATOM 8462 C CA . PRO A 1 1076 ? 31.767 -11.736 -8.360 1.00 97.19 1076 PRO A CA 1
ATOM 8463 C C . PRO A 1 1076 ? 30.703 -12.582 -9.067 1.00 97.19 1076 PRO A C 1
ATOM 8465 O O . PRO A 1 1076 ? 30.893 -13.057 -10.195 1.00 97.19 1076 PRO A O 1
ATOM 8468 N N . TYR A 1 1077 ? 29.579 -12.785 -8.383 1.00 97.44 1077 TYR A N 1
ATOM 8469 C CA . TYR A 1 1077 ? 28.343 -13.361 -8.910 1.00 97.44 1077 TYR A CA 1
ATOM 8470 C C . TYR A 1 1077 ? 27.314 -12.256 -9.218 1.00 97.44 1077 TYR A C 1
ATOM 8472 O O . TYR A 1 1077 ? 27.623 -11.071 -9.128 1.00 97.44 1077 TYR A O 1
ATOM 8480 N N . THR A 1 1078 ? 26.091 -12.620 -9.618 1.00 95.19 1078 THR A N 1
ATOM 8481 C CA . THR A 1 1078 ? 25.065 -11.666 -10.073 1.00 95.19 1078 THR A CA 1
ATOM 8482 C C . THR A 1 1078 ? 23.656 -12.048 -9.610 1.00 95.19 1078 THR A C 1
ATOM 8484 O O . THR A 1 1078 ? 23.260 -13.217 -9.642 1.00 95.19 1078 THR A O 1
ATOM 8487 N N . TYR A 1 1079 ? 22.870 -11.038 -9.227 1.00 91.06 1079 TYR A N 1
ATOM 8488 C CA . TYR A 1 1079 ? 21.414 -11.148 -9.060 1.00 91.06 1079 TYR A CA 1
ATOM 8489 C C . TYR A 1 1079 ? 20.632 -10.450 -10.174 1.00 91.06 1079 TYR A C 1
ATOM 8491 O O . TYR A 1 1079 ? 19.434 -10.680 -10.338 1.00 91.06 1079 TYR A O 1
ATOM 8499 N N . ASP A 1 1080 ? 21.284 -9.573 -10.928 1.00 89.69 1080 ASP A N 1
ATOM 8500 C CA . ASP A 1 1080 ? 20.684 -8.771 -11.977 1.00 89.69 1080 ASP A CA 1
ATOM 8501 C C . ASP A 1 1080 ? 20.740 -9.463 -13.342 1.00 89.69 1080 ASP A C 1
ATOM 8503 O O . ASP A 1 1080 ? 19.695 -9.582 -13.969 1.00 89.69 1080 ASP A O 1
ATOM 8507 N N . CYS A 1 1081 ? 21.879 -10.026 -13.747 1.00 96.38 1081 CYS A N 1
ATOM 8508 C CA . CYS A 1 1081 ? 22.023 -10.917 -14.904 1.00 96.38 1081 CYS A CA 1
ATOM 8509 C C . CYS A 1 1081 ? 21.677 -12.371 -14.528 1.00 96.38 1081 C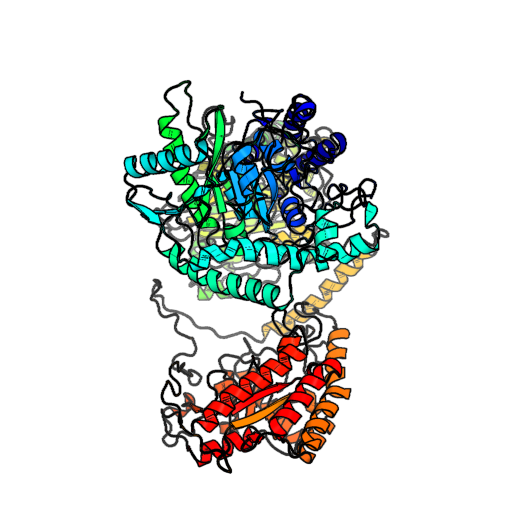YS A C 1
ATOM 8511 O O . CYS A 1 1081 ? 22.418 -13.310 -14.822 1.00 96.38 1081 CYS A O 1
ATOM 8513 N N . ASN A 1 1082 ? 20.553 -12.555 -13.833 1.00 95.94 1082 ASN A N 1
ATOM 8514 C CA . ASN A 1 1082 ? 20.133 -13.835 -13.271 1.00 95.94 1082 ASN A CA 1
ATOM 8515 C C . ASN A 1 1082 ? 18.657 -14.122 -13.588 1.00 95.94 1082 ASN A C 1
ATOM 8517 O O . ASN A 1 1082 ? 17.793 -13.244 -13.467 1.00 95.94 1082 ASN A O 1
ATOM 8521 N N . ASP A 1 1083 ? 18.357 -15.354 -13.993 1.00 95.00 1083 ASP A N 1
ATOM 8522 C CA . ASP A 1 1083 ? 17.001 -15.778 -14.348 1.00 95.00 1083 ASP A CA 1
ATOM 8523 C C . ASP A 1 1083 ? 16.089 -16.003 -13.127 1.00 95.00 1083 ASP A C 1
ATOM 8525 O O . ASP A 1 1083 ? 14.870 -16.053 -13.291 1.00 95.00 1083 ASP A O 1
ATOM 8529 N N . LEU A 1 1084 ? 16.625 -16.006 -11.897 1.00 92.12 1084 LEU A N 1
ATOM 8530 C CA . LEU A 1 1084 ? 15.831 -16.057 -10.658 1.00 92.12 1084 LEU A CA 1
ATOM 8531 C C . LEU A 1 1084 ? 14.739 -14.984 -10.606 1.00 92.12 1084 LEU A C 1
ATOM 8533 O O . LEU A 1 1084 ? 13.702 -15.162 -9.968 1.00 92.12 1084 LEU A O 1
ATOM 8537 N N . LYS A 1 1085 ? 14.952 -13.862 -11.303 1.00 91.00 1085 LYS A N 1
ATOM 8538 C CA . LYS A 1 1085 ? 14.000 -12.755 -11.383 1.00 91.00 1085 LYS A CA 1
ATOM 8539 C C . LYS A 1 1085 ? 12.705 -13.142 -12.103 1.00 91.00 1085 LYS A C 1
ATOM 8541 O O . LYS A 1 1085 ? 11.703 -12.478 -11.888 1.00 91.00 1085 LYS A O 1
ATOM 8546 N N . PHE A 1 1086 ? 12.646 -14.221 -12.883 1.00 91.38 1086 PHE A N 1
ATOM 8547 C CA . PHE A 1 1086 ? 11.354 -14.732 -13.367 1.00 91.38 1086 PHE A CA 1
ATOM 8548 C C . PHE A 1 1086 ? 10.444 -15.233 -12.234 1.00 91.38 1086 PHE A C 1
ATOM 8550 O O . PHE A 1 1086 ? 9.231 -15.285 -12.407 1.00 91.38 1086 PHE A O 1
ATOM 8557 N N . CYS A 1 1087 ? 11.020 -15.575 -11.079 1.00 88.62 1087 CYS A N 1
ATOM 8558 C CA . CYS A 1 1087 ? 10.322 -16.069 -9.894 1.00 88.62 1087 CYS A CA 1
ATOM 8559 C C . CYS A 1 1087 ? 10.319 -15.037 -8.750 1.00 88.62 1087 CYS A C 1
ATOM 8561 O O . CYS A 1 1087 ? 10.220 -15.414 -7.585 1.00 88.62 1087 CYS A O 1
ATOM 8563 N N . SER A 1 1088 ? 10.460 -13.743 -9.065 1.00 81.62 1088 SER A N 1
ATOM 8564 C CA . SER A 1 1088 ? 10.396 -12.637 -8.099 1.00 81.62 1088 SER A CA 1
ATOM 8565 C C . SER A 1 1088 ? 9.231 -11.697 -8.437 1.00 81.62 1088 SER A C 1
ATOM 8567 O O . SER A 1 1088 ? 9.059 -11.379 -9.616 1.00 81.62 1088 SER A O 1
ATOM 8569 N N . PRO A 1 1089 ? 8.471 -11.180 -7.449 1.00 74.06 1089 PRO A N 1
ATOM 8570 C CA . PRO A 1 1089 ? 7.353 -10.257 -7.688 1.00 74.06 1089 PRO A CA 1
ATOM 8571 C C . PRO A 1 1089 ? 7.724 -8.990 -8.471 1.00 74.06 1089 PRO A C 1
ATOM 8573 O O . PRO A 1 1089 ? 6.885 -8.418 -9.159 1.00 74.06 1089 PRO A O 1
ATOM 8576 N N . THR A 1 1090 ? 8.980 -8.549 -8.373 1.00 74.88 1090 THR A N 1
ATOM 8577 C CA . THR A 1 1090 ? 9.507 -7.350 -9.047 1.00 74.88 1090 THR A CA 1
ATOM 8578 C C . THR A 1 1090 ? 10.374 -7.665 -10.267 1.00 74.88 1090 THR A C 1
ATOM 8580 O O . THR A 1 1090 ? 11.026 -6.769 -10.803 1.00 74.88 1090 THR A O 1
ATOM 8583 N N . GLY A 1 1091 ? 10.459 -8.932 -10.678 1.00 80.69 1091 GLY A N 1
ATOM 8584 C CA . GLY A 1 1091 ? 11.417 -9.364 -11.690 1.00 80.69 1091 GLY A CA 1
ATOM 8585 C C . GLY A 1 1091 ? 10.879 -9.385 -13.126 1.00 80.69 1091 GLY A C 1
ATOM 8586 O O . GLY A 1 1091 ? 10.113 -8.515 -13.537 1.00 80.69 1091 GLY A O 1
ATOM 8587 N N . TRP A 1 1092 ? 11.351 -10.324 -13.949 1.00 84.81 1092 TRP A N 1
ATOM 8588 C CA . TRP A 1 1092 ? 11.152 -10.291 -15.402 1.00 84.81 1092 TRP A CA 1
ATOM 8589 C C . TRP A 1 1092 ? 9.715 -10.656 -15.806 1.00 84.81 1092 TRP A C 1
ATOM 8591 O O . TRP A 1 1092 ? 9.327 -11.821 -15.772 1.00 84.81 1092 TRP A O 1
ATOM 8601 N N . GLY A 1 1093 ? 8.937 -9.670 -16.268 1.00 77.44 1093 GLY A N 1
ATOM 8602 C CA . GLY A 1 1093 ? 7.567 -9.886 -16.760 1.00 77.44 1093 GLY A CA 1
ATOM 8603 C C . GLY A 1 1093 ? 7.463 -10.505 -18.163 1.00 77.44 1093 GLY A C 1
ATOM 8604 O O . GLY A 1 1093 ? 6.376 -10.892 -18.585 1.00 77.44 1093 GLY A O 1
ATOM 8605 N N . SER A 1 1094 ? 8.567 -10.597 -18.912 1.00 84.38 1094 SER A N 1
ATOM 8606 C CA . SER A 1 1094 ? 8.613 -11.247 -20.228 1.00 84.38 1094 SER A CA 1
ATOM 8607 C C . SER A 1 1094 ? 10.012 -11.782 -20.544 1.00 84.38 1094 SER A C 1
ATOM 8609 O O . SER A 1 1094 ? 11.004 -11.307 -19.992 1.00 84.38 1094 SER A O 1
ATOM 8611 N N . MET A 1 1095 ? 10.101 -12.747 -21.468 1.00 85.44 1095 MET A N 1
ATOM 8612 C CA . MET A 1 1095 ? 11.391 -13.254 -21.960 1.00 85.44 1095 MET A CA 1
ATOM 8613 C C . MET A 1 1095 ? 12.240 -12.162 -22.633 1.00 85.44 1095 MET A C 1
ATOM 8615 O O . MET A 1 1095 ? 13.458 -12.154 -22.470 1.00 85.44 1095 MET A O 1
ATOM 8619 N N . GLY A 1 1096 ? 11.596 -11.216 -23.332 1.00 88.44 1096 GLY A N 1
ATOM 8620 C CA . GLY A 1 1096 ? 12.275 -10.121 -24.026 1.00 88.44 1096 GLY A CA 1
ATOM 8621 C C . GLY A 1 1096 ? 13.003 -9.196 -23.057 1.00 88.44 1096 GLY A C 1
ATOM 8622 O O . GLY A 1 1096 ? 14.134 -8.814 -23.323 1.00 88.44 1096 GLY A O 1
ATOM 8623 N N . ALA A 1 1097 ? 12.418 -8.938 -21.883 1.00 92.19 1097 ALA A N 1
ATOM 8624 C CA . ALA A 1 1097 ? 13.051 -8.105 -20.863 1.00 92.19 1097 ALA A CA 1
ATOM 8625 C C . ALA A 1 1097 ? 14.381 -8.697 -20.362 1.00 92.19 1097 ALA A C 1
ATOM 8627 O O . ALA A 1 1097 ? 15.358 -7.967 -20.215 1.00 92.19 1097 ALA A O 1
ATOM 8628 N N . PHE A 1 1098 ? 14.443 -10.015 -20.135 1.00 95.38 1098 PHE A N 1
ATOM 8629 C CA . PHE A 1 1098 ? 15.686 -10.670 -19.717 1.00 95.38 1098 PHE A CA 1
ATOM 8630 C C . PHE A 1 1098 ? 16.734 -10.661 -20.837 1.00 95.38 1098 PHE A C 1
ATOM 8632 O O . PHE A 1 1098 ? 17.884 -10.300 -20.599 1.00 95.38 1098 PHE A O 1
ATOM 8639 N N . GLU A 1 1099 ? 16.335 -10.991 -22.070 1.00 96.56 1099 GLU A N 1
ATOM 8640 C CA . GLU A 1 1099 ? 17.228 -10.964 -23.235 1.00 96.56 1099 GLU A CA 1
ATOM 8641 C C . GLU A 1 1099 ? 17.825 -9.566 -23.475 1.00 96.56 1099 GLU A C 1
ATOM 8643 O O . GLU A 1 1099 ? 19.037 -9.416 -23.646 1.00 96.56 1099 GLU A O 1
ATOM 8648 N N . GLU A 1 1100 ? 16.979 -8.535 -23.477 1.00 96.31 1100 GLU A N 1
ATOM 8649 C CA . GLU A 1 1100 ? 17.384 -7.139 -23.650 1.00 96.31 1100 GLU A CA 1
ATOM 8650 C C . GLU A 1 1100 ? 18.322 -6.682 -22.535 1.00 96.31 1100 GLU A C 1
ATOM 8652 O O . GLU A 1 1100 ? 19.307 -5.988 -22.806 1.00 96.31 1100 GLU A O 1
ATOM 8657 N N . TYR A 1 1101 ? 18.065 -7.104 -21.295 1.00 97.12 1101 TYR A N 1
ATOM 8658 C CA . TYR A 1 1101 ? 18.938 -6.801 -20.169 1.00 97.12 1101 TYR A CA 1
ATOM 8659 C C . TYR A 1 1101 ? 20.325 -7.428 -20.335 1.00 97.12 1101 TYR A C 1
ATOM 8661 O O . TYR A 1 1101 ? 21.324 -6.713 -20.244 1.00 97.12 1101 TYR A O 1
ATOM 8669 N N . LEU A 1 1102 ? 20.402 -8.724 -20.670 1.00 98.19 1102 LEU A N 1
ATOM 8670 C CA . LEU A 1 1102 ? 21.676 -9.407 -20.921 1.00 98.19 1102 LEU A CA 1
ATOM 8671 C C . LEU A 1 1102 ? 22.460 -8.728 -22.051 1.00 98.19 1102 LEU A C 1
ATOM 8673 O O . LEU A 1 1102 ? 23.647 -8.434 -21.900 1.00 98.19 1102 LEU A O 1
ATOM 8677 N N . LYS A 1 1103 ? 21.798 -8.407 -23.171 1.00 98.31 1103 LYS A N 1
ATOM 8678 C CA . LYS A 1 1103 ? 22.420 -7.674 -24.287 1.00 98.31 1103 LYS A CA 1
ATOM 8679 C C . LYS A 1 1103 ? 22.922 -6.299 -23.856 1.00 98.31 1103 LYS A C 1
ATOM 8681 O O . LYS A 1 1103 ? 23.994 -5.885 -24.291 1.00 98.31 1103 LYS A O 1
ATOM 8686 N N . SER A 1 1104 ? 22.172 -5.597 -23.011 1.00 97.94 1104 SER A N 1
ATOM 8687 C CA . SER A 1 1104 ? 22.530 -4.257 -22.543 1.00 97.94 1104 SER A CA 1
ATOM 8688 C C . SER A 1 1104 ? 23.740 -4.290 -21.613 1.00 97.94 1104 SER A C 1
ATOM 8690 O O . SER A 1 1104 ? 24.704 -3.569 -21.865 1.00 97.94 1104 SER A O 1
ATOM 8692 N N . ALA A 1 1105 ? 23.737 -5.173 -20.610 1.00 98.12 1105 ALA A N 1
ATOM 8693 C CA . ALA A 1 1105 ? 24.871 -5.388 -19.712 1.00 98.12 1105 ALA A CA 1
ATOM 8694 C C . ALA A 1 1105 ? 26.134 -5.786 -20.494 1.00 98.12 1105 ALA A C 1
ATOM 8696 O O . ALA A 1 1105 ? 27.182 -5.151 -20.355 1.00 98.12 1105 ALA A O 1
ATOM 8697 N N . PHE A 1 1106 ? 26.012 -6.747 -21.416 1.00 98.69 1106 PHE A N 1
ATOM 8698 C CA . PHE A 1 1106 ? 27.107 -7.135 -22.302 1.00 98.69 1106 PHE A CA 1
ATOM 8699 C C . PHE A 1 1106 ? 27.638 -5.951 -23.114 1.00 98.69 1106 PHE A C 1
ATOM 8701 O O . PHE A 1 1106 ? 28.845 -5.742 -23.176 1.00 98.69 1106 PHE A O 1
ATOM 8708 N N . ASN A 1 1107 ? 26.762 -5.160 -23.742 1.00 98.25 1107 ASN A N 1
ATOM 8709 C CA . ASN A 1 1107 ? 27.180 -4.046 -24.594 1.00 98.25 1107 ASN A CA 1
ATOM 8710 C C . ASN A 1 1107 ? 27.942 -2.970 -23.815 1.00 98.25 1107 ASN A C 1
ATOM 8712 O O . ASN A 1 1107 ? 28.899 -2.410 -24.351 1.00 98.25 1107 ASN A O 1
ATOM 8716 N N . VAL A 1 1108 ? 27.545 -2.696 -22.569 1.00 98.12 1108 VAL A N 1
ATOM 8717 C CA . VAL A 1 1108 ? 28.249 -1.754 -21.690 1.00 98.12 1108 VAL A CA 1
ATOM 8718 C C . VAL A 1 1108 ? 29.653 -2.269 -21.377 1.00 98.12 1108 VAL A C 1
ATOM 8720 O O . VAL A 1 1108 ? 30.633 -1.592 -21.694 1.00 98.12 1108 VAL A O 1
ATOM 8723 N N . LEU A 1 1109 ? 29.763 -3.490 -20.848 1.00 97.81 1109 LEU A N 1
ATOM 8724 C CA . LEU A 1 1109 ? 31.047 -4.084 -20.464 1.00 97.81 1109 LEU A CA 1
ATOM 8725 C C . LEU A 1 1109 ? 31.971 -4.291 -21.677 1.00 97.81 1109 LEU A C 1
ATOM 8727 O O . LEU A 1 1109 ? 33.173 -4.035 -21.617 1.00 97.81 1109 LEU A O 1
ATOM 8731 N N . TYR A 1 1110 ? 31.410 -4.671 -22.824 1.00 98.25 1110 TYR A N 1
ATOM 8732 C CA . TYR A 1 1110 ? 32.150 -4.807 -24.075 1.00 98.25 1110 TYR A CA 1
ATOM 8733 C C . TYR A 1 1110 ? 32.668 -3.451 -24.586 1.00 98.25 1110 TYR A C 1
ATOM 8735 O O . TYR A 1 1110 ? 33.816 -3.350 -25.023 1.00 98.25 1110 TYR A O 1
ATOM 8743 N N . ALA A 1 1111 ? 31.869 -2.380 -24.493 1.00 97.25 1111 ALA A N 1
ATOM 8744 C CA . ALA A 1 1111 ? 32.304 -1.026 -24.845 1.00 97.25 1111 ALA A CA 1
ATOM 8745 C C . ALA A 1 1111 ? 33.389 -0.486 -23.896 1.00 97.25 1111 ALA A C 1
ATOM 8747 O O . ALA A 1 1111 ? 34.257 0.286 -24.310 1.00 97.25 1111 ALA A O 1
ATOM 8748 N N . GLU A 1 1112 ? 33.378 -0.883 -22.625 1.00 95.44 1112 GLU A N 1
ATOM 8749 C CA . GLU A 1 1112 ? 34.479 -0.617 -21.692 1.00 95.44 1112 GLU A CA 1
ATOM 8750 C C . GLU A 1 1112 ? 35.753 -1.364 -22.080 1.00 95.44 1112 GLU A C 1
ATOM 8752 O O . GLU A 1 1112 ? 36.822 -0.751 -22.153 1.00 95.44 1112 GLU A O 1
ATOM 8757 N N . GLY A 1 1113 ? 35.627 -2.635 -22.461 1.00 96.06 1113 GLY A N 1
ATOM 8758 C CA . GLY A 1 1113 ? 36.708 -3.418 -23.049 1.00 96.06 1113 GLY A CA 1
ATOM 8759 C C . GLY A 1 1113 ? 37.341 -2.770 -24.270 1.00 96.06 1113 GLY A C 1
ATOM 8760 O O . GLY A 1 1113 ? 38.562 -2.654 -24.348 1.00 96.06 1113 GLY A O 1
ATOM 8761 N N . LEU A 1 1114 ? 36.523 -2.265 -25.197 1.00 94.62 1114 LEU A N 1
ATOM 8762 C CA . LEU A 1 1114 ? 37.000 -1.529 -26.374 1.00 94.62 1114 LEU A CA 1
ATOM 8763 C C . LEU A 1 1114 ? 37.755 -0.240 -26.017 1.00 94.62 1114 LEU A C 1
ATOM 8765 O O . LEU A 1 1114 ? 38.623 0.186 -26.774 1.00 94.62 1114 LEU A O 1
ATOM 8769 N N . ARG A 1 1115 ? 37.465 0.366 -24.860 1.00 93.94 1115 ARG A N 1
ATOM 8770 C CA . ARG A 1 1115 ? 38.187 1.531 -24.318 1.00 93.94 1115 ARG A CA 1
ATOM 8771 C C . ARG A 1 1115 ? 39.419 1.143 -23.487 1.00 93.94 1115 ARG A C 1
ATOM 8773 O O . ARG A 1 1115 ? 39.982 1.997 -22.805 1.00 93.94 1115 ARG A O 1
ATOM 8780 N N . GLY A 1 1116 ? 39.835 -0.124 -23.529 1.00 92.19 1116 GLY A N 1
ATOM 8781 C CA . GLY A 1 1116 ? 41.011 -0.635 -22.822 1.00 92.19 1116 GLY A CA 1
ATOM 8782 C C . GLY A 1 1116 ? 40.767 -0.984 -21.351 1.00 92.19 1116 GLY A C 1
ATOM 8783 O O . GLY A 1 1116 ? 41.731 -1.120 -20.599 1.00 92.19 1116 GLY A O 1
ATOM 8784 N N . LYS A 1 1117 ? 39.504 -1.124 -20.929 1.00 93.56 1117 LYS A N 1
ATOM 8785 C CA . LYS A 1 1117 ? 39.114 -1.514 -19.563 1.00 93.56 1117 LYS A CA 1
ATOM 8786 C C . LYS A 1 1117 ? 38.231 -2.769 -19.587 1.00 93.56 1117 LYS A C 1
ATOM 8788 O O . LYS A 1 1117 ? 37.052 -2.670 -19.260 1.00 93.56 1117 LYS A O 1
ATOM 8793 N N . PRO A 1 1118 ? 38.751 -3.925 -20.033 1.00 96.31 1118 PRO A N 1
ATOM 8794 C CA . PRO A 1 1118 ? 37.935 -5.124 -20.150 1.00 96.31 1118 PRO A CA 1
ATOM 8795 C C . PRO A 1 1118 ? 37.505 -5.643 -18.777 1.00 96.31 1118 PRO A C 1
ATOM 8797 O O . PRO A 1 1118 ? 38.245 -5.537 -17.798 1.00 96.31 1118 PRO A O 1
ATOM 8800 N N . LYS A 1 1119 ? 36.290 -6.194 -18.736 1.00 96.69 1119 LYS A N 1
ATOM 8801 C CA . LYS A 1 1119 ? 35.599 -6.675 -17.532 1.00 96.69 1119 LYS A CA 1
ATOM 8802 C C . LYS A 1 1119 ? 35.162 -8.126 -17.675 1.00 96.69 1119 LYS A C 1
ATOM 8804 O O . LYS A 1 1119 ? 35.382 -8.724 -18.734 1.00 96.69 1119 LYS A O 1
ATOM 8809 N N . MET A 1 1120 ? 34.573 -8.698 -16.629 1.00 97.25 1120 MET A N 1
ATOM 8810 C CA . MET A 1 1120 ? 33.849 -9.961 -16.731 1.00 97.25 1120 MET A CA 1
ATOM 8811 C C . MET A 1 1120 ? 32.338 -9.769 -16.574 1.00 97.25 1120 MET A C 1
ATOM 8813 O O . MET A 1 1120 ? 31.886 -8.849 -15.906 1.00 97.25 1120 MET A O 1
ATOM 8817 N N . MET A 1 1121 ? 31.561 -10.660 -17.182 1.00 98.31 1121 MET A N 1
ATOM 8818 C CA . MET A 1 1121 ? 30.112 -10.749 -17.033 1.00 98.31 1121 MET A CA 1
ATOM 8819 C C . MET A 1 1121 ? 29.755 -12.148 -16.537 1.00 98.31 1121 MET A C 1
ATOM 8821 O O . MET A 1 1121 ? 30.118 -13.138 -17.174 1.00 98.31 1121 MET A O 1
ATOM 8825 N N . THR A 1 1122 ? 29.033 -12.233 -15.421 1.00 98.31 1122 THR A N 1
ATOM 8826 C CA . THR A 1 1122 ? 28.453 -13.491 -14.931 1.00 98.31 1122 THR A CA 1
ATOM 8827 C C . THR A 1 1122 ? 26.986 -13.561 -15.340 1.00 98.31 1122 THR A C 1
ATOM 8829 O O . THR A 1 1122 ? 26.297 -12.544 -15.302 1.00 98.31 1122 THR A O 1
ATOM 8832 N N . ILE A 1 1123 ? 26.500 -14.743 -15.721 1.00 98.50 1123 ILE A N 1
ATOM 8833 C CA . ILE A 1 1123 ? 25.085 -14.981 -16.038 1.00 98.50 1123 ILE A CA 1
ATOM 8834 C C . ILE A 1 1123 ? 24.611 -16.207 -15.265 1.00 98.50 1123 ILE A C 1
ATOM 8836 O O . ILE A 1 1123 ? 25.087 -17.311 -15.521 1.00 98.50 1123 ILE A O 1
ATOM 8840 N N . GLY A 1 1124 ? 23.693 -16.007 -14.319 1.00 97.94 1124 GLY A N 1
ATOM 8841 C CA . GLY A 1 1124 ? 23.136 -17.075 -13.486 1.00 97.94 1124 GLY A CA 1
ATOM 8842 C C . GLY A 1 1124 ? 21.873 -17.675 -14.097 1.00 97.94 1124 GLY A C 1
ATOM 8843 O O . GLY A 1 1124 ? 20.912 -16.950 -14.359 1.00 97.94 1124 GLY A O 1
ATOM 8844 N N . LEU A 1 1125 ? 21.878 -18.989 -14.316 1.00 98.12 1125 LEU A N 1
ATOM 8845 C CA . LEU A 1 1125 ? 20.777 -19.751 -14.901 1.00 98.12 1125 LEU A CA 1
ATOM 8846 C C . LEU A 1 1125 ? 20.362 -20.894 -13.971 1.00 98.12 1125 LEU A C 1
ATOM 8848 O O . LEU A 1 1125 ? 21.212 -21.522 -13.340 1.00 98.12 1125 LEU A O 1
ATOM 8852 N N . HIS A 1 1126 ? 19.069 -21.203 -13.924 1.00 97.44 1126 HIS A N 1
ATOM 8853 C CA . HIS A 1 1126 ? 18.532 -22.354 -13.196 1.00 97.44 1126 HIS A CA 1
ATOM 8854 C C . HIS A 1 1126 ? 17.826 -23.299 -14.171 1.00 97.44 1126 HIS A C 1
ATOM 8856 O O . HIS A 1 1126 ? 17.026 -22.872 -15.013 1.00 97.44 1126 HIS A O 1
ATOM 8862 N N . CYS A 1 1127 ? 18.074 -24.604 -14.038 1.00 97.31 1127 CYS A N 1
ATOM 8863 C CA . CYS A 1 1127 ? 17.584 -25.613 -14.983 1.00 97.31 1127 CYS A CA 1
ATOM 8864 C C . CYS A 1 1127 ? 16.052 -25.603 -15.093 1.00 97.31 1127 CYS A C 1
ATOM 8866 O O . CYS A 1 1127 ? 15.495 -25.667 -16.189 1.00 97.31 1127 CYS A O 1
ATOM 8868 N N . ARG A 1 1128 ? 15.350 -25.447 -13.968 1.00 95.12 1128 ARG A N 1
ATOM 8869 C CA . ARG A 1 1128 ? 13.879 -25.351 -13.927 1.00 95.12 1128 ARG A CA 1
ATOM 8870 C C . ARG A 1 1128 ? 13.299 -24.016 -14.415 1.00 95.12 1128 ARG A C 1
ATOM 8872 O O . ARG A 1 1128 ? 12.099 -23.943 -14.662 1.00 95.12 1128 ARG A O 1
ATOM 8879 N N . ILE A 1 1129 ? 14.112 -22.970 -14.580 1.00 95.38 1129 ILE A N 1
ATOM 8880 C CA . ILE A 1 1129 ? 13.653 -21.639 -15.008 1.00 95.38 1129 ILE A CA 1
ATOM 8881 C C . ILE A 1 1129 ? 13.989 -21.424 -16.484 1.00 95.38 1129 ILE A C 1
ATOM 8883 O O . ILE A 1 1129 ? 13.097 -21.527 -17.330 1.00 95.38 1129 ILE A O 1
ATOM 8887 N N . SER A 1 1130 ? 15.257 -21.166 -16.813 1.00 95.56 1130 SER A N 1
ATOM 8888 C CA . SER A 1 1130 ? 15.687 -20.936 -18.200 1.00 95.56 1130 SER A CA 1
ATOM 8889 C C . SER A 1 1130 ? 15.666 -22.195 -19.052 1.00 95.56 1130 SER A C 1
ATOM 8891 O O . SER A 1 1130 ? 15.572 -22.102 -20.271 1.00 95.56 1130 SER A O 1
ATOM 8893 N N . GLY A 1 1131 ? 15.672 -23.382 -18.445 1.00 95.31 1131 GLY A N 1
ATOM 8894 C CA . GLY A 1 1131 ? 15.460 -24.619 -19.187 1.00 95.31 1131 GLY A CA 1
ATOM 8895 C C . GLY A 1 1131 ? 14.023 -24.785 -19.694 1.00 95.31 1131 GLY A C 1
ATOM 8896 O O . GLY A 1 1131 ? 13.774 -25.697 -20.473 1.00 95.31 1131 GLY A O 1
ATOM 8897 N N . LYS A 1 1132 ? 13.042 -23.954 -19.311 1.00 94.25 1132 LYS A N 1
ATOM 8898 C CA . LYS A 1 1132 ? 11.677 -24.022 -19.873 1.00 94.25 1132 LYS A CA 1
ATOM 8899 C C . LYS A 1 1132 ? 11.628 -23.419 -21.285 1.00 94.25 1132 LYS A C 1
ATOM 8901 O O . LYS A 1 1132 ? 12.165 -22.331 -21.471 1.00 94.25 1132 LYS A O 1
ATOM 8906 N N . PRO A 1 1133 ? 10.930 -24.031 -22.267 1.00 93.69 1133 PRO A N 1
ATOM 8907 C CA . PRO A 1 1133 ? 10.988 -23.610 -23.670 1.00 93.69 1133 PRO A CA 1
ATOM 8908 C C . PRO A 1 1133 ? 10.668 -22.130 -23.900 1.00 93.69 1133 PRO A C 1
ATOM 8910 O O . PRO A 1 1133 ? 11.336 -21.483 -24.692 1.00 93.69 1133 PRO A O 1
ATOM 8913 N N . GLY A 1 1134 ? 9.694 -21.574 -23.169 1.00 88.81 1134 GLY A N 1
ATOM 8914 C CA . GLY A 1 1134 ? 9.310 -20.165 -23.314 1.00 88.81 1134 GLY A CA 1
ATOM 8915 C C . GLY A 1 1134 ? 10.336 -19.155 -22.782 1.00 88.81 1134 GLY A C 1
ATOM 8916 O O . GLY A 1 1134 ? 10.288 -17.994 -23.168 1.00 88.81 1134 GLY A O 1
ATOM 8917 N N . ARG A 1 1135 ? 11.254 -19.571 -21.898 1.00 92.88 1135 ARG A N 1
ATOM 8918 C CA . ARG A 1 1135 ? 12.320 -18.714 -21.341 1.00 92.88 1135 ARG A CA 1
ATOM 8919 C C . ARG A 1 1135 ? 13.681 -19.017 -21.971 1.00 92.88 1135 ARG A C 1
ATOM 8921 O O . ARG A 1 1135 ? 14.488 -18.109 -22.137 1.00 92.88 1135 ARG A O 1
ATOM 8928 N N . PHE A 1 1136 ? 13.893 -20.262 -22.393 1.00 96.75 1136 PHE A N 1
ATOM 8929 C CA . PHE A 1 1136 ? 15.113 -20.747 -23.036 1.00 96.75 1136 PHE A CA 1
ATOM 8930 C C . PHE A 1 1136 ? 15.547 -19.894 -24.231 1.00 96.75 1136 PHE A C 1
ATOM 8932 O O . PHE A 1 1136 ? 16.730 -19.587 -24.369 1.00 96.75 1136 PHE A O 1
ATOM 8939 N N . THR A 1 1137 ? 14.594 -19.442 -25.051 1.00 94.06 1137 THR A N 1
ATOM 8940 C CA . THR A 1 1137 ? 14.878 -18.615 -26.230 1.00 94.06 1137 THR A CA 1
ATOM 8941 C C . THR A 1 1137 ? 15.648 -17.334 -25.889 1.00 94.06 1137 THR A C 1
ATOM 8943 O O . THR A 1 1137 ? 16.484 -16.914 -26.679 1.00 94.06 1137 THR A O 1
ATOM 8946 N N . ALA A 1 1138 ? 15.447 -16.737 -24.707 1.00 95.88 1138 ALA A N 1
ATOM 8947 C CA . ALA A 1 1138 ? 16.210 -15.555 -24.292 1.00 95.88 1138 ALA A CA 1
ATOM 8948 C C . ALA A 1 1138 ? 17.708 -15.870 -24.118 1.00 95.88 1138 ALA A C 1
ATOM 8950 O O . ALA A 1 1138 ? 18.563 -15.094 -24.548 1.00 95.88 1138 ALA A O 1
ATOM 8951 N N . VAL A 1 1139 ? 18.028 -17.033 -23.536 1.00 97.69 1139 VAL A N 1
ATOM 8952 C CA . VAL A 1 1139 ? 19.412 -17.506 -23.370 1.00 97.69 1139 VAL A CA 1
ATOM 8953 C C . VAL A 1 1139 ? 20.014 -17.853 -24.727 1.00 97.69 1139 VAL A C 1
ATOM 8955 O O . VAL A 1 1139 ? 21.112 -17.399 -25.037 1.00 97.69 1139 VAL A O 1
ATOM 8958 N N . GLN A 1 1140 ? 19.274 -18.584 -25.565 1.00 97.94 1140 GLN A N 1
ATOM 8959 C CA . GLN A 1 1140 ? 19.697 -18.934 -26.922 1.00 97.94 1140 GLN A CA 1
ATOM 8960 C C . GLN A 1 1140 ? 20.024 -17.686 -27.755 1.00 97.94 1140 GLN A C 1
ATOM 8962 O O . GLN A 1 1140 ? 21.128 -17.562 -28.283 1.00 97.94 1140 GLN A O 1
ATOM 8967 N N . ASN A 1 1141 ? 19.107 -16.718 -27.806 1.00 98.00 1141 ASN A N 1
ATOM 8968 C CA . ASN A 1 1141 ? 19.288 -15.478 -28.557 1.00 98.00 1141 ASN A CA 1
ATOM 8969 C C . ASN A 1 1141 ? 20.488 -14.666 -28.057 1.00 98.00 1141 ASN A C 1
ATOM 8971 O O . ASN A 1 1141 ? 21.167 -14.004 -28.846 1.00 98.00 1141 ASN A O 1
ATOM 8975 N N . PHE A 1 1142 ? 20.751 -14.683 -26.748 1.00 98.50 1142 PHE A N 1
ATOM 8976 C CA . PHE A 1 1142 ? 21.912 -14.009 -26.180 1.00 98.50 1142 PHE A CA 1
ATOM 8977 C C . PHE A 1 1142 ? 23.226 -14.730 -26.520 1.00 98.50 1142 PHE A C 1
ATOM 8979 O O . PHE A 1 1142 ? 24.183 -14.071 -26.929 1.00 98.50 1142 PHE A O 1
ATOM 8986 N N . VAL A 1 1143 ? 23.266 -16.064 -26.435 1.00 98.56 1143 VAL A N 1
ATOM 8987 C CA . VAL A 1 1143 ? 24.417 -16.885 -26.856 1.00 98.56 1143 VAL A CA 1
ATOM 8988 C C . VAL A 1 1143 ? 24.753 -16.626 -28.329 1.00 98.56 1143 VAL A C 1
ATOM 8990 O O . VAL A 1 1143 ? 25.889 -16.278 -28.654 1.00 98.56 1143 VAL A O 1
ATOM 8993 N N . GLU A 1 1144 ? 23.754 -16.670 -29.212 1.00 98.00 1144 GLU A N 1
ATOM 8994 C CA . GLU A 1 1144 ? 23.920 -16.372 -30.640 1.00 98.00 1144 GLU A CA 1
ATOM 8995 C C . GLU A 1 1144 ? 24.359 -14.923 -30.899 1.00 98.00 1144 GLU A C 1
ATOM 8997 O O . GLU A 1 1144 ? 25.068 -14.634 -31.869 1.00 98.00 1144 GLU A O 1
ATOM 9002 N N . TYR A 1 1145 ? 23.926 -13.990 -30.049 1.00 98.50 1145 TYR A N 1
ATOM 9003 C CA . TYR A 1 1145 ? 24.305 -12.586 -30.140 1.00 98.50 1145 TYR A CA 1
ATOM 9004 C C . TYR A 1 1145 ? 25.788 -12.377 -29.825 1.00 98.50 1145 TYR A C 1
ATOM 9006 O O . TYR A 1 1145 ? 26.476 -11.707 -30.600 1.00 98.50 1145 TYR A O 1
ATOM 9014 N N . ILE A 1 1146 ? 26.292 -12.952 -28.728 1.00 98.31 1146 ILE A N 1
ATOM 9015 C CA . ILE A 1 1146 ? 27.696 -12.784 -28.327 1.00 98.31 1146 ILE A CA 1
ATOM 9016 C C . ILE A 1 1146 ? 28.651 -13.618 -29.187 1.00 98.31 1146 ILE A C 1
ATOM 9018 O O . ILE A 1 1146 ? 29.759 -13.163 -29.449 1.00 98.31 1146 ILE A O 1
ATOM 9022 N N . ALA A 1 1147 ? 28.212 -14.767 -29.718 1.00 97.50 1147 ALA A N 1
ATOM 9023 C CA . ALA A 1 1147 ? 29.003 -15.587 -30.642 1.00 97.50 1147 ALA A CA 1
ATOM 9024 C C . ALA A 1 1147 ? 29.383 -14.836 -31.934 1.00 97.50 1147 ALA A C 1
ATOM 9026 O O . ALA A 1 1147 ? 30.399 -15.125 -32.560 1.00 97.50 1147 ALA A O 1
ATOM 9027 N N . LYS A 1 1148 ? 28.586 -13.832 -32.325 1.00 96.94 1148 LYS A N 1
ATOM 9028 C CA . LYS A 1 1148 ? 28.846 -12.968 -33.490 1.00 96.94 1148 LYS A CA 1
ATOM 9029 C C . LYS A 1 1148 ? 29.787 -11.795 -33.178 1.00 96.94 1148 LYS A C 1
ATOM 9031 O O . LYS A 1 1148 ? 30.098 -11.016 -34.079 1.00 96.94 1148 LYS A O 1
ATOM 9036 N N . LYS A 1 1149 ? 30.208 -11.607 -31.922 1.00 95.94 1149 LYS A N 1
ATOM 9037 C CA . LYS A 1 1149 ? 31.075 -10.498 -31.494 1.00 95.94 1149 LYS A CA 1
ATOM 9038 C C . LYS A 1 1149 ? 32.526 -10.970 -31.403 1.00 95.94 1149 LYS A C 1
ATOM 9040 O O . LYS A 1 1149 ? 32.824 -11.984 -30.785 1.00 95.94 1149 LYS A O 1
ATOM 9045 N N . GLY A 1 1150 ? 33.441 -10.215 -32.011 1.00 94.06 1150 GLY A N 1
ATOM 9046 C CA . GLY A 1 1150 ? 34.876 -10.493 -31.908 1.00 94.06 1150 GLY A CA 1
ATOM 9047 C C . GLY A 1 1150 ? 35.420 -10.199 -30.506 1.00 94.06 1150 GLY A C 1
ATOM 9048 O O . GLY A 1 1150 ? 34.898 -9.340 -29.809 1.00 94.06 1150 GLY A O 1
ATOM 9049 N N . GLY A 1 1151 ? 36.485 -10.884 -30.087 1.00 95.81 1151 GLY A N 1
ATOM 9050 C CA . GLY A 1 1151 ? 37.172 -10.575 -28.824 1.00 95.81 1151 GLY A CA 1
ATOM 9051 C C . GLY A 1 1151 ? 36.349 -10.842 -27.557 1.00 95.81 1151 GLY A C 1
ATOM 9052 O O . GLY A 1 1151 ? 36.550 -10.158 -26.556 1.00 95.81 1151 GLY A O 1
ATOM 9053 N N . VAL A 1 1152 ? 35.424 -11.803 -27.587 1.00 98.44 1152 VAL A N 1
ATOM 9054 C CA . VAL A 1 1152 ? 34.698 -12.293 -26.404 1.00 98.44 1152 VAL A CA 1
ATOM 9055 C C . VAL A 1 1152 ? 35.349 -13.587 -25.930 1.00 98.44 1152 VAL A C 1
ATOM 9057 O O . VAL A 1 1152 ? 35.470 -14.533 -26.705 1.00 98.44 1152 VAL A O 1
ATOM 9060 N N . TRP A 1 1153 ? 35.747 -13.648 -24.661 1.00 98.50 1153 TRP A N 1
ATOM 9061 C CA . TRP A 1 1153 ? 36.258 -14.873 -24.050 1.00 98.50 1153 TRP A CA 1
ATOM 9062 C C . TRP A 1 1153 ? 35.169 -15.524 -23.196 1.00 98.50 1153 TRP A C 1
ATOM 9064 O O . TRP A 1 1153 ? 34.991 -15.176 -22.031 1.00 98.50 1153 TRP A O 1
ATOM 9074 N N . VAL A 1 1154 ? 34.407 -16.447 -23.788 1.00 98.50 1154 VAL A N 1
ATOM 9075 C CA . VAL A 1 1154 ? 33.447 -17.270 -23.036 1.00 98.50 1154 VAL A CA 1
ATOM 9076 C C . VAL A 1 1154 ? 34.207 -18.402 -22.356 1.00 98.50 1154 VAL A C 1
ATOM 9078 O O . VAL A 1 1154 ? 34.931 -19.142 -23.023 1.00 98.50 1154 VAL A O 1
ATOM 9081 N N . THR A 1 1155 ? 34.113 -18.501 -21.032 1.00 98.38 1155 THR A N 1
ATOM 9082 C CA . THR A 1 1155 ? 35.003 -19.375 -20.260 1.00 98.38 1155 THR A CA 1
ATOM 9083 C C . THR A 1 1155 ? 34.415 -19.787 -18.905 1.00 98.38 1155 THR A C 1
ATOM 9085 O O . THR A 1 1155 ? 33.456 -19.187 -18.410 1.00 98.38 1155 THR A O 1
ATOM 9088 N N . THR A 1 1156 ? 35.024 -20.791 -18.271 1.00 98.56 1156 THR A N 1
ATOM 9089 C CA . THR A 1 1156 ? 34.688 -21.201 -16.902 1.00 98.56 1156 THR A CA 1
ATOM 9090 C C . THR A 1 1156 ? 35.277 -20.241 -15.872 1.00 98.56 1156 THR A C 1
ATOM 9092 O O . THR A 1 1156 ? 36.254 -19.525 -16.120 1.00 98.56 1156 THR A O 1
ATOM 9095 N N . ARG A 1 1157 ? 34.713 -20.247 -14.670 1.00 98.31 1157 ARG A N 1
ATOM 9096 C CA . ARG A 1 1157 ? 35.218 -19.464 -13.542 1.00 98.31 1157 ARG A CA 1
ATOM 9097 C C . ARG A 1 1157 ? 36.576 -19.969 -13.059 1.00 98.31 1157 ARG A C 1
ATOM 9099 O O . ARG A 1 1157 ? 37.417 -19.134 -12.745 1.00 98.31 1157 ARG A O 1
ATOM 9106 N N . ALA A 1 1158 ? 36.852 -21.275 -13.106 1.00 98.12 1158 ALA A N 1
ATOM 9107 C CA . ALA A 1 1158 ? 38.196 -21.821 -12.874 1.00 98.12 1158 ALA A CA 1
ATOM 9108 C C . ALA A 1 1158 ? 39.247 -21.221 -13.819 1.00 98.12 1158 ALA A C 1
ATOM 9110 O O . ALA A 1 1158 ? 40.358 -20.912 -13.385 1.00 98.12 1158 ALA A O 1
ATOM 9111 N N . ASN A 1 1159 ? 38.910 -21.022 -15.096 1.00 98.44 1159 ASN A N 1
ATOM 9112 C CA . ASN A 1 1159 ? 39.822 -20.412 -16.063 1.00 98.44 1159 ASN A CA 1
ATOM 9113 C C . ASN A 1 1159 ? 40.027 -18.918 -15.785 1.00 98.44 1159 ASN A C 1
ATOM 9115 O O . ASN A 1 1159 ? 41.159 -18.442 -15.854 1.00 98.44 1159 ASN A O 1
ATOM 9119 N N . ILE A 1 1160 ? 38.961 -18.189 -15.426 1.00 98.56 1160 ILE A N 1
ATOM 9120 C CA . ILE A 1 1160 ? 39.064 -16.786 -14.985 1.00 98.56 1160 ILE A CA 1
ATOM 9121 C C . ILE A 1 1160 ? 39.965 -16.692 -13.752 1.00 98.56 1160 ILE A C 1
ATOM 9123 O O . ILE A 1 1160 ? 40.884 -15.875 -13.731 1.00 98.56 1160 ILE A O 1
ATOM 9127 N N . ALA A 1 1161 ? 39.745 -17.556 -12.757 1.00 98.25 1161 ALA A N 1
ATOM 9128 C CA . ALA A 1 1161 ? 40.549 -17.621 -11.545 1.00 98.25 1161 ALA A CA 1
ATOM 9129 C C . ALA A 1 1161 ? 42.018 -17.897 -11.872 1.00 98.25 1161 ALA A C 1
ATOM 9131 O O . ALA A 1 1161 ? 42.893 -17.153 -11.450 1.00 98.25 1161 ALA A O 1
ATOM 9132 N N . SER A 1 1162 ? 42.295 -18.938 -12.658 1.00 98.12 1162 SER A N 1
ATOM 9133 C CA . SER A 1 1162 ? 43.659 -19.352 -13.001 1.00 98.12 1162 SER A CA 1
ATOM 9134 C C . SER A 1 1162 ? 44.413 -18.255 -13.751 1.00 98.12 1162 SER A C 1
ATOM 9136 O O . SER A 1 1162 ? 45.531 -17.913 -13.370 1.00 98.12 1162 SER A O 1
ATOM 9138 N N . HIS A 1 1163 ? 43.773 -17.643 -14.754 1.00 98.25 1163 HIS A N 1
ATOM 9139 C CA . HIS A 1 1163 ? 44.338 -16.513 -15.493 1.00 98.25 1163 HIS A CA 1
ATOM 9140 C C . HIS A 1 1163 ? 44.637 -15.332 -14.570 1.00 98.25 1163 HIS A C 1
ATOM 9142 O O . HIS A 1 1163 ? 45.728 -14.764 -14.608 1.00 98.25 1163 HIS A O 1
ATOM 9148 N N . PHE A 1 1164 ? 43.680 -14.972 -13.711 1.00 97.38 1164 PHE A N 1
ATOM 9149 C CA . PHE A 1 1164 ? 43.855 -13.850 -12.799 1.00 97.38 1164 PHE A CA 1
ATOM 9150 C C . PHE A 1 1164 ? 44.989 -14.113 -11.806 1.00 97.38 1164 PHE A C 1
ATOM 9152 O O . PHE A 1 1164 ? 45.854 -13.263 -11.650 1.00 97.38 1164 PHE A O 1
ATOM 9159 N N . ARG A 1 1165 ? 45.062 -15.308 -11.207 1.00 96.94 1165 ARG A N 1
ATOM 9160 C CA . ARG A 1 1165 ? 46.143 -15.692 -10.280 1.00 96.94 1165 ARG A CA 1
ATOM 9161 C C . ARG A 1 1165 ? 47.523 -15.672 -10.939 1.00 96.94 1165 ARG A C 1
ATOM 9163 O O . ARG A 1 1165 ? 48.500 -15.362 -10.266 1.00 96.94 1165 ARG A O 1
ATOM 9170 N N . GLU A 1 1166 ? 47.612 -16.000 -12.228 1.00 97.31 1166 GLU A N 1
ATOM 9171 C CA . GLU A 1 1166 ? 48.866 -15.948 -12.988 1.00 97.31 1166 GLU A CA 1
ATOM 9172 C C . GLU A 1 1166 ? 49.322 -14.503 -13.241 1.00 97.31 1166 GLU A C 1
ATOM 9174 O O . GLU A 1 1166 ? 50.488 -14.171 -13.025 1.00 97.31 1166 GLU A O 1
ATOM 9179 N N . LYS A 1 1167 ? 48.416 -13.633 -13.706 1.00 96.75 1167 LYS A N 1
ATOM 9180 C CA . LYS A 1 1167 ? 48.748 -12.236 -14.049 1.00 96.75 1167 LYS A CA 1
ATOM 9181 C C . LYS A 1 1167 ? 48.865 -11.327 -12.828 1.00 96.75 1167 LYS A C 1
ATOM 9183 O O . LYS A 1 1167 ? 49.660 -10.388 -12.836 1.00 96.75 1167 LYS A O 1
ATOM 9188 N N . PHE A 1 1168 ? 48.089 -11.634 -11.801 1.00 95.94 1168 PHE A N 1
ATOM 9189 C CA . PHE A 1 1168 ? 47.891 -10.858 -10.585 1.00 95.94 1168 PHE A CA 1
ATOM 9190 C C . PHE A 1 1168 ? 48.037 -11.800 -9.384 1.00 95.94 1168 PHE A C 1
ATOM 9192 O O . PHE A 1 1168 ? 47.040 -12.177 -8.763 1.00 95.94 1168 PHE A O 1
ATOM 9199 N N . PRO A 1 1169 ? 49.260 -12.279 -9.082 1.00 95.81 1169 PRO A N 1
ATOM 9200 C CA . PRO A 1 1169 ? 49.484 -13.146 -7.933 1.00 95.81 1169 PRO A CA 1
ATOM 9201 C C . PRO A 1 1169 ? 49.181 -12.394 -6.635 1.00 95.81 1169 PRO A C 1
ATOM 9203 O O . PRO A 1 1169 ? 49.466 -11.199 -6.526 1.00 95.81 1169 PRO A O 1
ATOM 9206 N N . TYR A 1 1170 ? 48.641 -13.108 -5.646 1.00 96.31 1170 TYR A N 1
ATOM 9207 C CA . TYR A 1 1170 ? 48.251 -12.523 -4.366 1.00 96.31 1170 TYR A CA 1
ATOM 9208 C C . TYR A 1 1170 ? 49.393 -11.725 -3.726 1.00 96.31 1170 TYR A C 1
ATOM 9210 O O . TYR A 1 1170 ? 50.526 -12.198 -3.590 1.00 96.31 1170 TYR A O 1
ATOM 9218 N N . LYS A 1 1171 ? 49.059 -10.506 -3.302 1.00 94.25 1171 LYS A N 1
ATOM 9219 C CA . LYS A 1 1171 ? 49.894 -9.643 -2.472 1.00 94.25 1171 LYS A CA 1
ATOM 9220 C C . LYS A 1 1171 ? 49.011 -9.076 -1.374 1.00 94.25 1171 LYS A C 1
ATOM 9222 O O . LYS A 1 1171 ? 47.972 -8.492 -1.670 1.00 94.25 1171 LYS A O 1
ATOM 9227 N N . LYS A 1 1172 ? 49.443 -9.224 -0.122 1.00 92.69 1172 LYS A N 1
ATOM 9228 C CA . LYS A 1 1172 ? 48.701 -8.753 1.054 1.00 92.69 1172 LYS A CA 1
ATOM 9229 C C . LYS A 1 1172 ? 48.276 -7.289 0.895 1.00 92.69 1172 LYS A C 1
ATOM 9231 O O . LYS A 1 1172 ? 49.100 -6.443 0.539 1.00 92.69 1172 LYS A O 1
ATOM 9236 N N . GLY A 1 1173 ? 46.996 -7.009 1.136 1.00 90.31 1173 GLY A N 1
ATOM 9237 C CA . GLY A 1 1173 ? 46.397 -5.678 1.004 1.00 90.31 1173 GLY A CA 1
ATOM 9238 C C . GLY A 1 1173 ? 46.223 -5.154 -0.430 1.00 90.31 1173 GLY A C 1
ATOM 9239 O O . GLY A 1 1173 ? 45.877 -3.986 -0.598 1.00 90.31 1173 GLY A O 1
ATOM 9240 N N . CYS A 1 1174 ? 46.467 -5.967 -1.463 1.00 91.62 1174 CYS A N 1
ATOM 9241 C CA . CYS A 1 1174 ? 46.284 -5.585 -2.867 1.00 91.62 1174 CYS A CA 1
ATOM 9242 C C . CYS A 1 1174 ? 45.147 -6.392 -3.503 1.00 91.62 1174 CYS A C 1
ATOM 9244 O O . CYS A 1 1174 ? 45.060 -7.597 -3.301 1.00 91.62 1174 CYS A O 1
ATOM 9246 N N . LEU A 1 1175 ? 44.320 -5.744 -4.329 1.00 92.88 1175 LEU A N 1
ATOM 9247 C CA . LEU A 1 1175 ? 43.213 -6.401 -5.037 1.00 92.88 1175 LEU A CA 1
ATOM 9248 C C . LEU A 1 1175 ? 43.650 -7.132 -6.322 1.00 92.88 1175 LEU A C 1
ATOM 9250 O O . LEU A 1 1175 ? 42.903 -7.978 -6.811 1.00 92.88 1175 LEU A O 1
ATOM 9254 N N . ALA A 1 1176 ? 44.804 -6.779 -6.903 1.00 91.38 1176 ALA A N 1
ATOM 9255 C CA . ALA A 1 1176 ? 45.382 -7.345 -8.128 1.00 91.38 1176 ALA A CA 1
ATOM 9256 C C . ALA A 1 1176 ? 46.908 -7.149 -8.148 1.00 91.38 1176 ALA A C 1
ATOM 9258 O O . ALA A 1 1176 ? 47.359 -6.074 -7.686 1.00 91.38 1176 ALA A O 1
#